Protein 3ZEU (pdb70)

Nearest PDB structures (foldseek):
  3zeu-assembly2_A  TM=1.004E+00  e=2.217E-52  Salmonella enterica subsp. enterica serovar Typhimurium str. ST4/74
  6z81-assembly2_D  TM=9.971E-01  e=2.949E-45  Escherichia coli
  4wq5-assembly2_C  TM=1.000E+00  e=6.163E-45  Escherichia coli K-12
  2gel-assembly1_A  TM=9.881E-01  e=2.312E-43  Salmonella enterica subsp. enterica serovar Typhimurium str. LT2
  1okj-assembly2_C  TM=9.848E-01  e=5.478E-41  Escherichia coli K-12

Sequence (1134 aa):
MMRILAIDTATEACSVALWNNGTINAHFELCCCPREHTQRILPMMVQEILAASGASLNNEIDALAFGRGPGSFTGVRIGIGIAQGLALGANLPMIGVSTLATMAQGAWRKTGATRVLAAIDARMGEVYWAEYQRDAQGVWQGEETEAVLKKPERVGERLKQLSGEWATVGTGWSAWPDLAKECGLTLHDGEVSLPAAEDMMLPIASSQKLAAGETVAVEHAEPVYLRNEVAAWWKKLPGKMMRVLGIETSCDETGIAIYDDKKGLLANQLYSQVKLHADYGGVVPELASRDHVRKTVPLIQAALKEAGLTASDIDAVAYTAGPGLVGALLVGATVGRSLAFAWNVPAIPVHHMEGHLLAPMLEDNPPEFPFVALLVSGGHTQLISVTGIGQYELLGESIDDAAGEAFDKKTAKKLLGLDYPGGPMLSKMASQGTAGRFVFPRPMTDDRPGLDFSFSGLKTFAANTIRSNGGDEQTRADIARAFEDAVVDTLMMIKCKRALESTGFKRLVMMAGGVSANRTLRAKLAEMMQKRRGEVFYARPEFCTDNGAMIAYAGMMVRFKAGVTADLGVTVRPRWPLAELPAAMMRILAIDTATEACSVALWNNGTINAHFELCCPREHTQRILPMMVQQEILAASGASLNNEIDALAFGRGPGSFTGVRIGIGIAQGLALGANLPMIGVSTLATMAQGAWRKTGATRVLAAIDARMGEVYWAEYQRDAQGVWQGEETEAVLKPERRVGERLKQLSGEWATVGTGWSAWPDLAKKECGLTLHDGEVSSLPAAEDMMLPIASSQKLAAGETVAVEHAEPVYLRNEVVAAWWKKLPGKMMRVLGIETSCDETGIAIYDDKKGLLANQLYSQVKLLHADYGGVVPELASRDHVRRKTVPLIQAALKKEAGLTASDIDAVAYTAGPGLVGALLVGATVGRSLAFAWNVPAIPVHHMEGHLLAPMLEDNPPEFPFVALLVSGGHTQLISVTGIGQYELLGESIDDAAGEAFDKTAKLLGLDYPGGPMLSKMASQGTAGRFVFPRPMTDRPGLDFSFSGLKTFAANTIRSSNGGDEQTRADIARAFEDAVVDTLMMIKCKRALESTGFKKRLVMMAGGVSANRTLRAKLAEMMQKRRGEVFYARPEFCTDNGAMIAYAGMMVRFKAGVTADLGVTVRPRWPLAELPAA

CATH classification: 3.30.420.40 (+1 more: 3.30.420.40)

Solvent-accessible surface area: 42012 Å² total; per-residue (Å²): 120,88,2,0,0,0,0,0,0,10,67,0,0,1,0,0,0,79,19,90,71,72,92,49,52,83,74,40,39,2,24,163,92,22,23,76,71,0,0,35,6,0,87,60,11,10,76,74,25,67,12,57,16,93,79,8,62,0,0,0,3,2,30,0,0,8,57,46,60,4,0,14,10,1,0,3,0,0,4,0,0,1,27,15,24,140,9,46,0,1,13,1,5,1,0,8,1,0,0,12,0,0,91,109,104,60,44,16,62,71,0,0,0,0,8,41,7,94,106,8,39,0,2,2,0,10,3,75,68,40,106,142,6,53,19,92,11,94,149,33,25,31,42,44,68,34,63,91,0,23,61,80,0,107,129,30,83,36,102,4,5,21,2,5,24,0,30,26,4,18,34,44,11,14,85,97,16,79,23,68,60,98,101,0,96,18,45,26,1,11,0,58,5,1,0,44,18,0,36,57,42,50,96,66,58,101,39,59,48,11,73,119,12,125,26,36,15,42,20,97,114,48,55,78,113,98,76,130,90,104,68,69,0,0,0,0,0,1,3,38,16,25,0,0,0,0,0,31,6,48,171,121,23,54,45,3,49,43,82,66,39,0,54,134,66,2,26,44,38,9,21,39,7,60,50,38,0,3,17,6,0,9,135,50,0,0,45,25,0,36,30,0,21,160,96,26,66,29,87,39,102,39,4,55,0,0,0,2,1,0,0,14,30,55,78,15,0,0,17,4,1,0,1,1,0,16,0,0,0,40,23,34,137,28,49,0,0,16,0,3,15,5,1,0,3,2,3,1,3,28,26,41,142,103,61,7,117,74,48,0,0,0,0,0,0,11,41,57,59,4,28,0,3,7,1,71,5,25,9,68,21,111,82,43,3,68,21,78,19,1,2,0,6,52,1,8,23,58,0,0,101,60,14,66,38,118,56,48,1,7,86,89,0,16,130,38,1,63,143,8,75,66,52,120,34,104,2,19,68,0,18,24,110,62,101,39,22,57,0,2,0,1,2,0,59,29,76,0,25,54,14,18,178,87,52,42,55,76,157,88,7,60,7,4,0,0,76,6,0,3,37,0,0,5,52,0,0,33,44,1,0,91,63,0,1,102,87,36,47,36,137,55,0,0,0,1,0,19,17,0,36,14,140,21,0,38,58,57,0,34,107,18,2,91,101,80,138,19,80,30,13,64,1,88,71,109,3,0,67,20,1,0,0,0,0,0,36,0,0,4,29,7,47,117,49,62,39,78,21,112,35,5,0,57,26,85,53,118,38,62,17,72,120,18,81,72,58,105,37,0,0,0,0,0,0,0,12,87,0,0,1,0,0,1,73,8,116,74,72,93,56,48,81,88,44,117,5,69,230,58,21,23,79,79,0,0,37,6,0,80,77,10,10,70,81,27,67,12,53,11,104,96,8,54,0,0,0,4,1,31,0,0,8,58,44,58,5,0,12,9,1,0,2,0,0,4,0,0,0,26,12,15,134,10,14,1,1,11,2,4,0,0,8,0,1,0,11,0,0,87,109,101,58,45,16,64,70,0,0,0,0,8,61,7,184,141,41,42,0,3,2,0,10,2,76,69,41,101,138,6,52,17,74,11,65,130,35,26,31,42,45,83,33,98,61,0,19,77,85,0,104,127,29,80,40,100,5,4,21,2,4,24,0,25,78,42,94,102,96,14,13,104,96,17,79,24,63,62,96,102,0,93,20,61,25,2,11,0,58,5,2,4,48,17,0,35,54,27,47,85,34,5,18,3,22,24,11,59,40,12,99,26,36,15,40,20,105,86,27,78,167,193,102,68,131,88,114,73,69,0,0,0,0,0,1,3,38,16,26,0,0,0,0,0,31,6,43,160,117,22,54,44,2,50,26,86,66,40,0,53,134,65,2,24,45,42,9,22,39,6,65,40,43,0,2,18,7,0,8,136,47,0,0,44,24,0,50,23,0,19,79,30,12,45,28,86,41,102,39,4,56,0,0,0,2,1,3,0,11,31,54,80,14,0,0,16,2,1,0,0,0,0,17,0,0,0,44,14,34,137,28,46,1,0,29,0,3,13,4,1,0,3,1,1,0,3,26,26,25,90,102,64,7,120,74,49,0,0,0,0,1,0,12,40,59,58,4,32,0,3,7,0,72,5,25,7,68,15,110,76,39,3,69,22,114,65,10,2,0,7,50,1,9,23,72,0,0,100,62,14,66,39,108,54,50,2,6,86,55,0,11,61,34,2,50,89,8,77,65,56,122,30,104,2,60,69,26,38,22,155,144,123,40,26,56,0,18,0,48,40,0,84,80,76,0,33,63,16,19,184,87,53,42,57,77,159,86,7,61,8,3,0,0,69,7,0,4,33,0,0,4,50,0,0,28,42,1,0,84,54,0,1,104,80,35,57,35,83,58,0,0,0,0,0,19,16,0,37,15,88,15,0,2,42,88,0,9,88,14,1,68,156,96,155,8,63,7,13,9,0,34,32,55,3,1,67,22,2,0,0,0,0,0,36,0,0,4,28,8,51,119,47,62,41,75,20,112,34,6,0,82,27,95,52,104,42,66,13,58,103,18,82,74,56

Secondary structure (DSSP, 8-state):
--EEEEE-SSSEEEEEEEETTEEEEEEEE-TTTHHHHHHHHHHHHHHHHT--GGG-SEEEEEEESS-HHHHHHHHHHHHHHHHHHT--EEEEEHHHHHHHHHHHHH--SEEEEEEEEETTEEEEEEEEE-TTS-EE-GGG-EEE-HHHHHHHHTT--SEEEEESTHHHH-TTTTTT---EEEE---SS--HHHHHHHHHHHHHTT--B-GGG-----S----SSPPPTT-/-EEEEEE-SSSEEEEEEEETTTEEEEEEEEE-HHHHGGGTS--HHHHHHHHHHHHHHHHHHHHHHHT--GGG--EEEEEEESS-HHHHHHHHHHHHHHHHHHT--EEEEEHHHHHHHGGGGSSSPPPSPEEEEEE-SS-EEEEEEEETTEEEEEEEBSS--HHHHHHHHHHHTTPPSS-HHHHHHHHTTSPTTSS----TTTTSSSS-B--HHHHHHHHHHHHTS--SHHHHHHHHHHHHHHHHHHHHHHHHHHHHHH--SEEEEESGGGG-HHHHHHHHHHHHHTT-EEEE--GGGTSS-SHHHHHHHHHHHHTT----SS----SS--GGGSPP-/--EEEEE-SSSEEEEEEEETTEEEEEEEE-TTTHHHHHHHHHHHHHHHTT--GGG-SEEEEEEESS-HHHHHHHHHHHHHHHHHHT--EEEEEHHHHHHHHHHHHH--SEEEEEEEEETTEEEEEEEEE-TTS-EE-GGG-EEE-HHHHHHHHTT--SEEEEESHHHHH-TTTTTTS--EEEE-S-SS--HHHHHHHHHHHHHTT--B-GGG-----S----SSPPPTT-/-EEEEEE-SSSEEEEEEEETTTEEEEEEEEE-HHHHGGGTS--HHHHHHHHHHHHHHHHHHHHHHHT--GGG--EEEEEEESS-HHHHHHHHHHHHHHHHHHT--EEEEEHHHHHHHGGGGSSSPPPSSEEEEEE-SS-EEEEEEEETTEEEEEEEBSS--HHHHHHHHHHHTTPPSS-HHHHHHHHTTSPTTSS----TTSSSSSS-B--HHHHHHHHHHHHHS--SHHHHHHHHHHHHHHHHHHHHHHHHHHHHHH--SEEEEESGGGG-HHHHHHHHHHHHHTT-EEEE--GGGTSS-SHHHHHHHHHHHHTT----SS----SS--GGGSPP-

InterPro domains:
  IPR000905 Gcp-like domain [PF00814] (28-150)
  IPR000905 Gcp-like domain [PTHR11735] (1-127)
  IPR022496 tRNA threonylcarbamoyl adenosine modification protein TsaB [TIGR03725] (3-219)
  IPR043129 ATPase, nucleotide binding domain [SSF53067] (3-105)
  IPR043129 ATPase, nucleotide binding domain [SSF53067] (108-217)

Radius of gyration: 31.67 Å; Cα contacts (8 Å, |Δi|>4): 2945; chains: 4; bounding box: 72×60×89 Å

Organism: Salmonella typhimurium (strain 4/74) (NCBI:txid909946)

Structure (mmCIF, N/CA/C/O backbone):
data_3ZEU
#
_entry.id   3ZEU
#
_cell.length_a   61.214
_cell.length_b   68.084
_cell.length_c   87.624
_cell.angle_alpha   107.66
_cell.angle_beta   92.63
_cell.angle_gamma   116.45
#
_symmetry.space_group_name_H-M   'P 1'
#
loop_
_entity.id
_entity.type
_entity.pdbx_description
1 polymer 'PUTATIVE M22 PEPTIDASE YEAZ'
2 polymer 'PROBABLE TRNA THREONYLCARBAMOYLADENOSINE BIOSYNTHESIS PROTEIN GCP'
3 non-polymer 'CHLORIDE ION'
4 non-polymer 'ZINC ION'
5 non-polymer 'MAGNESIUM ION'
6 non-polymer 'PHOSPHOTHIOPHOSPHORIC ACID-ADENYLATE ESTER'
7 non-polymer "ADENOSINE-5'-DIPHOSPHATE"
8 water water
#
loop_
_atom_site.group_PDB
_atom_site.id
_atom_site.type_symbol
_atom_site.label_atom_id
_atom_site.label_alt_id
_atom_site.label_comp_id
_atom_site.label_asym_id
_atom_site.label_entity_id
_atom_site.label_seq_id
_atom_site.pdbx_PDB_ins_code
_atom_site.Cartn_x
_atom_site.Cartn_y
_atom_site.Cartn_z
_atom_site.occupancy
_atom_site.B_iso_or_equiv
_atom_site.auth_seq_id
_atom_site.auth_comp_id
_atom_site.auth_asym_id
_atom_site.auth_atom_id
_atom_site.pdbx_PDB_model_num
ATOM 1 N N B MET A 1 1 ? 9.680 4.996 24.524 0.55 38.87 1 MET A N 1
ATOM 2 N N C MET A 1 1 ? 9.700 5.567 24.971 0.45 34.77 1 MET A N 1
ATOM 3 C CA B MET A 1 1 ? 8.692 5.981 24.103 0.55 35.62 1 MET A CA 1
ATOM 4 C CA C MET A 1 1 ? 8.688 5.735 23.936 0.45 35.58 1 MET A CA 1
ATOM 5 C C B MET A 1 1 ? 7.299 5.574 24.574 0.55 26.00 1 MET A C 1
ATOM 6 C C C MET A 1 1 ? 7.300 5.420 24.469 0.45 25.87 1 MET A C 1
ATOM 7 O O B MET A 1 1 ? 6.288 6.001 24.015 0.55 32.55 1 MET A O 1
ATOM 8 O O C MET A 1 1 ? 6.294 5.796 23.870 0.45 31.59 1 MET A O 1
ATOM 15 N N . ARG A 1 2 ? 7.257 4.739 25.606 1.00 25.49 2 ARG A N 1
ATOM 16 C CA . ARG A 1 2 ? 6.001 4.398 26.253 1.00 17.39 2 ARG A CA 1
ATOM 17 C C . ARG A 1 2 ? 5.678 5.487 27.260 1.00 17.47 2 ARG A C 1
ATOM 18 O O . ARG A 1 2 ? 6.444 5.733 28.202 1.00 16.98 2 ARG A O 1
ATOM 26 N N . ILE A 1 3 ? 4.543 6.140 27.055 1.00 14.89 3 ILE A N 1
ATOM 27 C CA . ILE A 1 3 ? 4.125 7.222 27.924 1.00 16.05 3 ILE A CA 1
ATOM 28 C C . ILE A 1 3 ? 2.746 6.935 28.511 1.00 14.02 3 ILE A C 1
ATOM 29 O O . ILE A 1 3 ? 1.802 6.606 27.790 1.00 14.06 3 ILE A O 1
ATOM 34 N N . LEU A 1 4 ? 2.656 7.053 29.829 1.00 13.94 4 LEU A N 1
ATOM 35 C CA . LEU A 1 4 ? 1.402 6.920 30.554 1.00 13.72 4 LEU A CA 1
ATOM 36 C C . LEU A 1 4 ? 0.969 8.322 30.985 1.00 14.23 4 LEU A C 1
ATOM 37 O O . LEU A 1 4 ? 1.757 9.073 31.540 1.00 15.16 4 LEU A O 1
ATOM 42 N N . ALA A 1 5 ? -0.281 8.668 30.711 1.00 10.93 5 ALA A N 1
ATOM 43 C CA . ALA A 1 5 ? -0.801 9.982 31.030 1.00 11.24 5 ALA A CA 1
ATOM 44 C C . ALA A 1 5 ? -2.014 9.839 31.942 1.00 12.00 5 ALA A C 1
ATOM 45 O O . ALA A 1 5 ? -2.852 8.973 31.723 1.00 12.53 5 ALA A O 1
ATOM 47 N N . ILE A 1 6 ? -2.093 10.665 32.983 1.00 10.13 6 ILE A N 1
ATOM 48 C CA . ILE A 1 6 ? -3.259 10.645 33.868 1.00 11.25 6 ILE A CA 1
ATOM 49 C C . ILE A 1 6 ? -3.762 12.058 34.141 1.00 18.21 6 ILE A C 1
ATOM 50 O O . ILE A 1 6 ? -2.977 13.005 34.194 1.00 12.15 6 ILE A O 1
ATOM 55 N N . ASP A 1 7 ? -5.075 12.203 34.305 1.00 13.92 7 ASP A N 1
ATOM 56 C CA . ASP A 1 7 ? -5.644 13.505 34.635 1.00 15.66 7 ASP A CA 1
ATOM 57 C C . ASP A 1 7 ? -6.864 13.423 35.542 1.00 18.51 7 ASP A C 1
ATOM 58 O O . ASP A 1 7 ? -7.751 12.602 35.317 1.00 15.11 7 ASP A O 1
ATOM 63 N N . THR A 1 8 ? -6.901 14.291 36.553 1.00 12.80 8 THR A N 1
ATOM 64 C CA . THR A 1 8 ? -8.041 14.402 37.462 1.00 11.37 8 THR A CA 1
ATOM 65 C C . THR A 1 8 ? -8.286 15.855 37.845 1.00 9.86 8 THR A C 1
ATOM 66 O O . THR A 1 8 ? -8.904 16.136 38.870 1.00 14.23 8 THR A O 1
ATOM 70 N N . ALA A 1 9 ? -7.806 16.788 37.024 1.00 13.48 9 ALA A N 1
ATOM 71 C CA . ALA A 1 9 ? -7.847 18.203 37.391 1.00 15.63 9 ALA A CA 1
ATOM 72 C C . ALA A 1 9 ? -9.236 18.833 37.339 1.00 15.22 9 ALA A C 1
ATOM 73 O O . ALA A 1 9 ? -9.468 19.877 37.943 1.00 14.39 9 ALA A O 1
ATOM 75 N N . THR A 1 10 ? -10.151 18.206 36.609 1.00 14.25 10 THR A N 1
ATOM 76 C CA . THR A 1 10 ? -11.508 18.723 36.460 1.00 13.39 10 THR A CA 1
ATOM 77 C C . THR A 1 10 ? -12.506 17.618 36.810 1.00 13.56 10 THR A C 1
ATOM 78 O O . THR A 1 10 ? -12.151 16.624 37.452 1.00 15.31 10 THR A O 1
ATOM 82 N N . GLU A 1 11 ? -13.749 17.777 36.375 1.00 12.49 11 GLU A N 1
ATOM 83 C CA . GLU A 1 11 ? -14.776 16.787 36.672 1.00 14.13 11 GLU A CA 1
ATOM 84 C C . GLU A 1 11 ? -14.516 15.450 35.966 1.00 15.14 11 GLU A C 1
ATOM 85 O O . GLU A 1 11 ? -15.094 14.427 36.334 1.00 22.93 11 GLU A O 1
ATOM 91 N N . ALA A 1 12 ? -13.634 15.459 34.974 1.00 12.84 12 ALA A N 1
ATOM 92 C CA . ALA A 1 12 ? -13.260 14.234 34.267 1.00 12.62 12 ALA A CA 1
ATOM 93 C C . ALA A 1 12 ? -12.144 13.476 34.983 1.00 15.47 12 ALA A C 1
ATOM 94 O O . ALA A 1 12 ? -11.320 14.071 35.677 1.00 15.96 12 ALA A O 1
ATOM 96 N N . CYS A 1 13 ? -12.133 12.157 34.806 1.00 15.42 13 CYS A N 1
ATOM 97 C CA . CYS A 1 13 ? -10.998 11.323 35.191 1.00 12.45 13 CYS A CA 1
ATOM 98 C C . CYS A 1 13 ? -10.588 10.616 33.924 1.00 15.61 13 CYS A C 1
ATOM 99 O O . CYS A 1 13 ? -11.424 9.978 33.279 1.00 17.02 13 CYS A O 1
ATOM 102 N N . SER A 1 14 ? -9.319 10.701 33.552 1.00 12.01 14 SER A N 1
ATOM 103 C CA . SER A 1 14 ? -8.890 9.971 32.370 1.00 11.84 14 SER A CA 1
ATOM 104 C C . SER A 1 14 ? -7.469 9.443 32.488 1.00 15.07 14 SER A C 1
ATOM 105 O O . SER A 1 14 ? -6.647 9.975 33.239 1.00 12.78 14 SER A O 1
ATOM 108 N N . VAL A 1 15 ? -7.204 8.369 31.752 1.00 14.36 15 VAL A N 1
ATOM 109 C CA . VAL A 1 15 ? -5.866 7.806 31.634 1.00 12.67 15 VAL A CA 1
ATOM 110 C C . VAL A 1 15 ? -5.658 7.454 30.159 1.00 16.02 15 VAL A C 1
ATOM 111 O O . VAL A 1 15 ? -6.626 7.199 29.417 1.00 16.08 15 VAL A O 1
ATOM 115 N N . ALA A 1 16 ? -4.410 7.488 29.711 1.00 12.88 16 ALA A N 1
ATOM 116 C CA . ALA A 1 16 ? -4.100 7.098 28.341 1.00 12.76 16 ALA A CA 1
ATOM 117 C C . ALA A 1 16 ? -2.684 6.552 28.287 1.00 17.48 16 ALA A C 1
ATOM 118 O O . ALA A 1 16 ? -1.828 6.969 29.060 1.00 15.08 16 ALA A O 1
ATOM 120 N N . LEU A 1 17 ? -2.441 5.614 27.377 1.00 13.13 17 LEU A N 1
ATOM 121 C CA . LEU A 1 17 ? -1.135 4.967 27.300 1.00 14.92 17 LEU A CA 1
ATOM 122 C C . LEU A 1 17 ? -0.724 4.842 25.844 1.00 17.81 17 LEU A C 1
ATOM 123 O O . LEU A 1 17 ? -1.471 4.305 25.020 1.00 19.38 17 LEU A O 1
ATOM 128 N N . TRP A 1 18 ? 0.454 5.365 25.528 1.00 15.39 18 TRP A N 1
ATOM 129 C CA . TRP A 1 18 ? 1.033 5.217 24.208 1.00 21.31 18 TRP A CA 1
ATOM 130 C C . TRP A 1 18 ? 2.073 4.107 24.312 1.00 23.84 18 TRP A C 1
ATOM 131 O O . TRP A 1 18 ? 3.044 4.230 25.060 1.00 22.91 18 TRP A O 1
ATOM 142 N N . ASN A 1 19 ? 1.850 3.011 23.590 1.00 20.12 19 ASN A N 1
ATOM 143 C CA . ASN A 1 19 ? 2.717 1.830 23.680 1.00 25.36 19 ASN A CA 1
ATOM 144 C C . ASN A 1 19 ? 2.668 0.977 22.421 1.00 34.86 19 ASN A C 1
ATOM 145 O O . ASN A 1 19 ? 1.592 0.559 21.996 1.00 34.18 19 ASN A O 1
ATOM 150 N N . ASN A 1 20 ? 3.838 0.713 21.844 1.00 45.73 20 ASN A N 1
ATOM 151 C CA . ASN A 1 20 ? 3.948 -0.089 20.626 1.00 51.00 20 ASN A CA 1
ATOM 152 C C . ASN A 1 20 ? 3.160 0.497 19.454 1.00 35.27 20 ASN A C 1
ATOM 153 O O . ASN A 1 20 ? 2.613 -0.237 18.631 1.00 52.04 20 ASN A O 1
ATOM 155 N N . GLY A 1 21 ? 3.098 1.824 19.388 1.00 41.40 21 GLY A N 1
ATOM 156 C CA . GLY A 1 21 ? 2.362 2.499 18.337 1.00 40.49 21 GLY A CA 1
ATOM 157 C C . GLY A 1 21 ? 0.857 2.470 18.539 1.00 41.89 21 GLY A C 1
ATOM 158 O O . GLY A 1 21 ? 0.103 2.914 17.673 1.00 53.32 21 GLY A O 1
ATOM 159 N N . THR A 1 22 ? 0.416 1.941 19.678 1.00 31.58 22 THR A N 1
ATOM 160 C CA . THR A 1 22 ? -1.005 1.934 20.013 1.00 31.50 22 THR A CA 1
ATOM 161 C C . THR A 1 22 ? -1.305 2.955 21.107 1.00 37.85 22 THR A C 1
ATOM 162 O O . THR A 1 22 ? -0.491 3.171 22.004 1.00 31.84 22 THR A O 1
ATOM 166 N N . ILE A 1 23 ? -2.465 3.593 21.016 1.00 30.20 23 ILE A N 1
ATOM 167 C CA . ILE A 1 23 ? -2.970 4.379 22.127 1.00 28.23 23 ILE A CA 1
ATOM 168 C C . ILE A 1 23 ? -4.180 3.671 22.716 1.00 30.14 23 ILE A C 1
ATOM 169 O O . ILE A 1 23 ? -5.144 3.386 22.010 1.00 38.79 23 ILE A O 1
ATOM 174 N N . ASN A 1 24 ? -4.099 3.344 24.000 1.00 18.49 24 ASN A N 1
ATOM 175 C CA . ASN A 1 24 ? -5.252 2.897 24.761 1.00 26.02 24 ASN A CA 1
ATOM 176 C C . ASN A 1 24 ? -5.652 4.079 25.619 1.00 31.26 24 ASN A C 1
ATOM 177 O O . ASN A 1 24 ? -4.792 4.752 26.179 1.00 23.56 24 ASN A O 1
ATOM 182 N N . ALA A 1 25 ? -6.945 4.349 25.721 1.00 21.21 25 ALA A N 1
ATOM 183 C CA . ALA A 1 25 ? -7.399 5.480 26.521 1.00 17.26 25 ALA A CA 1
ATOM 184 C C . ALA A 1 25 ? -8.727 5.188 27.186 1.00 30.29 25 ALA A C 1
ATOM 185 O O . ALA A 1 25 ? -9.544 4.406 26.686 1.00 22.18 25 ALA A O 1
ATOM 187 N N . HIS A 1 26 ? -8.931 5.820 28.329 1.00 15.65 26 HIS A N 1
ATOM 188 C CA . HIS A 1 26 ? -10.226 5.786 28.985 1.00 14.67 26 HIS A CA 1
ATOM 189 C C . HIS A 1 26 ? -10.547 7.169 29.536 1.00 23.56 26 HIS A C 1
ATOM 190 O O . HIS A 1 26 ? -9.678 7.844 30.095 1.00 19.08 26 HIS A O 1
ATOM 197 N N . PHE A 1 27 ? -11.800 7.581 29.375 1.00 16.87 27 PHE A N 1
ATOM 198 C CA . PHE A 1 27 ? -12.254 8.884 29.828 1.00 13.93 27 PHE A CA 1
ATOM 199 C C . PHE A 1 27 ? -13.642 8.718 30.408 1.00 20.93 27 PHE A C 1
ATOM 200 O O . PHE A 1 27 ? -14.503 8.098 29.789 1.00 19.86 27 PHE A O 1
ATOM 208 N N . GLU A 1 28 ? -13.871 9.275 31.585 1.00 18.39 28 GLU A N 1
ATOM 209 C CA . GLU A 1 28 ? -15.223 9.290 32.132 1.00 19.92 28 GLU A CA 1
ATOM 210 C C . GLU A 1 28 ? -15.446 10.511 32.997 1.00 20.00 28 GLU A C 1
ATOM 211 O O . GLU A 1 28 ? -14.490 11.112 33.489 1.00 18.22 28 GLU A O 1
ATOM 217 N N . LEU A 1 29 ? -16.708 10.909 33.137 1.00 14.39 29 LEU A N 1
ATOM 218 C CA . LEU A 1 29 ? -17.048 11.961 34.081 1.00 17.33 29 LEU A CA 1
ATOM 219 C C . LEU A 1 29 ? -17.086 11.290 35.439 1.00 26.36 29 LEU A C 1
ATOM 220 O O . LEU A 1 29 ? -17.787 10.295 35.630 1.00 28.12 29 LEU A O 1
ATOM 225 N N A CYS A 1 30 ? -16.295 11.818 36.373 0.31 22.90 30 CYS A N 1
ATOM 226 N N B CYS A 1 30 ? -16.339 11.789 36.413 0.38 22.91 30 CYS A N 1
ATOM 227 N N C CYS A 1 30 ? -16.360 11.885 36.373 0.31 22.90 30 CYS A N 1
ATOM 228 C CA A CYS A 1 30 ? -16.178 11.247 37.717 0.31 23.96 30 CYS A CA 1
ATOM 229 C CA B CYS A 1 30 ? -16.373 11.124 37.716 0.38 23.75 30 CYS A CA 1
ATOM 230 C CA C CYS A 1 30 ? -16.132 11.285 37.668 0.31 23.97 30 CYS A CA 1
ATOM 231 C C A CYS A 1 30 ? -16.379 12.249 38.846 0.31 23.97 30 CYS A C 1
ATOM 232 C C B CYS A 1 30 ? -16.543 12.057 38.912 0.38 23.98 30 CYS A C 1
ATOM 233 C C C CYS A 1 30 ? -16.354 12.266 38.827 0.31 23.97 30 CYS A C 1
ATOM 234 O O A CYS A 1 30 ? -15.546 12.318 39.748 0.31 24.95 30 CYS A O 1
ATOM 235 O O B CYS A 1 30 ? -15.865 11.883 39.925 0.38 21.84 30 CYS A O 1
ATOM 236 O O C CYS A 1 30 ? -15.521 12.341 39.728 0.31 24.99 30 CYS A O 1
ATOM 243 N N . PRO A 1 31 ? -17.477 13.020 38.821 1.00 22.75 31 PRO A N 1
ATOM 244 C CA . PRO A 1 31 ? -17.612 13.997 39.908 1.00 20.21 31 PRO A CA 1
ATOM 245 C C . PRO A 1 31 ? -17.765 13.294 41.256 1.00 25.88 31 PRO A C 1
ATOM 246 O O . PRO A 1 31 ? -18.472 12.286 41.331 1.00 28.83 31 PRO A O 1
ATOM 250 N N . ARG A 1 32 ? -17.017 13.760 42.253 1.00 27.58 32 ARG A N 1
ATOM 251 C CA . ARG A 1 32 ? -17.022 13.190 43.605 1.00 23.77 32 ARG A CA 1
ATOM 252 C C . ARG A 1 32 ? -16.297 11.846 43.743 1.00 33.28 32 ARG A C 1
ATOM 253 O O . ARG A 1 32 ? -16.135 11.345 44.858 1.00 30.98 32 ARG A O 1
ATOM 258 N N . GLU A 1 33 ? -15.852 11.261 42.634 1.00 22.85 33 GLU A N 1
ATOM 259 C CA . GLU A 1 33 ? -15.333 9.893 42.689 1.00 27.01 33 GLU A CA 1
ATOM 260 C C . GLU A 1 33 ? -13.913 9.667 42.169 1.00 16.65 33 GLU A C 1
ATOM 261 O O . GLU A 1 33 ? -13.516 8.512 41.992 1.00 15.91 33 GLU A O 1
ATOM 267 N N . HIS A 1 34 ? -13.156 10.735 41.902 1.00 15.11 34 HIS A N 1
ATOM 268 C CA . HIS A 1 34 ? -11.810 10.575 41.346 1.00 14.90 34 HIS A CA 1
ATOM 269 C C . HIS A 1 34 ? -10.950 9.608 42.152 1.00 12.90 34 HIS A C 1
ATOM 270 O O . HIS A 1 34 ? -10.246 8.772 41.585 1.00 13.83 34 HIS A O 1
ATOM 277 N N . THR A 1 35 ? -10.992 9.733 43.472 1.00 13.03 35 THR A N 1
ATOM 278 C CA . THR A 1 35 ? -10.105 8.933 44.311 1.00 11.83 35 THR A CA 1
ATOM 279 C C . THR A 1 35 ? -10.473 7.449 44.269 1.00 13.80 35 THR A C 1
ATOM 280 O O . THR A 1 35 ? -9.633 6.601 44.516 1.00 14.74 35 THR A O 1
ATOM 284 N N . GLN A 1 36 ? -11.731 7.150 43.948 1.00 14.30 36 GLN A N 1
ATOM 285 C CA . GLN A 1 36 ? -12.184 5.763 43.811 1.00 13.56 36 GLN A CA 1
ATOM 286 C C . GLN A 1 36 ? -11.896 5.148 42.440 1.00 17.28 36 GLN A C 1
ATOM 287 O O . GLN A 1 36 ? -11.847 3.916 42.302 1.00 17.60 36 GLN A O 1
ATOM 293 N N . ARG A 1 37 ? -11.705 5.989 41.424 1.00 14.52 37 ARG A N 1
ATOM 294 C CA . ARG A 1 37 ? -11.566 5.487 40.065 1.00 15.51 37 ARG A CA 1
ATOM 295 C C . ARG A 1 37 ? -10.157 5.549 39.480 1.00 14.59 37 ARG A C 1
ATOM 296 O O . ARG A 1 37 ? -9.833 4.775 38.594 1.00 15.57 37 ARG A O 1
ATOM 304 N N . ILE A 1 38 ? -9.317 6.464 39.948 1.00 11.74 38 ILE A N 1
ATOM 305 C CA . ILE A 1 38 ? -8.069 6.717 39.214 1.00 10.22 38 ILE A CA 1
ATOM 306 C C . ILE A 1 38 ? -7.083 5.523 39.181 1.00 10.54 38 ILE A C 1
ATOM 307 O O . ILE A 1 38 ? -6.606 5.142 38.114 1.00 13.53 38 ILE A O 1
ATOM 312 N N . LEU A 1 39 ? -6.789 4.931 40.334 1.00 10.04 39 LEU A N 1
ATOM 313 C CA . LEU A 1 39 ? -5.885 3.786 40.354 1.00 11.43 39 LEU A CA 1
ATOM 314 C C . LEU A 1 39 ? -6.466 2.543 39.666 1.00 13.79 39 LEU A C 1
ATOM 315 O O . LEU A 1 39 ? -5.756 1.876 38.930 1.00 12.37 39 LEU A O 1
ATOM 320 N N . PRO A 1 40 ? -7.763 2.238 39.882 1.00 14.30 40 PRO A N 1
ATOM 321 C CA . PRO A 1 40 ? -8.340 1.172 39.049 1.00 16.51 40 PRO A CA 1
ATOM 322 C C . PRO A 1 40 ? -8.180 1.421 37.542 1.00 13.21 40 PRO A C 1
ATOM 323 O O . PRO A 1 40 ? -7.890 0.499 36.788 1.00 13.81 40 PRO A O 1
ATOM 343 N N C MET A 1 41 ? -8.393 2.664 37.110 0.30 12.35 41 MET A N 1
ATOM 344 N N D MET A 1 41 ? -8.365 2.671 37.133 0.20 12.38 41 MET A N 1
ATOM 345 C CA C MET A 1 41 ? -8.249 2.993 35.694 0.30 13.50 41 MET A CA 1
ATOM 346 C CA D MET A 1 41 ? -8.227 3.061 35.742 0.20 13.55 41 MET A CA 1
ATOM 347 C C C MET A 1 41 ? -6.786 2.858 35.223 0.30 14.60 41 MET A C 1
ATOM 348 C C D MET A 1 41 ? -6.796 2.845 35.247 0.20 14.58 41 MET A C 1
ATOM 349 O O C MET A 1 41 ? -6.537 2.422 34.098 0.30 14.75 41 MET A O 1
ATOM 350 O O D MET A 1 41 ? -6.577 2.348 34.142 0.20 14.74 41 MET A O 1
ATOM 359 N N . VAL A 1 42 ? -5.822 3.211 36.082 1.00 11.81 42 VAL A N 1
ATOM 360 C CA . VAL A 1 42 ? -4.414 3.037 35.752 1.00 13.11 42 VAL A CA 1
ATOM 361 C C . VAL A 1 42 ? -4.078 1.551 35.644 1.00 17.11 42 VAL A C 1
ATOM 362 O O . VAL A 1 42 ? -3.408 1.114 34.705 1.00 13.81 42 VAL A O 1
ATOM 366 N N . GLN A 1 43 ? -4.554 0.770 36.612 1.00 13.25 43 GLN A N 1
ATOM 367 C CA . GLN A 1 43 ? -4.270 -0.653 36.589 1.00 14.09 43 GLN A CA 1
ATOM 368 C C . GLN A 1 43 ? -4.840 -1.281 35.325 1.00 16.10 43 GLN A C 1
ATOM 369 O O . GLN A 1 43 ? -4.174 -2.086 34.665 1.00 19.38 43 GLN A O 1
ATOM 375 N N . GLU A 1 44 ? -6.062 -0.890 34.975 1.00 15.89 44 GLU A N 1
ATOM 376 C CA . GLU A 1 44 ? -6.750 -1.467 33.824 1.00 16.02 44 GLU A CA 1
ATOM 377 C C . GLU A 1 44 ? -6.062 -1.140 32.503 1.00 21.08 44 GLU A C 1
ATOM 378 O O . GLU A 1 44 ? -5.900 -2.015 31.651 1.00 21.99 44 GLU A O 1
ATOM 380 N N . ILE A 1 45 ? -5.645 0.113 32.331 1.00 15.75 45 ILE A N 1
ATOM 381 C CA . ILE A 1 45 ? -5.015 0.510 31.075 1.00 15.46 45 ILE A CA 1
ATOM 382 C C . ILE A 1 45 ? -3.627 -0.119 30.887 1.00 20.22 45 ILE A C 1
ATOM 383 O O . ILE A 1 45 ? -3.224 -0.447 29.769 1.00 19.69 45 ILE A O 1
ATOM 388 N N . LEU A 1 46 ? -2.903 -0.291 31.982 1.00 14.97 46 LEU A N 1
ATOM 389 C CA . LEU A 1 46 ? -1.628 -0.991 31.948 1.00 13.94 46 LEU A CA 1
ATOM 390 C C . LEU A 1 46 ? -1.850 -2.444 31.519 1.00 20.49 46 LEU A C 1
ATOM 391 O O . LEU A 1 46 ? -1.185 -2.947 30.615 1.00 24.87 46 LEU A O 1
ATOM 396 N N . ALA A 1 47 ? -2.803 -3.105 32.172 1.00 21.87 47 ALA A N 1
ATOM 397 C CA . ALA A 1 47 ? -3.123 -4.505 31.877 1.00 19.98 47 ALA A CA 1
ATOM 398 C C . ALA A 1 47 ? -3.545 -4.702 30.431 1.00 30.96 47 A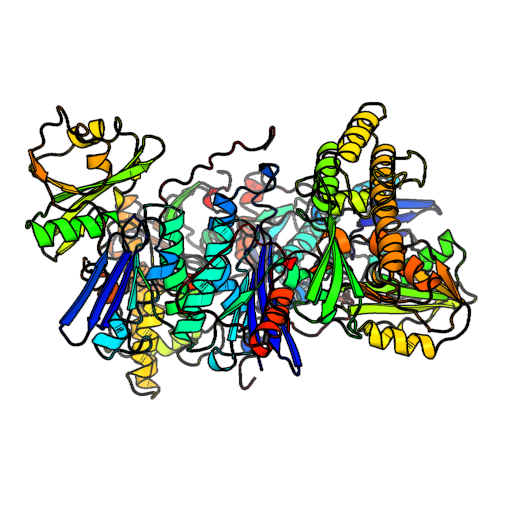LA A C 1
ATOM 399 O O . ALA A 1 47 ? -3.108 -5.646 29.775 1.00 34.80 47 ALA A O 1
ATOM 401 N N . ALA A 1 48 ? -4.394 -3.799 29.944 1.00 26.63 48 ALA A N 1
ATOM 402 C CA . ALA A 1 48 ? -4.920 -3.854 28.587 1.00 31.46 48 ALA A CA 1
ATOM 403 C C . ALA A 1 48 ? -3.816 -3.739 27.546 1.00 43.73 48 ALA A C 1
ATOM 404 O O . ALA A 1 48 ? -3.880 -4.345 26.477 1.00 39.99 48 ALA A O 1
ATOM 406 N N . SER A 1 49 ? -2.802 -2.946 27.859 1.00 32.79 49 SER A N 1
ATOM 407 C CA . SER A 1 49 ? -1.723 -2.717 26.917 1.00 33.15 49 SER A CA 1
ATOM 408 C C . SER A 1 49 ? -0.639 -3.774 27.083 1.00 36.95 49 SER A C 1
ATOM 409 O O . SER A 1 49 ? 0.299 -3.842 26.292 1.00 40.10 49 SER A O 1
ATOM 412 N N . GLY A 1 50 ? -0.777 -4.597 28.116 1.00 32.74 50 GLY A N 1
ATOM 413 C CA . GLY A 1 50 ? 0.228 -5.591 28.437 1.00 34.79 50 GLY A CA 1
ATOM 414 C C . GLY A 1 50 ? 1.544 -4.965 28.860 1.00 48.01 50 GLY A C 1
ATOM 415 O O . GLY A 1 50 ? 2.620 -5.471 28.537 1.00 43.02 50 GLY A O 1
ATOM 416 N N . ALA A 1 51 ? 1.460 -3.854 29.588 1.00 31.94 51 ALA A N 1
ATOM 417 C CA . ALA A 1 51 ? 2.650 -3.159 30.066 1.00 24.45 51 ALA A CA 1
ATOM 418 C C . ALA A 1 51 ? 2.704 -3.094 31.589 1.00 29.68 51 ALA A C 1
ATOM 419 O O . ALA A 1 51 ? 1.669 -3.015 32.258 1.00 30.84 51 ALA A O 1
ATOM 421 N N . SER A 1 52 ? 3.916 -3.133 32.133 1.00 29.18 52 SER A N 1
ATOM 422 C CA . SER A 1 52 ? 4.121 -2.914 33.559 1.00 24.09 52 SER A CA 1
ATOM 423 C C . SER A 1 52 ? 4.543 -1.477 33.768 1.00 21.08 52 SER A C 1
ATOM 424 O O . SER A 1 52 ? 5.139 -0.859 32.885 1.00 22.87 52 SER A O 1
ATOM 427 N N . LEU A 1 53 ? 4.248 -0.946 34.946 1.00 21.91 53 LEU A N 1
ATOM 428 C CA . LEU A 1 53 ? 4.600 0.429 35.254 1.00 20.50 53 LEU A CA 1
ATOM 429 C C . LEU A 1 53 ? 6.110 0.649 35.102 1.00 18.35 53 LEU A C 1
ATOM 430 O O . LEU A 1 53 ? 6.551 1.719 34.681 1.00 21.00 53 LEU A O 1
ATOM 435 N N A ASN A 1 54 ? 6.891 -0.377 35.429 0.33 24.76 54 ASN A N 1
ATOM 436 N N B ASN A 1 54 ? 6.892 -0.376 35.430 0.67 24.70 54 ASN A N 1
ATOM 437 C CA A ASN A 1 54 ? 8.346 -0.305 35.323 0.33 26.80 54 ASN A CA 1
ATOM 438 C CA B ASN A 1 54 ? 8.348 -0.300 35.324 0.67 26.78 54 ASN A CA 1
ATOM 439 C C A ASN A 1 54 ? 8.839 -0.166 33.883 0.33 29.41 54 ASN A C 1
ATOM 440 C C B ASN A 1 54 ? 8.840 -0.166 33.882 0.67 29.44 54 ASN A C 1
ATOM 441 O O A ASN A 1 54 ? 9.973 0.247 33.648 0.33 34.90 54 ASN A O 1
ATOM 442 O O B ASN A 1 54 ? 9.973 0.246 33.645 0.67 35.08 54 ASN A O 1
ATOM 447 N N . GLU A 1 55 ? 7.986 -0.513 32.925 1.00 26.27 55 GLU A N 1
ATOM 448 C CA . GLU A 1 55 ? 8.350 -0.432 31.511 1.00 27.76 55 GLU A CA 1
ATOM 449 C C . GLU A 1 55 ? 7.996 0.919 30.875 1.00 29.72 55 GLU A C 1
ATOM 450 O O . GLU A 1 55 ? 8.314 1.171 29.713 1.00 36.14 55 GLU A O 1
ATOM 456 N N . ILE A 1 56 ? 7.355 1.787 31.653 1.00 23.86 56 ILE A N 1
ATOM 457 C CA . ILE A 1 56 ? 6.961 3.122 31.196 1.00 24.25 56 ILE A CA 1
ATOM 458 C C . ILE A 1 56 ? 8.176 4.050 31.141 1.00 19.80 56 ILE A C 1
ATOM 459 O O . ILE A 1 56 ? 8.988 4.061 32.058 1.00 28.37 56 ILE A O 1
ATOM 464 N N . ASP A 1 57 ? 8.307 4.814 30.058 1.00 14.28 57 ASP A N 1
ATOM 465 C CA . ASP A 1 57 ? 9.422 5.739 29.899 1.00 18.54 57 ASP A CA 1
ATOM 466 C C . ASP A 1 57 ? 9.185 7.119 30.521 1.00 21.08 57 ASP A C 1
ATOM 467 O O . ASP A 1 57 ? 10.133 7.797 30.907 1.00 22.54 57 ASP A O 1
ATOM 472 N N . ALA A 1 58 ? 7.926 7.533 30.607 1.00 16.85 58 ALA A N 1
ATOM 473 C CA . ALA A 1 58 ? 7.591 8.818 31.198 1.00 13.54 58 ALA A CA 1
ATOM 474 C C . ALA A 1 58 ? 6.142 8.844 31.659 1.00 15.41 58 ALA A C 1
ATOM 475 O O . ALA A 1 58 ? 5.268 8.229 31.039 1.00 16.23 58 ALA A O 1
ATOM 477 N N . LEU A 1 59 ? 5.898 9.578 32.737 1.00 12.17 59 LEU A N 1
ATOM 478 C CA . LEU A 1 59 ? 4.563 9.721 33.286 1.00 10.15 59 LEU A CA 1
ATOM 479 C C . LEU A 1 59 ? 4.079 11.158 33.140 1.00 14.95 59 LEU A C 1
ATOM 480 O O . LEU A 1 59 ? 4.608 12.076 33.768 1.00 15.71 59 LEU A O 1
ATOM 485 N N . ALA A 1 60 ? 3.064 11.348 32.312 1.00 11.06 60 ALA A N 1
ATOM 486 C CA . ALA A 1 60 ? 2.490 12.673 32.106 1.00 11.31 60 ALA A CA 1
ATOM 487 C C . ALA A 1 60 ? 1.303 12.860 33.046 1.00 14.29 60 ALA A C 1
ATOM 488 O O . ALA A 1 60 ? 0.504 11.944 33.247 1.00 12.28 60 ALA A O 1
ATOM 490 N N . PHE A 1 61 ? 1.208 14.037 33.653 1.00 12.15 61 PHE A N 1
ATOM 491 C CA . PHE A 1 61 ? 0.088 14.324 34.548 1.00 13.26 61 PHE A CA 1
ATOM 492 C C . PHE A 1 61 ? -0.507 15.680 34.205 1.00 12.04 61 PHE A C 1
ATOM 493 O O . PHE A 1 61 ? 0.215 16.584 33.781 1.00 11.93 61 PHE A O 1
ATOM 501 N N . GLY A 1 62 ? -1.824 15.805 34.378 1.00 11.39 62 GLY A N 1
ATOM 502 C CA . GLY A 1 62 ? -2.501 17.084 34.243 1.00 11.79 62 GLY A CA 1
ATOM 503 C C . GLY A 1 62 ? -2.056 17.974 35.391 1.00 12.58 62 GLY A C 1
ATOM 504 O O . GLY A 1 62 ? -2.410 17.730 36.539 1.00 14.48 62 GLY A O 1
ATOM 505 N N . ARG A 1 63 ? -1.275 19.008 35.089 1.00 10.40 63 ARG A N 1
ATOM 506 C CA . ARG A 1 63 ? -0.640 19.811 36.131 1.00 11.21 63 ARG A CA 1
ATOM 507 C C . ARG A 1 63 ? -1.550 20.905 36.683 1.00 11.39 63 ARG A C 1
ATOM 508 O O . ARG A 1 63 ? -1.235 21.532 37.699 1.00 11.85 63 ARG A O 1
ATOM 516 N N . GLY A 1 64 ? -2.682 21.117 36.016 1.00 10.37 64 GLY A N 1
ATOM 517 C CA . GLY A 1 64 ? -3.554 22.239 36.327 1.00 10.56 64 GLY A CA 1
ATOM 518 C C . GLY A 1 64 ? -3.525 23.250 35.188 1.00 10.83 64 GLY A C 1
ATOM 519 O O . GLY A 1 64 ? -2.803 23.067 34.207 1.00 11.97 64 GLY A O 1
ATOM 520 N N . PRO A 1 65 ? -4.288 24.339 35.320 1.00 10.48 65 PRO A N 1
ATOM 521 C CA . PRO A 1 65 ? -5.136 24.660 36.476 1.00 11.35 65 PRO A CA 1
ATOM 522 C C . PRO A 1 65 ? -6.440 23.877 36.461 1.00 10.72 65 PRO A C 1
ATOM 523 O O . PRO A 1 65 ? -6.765 23.211 35.481 1.00 11.66 65 PRO A O 1
ATOM 527 N N . GLY A 1 66 ? -7.201 23.975 37.544 1.00 8.59 66 GLY A N 1
ATOM 528 C CA . GLY A 1 66 ? -8.479 23.303 37.622 1.00 10.99 66 GLY A CA 1
ATOM 529 C C . GLY A 1 66 ? -8.945 23.348 39.067 1.00 12.04 66 GLY A C 1
ATOM 530 O O . GLY A 1 66 ? -8.686 24.317 39.779 1.00 11.91 66 GLY A O 1
ATOM 531 N N . SER A 1 67 ? -9.648 22.303 39.485 1.00 10.65 67 SER A N 1
ATOM 532 C CA . SER A 1 67 ? -10.024 22.142 40.881 1.00 9.64 67 SER A CA 1
ATOM 533 C C . SER A 1 67 ? -8.741 22.005 41.698 1.00 12.99 67 SER A C 1
ATOM 534 O O . SER A 1 67 ? -7.887 21.185 41.347 1.00 12.09 67 SER A O 1
ATOM 537 N N . PHE A 1 68 ? -8.593 22.780 42.774 1.00 9.71 68 PHE A N 1
ATOM 538 C CA . PHE A 1 68 ? -7.370 22.643 43.592 1.00 10.16 68 PHE A CA 1
ATOM 539 C C . PHE A 1 68 ? -7.229 21.209 44.091 1.00 11.43 68 PHE A C 1
ATOM 540 O O . PHE A 1 68 ? -6.146 20.632 44.056 1.00 10.97 68 PHE A O 1
ATOM 548 N N . THR A 1 69 ? -8.332 20.643 44.567 1.00 11.38 69 THR A N 1
ATOM 549 C CA . THR A 1 69 ? -8.325 19.272 45.053 1.00 11.44 69 THR A CA 1
ATOM 550 C C . THR A 1 69 ? -8.011 18.283 43.945 1.00 12.75 69 THR A C 1
ATOM 551 O O . THR A 1 69 ? -7.204 17.372 44.125 1.00 10.12 69 THR A O 1
ATOM 555 N N . GLY A 1 70 ? -8.636 18.462 42.785 1.00 12.49 70 GLY A N 1
ATOM 556 C CA . GLY A 1 70 ? -8.413 17.539 41.687 1.00 13.41 70 GLY A CA 1
ATOM 557 C C . GLY A 1 70 ? -6.995 17.604 41.154 1.00 11.04 70 GLY A C 1
ATOM 558 O O . GLY A 1 70 ? -6.387 16.579 40.841 1.00 12.65 70 GLY A O 1
ATOM 559 N N . VAL A 1 71 ? -6.471 18.818 41.019 1.00 9.80 71 VAL A N 1
ATOM 560 C CA . VAL A 1 71 ? -5.079 19.004 40.613 1.00 9.37 71 VAL A CA 1
ATOM 561 C C . VAL A 1 71 ? -4.153 18.251 41.581 1.00 9.86 71 VAL A C 1
ATOM 562 O O . VAL A 1 71 ? -3.241 17.541 41.156 1.00 12.17 71 VAL A O 1
ATOM 566 N N . ARG A 1 72 ? -4.424 18.351 42.878 1.00 10.11 72 ARG A N 1
ATOM 567 C CA . ARG A 1 72 ? -3.599 17.642 43.851 1.00 10.90 72 ARG A CA 1
ATOM 568 C C . ARG A 1 72 ? -3.776 16.124 43.814 1.00 12.67 72 ARG A C 1
ATOM 569 O O . ARG A 1 72 ? -2.833 15.391 44.071 1.00 11.87 72 ARG A O 1
ATOM 577 N N . ILE A 1 73 ? -4.981 15.649 43.514 1.00 10.81 73 ILE A N 1
ATOM 578 C CA . ILE A 1 73 ? -5.165 14.209 43.342 1.00 9.34 73 ILE A CA 1
ATOM 579 C C . ILE A 1 73 ? -4.308 13.718 42.182 1.00 11.44 73 ILE A C 1
ATOM 580 O O . ILE A 1 73 ? -3.605 12.716 42.299 1.00 14.11 73 ILE A O 1
ATOM 585 N N . GLY A 1 74 ? -4.343 14.449 41.074 1.00 9.48 74 GLY A N 1
ATOM 586 C CA . GLY A 1 74 ? -3.585 14.061 39.894 1.00 11.80 74 GLY A CA 1
ATOM 587 C C . GLY A 1 74 ? -2.095 14.005 40.178 1.00 13.39 74 GLY A C 1
ATOM 588 O O . GLY A 1 74 ? -1.422 13.017 39.851 1.00 13.76 74 GLY A O 1
ATOM 589 N N . ILE A 1 75 ? -1.567 15.052 40.805 1.00 10.29 75 ILE A N 1
ATOM 590 C CA . ILE A 1 75 ? -0.130 15.067 41.055 1.00 12.71 75 ILE A CA 1
ATOM 591 C C . ILE A 1 75 ? 0.270 14.095 42.168 1.00 12.32 75 ILE A C 1
ATOM 592 O O . ILE A 1 75 ? 1.350 13.537 42.123 1.00 12.48 75 ILE A O 1
ATOM 597 N N . GLY A 1 76 ? -0.615 13.870 43.134 1.00 9.78 76 GLY A N 1
ATOM 598 C CA . GLY A 1 76 ? -0.332 12.943 44.219 1.00 11.35 76 GLY A CA 1
ATOM 599 C C . GLY A 1 76 ? -0.253 11.519 43.702 1.00 11.34 76 GLY A C 1
ATOM 600 O O . GLY A 1 76 ? 0.670 10.767 44.032 1.00 10.24 76 GLY A O 1
ATOM 601 N N . ILE A 1 77 ? -1.223 11.142 42.877 1.00 11.11 77 ILE A N 1
ATOM 602 C CA . ILE A 1 77 ? -1.192 9.827 42.239 1.00 9.68 77 ILE A CA 1
ATOM 603 C C . ILE A 1 77 ? 0.018 9.708 41.307 1.00 9.47 77 ILE A C 1
ATOM 604 O O . ILE A 1 77 ? 0.739 8.704 41.334 1.00 12.55 77 ILE A O 1
ATOM 609 N N . ALA A 1 78 ? 0.269 10.736 40.507 1.00 8.57 78 ALA A N 1
ATOM 610 C CA . ALA A 1 78 ? 1.420 10.666 39.606 1.00 9.87 78 ALA A CA 1
ATOM 611 C C . ALA A 1 78 ? 2.737 10.553 40.385 1.00 12.15 78 ALA A C 1
ATOM 612 O O . ALA A 1 78 ? 3.635 9.807 40.002 1.00 11.13 78 ALA A O 1
ATOM 614 N N . GLN A 1 79 ? 2.851 11.300 41.478 1.00 10.97 79 GLN A N 1
ATOM 615 C CA . GLN A 1 79 ? 4.079 11.238 42.270 1.00 11.50 79 GLN A CA 1
ATOM 616 C C . GLN A 1 79 ? 4.334 9.875 42.886 1.00 10.27 79 GLN A C 1
ATOM 617 O O . GLN A 1 79 ? 5.481 9.418 42.920 1.00 11.03 79 GLN A O 1
ATOM 623 N N . GLY A 1 80 ? 3.285 9.242 43.415 1.00 11.04 80 GLY A N 1
ATOM 624 C CA . GLY A 1 80 ? 3.465 7.938 44.019 1.00 11.09 80 GLY A CA 1
ATOM 625 C C . GLY A 1 80 ? 3.915 6.942 42.970 1.00 11.88 80 GLY A C 1
ATOM 626 O O . GLY A 1 80 ? 4.806 6.120 43.224 1.00 12.19 80 GLY A O 1
ATOM 627 N N . LEU A 1 81 ? 3.308 7.016 41.789 1.00 11.67 81 LEU A N 1
ATOM 628 C CA . LEU A 1 81 ? 3.689 6.129 40.694 1.00 9.98 81 LEU A CA 1
ATOM 629 C C . LEU A 1 81 ? 5.122 6.375 40.246 1.00 15.27 81 LEU A C 1
ATOM 630 O O . LEU A 1 81 ? 5.884 5.433 40.031 1.00 13.16 81 LEU A O 1
ATOM 635 N N . ALA A 1 82 ? 5.482 7.646 40.095 1.00 12.49 82 ALA A N 1
ATOM 636 C CA . ALA A 1 82 ? 6.802 8.018 39.599 1.00 12.16 82 ALA A CA 1
ATOM 637 C C . ALA A 1 82 ? 7.892 7.747 40.617 1.00 13.89 82 ALA A C 1
ATOM 638 O O . ALA A 1 82 ? 8.980 7.300 40.257 1.00 14.17 82 ALA A O 1
ATOM 640 N N . LEU A 1 83 ? 7.608 8.027 41.887 1.00 9.85 83 LEU A N 1
ATOM 641 C CA . LEU A 1 83 ? 8.555 7.683 42.951 1.00 10.65 83 LEU A CA 1
ATOM 642 C C . LEU A 1 83 ? 8.725 6.165 43.031 1.00 11.01 83 LEU A C 1
ATOM 643 O O . LEU A 1 83 ? 9.844 5.663 43.136 1.00 13.69 83 LEU A O 1
ATOM 648 N N . GLY A 1 84 ? 7.613 5.436 42.964 1.00 11.51 84 GLY A N 1
ATOM 649 C CA . GLY A 1 84 ? 7.656 3.988 43.097 1.00 11.57 84 GLY A CA 1
ATOM 650 C C . GLY A 1 84 ? 8.380 3.280 41.973 1.00 13.87 84 GLY A C 1
ATOM 651 O O . GLY A 1 84 ? 9.025 2.245 42.202 1.00 17.08 84 GLY A O 1
ATOM 652 N N . ALA A 1 85 ? 8.276 3.825 40.763 1.00 13.63 85 ALA A N 1
ATOM 653 C CA . ALA A 1 85 ? 8.848 3.176 39.585 1.00 14.51 85 ALA A CA 1
ATOM 654 C C . ALA A 1 85 ? 10.035 3.928 38.988 1.00 13.92 85 ALA A C 1
ATOM 655 O O . ALA A 1 85 ? 10.525 3.554 37.917 1.00 17.07 85 ALA A O 1
ATOM 657 N N . ASN A 1 86 ? 10.508 4.956 39.697 1.00 11.50 86 ASN A N 1
ATOM 658 C CA . ASN A 1 86 ? 11.585 5.847 39.231 1.00 12.99 86 ASN A CA 1
ATOM 659 C C . ASN A 1 86 ? 11.340 6.338 37.799 1.00 19.15 86 ASN A C 1
ATOM 660 O O . ASN A 1 86 ? 12.162 6.123 36.910 1.00 16.86 86 ASN A O 1
ATOM 665 N N . LEU A 1 87 ? 10.190 6.974 37.590 1.00 11.77 87 LEU A N 1
ATOM 666 C CA . LEU A 1 87 ? 9.806 7.496 36.282 1.00 9.43 87 LEU A CA 1
ATOM 667 C C . LEU A 1 87 ? 9.960 9.003 36.237 1.00 10.63 87 LEU A C 1
ATOM 668 O O . LEU A 1 87 ? 9.599 9.697 37.183 1.00 13.31 87 LEU A O 1
ATOM 673 N N . PRO A 1 88 ? 10.454 9.525 35.110 1.00 12.03 88 PRO A N 1
ATOM 674 C CA . PRO A 1 88 ? 10.415 10.979 34.962 1.00 11.73 88 PRO A CA 1
ATOM 675 C C . PRO A 1 88 ? 8.978 11.411 34.727 1.00 10.41 88 PRO A C 1
ATOM 676 O O . PRO A 1 88 ? 8.182 10.651 34.178 1.00 14.78 88 PRO A O 1
ATOM 688 N N B MET A 1 89 ? 8.650 12.620 35.165 0.50 12.37 89 MET A N 1
ATOM 689 C CA B MET A 1 89 ? 7.300 13.140 35.036 0.50 12.08 89 MET A CA 1
ATOM 690 C C B MET A 1 89 ? 7.239 14.270 34.028 0.50 14.59 89 MET A C 1
ATOM 691 O O B MET A 1 89 ? 8.217 14.988 33.816 0.50 15.42 89 MET A O 1
ATOM 696 N N . ILE A 1 90 ? 6.075 14.432 33.411 1.00 9.75 90 ILE A N 1
ATOM 697 C CA . ILE A 1 90 ? 5.866 15.514 32.474 1.00 12.45 90 ILE A CA 1
ATOM 698 C C . ILE A 1 90 ? 4.562 16.201 32.827 1.00 13.87 90 ILE A C 1
ATOM 699 O O . ILE A 1 90 ? 3.500 15.605 32.713 1.00 11.41 90 ILE A O 1
ATOM 704 N N . GLY A 1 91 ? 4.647 17.449 33.279 1.00 9.81 91 GLY A N 1
ATOM 705 C CA . GLY A 1 91 ? 3.454 18.205 33.615 1.00 11.09 91 GLY A CA 1
ATOM 706 C C . GLY A 1 91 ? 2.838 18.822 32.376 1.00 14.60 91 GLY A C 1
ATOM 707 O O . GLY A 1 91 ? 3.509 19.521 31.607 1.00 14.09 91 GLY A O 1
ATOM 708 N N . VAL A 1 92 ? 1.547 18.565 32.177 1.00 9.45 92 VAL A N 1
ATOM 709 C CA . VAL A 1 92 ? 0.853 19.055 30.995 1.00 9.84 92 VAL A CA 1
ATOM 710 C C . VAL A 1 92 ? -0.310 19.952 31.412 1.00 10.99 92 VAL A C 1
ATOM 711 O O . VAL A 1 92 ? -1.130 19.581 32.256 1.00 13.26 92 VAL A O 1
ATOM 715 N N . SER A 1 93 ? -0.367 21.140 30.819 1.00 11.52 93 SER A N 1
ATOM 716 C CA . SER A 1 93 ? -1.406 22.115 31.101 1.00 9.74 93 SER A CA 1
ATOM 717 C C . SER A 1 93 ? -2.763 21.571 30.712 1.00 10.18 93 SER A C 1
ATOM 718 O O . SER A 1 93 ? -2.922 21.034 29.617 1.00 12.13 93 SER A O 1
ATOM 721 N N . THR A 1 94 ? -3.742 21.724 31.599 1.00 10.62 94 THR A N 1
ATOM 722 C CA . THR A 1 94 ? -5.122 21.371 31.255 1.00 10.70 94 THR A CA 1
ATOM 723 C C . THR A 1 94 ? -5.646 22.226 30.107 1.00 10.58 94 THR A C 1
ATOM 724 O O . THR A 1 94 ? -6.483 21.776 29.311 1.00 11.82 94 THR A O 1
ATOM 728 N N . LEU A 1 95 ? -5.157 23.459 30.012 1.00 8.72 95 LEU A N 1
ATOM 729 C CA . LEU A 1 95 ? -5.620 24.362 28.957 1.00 8.57 95 LEU A CA 1
ATOM 730 C C . LEU A 1 95 ? -5.078 23.922 27.603 1.00 11.24 95 LEU A C 1
ATOM 731 O O . LEU A 1 95 ? -5.828 23.832 26.633 1.00 10.62 95 LEU A O 1
ATOM 736 N N . ALA A 1 96 ? -3.789 23.598 27.552 1.00 9.69 96 ALA A N 1
ATOM 737 C CA . ALA A 1 96 ? -3.180 23.130 26.314 1.00 11.47 96 ALA A CA 1
ATOM 738 C C . ALA A 1 96 ? -3.780 21.788 25.901 1.00 11.06 96 ALA A C 1
ATOM 739 O O . ALA A 1 96 ? -3.938 21.509 24.718 1.00 11.82 96 ALA A O 1
ATOM 741 N N . THR A 1 97 ? -4.087 20.942 26.879 1.00 7.90 97 THR A N 1
ATOM 742 C CA . THR A 1 97 ? -4.668 19.641 26.583 1.00 10.52 97 THR A CA 1
ATOM 743 C C . THR A 1 97 ? -5.984 19.786 25.822 1.00 10.92 97 THR A C 1
ATOM 744 O O . THR A 1 97 ? -6.248 19.048 24.870 1.00 13.02 97 THR A O 1
ATOM 756 N N B MET A 1 98 ? -6.803 20.746 26.237 0.50 11.16 98 MET A N 1
ATOM 757 C CA B MET A 1 98 ? -8.085 20.959 25.572 0.50 10.85 98 MET A CA 1
ATOM 758 C C B MET A 1 98 ? -7.922 21.534 24.167 0.50 12.86 98 MET A C 1
ATOM 759 O O B MET A 1 98 ? -8.713 21.235 23.272 0.50 13.79 98 MET A O 1
ATOM 764 N N . ALA A 1 99 ? -6.886 22.345 23.977 1.00 11.49 99 ALA A N 1
ATOM 765 C CA . ALA A 1 99 ? -6.555 22.867 22.658 1.00 10.04 99 ALA A CA 1
ATOM 766 C C . ALA A 1 99 ? -6.205 21.708 21.734 1.00 11.18 99 ALA A C 1
ATOM 767 O O . ALA A 1 99 ? -6.678 21.640 20.594 1.00 14.55 99 ALA A O 1
ATOM 769 N N . GLN A 1 100 ? -5.399 20.778 22.239 1.00 12.36 100 GLN A N 1
ATOM 770 C CA . GLN A 1 100 ? -5.067 19.584 21.482 1.00 12.53 100 GLN A CA 1
ATOM 771 C C . GLN A 1 100 ? -6.329 18.785 21.148 1.00 14.75 100 GLN A C 1
ATOM 772 O O . GLN A 1 100 ? -6.471 18.277 20.037 1.00 13.41 100 GLN A O 1
ATOM 778 N N . GLY A 1 101 ? -7.251 18.692 22.104 1.00 12.78 101 GLY A N 1
ATOM 779 C CA . GLY A 1 101 ? -8.526 18.039 21.868 1.00 12.68 101 GLY A CA 1
ATOM 780 C C . GLY A 1 101 ? -9.336 18.696 20.764 1.00 14.99 101 GLY A C 1
ATOM 781 O O . GLY A 1 101 ? -9.966 18.004 19.955 1.00 15.85 101 GLY A O 1
ATOM 782 N N . ALA A 1 102 ? -9.333 20.026 20.727 1.00 14.91 102 ALA A N 1
ATOM 783 C CA . ALA A 1 102 ? -10.051 20.766 19.684 1.00 14.55 102 ALA A CA 1
ATOM 784 C C . ALA A 1 102 ? -9.444 20.500 18.307 1.00 19.98 102 ALA A C 1
ATOM 785 O O . ALA A 1 102 ? -10.162 20.363 17.312 1.00 17.64 102 ALA A O 1
ATOM 787 N N . TRP A 1 103 ? -8.120 20.433 18.252 1.00 14.03 103 TRP A N 1
ATOM 788 C CA . TRP A 1 103 ? -7.449 20.082 17.008 1.00 13.73 103 TRP A CA 1
ATOM 789 C C . TRP A 1 103 ? -7.846 18.676 16.553 1.00 18.91 103 TRP A C 1
ATOM 790 O O . TRP A 1 103 ? -8.188 18.456 15.378 1.00 18.78 103 TRP A O 1
ATOM 801 N N . ARG A 1 104 ? -7.810 17.728 17.479 1.00 15.90 104 ARG A N 1
ATOM 802 C CA . ARG A 1 104 ? -8.168 16.350 17.170 1.00 18.75 104 ARG A CA 1
ATOM 803 C C . ARG A 1 104 ? -9.605 16.227 16.639 1.00 22.57 104 ARG A C 1
ATOM 804 O O . ARG A 1 104 ? -9.853 15.514 15.665 1.00 22.72 104 ARG A O 1
ATOM 812 N N . LYS A 1 105 ? -10.544 16.928 17.274 1.00 22.32 105 LYS A N 1
ATOM 813 C CA . LYS A 1 105 ? -11.960 16.791 16.925 1.00 18.85 105 LYS A CA 1
ATOM 814 C C . LYS A 1 105 ? -12.405 17.663 15.757 1.00 22.92 105 LYS A C 1
ATOM 815 O O . LYS A 1 105 ? -13.309 17.281 15.014 1.00 28.77 105 LYS A O 1
ATOM 821 N N . THR A 1 106 ? -11.794 18.833 15.591 1.00 19.20 106 THR A N 1
ATOM 822 C CA . THR A 1 106 ? -12.307 19.809 14.616 1.00 18.00 106 THR A CA 1
ATOM 823 C C . THR A 1 106 ? -11.230 20.394 13.705 1.00 21.54 106 THR A C 1
ATOM 824 O O . THR A 1 106 ? -11.538 21.149 12.779 1.00 23.60 106 THR A O 1
ATOM 828 N N . GLY A 1 107 ? -9.967 20.077 13.978 1.00 19.00 107 GLY A N 1
ATOM 829 C CA . GLY A 1 107 ? -8.868 20.628 13.206 1.00 18.95 107 GLY A CA 1
ATOM 830 C C . GLY A 1 107 ? -8.520 22.064 13.566 1.00 19.09 107 GLY A C 1
ATOM 831 O O . GLY A 1 107 ? -7.789 22.735 12.833 1.00 18.15 107 GLY A O 1
ATOM 832 N N . ALA A 1 108 ? -9.033 22.541 14.697 1.00 18.19 108 ALA A N 1
ATOM 833 C CA . ALA A 1 108 ? -8.735 23.893 15.159 1.00 17.88 108 ALA A CA 1
ATOM 834 C C . ALA A 1 108 ? -7.240 24.096 15.423 1.00 15.29 108 ALA A C 1
ATOM 835 O O . ALA A 1 108 ? -6.596 23.249 16.049 1.00 18.25 108 ALA A O 1
ATOM 837 N N . THR A 1 109 ? -6.690 25.218 14.968 1.00 16.84 109 THR A N 1
ATOM 838 C CA . THR A 1 109 ? -5.285 25.528 15.228 1.00 14.12 109 THR A CA 1
ATOM 839 C C . THR A 1 109 ? -5.082 26.766 16.093 1.00 12.85 109 THR A C 1
ATOM 840 O O . THR A 1 109 ? -3.957 27.061 16.494 1.00 15.75 109 THR A O 1
ATOM 844 N N . ARG A 1 110 ? -6.165 27.486 16.384 1.00 14.14 110 ARG A N 1
ATOM 845 C CA . ARG A 1 110 ? -6.099 28.631 17.276 1.00 9.76 110 ARG A CA 1
ATOM 846 C C . ARG A 1 110 ? -7.238 28.481 18.257 1.00 9.62 110 ARG A C 1
ATOM 847 O O . ARG A 1 110 ? -8.403 28.428 17.853 1.00 11.70 110 ARG A O 1
ATOM 855 N N . VAL A 1 111 ? -6.892 28.392 19.534 1.00 10.80 111 VAL A N 1
ATOM 856 C CA . VAL A 1 111 ? -7.854 27.987 20.553 1.00 9.23 111 VAL A CA 1
ATOM 857 C C . VAL A 1 111 ? -7.870 28.954 21.724 1.00 10.86 111 VAL A C 1
ATOM 858 O O . VAL A 1 111 ? -6.819 29.314 22.257 1.00 12.02 111 VAL A O 1
ATOM 862 N N . LEU A 1 112 ? -9.069 29.368 22.124 1.00 11.62 112 LEU A N 1
ATOM 863 C CA . LEU A 1 112 ? -9.259 30.183 23.316 1.00 10.89 112 LEU A CA 1
ATOM 864 C C . LEU A 1 112 ? -9.802 29.255 24.387 1.00 11.77 112 LEU A C 1
ATOM 865 O O . LEU A 1 112 ? -10.939 28.797 24.288 1.00 10.37 112 LEU A O 1
ATOM 870 N N . ALA A 1 113 ? -8.967 28.950 25.377 1.00 9.52 113 ALA A N 1
ATOM 871 C CA . ALA A 1 113 ? -9.304 27.969 26.401 1.00 10.56 113 ALA A CA 1
ATOM 872 C C . ALA A 1 113 ? -9.714 28.693 27.662 1.00 9.12 113 ALA A C 1
ATOM 873 O O . ALA A 1 113 ? -8.994 29.570 28.146 1.00 10.49 113 ALA A O 1
ATOM 875 N N . ALA A 1 114 ? -10.881 28.345 28.202 1.00 9.43 114 ALA A N 1
ATOM 876 C CA . ALA A 1 114 ? -11.350 28.986 29.428 1.00 9.52 114 ALA A CA 1
ATOM 877 C C . ALA A 1 114 ? -11.938 27.921 30.341 1.00 9.84 114 ALA A C 1
ATOM 878 O O . ALA A 1 114 ? -12.815 27.174 29.930 1.00 12.94 114 ALA A O 1
ATOM 880 N N . ILE A 1 115 ? -11.432 27.854 31.568 1.00 8.68 115 ILE A N 1
ATOM 881 C CA . ILE A 1 115 ? -11.957 26.939 32.589 1.00 8.79 115 ILE A CA 1
ATOM 882 C C . ILE A 1 115 ? -12.680 27.737 33.664 1.00 12.14 115 ILE A C 1
ATOM 883 O O . ILE A 1 115 ? -12.207 28.781 34.096 1.00 13.22 115 ILE A O 1
ATOM 888 N N . ASP A 1 116 ? -13.847 27.262 34.088 1.00 9.99 116 ASP A N 1
ATOM 889 C CA . ASP A 1 116 ? -14.541 27.914 35.192 1.00 14.07 116 ASP A CA 1
ATOM 890 C C . ASP A 1 116 ? -13.696 27.730 36.459 1.00 13.36 116 ASP A C 1
ATOM 891 O O . ASP A 1 116 ? -13.518 26.608 36.937 1.00 14.67 116 ASP A O 1
ATOM 896 N N . ALA A 1 117 ? -13.196 28.835 37.004 1.00 9.68 117 ALA A N 1
ATOM 897 C CA . ALA A 1 117 ? -12.270 28.786 38.140 1.00 12.39 117 ALA A CA 1
ATOM 898 C C . ALA A 1 117 ? -12.991 28.928 39.468 1.00 14.60 117 ALA A C 1
ATOM 899 O O . ALA A 1 117 ? -12.358 28.864 40.532 1.00 16.02 117 ALA A O 1
ATOM 901 N N . ARG A 1 118 ? -14.309 29.106 39.392 1.00 15.13 118 ARG A N 1
ATOM 902 C CA . ARG A 1 118 ? -15.132 29.535 40.523 1.00 18.30 118 ARG A CA 1
ATOM 903 C C . ARG A 1 118 ? -14.755 30.948 40.962 1.00 16.44 118 ARG A C 1
ATOM 904 O O . ARG A 1 118 ? -13.821 31.551 40.416 1.00 15.06 118 ARG A O 1
ATOM 916 N N B MET A 1 119 ? -15.497 31.474 41.935 0.50 18.48 119 MET A N 1
ATOM 917 C CA B MET A 1 119 ? -15.280 32.824 42.459 0.50 20.38 119 MET A CA 1
ATOM 918 C C B MET A 1 119 ? -15.383 33.885 41.376 0.50 18.84 119 MET A C 1
ATOM 919 O O B MET A 1 119 ? -14.764 34.946 41.468 0.50 22.20 119 MET A O 1
ATOM 924 N N . GLY A 1 120 ? -16.160 33.584 40.346 1.00 18.39 120 GLY A N 1
ATOM 925 C CA . GLY A 1 120 ? -16.443 34.540 39.296 1.00 19.61 120 GLY A CA 1
ATOM 926 C C . GLY A 1 120 ? -15.301 34.803 38.338 1.00 26.71 120 GLY A C 1
ATOM 927 O O . GLY A 1 120 ? -15.273 35.832 37.664 1.00 22.03 120 GLY A O 1
ATOM 928 N N . GLU A 1 121 ? -14.353 33.876 38.276 1.00 14.39 121 GLU A N 1
ATOM 929 C CA . GLU A 1 121 ? -13.205 34.033 37.397 1.00 14.99 121 GLU A CA 1
ATOM 930 C C . GLU A 1 121 ? -13.042 32.828 36.481 1.00 12.57 121 GLU A C 1
ATOM 931 O O . GLU A 1 121 ? -13.694 31.802 36.667 1.00 14.60 121 GLU A O 1
ATOM 937 N N . VAL A 1 122 ? -12.182 32.972 35.477 1.00 11.91 122 VAL A N 1
ATOM 938 C CA . VAL A 1 122 ? -11.829 31.846 34.627 1.00 9.69 122 VAL A CA 1
ATOM 939 C C . VAL A 1 122 ? -10.315 31.665 34.543 1.00 10.97 122 VAL A C 1
ATOM 940 O O . VAL A 1 122 ? -9.551 32.630 34.631 1.00 11.82 122 VAL A O 1
ATOM 944 N N . TYR A 1 123 ? -9.881 30.423 34.367 1.00 10.68 123 TYR A N 1
ATOM 945 C CA . TYR A 1 123 ? -8.498 30.187 33.941 1.00 10.04 123 TYR A CA 1
ATOM 946 C C . TYR A 1 123 ? -8.484 30.327 32.426 1.00 13.20 123 TYR A C 1
ATOM 947 O O . TYR A 1 123 ? -9.318 29.748 31.744 1.00 12.67 123 TYR A O 1
ATOM 956 N N . TRP A 1 124 ? -7.534 31.095 31.902 1.00 9.72 124 TRP A N 1
ATOM 957 C CA . TRP A 1 124 ? -7.594 31.539 30.515 1.00 8.26 124 TRP A CA 1
ATOM 958 C C . TRP A 1 124 ? -6.286 31.250 29.809 1.00 11.86 124 TRP A C 1
ATOM 959 O O . TRP A 1 124 ? -5.221 31.398 30.411 1.00 11.35 124 TRP A O 1
ATOM 970 N N . ALA A 1 125 ? -6.362 30.860 28.538 1.00 7.76 125 ALA A N 1
ATO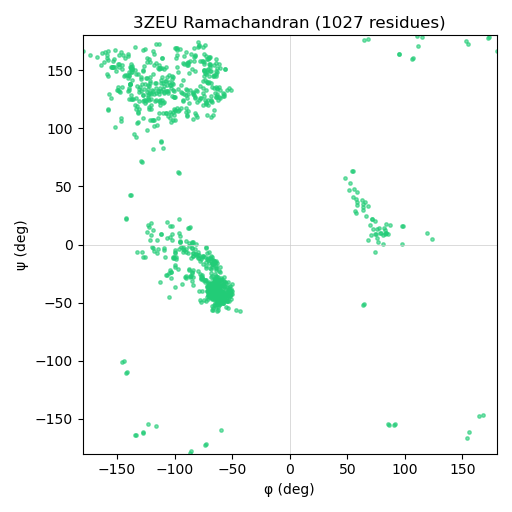M 971 C CA . ALA A 1 125 ? -5.166 30.791 27.693 1.00 11.06 125 ALA A CA 1
ATOM 972 C C . ALA A 1 125 ? -5.523 30.966 26.225 1.00 11.10 125 ALA A C 1
ATOM 973 O O . ALA A 1 125 ? -6.632 30.658 25.808 1.00 11.25 125 ALA A O 1
ATOM 975 N N . GLU A 1 126 ? -4.560 31.469 25.452 1.00 10.57 126 GLU A N 1
ATOM 976 C CA . GLU A 1 126 ? -4.687 31.624 24.010 1.00 12.58 126 GLU A CA 1
ATOM 977 C C . GLU A 1 126 ? -3.615 30.751 23.390 1.00 11.33 126 GLU A C 1
ATOM 978 O O . GLU A 1 126 ? -2.427 31.075 23.470 1.00 14.81 126 GLU A O 1
ATOM 984 N N . TYR A 1 127 ? -4.022 29.633 22.797 1.00 11.28 127 TYR A N 1
ATOM 985 C CA . TYR A 1 127 ? -3.072 28.649 22.280 1.00 11.48 127 TYR A CA 1
ATOM 986 C C . TYR A 1 127 ? -3.152 28.562 20.768 1.00 14.31 127 TYR A C 1
ATOM 987 O O . TYR A 1 127 ? -4.237 28.477 20.207 1.00 13.06 127 TYR A O 1
ATOM 996 N N . GLN A 1 128 ? -1.993 28.597 20.109 1.00 13.77 128 GLN A N 1
ATOM 997 C CA . GLN A 1 128 ? -1.947 28.531 18.651 1.00 14.15 128 GLN A CA 1
ATOM 998 C C . GLN A 1 128 ? -0.935 27.485 18.220 1.00 12.77 128 GLN A C 1
ATOM 999 O O . GLN A 1 128 ? 0.236 27.539 18.600 1.00 15.10 128 GLN A O 1
ATOM 1005 N N . ARG A 1 129 ? -1.407 26.523 17.440 1.00 12.50 129 ARG A N 1
ATOM 1006 C CA . ARG A 1 129 ? -0.592 25.393 17.031 1.00 13.30 129 ARG A CA 1
ATOM 1007 C C . ARG A 1 129 ? 0.357 25.824 15.915 1.00 18.48 129 ARG A C 1
ATOM 1008 O O . ARG A 1 129 ? -0.084 26.383 14.913 1.00 19.94 129 ARG A O 1
ATOM 1016 N N . ASP A 1 130 ? 1.656 25.587 16.096 1.00 16.11 130 ASP A N 1
ATOM 1017 C CA . ASP A 1 130 ? 2.615 25.967 15.058 1.00 20.67 130 ASP A CA 1
ATOM 1018 C C . ASP A 1 130 ? 2.776 24.873 13.999 1.00 21.23 130 ASP A C 1
ATOM 1019 O O . ASP A 1 130 ? 2.120 23.834 14.067 1.00 21.59 130 ASP A O 1
ATOM 1024 N N . ALA A 1 131 ? 3.641 25.119 13.017 1.00 23.86 131 ALA A N 1
ATOM 1025 C CA . ALA A 1 131 ? 3.833 24.175 11.918 1.00 29.22 131 ALA A CA 1
ATOM 1026 C C . ALA A 1 131 ? 4.253 22.773 12.378 1.00 31.60 131 ALA A C 1
ATOM 1027 O O . ALA A 1 131 ? 3.960 21.784 11.707 1.00 33.00 131 ALA A O 1
ATOM 1029 N N . GLN A 1 132 ? 4.924 22.691 13.525 1.00 34.05 132 GLN A N 1
ATOM 1030 C CA . GLN A 1 132 ? 5.416 21.411 14.040 1.00 26.21 132 GLN A CA 1
ATOM 1031 C C . GLN A 1 132 ? 4.470 20.747 15.040 1.00 36.90 132 GLN A C 1
ATOM 1032 O O . GLN A 1 132 ? 4.819 19.734 15.653 1.00 33.43 132 GLN A O 1
ATOM 1038 N N . GLY A 1 133 ? 3.276 21.310 15.205 1.00 19.84 133 GLY A N 1
ATOM 1039 C CA . GLY A 1 133 ? 2.292 20.737 16.108 1.00 22.34 133 GLY A CA 1
ATOM 1040 C C . GLY A 1 133 ? 2.457 21.136 17.567 1.00 21.24 133 GLY A C 1
ATOM 1041 O O . GLY A 1 133 ? 1.786 20.597 18.439 1.00 20.28 133 GLY A O 1
ATOM 1042 N N . VAL A 1 134 ? 3.333 22.100 17.832 1.00 24.13 134 VAL A N 1
ATOM 1043 C CA . VAL A 1 134 ? 3.541 22.585 19.192 1.00 19.61 134 VAL A CA 1
ATOM 1044 C C . VAL A 1 134 ? 2.583 23.727 19.510 1.00 21.57 134 VAL A C 1
ATOM 1045 O O . VAL A 1 134 ? 2.421 24.642 18.715 1.00 17.14 134 VAL A O 1
ATOM 1049 N N . TRP A 1 135 ? 1.939 23.670 20.671 1.00 13.09 135 TRP A N 1
ATOM 1050 C CA . TRP A 1 135 ? 1.000 24.718 21.022 1.00 13.77 135 TRP A CA 1
ATOM 1051 C C . TRP A 1 135 ? 1.717 25.904 21.644 1.00 17.50 135 TRP A C 1
ATOM 1052 O O . TRP A 1 135 ? 2.195 25.829 22.778 1.00 16.89 135 TRP A O 1
ATOM 1063 N N . GLN A 1 136 ? 1.800 26.995 20.890 1.00 12.93 136 GLN A N 1
ATOM 1064 C CA . GLN A 1 136 ? 2.407 28.228 21.380 1.00 16.78 136 GLN A CA 1
ATOM 1065 C C . GLN A 1 136 ? 1.403 29.011 22.205 1.00 13.91 136 GLN A C 1
ATOM 1066 O O . GLN A 1 136 ? 0.201 28.964 21.936 1.00 14.69 136 GLN A O 1
ATOM 1072 N N . GLY A 1 137 ? 1.888 29.753 23.194 1.00 12.17 137 GLY A N 1
ATOM 1073 C CA . GLY A 1 137 ? 1.005 30.580 24.003 1.00 13.24 137 GLY A CA 1
ATOM 1074 C C . GLY A 1 137 ? 0.947 30.278 25.495 1.00 11.15 137 GLY A C 1
ATOM 1075 O O . GLY A 1 137 ? 0.109 30.830 26.206 1.00 13.14 137 GLY A O 1
ATOM 1076 N N . GLU A 1 138 ? 1.841 29.421 25.984 1.00 13.63 138 GLU A N 1
ATOM 1077 C CA . GLU A 1 138 ? 1.801 29.030 27.395 1.00 15.41 138 GLU A CA 1
ATOM 1078 C C . GLU A 1 138 ? 1.904 30.234 28.328 1.00 11.03 138 GLU A C 1
ATOM 1079 O O . GLU A 1 138 ? 1.337 30.243 29.420 1.00 14.92 138 GLU A O 1
ATOM 1085 N N . GLU A 1 139 ? 2.628 31.260 27.882 1.00 11.59 139 GLU A N 1
ATOM 1086 C CA . GLU A 1 139 ? 2.824 32.462 28.686 1.00 12.21 139 GLU A CA 1
ATOM 1087 C C . GLU A 1 139 ? 1.536 33.251 28.919 1.00 14.01 139 GLU A C 1
ATOM 1088 O O . GLU A 1 139 ? 1.497 34.128 29.777 1.00 18.99 139 GLU A O 1
ATOM 1094 N N . THR A 1 140 ? 0.485 32.936 28.158 1.00 15.50 140 THR A N 1
ATOM 1095 C CA . THR A 1 140 ? -0.790 33.631 28.319 1.00 12.93 140 THR A CA 1
ATOM 1096 C C . THR A 1 140 ? -1.636 33.070 29.452 1.00 15.64 140 THR A C 1
ATOM 1097 O O . THR A 1 140 ? -2.657 33.652 29.790 1.00 13.37 140 THR A O 1
ATOM 1101 N N . GLU A 1 141 ? -1.223 31.952 30.040 1.00 11.87 141 GLU A N 1
ATOM 1102 C CA . GLU A 1 141 ? -2.051 31.325 31.078 1.00 12.68 141 GLU A CA 1
ATOM 1103 C C . GLU A 1 141 ? -2.257 32.255 32.271 1.00 16.41 141 GLU A C 1
ATOM 1104 O O . GLU A 1 141 ? -1.294 32.788 32.840 1.00 14.28 141 GLU A O 1
ATOM 1110 N N . ALA A 1 142 ? -3.517 32.476 32.629 1.00 11.61 142 ALA A N 1
ATOM 1111 C CA . ALA A 1 142 ? -3.822 33.400 33.706 1.00 14.07 142 ALA A CA 1
ATOM 1112 C C . ALA A 1 142 ? -5.184 33.113 34.310 1.00 14.69 142 ALA A C 1
ATOM 1113 O O . ALA A 1 142 ? -6.038 32.492 33.675 1.00 13.41 142 ALA A O 1
ATOM 1115 N N . VAL A 1 143 ? -5.384 33.580 35.536 1.00 12.85 143 VAL A N 1
ATOM 1116 C CA . VAL A 1 143 ? -6.723 33.604 36.107 1.00 12.96 143 VAL A CA 1
ATOM 1117 C C . VAL A 1 143 ? -7.269 35.030 35.988 1.00 15.10 143 VAL A C 1
ATOM 1118 O O . VAL A 1 143 ? -6.604 35.997 36.373 1.00 18.11 143 VAL A O 1
ATOM 1122 N N . LEU A 1 144 ? -8.460 35.158 35.407 1.00 13.06 144 LEU A N 1
ATOM 1123 C CA . LEU A 1 144 ? -8.983 36.463 35.024 1.00 16.57 144 LEU A CA 1
ATOM 1124 C C . LEU A 1 144 ? -10.480 36.592 35.273 1.00 17.46 144 LEU A C 1
ATOM 1125 O O . LEU A 1 144 ? -11.216 35.618 35.178 1.00 16.50 144 LEU A O 1
ATOM 1130 N N A LYS A 1 145 ? -10.929 37.803 35.583 0.44 17.96 145 LYS A N 1
ATOM 1131 N N B LYS A 1 145 ? -10.917 37.813 35.572 0.56 17.95 145 LYS A N 1
ATOM 1132 C CA A LYS A 1 145 ? -12.357 38.081 35.626 0.44 17.82 145 LYS A CA 1
ATOM 1133 C CA B LYS A 1 145 ? -12.335 38.145 35.585 0.56 17.87 145 LYS A CA 1
ATOM 1134 C C A LYS A 1 145 ? -12.870 38.197 34.188 0.44 19.86 145 LYS A C 1
ATOM 1135 C C B LYS A 1 145 ? -12.855 38.169 34.148 0.56 19.86 145 LYS A C 1
ATOM 1136 O O A LYS A 1 145 ? -12.125 38.618 33.300 0.44 18.07 145 LYS A O 1
ATOM 1137 O O B LYS A 1 145 ? -12.110 38.508 33.225 0.56 17.95 145 LYS A O 1
ATOM 1144 N N . PRO A 1 146 ? -14.135 37.804 33.950 1.00 17.30 146 PRO A N 1
ATOM 1145 C CA . PRO A 1 146 ? -14.735 37.817 32.608 1.00 19.22 146 PRO A CA 1
ATOM 1146 C C . PRO A 1 146 ? -14.590 39.166 31.915 1.00 23.60 146 PRO A C 1
ATOM 1147 O O . PRO A 1 146 ? -14.380 39.196 30.703 1.00 21.47 146 PRO A O 1
ATOM 1151 N N . GLU A 1 147 ? -14.670 40.257 32.674 1.00 20.66 147 GLU A N 1
ATOM 1152 C CA . GLU A 1 147 ? -14.485 41.589 32.097 1.00 17.58 147 GLU A CA 1
ATOM 1153 C C . GLU A 1 147 ? -13.087 41.758 31.505 1.00 21.38 147 GLU A C 1
ATOM 1154 O O . GLU A 1 147 ? -12.941 42.344 30.426 1.00 22.52 147 GLU A O 1
ATOM 1157 N N . ARG A 1 148 ? -12.070 41.252 32.207 1.00 20.20 148 ARG A N 1
ATOM 1158 C CA . ARG A 1 148 ? -10.691 41.344 31.728 1.00 20.45 148 ARG A CA 1
ATOM 1159 C C . ARG A 1 148 ? -10.508 40.469 30.500 1.00 20.70 148 ARG A C 1
ATOM 1160 O O . ARG A 1 148 ? -9.742 40.810 29.598 1.00 22.85 148 ARG A O 1
ATOM 1165 N N . VAL A 1 149 ? -11.204 39.338 30.460 1.00 15.98 149 VAL A N 1
ATOM 1166 C CA . VAL A 1 149 ? -11.147 38.490 29.275 1.00 14.50 149 VAL A CA 1
ATOM 1167 C C . VAL A 1 149 ? -11.755 39.230 28.083 1.00 18.82 149 VAL A C 1
ATOM 1168 O O . VAL A 1 149 ? -11.190 39.236 26.984 1.00 20.35 149 VAL A O 1
ATOM 1172 N N . GLY A 1 150 ? -12.900 39.863 28.312 1.00 20.96 150 GLY A N 1
ATOM 1173 C CA . GLY A 1 150 ? -13.568 40.616 27.264 1.00 21.34 150 GLY A CA 1
ATOM 1174 C C . GLY A 1 150 ? -12.678 41.696 26.682 1.00 26.23 150 GLY A C 1
ATOM 1175 O O . GLY A 1 150 ? -12.644 41.897 25.464 1.00 27.24 150 GLY A O 1
ATOM 1176 N N . GLU A 1 151 ? -11.955 42.393 27.553 1.00 22.03 151 GLU A N 1
ATOM 1177 C CA . GLU A 1 151 ? -11.012 43.419 27.115 1.00 24.25 151 GLU A CA 1
ATOM 1178 C C . GLU A 1 151 ? -9.912 42.794 26.268 1.00 28.21 151 GLU A C 1
ATOM 1179 O O . GLU A 1 151 ? -9.525 43.336 25.234 1.00 28.00 151 GLU A O 1
ATOM 1182 N N . ARG A 1 152 ? -9.416 41.644 26.718 1.00 22.15 152 ARG A N 1
ATOM 1183 C CA . ARG A 1 152 ? -8.348 40.937 26.018 1.00 24.11 152 ARG A CA 1
ATOM 1184 C C . ARG A 1 152 ? -8.767 40.512 24.610 1.00 24.15 152 ARG A C 1
ATOM 1185 O O . ARG A 1 152 ? -7.994 40.647 23.661 1.00 28.16 152 ARG A O 1
ATOM 1193 N N . LEU A 1 153 ? -9.990 40.012 24.469 1.00 21.73 153 LEU A N 1
ATOM 1194 C CA . LEU A 1 153 ? -10.474 39.539 23.172 1.00 20.58 153 LEU A CA 1
ATOM 1195 C C . LEU A 1 153 ? -10.493 40.644 22.121 1.00 29.83 153 LEU A C 1
ATOM 1196 O O . LEU A 1 153 ? -10.454 40.371 20.924 1.00 21.15 153 LEU A O 1
ATOM 1201 N N . LYS A 1 154 ? -10.557 41.890 22.574 1.00 26.88 154 LYS A N 1
ATOM 1202 C CA . LYS A 1 154 ? -10.595 43.023 21.658 1.00 28.67 154 LYS A CA 1
ATOM 1203 C C . LYS A 1 154 ? -9.204 43.346 21.121 1.00 30.58 154 LYS A C 1
ATOM 1204 O O . LYS A 1 154 ? -9.055 44.118 20.175 1.00 32.92 154 LYS A O 1
ATOM 1208 N N . GLN A 1 155 ? -8.184 42.748 21.721 1.00 25.02 155 GLN A N 1
ATOM 1209 C CA . GLN A 1 155 ? -6.823 42.920 21.236 1.00 25.19 155 GLN A CA 1
ATOM 1210 C C . GLN A 1 155 ? -6.393 41.786 20.307 1.00 25.01 155 GLN A C 1
ATOM 1211 O O . GLN A 1 155 ? -5.299 41.826 19.746 1.00 31.02 155 GLN A O 1
ATOM 1217 N N . LEU A 1 156 ? -7.260 40.790 20.144 1.00 21.80 156 LEU A N 1
ATOM 1218 C CA . LEU A 1 156 ? -6.978 39.638 19.293 1.00 18.81 156 LEU A CA 1
ATOM 1219 C C . LEU A 1 156 ? -7.669 39.815 17.951 1.00 21.55 156 LEU A C 1
ATOM 1220 O O . LEU A 1 156 ? -8.507 40.709 17.778 1.00 19.24 156 LEU A O 1
ATOM 1225 N N . SER A 1 157 ? -7.321 38.961 16.999 1.00 16.40 157 SER A N 1
ATOM 1226 C CA . SER A 1 157 ? -7.930 39.042 15.688 1.00 16.44 157 SER A CA 1
ATOM 1227 C C . SER A 1 157 ? -8.158 37.659 15.107 1.00 17.66 157 SER A C 1
ATOM 1228 O O . SER A 1 157 ? -7.546 36.679 15.546 1.00 17.37 157 SER A O 1
ATOM 1231 N N . GLY A 1 158 ? -9.050 37.582 14.126 1.00 14.41 158 GLY A N 1
ATOM 1232 C CA . GLY A 1 158 ? -9.206 36.382 13.326 1.00 17.59 158 GLY A CA 1
ATOM 1233 C C . GLY A 1 158 ? -10.132 35.319 13.879 1.00 16.52 158 GLY A C 1
ATOM 1234 O O . GLY A 1 158 ? -11.040 35.608 14.658 1.00 18.18 158 GLY A O 1
ATOM 1235 N N . GLU A 1 159 ? -9.893 34.079 13.465 1.00 18.43 159 GLU A N 1
ATOM 1236 C CA . GLU A 1 159 ? -10.764 32.968 13.834 1.00 17.66 159 GLU A CA 1
ATOM 1237 C C . GLU A 1 159 ? -10.165 32.086 14.944 1.00 13.77 159 GLU A C 1
ATOM 1238 O O . GLU A 1 159 ? -8.996 31.704 14.903 1.00 12.88 159 GLU A O 1
ATOM 1244 N N . TRP A 1 160 ? -10.995 31.749 15.924 1.00 14.82 160 TRP A N 1
ATOM 1245 C CA . TRP A 1 160 ? -10.554 30.946 17.066 1.00 15.91 160 TRP A CA 1
ATOM 1246 C C . TRP A 1 160 ? -11.613 29.896 17.386 1.00 17.04 160 TRP A C 1
ATOM 1247 O O . TRP A 1 160 ? -12.795 30.091 17.087 1.00 14.86 160 TRP A O 1
ATOM 1258 N N . ALA A 1 161 ? -11.196 28.784 17.990 1.00 13.35 161 ALA A N 1
ATOM 1259 C CA . ALA A 1 161 ? -12.144 27.821 18.525 1.00 12.01 161 ALA A CA 1
ATOM 1260 C C . ALA A 1 161 ? -12.154 27.961 20.035 1.00 14.96 161 ALA A C 1
ATOM 1261 O O . ALA A 1 161 ? -11.118 28.246 20.641 1.00 14.82 161 ALA A O 1
ATOM 1263 N N . THR A 1 162 ? -13.323 27.755 20.633 1.00 12.32 162 THR A N 1
ATOM 1264 C CA . THR A 1 162 ? -13.471 27.877 22.078 1.00 12.58 162 THR A CA 1
ATOM 1265 C C . THR A 1 162 ? -13.485 26.491 22.719 1.00 14.57 162 THR A C 1
ATOM 1266 O O . THR A 1 162 ? -14.096 25.562 22.185 1.00 13.86 162 THR A O 1
ATOM 1270 N N . VAL A 1 163 ? -12.791 26.344 23.848 1.00 12.20 163 VAL A N 1
ATOM 1271 C CA . VAL A 1 163 ? -12.864 25.116 24.637 1.00 11.19 163 VAL A CA 1
ATOM 1272 C C . VAL A 1 163 ? -12.939 25.420 26.134 1.00 12.88 163 VAL A C 1
ATOM 1273 O O . VAL A 1 163 ? -12.441 26.445 26.604 1.00 10.17 163 VAL A O 1
ATOM 1277 N N . GLY A 1 164 ? -13.569 24.518 26.883 1.00 12.01 164 GLY A N 1
ATOM 1278 C CA . GLY A 1 164 ? -13.525 24.606 28.338 1.00 13.12 164 GLY A CA 1
ATOM 1279 C C . GLY A 1 164 ? -14.812 25.061 29.005 1.00 12.75 164 GLY A C 1
ATOM 1280 O O . GLY A 1 164 ? -15.687 25.681 28.381 1.00 12.01 164 GLY A O 1
ATOM 1281 N N . THR A 1 165 ? -14.925 24.762 30.296 1.00 12.12 165 THR A N 1
ATOM 1282 C CA . THR A 1 165 ? -16.136 25.086 31.054 1.00 14.14 165 THR A CA 1
ATOM 1283 C C . THR A 1 165 ? -16.315 26.579 31.329 1.00 13.19 165 THR A C 1
ATOM 1284 O O . THR A 1 165 ? -17.378 27.000 31.771 1.00 14.51 165 THR A O 1
ATOM 1288 N N . GLY A 1 166 ? -15.280 27.382 31.098 1.00 11.98 166 GLY A N 1
ATOM 1289 C CA . GLY A 1 166 ? -15.417 28.814 31.291 1.00 11.64 166 GLY A CA 1
ATOM 1290 C C . GLY A 1 166 ? -16.417 29.418 30.317 1.00 11.16 166 GLY A C 1
ATOM 1291 O O . GLY A 1 166 ? -17.067 30.416 30.618 1.00 13.41 166 GLY A O 1
ATOM 1292 N N . TRP A 1 167 ? -16.533 28.814 29.139 1.00 11.20 167 TRP A N 1
ATOM 1293 C CA . TRP A 1 167 ? -17.501 29.271 28.152 1.00 13.93 167 TRP A CA 1
ATOM 1294 C C . TRP A 1 167 ? -18.918 28.846 28.515 1.00 18.46 167 TRP A C 1
ATOM 1295 O O . TRP A 1 167 ? -19.871 29.490 28.100 1.00 21.58 167 TRP A O 1
ATOM 1306 N N . SER A 1 168 ? -19.041 27.751 29.265 1.00 18.80 168 SER A N 1
ATOM 1307 C CA . SER A 1 168 ? -20.336 27.306 29.787 1.00 25.62 168 SER A CA 1
ATOM 1308 C C . SER A 1 168 ? -20.796 28.260 30.876 1.00 23.66 168 SER A C 1
ATOM 1309 O O . SER A 1 168 ? -21.959 28.653 30.930 1.00 22.54 168 SER A O 1
ATOM 1312 N N . ALA A 1 169 ? -19.869 28.637 31.750 1.00 12.40 169 ALA A N 1
ATOM 1313 C CA . ALA A 1 169 ? -20.181 29.551 32.825 1.00 13.48 169 ALA A CA 1
ATOM 1314 C C . ALA A 1 169 ? -20.534 30.906 32.246 1.00 24.93 169 ALA A C 1
ATOM 1315 O O . ALA A 1 169 ? -21.507 31.518 32.660 1.00 23.30 169 ALA A O 1
ATOM 1317 N N . TRP A 1 170 ? -19.759 31.348 31.256 1.00 13.25 170 TRP A N 1
ATOM 1318 C CA . TRP A 1 170 ? -19.908 32.688 30.692 1.00 18.49 170 TRP A CA 1
ATOM 1319 C C . TRP A 1 170 ? -20.002 32.662 29.162 1.00 23.67 170 TRP A C 1
ATOM 1320 O O . TRP A 1 170 ? -19.064 33.070 28.478 1.00 18.14 170 TRP A O 1
ATOM 1331 N N . PRO A 1 171 ? -21.140 32.189 28.616 1.00 20.05 171 PRO A N 1
ATOM 1332 C CA . PRO A 1 171 ? -21.240 32.036 27.159 1.00 20.01 171 PRO A CA 1
ATOM 1333 C C . PRO A 1 171 ? -21.166 33.341 26.376 1.00 24.99 171 PRO A C 1
ATOM 1334 O O . PRO A 1 171 ? -20.833 33.302 25.188 1.00 30.93 171 PRO A O 1
ATOM 1338 N N . ASP A 1 172 ? -21.435 34.472 27.018 1.00 27.43 172 ASP A N 1
ATOM 1339 C CA . ASP A 1 172 ? -21.284 35.747 26.321 1.00 31.90 172 ASP A CA 1
ATOM 1340 C C . ASP A 1 172 ? -19.930 36.409 26.593 1.00 32.76 172 ASP A C 1
ATOM 1341 O O . ASP A 1 172 ? -19.779 37.616 26.421 1.00 30.16 172 ASP A O 1
ATOM 1346 N N . LEU A 1 173 ? -18.943 35.606 26.997 1.00 27.46 173 LEU A N 1
ATOM 1347 C CA . LEU A 1 173 ? -17.578 36.091 27.239 1.00 22.71 173 LEU A CA 1
ATOM 1348 C C . LEU A 1 173 ? -17.037 36.918 26.081 1.00 29.61 173 LEU A C 1
ATOM 1349 O O . LEU A 1 173 ? -16.267 37.860 26.281 1.00 28.19 173 LEU A O 1
ATOM 1354 N N . ALA A 1 174 ? -17.431 36.555 24.866 1.00 23.54 174 ALA A N 1
ATOM 1355 C CA . ALA A 1 174 ? -16.877 37.207 23.687 1.00 26.77 174 ALA A CA 1
ATOM 1356 C C . ALA A 1 174 ? -17.847 38.169 23.003 1.00 35.80 174 ALA A C 1
ATOM 1357 O O . ALA A 1 174 ? -17.667 38.510 21.830 1.00 34.44 174 ALA A O 1
ATOM 1359 N N . LYS A 1 175 ? -18.872 38.602 23.729 1.00 29.02 175 LYS A N 1
ATOM 1360 C CA . LYS A 1 175 ? -19.839 39.543 23.168 1.00 28.77 175 LYS A CA 1
ATOM 1361 C C . LYS A 1 175 ? -19.099 40.799 22.702 1.00 27.77 175 LYS A C 1
ATOM 1362 O O . LYS A 1 175 ? -18.288 41.361 23.436 1.00 33.63 175 LYS A O 1
ATOM 1368 N N . GLU A 1 176 ? -19.362 41.211 21.464 1.00 47.70 176 GLU A N 1
ATOM 1369 C CA . GLU A 1 176 ? -18.752 42.412 20.887 1.00 51.06 176 GLU A CA 1
ATOM 1370 C C . GLU A 1 176 ? -17.217 42.377 20.867 1.00 37.90 176 GLU A C 1
ATOM 1371 O O . GLU A 1 176 ? -16.566 43.405 21.069 1.00 43.19 176 GLU A O 1
ATOM 1373 N N . CYS A 1 177 ? -16.648 41.198 20.621 1.00 34.67 177 CYS A N 1
ATOM 1374 C CA . CYS A 1 177 ? -15.193 41.031 20.591 1.00 29.22 177 CYS A CA 1
ATOM 1375 C C . CYS A 1 177 ? -14.629 41.249 19.195 1.00 38.07 177 CYS A C 1
ATOM 1376 O O . CYS A 1 177 ? -13.464 41.611 19.041 1.00 45.87 177 CYS A O 1
ATOM 1379 N N . GLY A 1 178 ? -15.451 41.000 18.181 1.00 30.80 178 GLY A N 1
ATOM 1380 C CA . GLY A 1 178 ? -15.023 41.153 16.802 1.00 31.27 178 GLY A CA 1
ATOM 1381 C C . GLY A 1 178 ? -14.261 39.963 16.240 1.00 32.78 178 GLY A C 1
ATOM 1382 O O . GLY A 1 178 ? -13.652 40.057 15.177 1.00 33.12 178 GLY A O 1
ATOM 1383 N N . LEU A 1 179 ? -14.290 38.842 16.952 1.00 22.92 179 LEU A N 1
ATOM 1384 C CA . LEU A 1 179 ? -13.625 37.631 16.492 1.00 17.90 179 LEU A CA 1
ATOM 1385 C C . LEU A 1 179 ? -14.630 36.711 15.839 1.00 17.64 179 LEU A C 1
ATOM 1386 O O . LEU A 1 179 ? -15.837 36.826 16.069 1.00 23.65 179 LEU A O 1
ATOM 1391 N N . THR A 1 180 ? -14.132 35.783 15.034 1.00 17.82 180 THR A N 1
ATOM 1392 C CA . THR A 1 180 ? -14.961 34.725 14.482 1.00 21.44 180 THR A CA 1
ATOM 1393 C C . THR A 1 180 ? -14.712 33.468 15.300 1.00 20.14 180 THR A C 1
ATOM 1394 O O . THR A 1 180 ? -13.624 32.900 15.250 1.00 19.94 180 THR A O 1
ATOM 1398 N N . LEU A 1 181 ? -15.715 33.047 16.065 1.00 17.88 181 LEU A N 1
ATOM 1399 C CA . LEU A 1 181 ? -15.544 31.938 16.993 1.00 20.40 181 LEU A CA 1
ATOM 1400 C C . LEU A 1 181 ? -16.234 30.659 16.535 1.00 20.97 181 LEU A C 1
ATOM 1401 O O . LEU A 1 181 ? -17.375 30.693 16.063 1.00 26.54 181 LEU A O 1
ATOM 1406 N N . HIS A 1 182 ? -15.532 29.538 16.685 1.00 17.00 182 HIS A N 1
ATOM 1407 C CA . HIS A 1 182 ? -16.071 28.217 16.399 1.00 18.36 182 HIS A CA 1
ATOM 1408 C C . HIS A 1 182 ? -16.085 27.385 17.669 1.00 23.94 182 HIS A C 1
ATOM 1409 O O . HIS A 1 182 ? -15.283 27.613 18.576 1.00 18.92 182 HIS A O 1
ATOM 1416 N N . ASP A 1 183 ? -16.984 26.409 17.726 1.00 19.21 183 ASP A N 1
ATOM 1417 C CA . ASP A 1 183 ? -17.025 25.467 18.845 1.00 20.71 183 ASP A CA 1
ATOM 1418 C C . ASP A 1 183 ? -15.883 24.462 18.719 1.00 20.58 183 ASP A C 1
ATOM 1419 O O . ASP A 1 183 ? -15.789 23.745 17.728 1.00 17.94 183 ASP A O 1
ATOM 1424 N N . GLY A 1 184 ? -14.997 24.418 19.711 1.00 16.25 184 GLY A N 1
ATOM 1425 C CA . GLY A 1 184 ? -13.900 23.468 19.678 1.00 16.00 184 GLY A CA 1
ATOM 1426 C C . GLY A 1 184 ? -14.314 22.066 20.092 1.00 18.94 184 GLY A C 1
ATOM 1427 O O . GLY A 1 184 ? -13.527 21.129 19.974 1.00 15.92 184 GLY A O 1
ATOM 1428 N N . GLU A 1 185 ? -15.542 21.934 20.596 1.00 17.25 185 GLU A N 1
ATOM 1429 C CA . GLU A 1 185 ? -16.128 20.640 20.946 1.00 18.53 185 GLU A CA 1
ATOM 1430 C C . GLU A 1 185 ? -15.392 19.917 22.078 1.00 17.48 185 GLU A C 1
ATOM 1431 O O . GLU A 1 185 ? -15.375 18.688 22.144 1.00 17.74 185 GLU A O 1
ATOM 1437 N N . VAL A 1 186 ? -14.783 20.689 22.968 1.00 13.61 186 VAL A N 1
ATOM 1438 C CA . VAL A 1 186 ? -14.118 20.128 24.145 1.00 13.39 186 VAL A CA 1
ATOM 1439 C C . VAL A 1 186 ? -14.473 20.975 25.361 1.00 14.61 186 VAL A C 1
ATOM 1440 O O . VAL A 1 186 ? -14.273 22.192 25.338 1.00 15.27 186 VAL A O 1
ATOM 1444 N N . SER A 1 187 ? -14.999 20.338 26.410 1.00 15.28 187 SER A N 1
ATOM 1445 C CA . SER A 1 187 ? -15.319 21.025 27.663 1.00 12.17 187 SER A CA 1
ATOM 1446 C C . SER A 1 187 ? -14.324 20.679 28.757 1.00 10.96 187 SER A C 1
ATOM 1447 O O . SER A 1 187 ? -14.145 21.440 29.712 1.00 14.66 187 SER A O 1
ATOM 1450 N N . LEU A 1 188 ? -13.726 19.496 28.634 1.00 12.22 188 LEU A N 1
ATOM 1451 C CA . LEU A 1 188 ? -12.859 18.954 29.673 1.00 9.81 188 LEU A CA 1
ATOM 1452 C C . LEU A 1 188 ? -11.621 18.308 29.053 1.00 13.42 188 LEU A C 1
ATOM 1453 O O . LEU A 1 188 ? -11.669 17.762 27.948 1.00 14.46 188 LEU A O 1
ATOM 1458 N N . PRO A 1 189 ? -10.501 18.351 29.774 1.00 16.03 189 PRO A N 1
ATOM 1459 C CA . PRO A 1 189 ? -9.297 17.718 29.234 1.00 13.68 189 PRO A CA 1
ATOM 1460 C C . PRO A 1 189 ? -9.383 16.198 29.257 1.00 13.38 189 PRO A C 1
ATOM 1461 O O . PRO A 1 189 ? -10.022 15.618 30.140 1.00 15.19 189 PRO A O 1
ATOM 1465 N N . ALA A 1 190 ? -8.742 15.560 28.289 1.00 13.28 190 ALA A N 1
ATOM 1466 C CA . ALA A 1 190 ? -8.619 14.106 28.295 1.00 11.48 190 ALA A CA 1
ATOM 1467 C C . ALA A 1 190 ? -7.156 13.733 28.187 1.00 14.75 190 ALA A C 1
ATOM 1468 O O . ALA A 1 190 ? -6.398 14.334 27.409 1.00 13.95 190 ALA A O 1
ATOM 1470 N N . ALA A 1 191 ? -6.771 12.735 28.973 1.00 13.21 191 ALA A N 1
ATOM 1471 C CA . ALA A 1 191 ? -5.416 12.218 28.984 1.00 13.68 191 ALA A CA 1
ATOM 1472 C C . ALA A 1 191 ? -4.898 11.846 27.602 1.00 13.09 191 ALA A C 1
ATOM 1473 O O . ALA A 1 191 ? -3.724 12.038 27.319 1.00 12.08 191 ALA A O 1
ATOM 1475 N N . GLU A 1 192 ? -5.760 11.321 26.732 1.00 12.92 192 GLU A N 1
ATOM 1476 C CA . GLU A 1 192 ? -5.291 10.960 25.397 1.00 13.67 192 GLU A CA 1
ATOM 1477 C C . GLU A 1 192 ? -4.723 12.163 24.642 1.00 13.73 192 GLU A C 1
ATOM 1478 O O . GLU A 1 192 ? -3.789 12.022 23.852 1.00 15.39 192 GLU A O 1
ATOM 1484 N N . ASP A 1 193 ? -5.248 13.349 24.931 1.00 14.16 193 ASP A N 1
ATOM 1485 C CA . ASP A 1 193 ? -4.770 14.568 24.294 1.00 12.91 193 ASP A CA 1
ATOM 1486 C C . ASP A 1 193 ? -3.496 15.120 24.934 1.00 15.78 193 ASP A C 1
ATOM 1487 O O . ASP A 1 193 ? -2.856 16.014 24.379 1.00 15.11 193 ASP A O 1
ATOM 1508 N N C MET A 1 194 ? -3.134 14.593 26.101 0.28 11.91 194 MET A N 1
ATOM 1509 N N D MET A 1 194 ? -3.144 14.590 26.101 0.22 11.93 194 MET A N 1
ATOM 1510 C CA C MET A 1 194 ? -1.881 14.974 26.748 0.28 13.51 194 MET A CA 1
ATOM 1511 C CA D MET A 1 194 ? -1.893 14.944 26.762 0.22 13.51 194 MET A CA 1
ATOM 1512 C C C MET A 1 194 ? -0.690 14.234 26.148 0.28 14.24 194 MET A C 1
ATOM 1513 C C D MET A 1 194 ? -0.712 14.277 26.074 0.22 14.23 194 MET A C 1
ATOM 1514 O O C MET A 1 194 ? 0.454 14.676 26.278 0.28 14.21 194 MET A O 1
ATOM 1515 O O D MET A 1 194 ? 0.400 14.809 26.073 0.22 14.33 194 MET A O 1
ATOM 1524 N N . LEU A 1 195 ? -0.959 13.102 25.504 1.00 12.71 195 LEU A N 1
ATOM 1525 C CA . LEU A 1 195 ? 0.109 12.289 24.917 1.00 13.09 195 LEU A CA 1
ATOM 1526 C C . LEU A 1 195 ? 0.989 12.971 23.863 1.00 14.01 195 LEU A C 1
ATOM 1527 O O . LEU A 1 195 ? 2.216 12.895 23.971 1.00 14.06 195 LEU A O 1
ATOM 1532 N N . PRO A 1 196 ? 0.385 13.658 22.878 1.00 14.39 196 PRO A N 1
ATOM 1533 C CA . PRO A 1 196 ? 1.237 14.322 21.884 1.00 15.90 196 PRO A CA 1
ATOM 1534 C C . PRO A 1 196 ? 2.074 15.441 22.496 1.00 17.13 196 PRO A C 1
ATOM 1535 O O . PRO A 1 196 ? 3.222 15.627 22.101 1.00 15.43 196 PRO A O 1
ATOM 1539 N N . ILE A 1 197 ? 1.506 16.174 23.447 1.00 13.08 197 ILE A N 1
ATOM 1540 C CA . ILE A 1 197 ? 2.257 17.231 24.121 1.00 12.45 197 ILE A CA 1
ATOM 1541 C C . ILE A 1 197 ? 3.380 16.602 24.941 1.00 14.56 197 ILE A C 1
ATOM 1542 O O . ILE A 1 197 ? 4.522 17.059 24.892 1.00 14.40 197 ILE A O 1
ATOM 1547 N N . ALA A 1 198 ? 3.057 15.538 25.676 1.00 12.55 198 ALA A N 1
ATOM 1548 C CA . ALA A 1 198 ? 4.051 14.841 26.491 1.00 11.46 198 ALA A CA 1
ATOM 1549 C C . ALA A 1 198 ? 5.207 14.308 25.648 1.00 13.13 198 ALA A C 1
ATOM 1550 O O . ALA A 1 198 ? 6.362 14.365 26.063 1.00 12.33 198 ALA A O 1
ATOM 1552 N N A SER A 1 199 ? 4.881 13.786 24.471 0.51 15.97 199 SER A N 1
ATOM 1553 N N B SER A 1 199 ? 4.900 13.792 24.464 0.49 15.98 199 SER A N 1
ATOM 1554 C CA A SER A 1 199 ? 5.891 13.247 23.571 0.51 14.42 199 SER A CA 1
ATOM 1555 C CA B SER A 1 199 ? 5.945 13.232 23.615 0.49 14.42 199 SER A CA 1
ATOM 1556 C C A SER A 1 199 ? 6.884 14.328 23.161 0.51 14.23 199 SER A C 1
ATOM 1557 C C B SER A 1 199 ? 6.897 14.316 23.103 0.49 14.24 199 SER A C 1
ATOM 1558 O O A SER A 1 199 ? 8.094 14.098 23.169 0.51 16.46 199 SER A O 1
ATOM 1559 O O B SER A 1 199 ? 8.099 14.079 22.987 0.49 16.84 199 SER A O 1
ATOM 1564 N N . GLN A 1 200 ? 6.365 15.508 22.824 1.00 13.39 200 GLN A N 1
ATOM 1565 C CA . GLN A 1 200 ? 7.199 16.656 22.463 1.00 10.86 200 GLN A CA 1
ATOM 1566 C C . GLN A 1 200 ? 8.145 17.016 23.605 1.00 15.48 200 GLN A C 1
ATOM 1567 O O . GLN A 1 200 ? 9.327 17.262 23.386 1.00 15.04 200 GLN A O 1
ATOM 1573 N N . LYS A 1 201 ? 7.611 17.073 24.820 1.00 15.20 201 LYS A N 1
ATOM 1574 C CA . LYS A 1 201 ? 8.414 17.457 25.978 1.00 13.49 201 LYS A CA 1
ATOM 1575 C C . LYS A 1 201 ? 9.473 16.400 26.290 1.00 13.17 201 LYS A C 1
ATOM 1576 O O . LYS A 1 201 ? 10.623 16.733 26.605 1.00 14.55 201 LYS A O 1
ATOM 1582 N N . LEU A 1 202 ? 9.088 15.129 26.189 1.00 13.34 202 LEU A N 1
ATOM 1583 C CA . LEU A 1 202 ? 10.020 14.028 26.409 1.00 12.17 202 LEU A CA 1
ATOM 1584 C C . LEU A 1 202 ? 11.207 14.131 25.447 1.00 14.44 202 LEU A C 1
ATOM 1585 O O . LEU A 1 202 ? 12.367 14.002 25.851 1.00 17.96 202 LEU A O 1
ATOM 1590 N N . ALA A 1 203 ? 10.906 14.363 24.175 1.00 14.49 203 ALA A N 1
ATOM 1591 C CA . ALA A 1 203 ? 11.954 14.471 23.166 1.00 17.24 203 ALA A CA 1
ATOM 1592 C C . ALA A 1 203 ? 12.882 15.656 23.447 1.00 17.74 203 ALA A C 1
ATOM 1593 O O . ALA A 1 203 ? 14.077 15.613 23.127 1.00 19.60 203 ALA A O 1
ATOM 1595 N N . ALA A 1 204 ? 12.322 16.705 24.048 1.00 15.04 204 ALA A N 1
ATOM 1596 C CA . ALA A 1 204 ? 13.063 17.921 24.391 1.00 17.48 204 ALA A CA 1
ATOM 1597 C C . ALA A 1 204 ? 13.789 17.832 25.735 1.00 19.58 204 ALA A C 1
ATOM 1598 O O . ALA A 1 204 ? 14.422 18.796 26.172 1.00 20.17 204 ALA A O 1
ATOM 1600 N N . GLY A 1 205 ? 13.681 16.688 26.401 1.00 15.95 205 GLY A N 1
ATOM 1601 C CA . GLY A 1 205 ? 14.229 16.534 27.741 1.00 16.28 205 GLY A CA 1
ATOM 1602 C C . GLY A 1 205 ? 13.537 17.389 28.789 1.00 18.69 205 GLY A C 1
ATOM 1603 O O . GLY A 1 205 ? 14.119 17.726 29.818 1.00 19.09 205 GLY A O 1
ATOM 1604 N N . GLU A 1 206 ? 12.283 17.748 28.540 1.00 11.65 206 GLU A N 1
ATOM 1605 C CA . GLU A 1 206 ? 11.560 18.587 29.477 1.00 13.56 206 GLU A CA 1
ATOM 1606 C C . GLU A 1 206 ? 10.724 17.709 30.393 1.00 16.39 206 GLU A C 1
ATOM 1607 O O . GLU A 1 206 ? 9.486 17.774 30.397 1.00 16.81 206 GLU A O 1
ATOM 1613 N N . THR A 1 207 ? 11.429 16.858 31.135 1.00 14.70 207 THR A N 1
ATOM 1614 C CA . THR A 1 207 ? 10.826 15.980 32.128 1.00 14.21 207 THR A CA 1
ATOM 1615 C C . THR A 1 207 ? 11.409 16.366 33.470 1.00 16.06 207 THR A C 1
ATOM 1616 O O . THR A 1 207 ? 12.429 17.043 33.532 1.00 15.60 207 THR A O 1
ATOM 1620 N N . VAL A 1 208 ? 10.790 15.932 34.557 1.00 13.21 208 VAL A N 1
ATOM 1621 C CA . VAL A 1 208 ? 11.379 16.216 35.859 1.00 11.61 208 VAL A CA 1
ATOM 1622 C C . VAL A 1 208 ? 11.324 14.997 36.767 1.00 11.20 208 VAL A C 1
ATOM 1623 O O . VAL A 1 208 ? 10.433 14.156 36.651 1.00 13.13 208 VAL A O 1
ATOM 1627 N N . ALA A 1 209 ? 12.292 14.908 37.671 1.00 10.04 209 ALA A N 1
ATOM 1628 C CA . ALA A 1 209 ? 12.252 13.895 38.719 1.00 8.77 209 ALA A CA 1
ATOM 1629 C C . ALA A 1 209 ? 11.074 14.191 39.625 1.00 12.16 209 ALA A C 1
ATOM 1630 O O . ALA A 1 209 ? 10.625 15.333 39.719 1.00 10.46 209 ALA A O 1
ATOM 1632 N N . VAL A 1 210 ? 10.573 13.150 40.282 1.00 12.31 210 VAL A N 1
ATOM 1633 C CA . VAL A 1 210 ? 9.351 13.249 41.075 1.00 10.90 210 VAL A CA 1
ATOM 1634 C C . VAL A 1 210 ? 9.360 14.382 42.122 1.00 13.13 210 VAL A C 1
ATOM 1635 O O . VAL A 1 210 ? 8.356 15.079 42.294 1.00 13.30 210 VAL A O 1
ATOM 1639 N N . GLU A 1 211 ? 10.494 14.595 42.793 1.00 10.67 211 GLU A N 1
ATOM 1640 C CA . GLU A 1 211 ? 10.566 15.660 43.797 1.00 12.96 211 GLU A CA 1
ATOM 1641 C C . GLU A 1 211 ? 10.465 17.095 43.239 1.00 16.43 211 GLU A C 1
ATOM 1642 O O . GLU A 1 211 ? 10.299 18.052 44.003 1.00 15.20 211 GLU A O 1
ATOM 1648 N N . HIS A 1 212 ? 10.551 17.244 41.919 1.00 12.03 212 HIS A N 1
ATOM 1649 C CA . HIS A 1 212 ? 10.467 18.557 41.282 1.00 13.85 212 HIS A CA 1
ATOM 1650 C C . HIS A 1 212 ? 9.091 18.855 40.697 1.00 16.11 212 HIS A C 1
ATOM 1651 O O . HIS A 1 212 ? 8.841 19.954 40.203 1.00 15.51 212 HIS A O 1
ATOM 1658 N N . ALA A 1 213 ? 8.213 17.864 40.715 1.00 15.04 213 ALA A N 1
ATOM 1659 C CA . ALA A 1 213 ? 6.904 18.038 40.094 1.00 13.70 213 ALA A CA 1
ATOM 1660 C C . ALA A 1 213 ? 6.134 19.126 40.826 1.00 15.15 213 ALA A C 1
ATOM 1661 O O . ALA A 1 213 ? 6.136 19.184 42.056 1.00 18.97 213 ALA A O 1
ATOM 1663 N N . GLU A 1 214 ? 5.503 20.016 40.072 1.00 14.41 214 GLU A N 1
ATOM 1664 C CA . GLU A 1 214 ? 4.738 21.074 40.708 1.00 14.78 214 GLU A CA 1
ATOM 1665 C C . GLU A 1 214 ? 3.422 21.327 40.011 1.00 18.00 214 GLU A C 1
ATOM 1666 O O . GLU A 1 214 ? 3.347 21.348 38.782 1.00 15.62 214 GLU A O 1
ATOM 1672 N N . PRO A 1 215 ? 2.375 21.531 40.809 1.00 13.51 215 PRO A N 1
ATOM 1673 C CA . PRO A 1 215 ? 1.069 21.900 40.249 1.00 11.33 215 PRO A CA 1
ATOM 1674 C C . PRO A 1 215 ? 1.069 23.350 39.780 1.00 16.46 215 PRO A C 1
ATOM 1675 O O . PRO A 1 215 ? 1.856 24.177 40.248 1.00 15.18 215 PRO A O 1
ATOM 1679 N N . VAL A 1 216 ? 0.185 23.644 38.837 1.00 11.90 216 VAL A N 1
ATOM 1680 C CA . VAL A 1 216 ? -0.023 24.996 38.365 1.00 11.26 216 VAL A CA 1
ATOM 1681 C C . VAL A 1 216 ? -1.443 25.374 38.756 1.00 13.33 216 VAL A C 1
ATOM 1682 O O . VAL A 1 216 ? -2.407 24.908 38.146 1.00 15.86 216 VAL A O 1
ATOM 1686 N N . TYR A 1 217 ? -1.577 26.165 39.814 1.00 11.41 217 TYR A N 1
ATOM 1687 C CA . TYR A 1 217 ? -2.899 26.528 40.322 1.00 12.24 217 TYR A CA 1
ATOM 1688 C C . TYR A 1 217 ? -3.442 27.810 39.700 1.00 12.39 217 TYR A C 1
ATOM 1689 O O . TYR A 1 217 ? -4.659 27.992 39.616 1.00 12.54 217 TYR A O 1
ATOM 1698 N N . LEU A 1 218 ? -2.521 28.688 39.299 1.00 11.18 218 LEU A N 1
ATOM 1699 C CA . LEU A 1 218 ? -2.820 30.051 38.815 1.00 11.29 218 LEU A CA 1
ATOM 1700 C C . LEU A 1 218 ? -3.440 30.987 39.860 1.00 14.55 218 LEU A C 1
ATOM 1701 O O . LEU A 1 218 ? -2.960 32.112 40.043 1.00 17.20 218 LEU A O 1
ATOM 1706 N N . ARG A 1 219 ? -4.502 30.541 40.524 1.00 13.16 219 ARG A N 1
ATOM 1707 C CA . ARG A 1 219 ? -5.045 31.291 41.650 1.00 12.48 219 ARG A CA 1
ATOM 1708 C C . ARG A 1 219 ? -4.215 31.001 42.893 1.00 13.23 219 ARG A C 1
ATOM 1709 O O . ARG A 1 219 ? -4.255 29.892 43.450 1.00 15.58 219 ARG A O 1
ATOM 1717 N N . ASN A 1 220 ? -3.461 32.004 43.331 1.00 13.63 220 ASN A N 1
ATOM 1718 C CA . ASN A 1 220 ? -2.557 31.813 44.452 1.00 17.55 220 ASN A CA 1
ATOM 1719 C C . ASN A 1 220 ? -2.874 32.729 45.628 1.00 25.32 220 ASN A C 1
ATOM 1720 O O . ASN A 1 220 ? -2.222 32.668 46.669 1.00 25.60 220 ASN A O 1
ATOM 1725 N N . GLU A 1 221 ? -3.882 33.575 45.454 1.00 27.42 221 GLU A N 1
ATOM 1726 C CA . GLU A 1 221 ? -4.311 34.475 46.514 1.00 30.31 221 GLU A CA 1
ATOM 1727 C C . GLU A 1 221 ? -5.030 33.683 47.597 1.00 35.93 221 GLU A C 1
ATOM 1728 O O . GLU A 1 221 ? -5.889 32.855 47.305 1.00 29.73 221 GLU A O 1
ATOM 1731 N N . VAL A 1 222 ? -4.661 33.935 48.849 1.00 40.25 222 VAL A N 1
ATOM 1732 C CA . VAL A 1 222 ? -5.276 33.265 49.988 1.00 38.46 222 VAL A CA 1
ATOM 1733 C C . VAL A 1 222 ? -6.636 33.884 50.300 1.00 34.95 222 VAL A C 1
ATOM 1734 O O . VAL A 1 222 ? -6.770 35.108 50.329 1.00 34.27 222 VAL A O 1
ATOM 1738 N N A ALA A 1 223 ? -7.643 33.042 50.519 0.56 32.21 223 ALA A N 1
ATOM 1739 N N B ALA A 1 223 ? -7.627 33.031 50.555 0.44 32.28 223 ALA A N 1
ATOM 1740 C CA A ALA A 1 223 ? -8.994 33.517 50.805 0.56 36.61 223 ALA A CA 1
ATOM 1741 C CA B ALA A 1 223 ? -8.973 33.478 50.903 0.44 36.58 223 ALA A CA 1
ATOM 1742 C C A ALA A 1 223 ? -9.203 33.776 52.295 0.56 36.96 223 ALA A C 1
ATOM 1743 C C B ALA A 1 223 ? -9.136 33.740 52.402 0.44 36.95 223 ALA A C 1
ATOM 1744 O O A ALA A 1 223 ? -10.293 33.555 52.823 0.56 38.95 223 ALA A O 1
ATOM 1745 O O B ALA A 1 223 ? -10.246 33.679 52.931 0.44 39.28 223 ALA A O 1
ATOM 1748 N N A TRP A 1 224 ? -8.149 34.237 52.966 0.56 32.04 224 TRP A N 1
ATOM 1749 N N B TRP A 1 224 ? -8.024 34.010 53.081 0.44 33.13 224 TRP A N 1
ATOM 1750 C CA A TRP A 1 224 ? -8.192 34.543 54.395 0.56 26.94 224 TRP A CA 1
ATOM 1751 C CA B TRP A 1 224 ? -8.047 34.481 54.463 0.44 27.48 224 TRP A CA 1
ATOM 1752 C C A TRP A 1 224 ? -7.235 35.684 54.703 0.56 27.83 224 TRP A C 1
ATOM 1753 C C B TRP A 1 224 ? -7.313 35.812 54.519 0.44 28.22 224 TRP A C 1
ATOM 1754 O O A TRP A 1 224 ? -6.077 35.658 54.282 0.56 23.07 224 TRP A O 1
ATOM 1755 O O B TRP A 1 224 ? -6.392 36.048 53.735 0.44 24.59 224 TRP A O 1
ATOM 1776 N N . LYS A 1 225 ? -7.712 36.682 55.440 1.00 22.06 225 LYS A N 1
ATOM 1777 C CA . LYS A 1 225 ? -6.877 37.825 55.791 1.00 16.92 225 LYS A CA 1
ATOM 1778 C C . LYS A 1 225 ? -5.966 37.438 56.944 1.00 20.67 225 LYS A C 1
ATOM 1779 O O . LYS A 1 225 ? -6.352 36.667 57.832 1.00 17.91 225 LYS A O 1
ATOM 1784 N N . LYS A 1 226 ? -4.749 37.965 56.928 1.00 20.54 226 LYS A N 1
ATOM 1785 C CA . LYS A 1 226 ? -3.842 37.774 58.039 1.00 21.17 226 LYS A CA 1
ATOM 1786 C C . LYS A 1 226 ? -4.317 38.599 59.220 1.00 25.53 226 LYS A C 1
ATOM 1787 O O . LYS A 1 226 ? -5.088 39.551 59.054 1.00 23.44 226 LYS A O 1
ATOM 1793 N N . LEU A 1 227 ? -3.856 38.224 60.412 1.00 18.65 227 LEU A N 1
ATOM 1794 C CA . LEU A 1 227 ? -4.154 38.957 61.633 1.00 26.33 227 LEU A CA 1
ATOM 1795 C C . LEU A 1 227 ? -3.617 40.370 61.521 1.00 27.08 227 LEU A C 1
ATOM 1796 O O . LEU A 1 227 ? -2.640 40.597 60.812 1.00 25.17 227 LEU A O 1
ATOM 1801 N N . PRO A 1 228 ? -4.255 41.322 62.225 1.00 29.89 228 PRO A N 1
ATOM 1802 C CA . PRO A 1 228 ? -3.807 42.721 62.223 1.00 44.01 228 PRO A CA 1
ATOM 1803 C C . PRO A 1 228 ? -2.330 42.838 62.584 1.00 34.26 228 PRO A C 1
ATOM 1804 O O . PRO A 1 228 ? -1.874 42.176 63.517 1.00 34.46 228 PRO A O 1
ATOM 1808 N N . GLY A 1 229 ? -1.593 43.651 61.833 1.00 40.57 229 GLY A N 1
ATOM 1809 C CA . GLY A 1 229 ? -0.185 43.882 62.104 1.00 41.70 229 GLY A CA 1
ATOM 1810 C C . GLY A 1 229 ? 0.752 42.817 61.562 1.00 51.43 229 GLY A C 1
ATOM 1811 O O . GLY A 1 229 ? 1.922 42.760 61.940 1.00 51.03 229 GLY A O 1
ATOM 1812 N N . LYS A 1 230 ? 0.239 41.972 60.674 1.00 45.02 230 LYS A N 1
ATOM 1813 C CA . LYS A 1 230 ? 1.041 40.911 60.076 1.00 46.20 230 LYS A CA 1
ATOM 1814 C C . LYS A 1 230 ? 1.197 41.134 58.576 1.00 48.21 230 LYS A C 1
ATOM 1815 O O . LYS A 1 230 ? 2.285 40.965 58.025 1.00 50.15 230 LYS A O 1
ATOM 1819 N N A MET B 2 1 ? 10.047 -7.163 59.205 0.41 19.14 1 MET B N 1
ATOM 1820 N N B MET B 2 1 ? 9.786 -7.220 59.413 0.59 17.90 1 MET B N 1
ATOM 1821 C CA A MET B 2 1 ? 9.089 -6.397 58.412 0.41 20.40 1 MET B CA 1
ATOM 1822 C CA B MET B 2 1 ? 9.132 -6.397 58.394 0.59 20.38 1 MET B CA 1
ATOM 1823 C C A MET B 2 1 ? 9.301 -4.905 58.616 0.41 15.29 1 MET B C 1
ATOM 1824 C C B MET B 2 1 ? 9.395 -4.916 58.597 0.59 15.26 1 MET B C 1
ATOM 1825 O O A MET B 2 1 ? 9.549 -4.461 59.736 0.41 16.00 1 MET B O 1
ATOM 1826 O O B MET B 2 1 ? 9.756 -4.489 59.694 0.59 15.63 1 MET B O 1
ATOM 1835 N N . ARG B 2 2 ? 9.205 -4.136 57.531 1.00 13.47 2 ARG B N 1
ATOM 1836 C CA . ARG B 2 2 ? 9.386 -2.692 57.594 1.00 11.70 2 ARG B CA 1
ATOM 1837 C C . ARG B 2 2 ? 8.180 -2.007 56.972 1.00 12.10 2 ARG B C 1
ATOM 1838 O O . ARG B 2 2 ? 7.756 -2.374 55.886 1.00 13.72 2 ARG B O 1
ATOM 1846 N N . VAL B 2 3 ? 7.632 -1.015 57.667 1.00 8.78 3 VAL B N 1
ATOM 1847 C CA . VAL B 2 3 ? 6.489 -0.261 57.147 1.00 8.89 3 VAL B CA 1
ATOM 1848 C C . VAL B 2 3 ? 6.878 1.205 57.017 1.00 8.73 3 VAL B C 1
ATOM 1849 O O . VAL B 2 3 ? 7.488 1.766 57.921 1.00 10.98 3 VAL B O 1
ATOM 1853 N N . LEU B 2 4 ? 6.555 1.808 55.873 1.00 9.25 4 LEU B N 1
ATOM 1854 C CA . LEU B 2 4 ? 6.716 3.240 55.677 1.00 10.02 4 LEU B CA 1
ATOM 1855 C C . LEU B 2 4 ? 5.391 3.912 56.050 1.00 11.30 4 LEU B C 1
ATOM 1856 O O . LEU B 2 4 ? 4.345 3.550 55.513 1.00 12.72 4 LEU B O 1
ATOM 1861 N N . GLY B 2 5 ? 5.435 4.863 56.983 1.00 10.58 5 GLY B N 1
ATOM 1862 C CA . GLY B 2 5 ? 4.228 5.534 57.444 1.00 9.49 5 GLY B CA 1
ATOM 1863 C C . GLY B 2 5 ? 4.213 6.987 57.017 1.00 9.51 5 GLY B C 1
ATOM 1864 O O . GLY B 2 5 ? 5.251 7.655 57.050 1.00 11.09 5 GLY B O 1
ATOM 1865 N N . ILE B 2 6 ? 3.039 7.450 56.593 1.00 8.50 6 ILE B N 1
ATOM 1866 C CA . ILE B 2 6 ? 2.857 8.802 56.067 1.00 9.22 6 ILE B CA 1
ATOM 1867 C C . ILE B 2 6 ? 1.732 9.470 56.829 1.00 10.64 6 ILE B C 1
ATOM 1868 O O . ILE B 2 6 ? 0.615 8.945 56.878 1.00 10.99 6 ILE B O 1
ATOM 1873 N N . GLU B 2 7 ? 2.028 10.634 57.408 1.00 10.86 7 GLU B N 1
ATOM 1874 C CA . GLU B 2 7 ? 1.058 11.397 58.193 1.00 9.18 7 GLU B CA 1
ATOM 1875 C C . GLU B 2 7 ? 0.899 12.793 57.584 1.00 9.03 7 GLU B C 1
ATOM 1876 O O . GLU B 2 7 ? 1.868 13.548 57.528 1.00 11.23 7 GLU B O 1
ATOM 1882 N N . THR B 2 8 ? -0.301 13.113 57.090 1.00 11.58 8 THR B N 1
ATOM 1883 C CA . THR B 2 8 ? -0.599 14.449 56.538 1.00 12.19 8 THR B CA 1
ATOM 1884 C C . THR B 2 8 ? -1.989 14.945 56.948 1.00 11.40 8 THR B C 1
ATOM 1885 O O . THR B 2 8 ? -2.720 15.507 56.133 1.00 14.40 8 THR B O 1
ATOM 1889 N N . SER B 2 9 ? -2.366 14.745 58.201 1.00 11.36 9 SER B N 1
ATOM 1890 C CA . SER B 2 9 ? -3.763 14.991 58.594 1.00 10.81 9 SER B CA 1
ATOM 1891 C C . SER B 2 9 ? -4.110 16.465 58.830 1.00 14.17 9 SER B C 1
ATOM 1892 O O . SER B 2 9 ? -5.282 16.856 58.755 1.00 12.53 9 SER B O 1
ATOM 1895 N N . CYS B 2 10 ? -3.105 17.285 59.122 1.00 11.26 10 CYS B N 1
ATOM 1896 C CA . CYS B 2 10 ? -3.369 18.687 59.413 1.00 10.58 10 CYS B CA 1
ATOM 1897 C C . CYS B 2 10 ? -2.214 19.541 58.891 1.00 12.70 10 CYS B C 1
ATOM 1898 O O . CYS B 2 10 ? -2.145 19.792 57.687 1.00 12.27 10 CYS B O 1
ATOM 1901 N N . ASP B 2 11 ? -1.306 19.960 59.772 1.00 11.67 11 ASP B N 1
ATOM 1902 C CA . ASP B 2 11 ? -0.254 20.909 59.384 1.00 10.15 11 ASP B CA 1
ATOM 1903 C C . ASP B 2 11 ? 1.170 20.384 59.627 1.00 12.15 11 ASP B C 1
ATOM 1904 O O . ASP B 2 11 ? 2.134 21.141 59.606 1.00 14.31 11 ASP B O 1
ATOM 1909 N N . GLU B 2 12 ? 1.288 19.080 59.849 1.00 11.86 12 GLU B N 1
ATOM 1910 C CA . GLU B 2 12 ? 2.594 18.423 59.932 1.00 10.20 12 GLU B CA 1
ATOM 1911 C C . GLU B 2 12 ? 2.671 17.344 58.866 1.00 10.12 12 GLU B C 1
ATOM 1912 O O . GLU B 2 12 ? 1.749 16.536 58.743 1.00 11.63 12 GLU B O 1
ATOM 1918 N N . THR B 2 13 ? 3.750 17.344 58.086 1.00 10.16 13 THR B N 1
ATOM 1919 C CA . THR B 2 13 ? 4.056 16.214 57.205 1.00 8.24 13 THR B CA 1
ATOM 1920 C C . THR B 2 13 ? 5.049 15.336 57.948 1.00 9.52 13 THR B C 1
ATOM 1921 O O . THR B 2 13 ? 6.168 15.756 58.217 1.00 11.00 13 THR B O 1
ATOM 1925 N N . GLY B 2 14 ? 4.642 14.115 58.274 1.00 9.44 14 GLY B N 1
ATOM 1926 C CA . GLY B 2 14 ? 5.513 13.224 59.031 1.00 7.64 14 GLY B CA 1
ATOM 1927 C C . GLY B 2 14 ? 5.698 11.932 58.266 1.00 11.72 14 GLY B C 1
ATOM 1928 O O . GLY B 2 14 ? 4.726 11.348 57.800 1.00 11.06 14 GLY B O 1
ATOM 1929 N N . ILE B 2 15 ? 6.943 11.492 58.122 1.00 10.09 15 ILE B N 1
ATOM 1930 C CA . ILE B 2 15 ? 7.228 10.253 57.401 1.00 9.71 15 ILE B CA 1
ATOM 1931 C C . ILE B 2 15 ? 8.141 9.426 58.294 1.00 9.74 15 ILE B C 1
ATOM 1932 O O . ILE B 2 15 ? 9.077 9.962 58.879 1.00 12.40 15 ILE B O 1
ATOM 1937 N N . ALA B 2 16 ? 7.880 8.133 58.422 1.00 9.79 16 ALA B N 1
ATOM 1938 C CA . ALA B 2 16 ? 8.763 7.318 59.243 1.00 7.89 16 ALA B CA 1
ATOM 1939 C C . ALA B 2 16 ? 8.833 5.910 58.700 1.00 9.21 16 ALA B C 1
ATOM 1940 O O . ALA B 2 16 ? 7.989 5.504 57.902 1.00 10.28 16 ALA B O 1
ATOM 1942 N N . ILE B 2 17 ? 9.853 5.173 59.127 1.00 9.55 17 ILE B N 1
ATOM 1943 C CA . ILE B 2 17 ? 9.974 3.770 58.769 1.00 9.98 17 ILE B CA 1
ATOM 1944 C C . ILE B 2 17 ? 10.147 2.989 60.051 1.00 11.25 17 ILE B C 1
ATOM 1945 O O . ILE B 2 17 ? 11.051 3.277 60.844 1.00 11.85 17 ILE B O 1
ATOM 1950 N N . TYR B 2 18 ? 9.259 2.028 60.272 1.00 11.19 18 TYR B N 1
ATOM 1951 C CA . TYR B 2 18 ? 9.318 1.212 61.476 1.00 12.37 18 TYR B CA 1
ATOM 1952 C C . TYR B 2 18 ? 9.596 -0.240 61.104 1.00 14.16 18 TYR B C 1
ATOM 1953 O O . TYR B 2 18 ? 8.941 -0.797 60.235 1.00 13.74 18 TYR B O 1
ATOM 1962 N N . ASP B 2 19 ? 10.574 -0.833 61.779 1.00 12.04 19 ASP B N 1
ATOM 1963 C CA . ASP B 2 19 ? 10.992 -2.218 61.553 1.00 13.75 19 ASP B CA 1
ATOM 1964 C C . ASP B 2 19 ? 10.615 -2.986 62.821 1.00 17.04 19 ASP B C 1
ATOM 1965 O O . ASP B 2 19 ? 10.999 -2.594 63.919 1.00 14.57 19 ASP B O 1
ATOM 1970 N N . ASP B 2 20 ? 9.842 -4.058 62.690 1.00 14.42 20 ASP B N 1
ATOM 1971 C CA . ASP B 2 20 ? 9.358 -4.731 63.900 1.00 15.05 20 ASP B CA 1
ATOM 1972 C C . ASP B 2 20 ? 10.408 -5.519 64.673 1.00 21.63 20 ASP B C 1
ATOM 1973 O O . ASP B 2 20 ? 10.114 -6.058 65.741 1.00 27.04 20 ASP B O 1
ATOM 1978 N N . LYS B 2 21 ? 11.628 -5.560 64.152 1.00 19.49 21 LYS B N 1
ATOM 1979 C CA . LYS B 2 21 ? 12.717 -6.233 64.845 1.00 24.87 21 LYS B CA 1
ATOM 1980 C C . LYS B 2 21 ? 13.796 -5.270 65.333 1.00 32.37 21 LYS B C 1
ATOM 1981 O O . LYS B 2 21 ? 14.407 -5.490 66.379 1.00 26.54 21 LYS B O 1
ATOM 1987 N N . LYS B 2 22 ? 14.015 -4.194 64.587 1.00 17.58 22 LYS B N 1
ATOM 1988 C CA . LYS B 2 22 ? 15.079 -3.255 64.905 1.00 19.93 22 LYS B CA 1
ATOM 1989 C C . LYS B 2 22 ? 14.517 -1.944 65.445 1.00 23.31 22 LYS B C 1
ATOM 1990 O O . L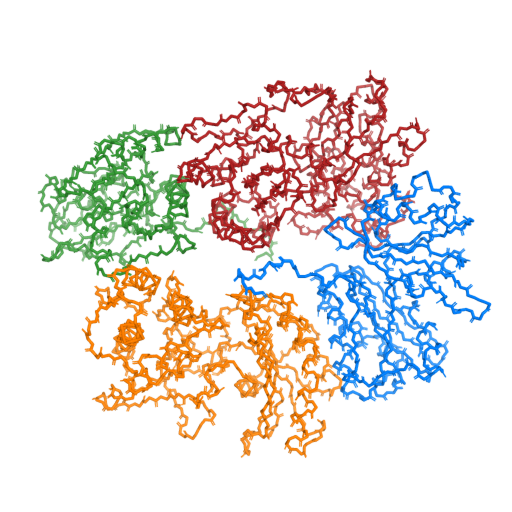YS B 2 22 ? 15.262 -1.098 65.941 1.00 31.68 22 LYS B O 1
ATOM 1994 N N . GLY B 2 23 ? 13.206 -1.769 65.331 1.00 19.23 23 GLY B N 1
ATOM 1995 C CA . GLY B 2 23 ? 12.558 -0.569 65.837 1.00 18.61 23 GLY B CA 1
ATOM 1996 C C . GLY B 2 23 ? 12.466 0.540 64.798 1.00 14.99 23 GLY B C 1
ATOM 1997 O O . GLY B 2 23 ? 12.489 0.296 63.592 1.00 15.96 23 GLY B O 1
ATOM 1998 N N . LEU B 2 24 ? 12.371 1.773 65.270 1.00 13.58 24 LEU B N 1
ATOM 1999 C CA . LEU B 2 24 ? 12.233 2.902 64.362 1.00 13.36 24 LEU B CA 1
ATOM 2000 C C . LEU B 2 24 ? 13.544 3.139 63.617 1.00 16.94 24 LEU B C 1
ATOM 2001 O O . LEU B 2 24 ? 14.605 3.304 64.248 1.00 18.35 24 LEU B O 1
ATOM 2006 N N . LEU B 2 25 ? 13.484 3.136 62.284 1.00 14.77 25 LEU B N 1
ATOM 2007 C CA . LEU B 2 25 ? 14.677 3.310 61.461 1.00 12.92 25 LEU B CA 1
ATOM 2008 C C . LEU B 2 25 ? 14.801 4.707 60.872 1.00 15.70 25 LEU B C 1
ATOM 2009 O O . LEU B 2 25 ? 15.898 5.144 60.517 1.00 16.68 25 LEU B O 1
ATOM 2014 N N . ALA B 2 26 ? 13.676 5.404 60.743 1.00 14.31 26 ALA B N 1
ATOM 2015 C CA . ALA B 2 26 ? 13.716 6.758 60.211 1.00 15.13 26 ALA B CA 1
ATOM 2016 C C . ALA B 2 26 ? 12.514 7.528 60.707 1.00 12.63 26 ALA B C 1
ATOM 2017 O O . ALA B 2 26 ? 11.491 6.940 61.021 1.00 11.81 26 ALA B O 1
ATOM 2019 N N . ASN B 2 27 ? 12.671 8.840 60.802 1.00 14.50 27 ASN B N 1
ATOM 2020 C CA . ASN B 2 27 ? 11.592 9.718 61.232 1.00 12.52 27 ASN B CA 1
ATOM 2021 C C . ASN B 2 27 ? 11.889 11.116 60.730 1.00 14.96 27 ASN B C 1
ATOM 2022 O O . ASN B 2 27 ? 12.891 11.728 61.101 1.00 17.85 27 ASN B O 1
ATOM 2027 N N . GLN B 2 28 ? 11.023 11.606 59.851 1.00 10.24 28 GLN B N 1
ATOM 2028 C CA . GLN B 2 28 ? 11.223 12.894 59.209 1.00 11.79 28 GLN B CA 1
ATOM 2029 C C . GLN B 2 28 ? 9.983 13.700 59.508 1.00 13.27 28 GLN B C 1
ATOM 2030 O O . GLN B 2 28 ? 8.886 13.149 59.554 1.00 12.71 28 GLN B O 1
ATOM 2036 N N . LEU B 2 29 ? 10.138 14.999 59.736 1.00 10.95 29 LEU B N 1
ATOM 2037 C CA . LEU B 2 29 ? 8.975 15.797 60.060 1.00 12.13 29 LEU B CA 1
ATOM 2038 C C . LEU B 2 29 ? 9.151 17.212 59.558 1.00 15.14 29 LEU B C 1
ATOM 2039 O O . LEU B 2 29 ? 10.205 17.824 59.760 1.00 17.66 29 LEU B O 1
ATOM 2044 N N . TYR B 2 30 ? 8.128 17.730 58.894 1.00 11.26 30 TYR B N 1
ATOM 2045 C CA . TYR B 2 30 ? 8.089 19.157 58.638 1.00 12.03 30 TYR B CA 1
ATOM 2046 C C . TYR B 2 30 ? 6.827 19.738 59.276 1.00 14.21 30 TYR B C 1
ATOM 2047 O O . TYR B 2 30 ? 5.722 19.274 59.024 1.00 13.37 30 TYR B O 1
ATOM 2056 N N . SER B 2 31 ? 6.994 20.749 60.116 1.00 10.42 31 SER B N 1
ATOM 2057 C CA . SER B 2 31 ? 5.842 21.407 60.719 1.00 10.55 31 SER B CA 1
ATOM 2058 C C . SER B 2 31 ? 5.560 22.726 59.999 1.00 15.67 31 SER B C 1
ATOM 2059 O O . SER B 2 31 ? 6.472 23.507 59.738 1.00 13.31 31 SER B O 1
ATOM 2062 N N . GLN B 2 32 ? 4.296 22.953 59.655 1.00 11.61 32 GLN B N 1
ATOM 2063 C CA . GLN B 2 32 ? 3.921 24.144 58.903 1.00 8.59 32 GLN B CA 1
ATOM 2064 C C . GLN B 2 32 ? 3.592 25.343 59.791 1.00 10.97 32 GLN B C 1
ATOM 2065 O O . GLN B 2 32 ? 3.016 26.307 59.295 1.00 13.97 32 GLN B O 1
ATOM 2071 N N . VAL B 2 33 ? 3.940 25.303 61.081 1.00 11.76 33 VAL B N 1
ATOM 2072 C CA . VAL B 2 33 ? 3.477 26.360 61.999 1.00 13.17 33 VAL B CA 1
ATOM 2073 C C . VAL B 2 33 ? 3.782 27.786 61.524 1.00 13.81 33 VAL B C 1
ATOM 2074 O O . VAL B 2 33 ? 2.942 28.673 61.665 1.00 16.10 33 VAL B O 1
ATOM 2078 N N . LYS B 2 34 ? 4.952 28.000 60.929 1.00 17.79 34 LYS B N 1
ATOM 2079 C CA . LYS B 2 34 ? 5.293 29.333 60.433 1.00 16.35 34 LYS B CA 1
ATOM 2080 C C . LYS B 2 34 ? 4.393 29.800 59.290 1.00 18.35 34 LYS B C 1
ATOM 2081 O O . LYS B 2 34 ? 4.153 31.000 59.131 1.00 21.91 34 LYS B O 1
ATOM 2085 N N . LEU B 2 35 ? 3.884 28.856 58.505 1.00 13.13 35 LEU B N 1
ATOM 2086 C CA . LEU B 2 35 ? 3.000 29.182 57.389 1.00 14.39 35 LEU B CA 1
ATOM 2087 C C . LEU B 2 35 ? 1.631 29.680 57.841 1.00 15.71 35 LEU B C 1
ATOM 2088 O O . LEU B 2 35 ? 1.026 30.523 57.174 1.00 20.18 35 LEU B O 1
ATOM 2093 N N . HIS B 2 36 ? 1.135 29.153 58.959 1.00 13.01 36 HIS B N 1
ATOM 2094 C CA . HIS B 2 36 ? -0.217 29.466 59.421 1.00 12.44 36 HIS B CA 1
ATOM 2095 C C . HIS B 2 36 ? -0.273 30.523 60.511 1.00 14.25 36 HIS B C 1
ATOM 2096 O O . HIS B 2 36 ? -1.328 31.087 60.766 1.00 15.08 36 HIS B O 1
ATOM 2103 N N . ALA B 2 37 ? 0.857 30.771 61.162 1.00 15.82 37 ALA B N 1
ATOM 2104 C CA . ALA B 2 37 ? 0.871 31.634 62.343 1.00 12.76 37 ALA B CA 1
ATOM 2105 C C . ALA B 2 37 ? 0.271 33.012 62.095 1.00 13.27 37 ALA B C 1
ATOM 2106 O O . ALA B 2 37 ? -0.436 33.537 62.957 1.00 19.04 37 ALA B O 1
ATOM 2108 N N . ASP B 2 38 ? 0.529 33.590 60.919 1.00 15.92 38 ASP B N 1
ATOM 2109 C CA . ASP B 2 38 ? 0.035 34.941 60.647 1.00 19.31 38 ASP B CA 1
ATOM 2110 C C . ASP B 2 38 ? -1.478 34.998 60.514 1.00 21.50 38 ASP B C 1
ATOM 2111 O O . ASP B 2 38 ? -2.069 36.083 60.533 1.00 19.03 38 ASP B O 1
ATOM 2116 N N . TYR B 2 39 ? -2.103 33.833 60.366 1.00 17.02 39 TYR B N 1
ATOM 2117 C CA . TYR B 2 39 ? -3.545 33.766 60.183 1.00 17.47 39 TYR B CA 1
ATOM 2118 C C . TYR B 2 39 ? -4.283 33.389 61.467 1.00 15.41 39 TYR B C 1
ATOM 2119 O O . TYR B 2 39 ? -5.506 33.464 61.516 1.00 17.53 39 TYR B O 1
ATOM 2128 N N . GLY B 2 40 ? -3.539 32.962 62.490 1.00 12.88 40 GLY B N 1
ATOM 2129 C CA . GLY B 2 40 ? -4.110 32.628 63.787 1.00 15.46 40 GLY B CA 1
ATOM 2130 C C . GLY B 2 40 ? -4.762 31.261 63.837 1.00 18.28 40 GLY B C 1
ATOM 2131 O O . GLY B 2 40 ? -5.436 30.901 64.813 1.00 16.90 40 GLY B O 1
ATOM 2132 N N . GLY B 2 41 ? -4.542 30.485 62.782 1.00 15.42 41 GLY B N 1
ATOM 2133 C CA . GLY B 2 41 ? -5.117 29.156 62.686 1.00 14.36 41 GLY B CA 1
ATOM 2134 C C . GLY B 2 41 ? -4.700 28.512 61.384 1.00 14.48 41 GLY B C 1
ATOM 2135 O O . GLY B 2 41 ? -4.190 29.189 60.485 1.00 13.39 41 GLY B O 1
ATOM 2136 N N . VAL B 2 42 ? -4.913 27.208 61.273 1.00 11.75 42 VAL B N 1
ATOM 2137 C CA . VAL B 2 42 ? -4.498 26.495 60.068 1.00 11.51 42 VAL B CA 1
ATOM 2138 C C . VAL B 2 42 ? -5.403 26.816 58.885 1.00 10.88 42 VAL B C 1
ATOM 2139 O O . VAL B 2 42 ? -6.614 26.599 58.939 1.00 13.00 42 VAL B O 1
ATOM 2143 N N . VAL B 2 43 ? -4.807 27.328 57.817 1.00 12.50 43 VAL B N 1
ATOM 2144 C CA . VAL B 2 43 ? -5.535 27.594 56.590 1.00 11.00 43 VAL B CA 1
ATOM 2145 C C . VAL B 2 43 ? -5.498 26.342 55.718 1.00 11.41 43 VAL B C 1
ATOM 2146 O O . VAL B 2 43 ? -4.431 25.992 55.222 1.00 11.63 43 VAL B O 1
ATOM 2150 N N . PRO B 2 44 ? -6.650 25.668 55.529 1.00 14.35 44 PRO B N 1
ATOM 2151 C CA . PRO B 2 44 ? -6.650 24.362 54.851 1.00 15.03 44 PRO B CA 1
ATOM 2152 C C . PRO B 2 44 ? -6.012 24.365 53.465 1.00 13.46 44 PRO B C 1
ATOM 2153 O O . PRO B 2 44 ? -5.264 23.435 53.172 1.00 12.81 44 PRO B O 1
ATOM 2157 N N . GLU B 2 45 ? -6.290 25.365 52.629 1.00 11.46 45 GLU B N 1
ATOM 2158 C CA . GLU B 2 45 ? -5.659 25.381 51.309 1.00 13.93 45 GLU B CA 1
ATOM 2159 C C . GLU B 2 45 ? -4.135 25.463 51.407 1.00 16.22 45 GLU B C 1
ATOM 2160 O O . GLU B 2 45 ? -3.414 24.812 50.644 1.00 11.81 45 GLU B O 1
ATOM 2166 N N . LEU B 2 46 ? -3.630 26.241 52.357 1.00 12.66 46 LEU B N 1
ATOM 2167 C CA . LEU B 2 46 ? -2.179 26.371 52.464 1.00 13.51 46 LEU B CA 1
ATOM 2168 C C . LEU B 2 46 ? -1.564 25.081 53.000 1.00 8.96 46 LEU B C 1
ATOM 2169 O O . LEU B 2 46 ? -0.477 24.679 52.579 1.00 10.04 46 LEU B O 1
ATOM 2174 N N . ALA B 2 47 ? -2.264 24.421 53.920 1.00 9.25 47 ALA B N 1
ATOM 2175 C CA . ALA B 2 47 ? -1.781 23.154 54.453 1.00 9.06 47 ALA B CA 1
ATOM 2176 C C . ALA B 2 47 ? -1.715 22.118 53.344 1.00 12.03 47 ALA B C 1
ATOM 2177 O O . ALA B 2 47 ? -0.715 21.427 53.195 1.00 9.69 47 ALA B O 1
ATOM 2179 N N . SER B 2 48 ? -2.782 22.032 52.552 1.00 11.41 48 SER B N 1
ATOM 2180 C CA . SER B 2 48 ? -2.830 21.069 51.463 1.00 9.55 48 SER B CA 1
ATOM 2181 C C . SER B 2 48 ? -1.710 21.341 50.472 1.00 8.69 48 SER B C 1
ATOM 2182 O O . SER B 2 48 ? -1.039 20.416 50.032 1.00 10.45 48 SER B O 1
ATOM 2185 N N . ARG B 2 49 ? -1.510 22.609 50.117 1.00 8.30 49 ARG B N 1
ATOM 2186 C CA . ARG B 2 49 ? -0.441 22.932 49.181 1.00 9.33 49 ARG B CA 1
ATOM 2187 C C . ARG B 2 49 ? 0.925 22.519 49.704 1.00 11.16 49 ARG B C 1
ATOM 2188 O O . ARG B 2 49 ? 1.761 22.007 48.949 1.00 11.24 49 ARG B O 1
ATOM 2196 N N . ASP B 2 50 ? 1.154 22.716 50.996 1.00 9.96 50 ASP B N 1
ATOM 2197 C CA . ASP B 2 50 ? 2.496 22.452 51.499 1.00 10.34 50 ASP B CA 1
ATOM 2198 C C . ASP B 2 50 ? 2.778 20.970 51.671 1.00 9.01 50 ASP B C 1
ATOM 2199 O O . ASP B 2 50 ? 3.918 20.539 51.542 1.00 12.47 50 ASP B O 1
ATOM 2204 N N . HIS B 2 51 ? 1.747 20.175 51.941 1.00 9.01 51 HIS B N 1
ATOM 2205 C CA . HIS B 2 51 ? 1.979 18.733 51.986 1.00 8.47 51 HIS B CA 1
ATOM 2206 C C . HIS B 2 51 ? 2.458 18.208 50.640 1.00 11.54 51 HIS B C 1
ATOM 2207 O O . HIS B 2 51 ? 3.241 17.258 50.597 1.00 11.28 51 HIS B O 1
ATOM 2214 N N . VAL B 2 52 ? 1.987 18.803 49.541 1.00 9.82 52 VAL B N 1
ATOM 2215 C CA . VAL B 2 52 ? 2.457 18.378 48.218 1.00 9.59 52 VAL B CA 1
ATOM 2216 C C . VAL B 2 52 ? 3.960 18.619 48.133 1.00 15.65 52 VAL B C 1
ATOM 2217 O O . VAL B 2 52 ? 4.722 17.786 47.630 1.00 13.63 52 VAL B O 1
ATOM 2221 N N . ARG B 2 53 ? 4.385 19.763 48.646 1.00 11.76 53 ARG B N 1
ATOM 2222 C CA . ARG B 2 53 ? 5.795 20.138 48.586 1.00 13.19 53 ARG B CA 1
ATOM 2223 C C . ARG B 2 53 ? 6.697 19.246 49.415 1.00 12.31 53 ARG B C 1
ATOM 2224 O O . ARG B 2 53 ? 7.871 19.056 49.068 1.00 14.30 53 ARG B O 1
ATOM 2232 N N . LYS B 2 54 ? 6.166 18.703 50.508 1.00 10.32 54 LYS B N 1
ATOM 2233 C CA . LYS B 2 54 ? 7.026 18.018 51.481 1.00 11.52 54 LYS B CA 1
ATOM 2234 C C . LYS B 2 54 ? 6.955 16.490 51.479 1.00 8.85 54 LYS B C 1
ATOM 2235 O O . LYS B 2 54 ? 7.901 15.821 51.916 1.00 11.51 54 LYS B O 1
ATOM 2241 N N . THR B 2 55 ? 5.836 15.934 51.022 1.00 9.91 55 THR B N 1
ATOM 2242 C CA . THR B 2 55 ? 5.604 14.493 51.206 1.00 9.33 55 THR B CA 1
ATOM 2243 C C . THR B 2 55 ? 6.636 13.609 50.496 1.00 11.52 55 THR B C 1
ATOM 2244 O O . THR B 2 55 ? 7.313 12.784 51.135 1.00 9.90 55 THR B O 1
ATOM 2248 N N . VAL B 2 56 ? 6.786 13.783 49.192 1.00 8.68 56 VAL B N 1
ATOM 2249 C CA . VAL B 2 56 ? 7.789 13.011 48.461 1.00 8.47 56 VAL B CA 1
ATOM 2250 C C . VAL B 2 56 ? 9.227 13.252 48.969 1.00 9.54 56 VAL B C 1
ATOM 2251 O O . VAL B 2 56 ? 9.941 12.287 49.246 1.00 11.16 56 VAL B O 1
ATOM 2255 N N . PRO B 2 57 ? 9.659 14.529 49.085 1.00 11.22 57 PRO B N 1
ATOM 2256 C CA . PRO B 2 57 ? 11.037 14.717 49.572 1.00 12.56 57 PRO B CA 1
ATOM 2257 C C . PRO B 2 57 ? 11.284 14.091 50.944 1.00 13.15 57 PRO B C 1
ATOM 2258 O O . PRO B 2 57 ? 12.388 13.593 51.189 1.00 13.06 57 PRO B O 1
ATOM 2262 N N . LEU B 2 58 ? 10.288 14.075 51.828 1.00 8.48 58 LEU B N 1
ATOM 2263 C CA . LEU B 2 58 ? 10.513 13.456 53.130 1.00 9.13 58 LEU B CA 1
ATOM 2264 C C . LEU B 2 58 ? 10.493 11.921 53.084 1.00 9.84 58 LEU B C 1
ATOM 2265 O O . LEU B 2 58 ? 11.138 11.273 53.905 1.00 11.35 58 LEU B O 1
ATOM 2270 N N . ILE B 2 59 ? 9.763 11.337 52.133 1.00 9.02 59 ILE B N 1
ATOM 2271 C CA . ILE B 2 59 ? 9.870 9.896 51.919 1.00 8.95 59 ILE B CA 1
ATOM 2272 C C . ILE B 2 59 ? 11.275 9.543 51.429 1.00 8.62 59 ILE B C 1
ATOM 2273 O O . ILE B 2 59 ? 11.901 8.595 51.919 1.00 11.20 59 ILE B O 1
ATOM 2278 N N . GLN B 2 60 ? 11.772 10.324 50.472 1.00 12.19 60 GLN B N 1
ATOM 2279 C CA . GLN B 2 60 ? 13.113 10.100 49.948 1.00 10.07 60 GLN B CA 1
ATOM 2280 C C . GLN B 2 60 ? 14.129 10.252 51.076 1.00 11.85 60 GLN B C 1
ATOM 2281 O O . GLN B 2 60 ? 15.041 9.428 51.219 1.00 14.35 60 GLN B O 1
ATOM 2287 N N . ALA B 2 61 ? 13.945 11.282 51.902 1.00 12.88 61 ALA B N 1
ATOM 2288 C CA . ALA B 2 61 ? 14.845 11.504 53.032 1.00 13.01 61 ALA B CA 1
ATOM 2289 C C . ALA B 2 61 ? 14.797 10.368 54.046 1.00 13.29 61 ALA B C 1
ATOM 2290 O O . ALA B 2 61 ? 15.822 9.964 54.596 1.00 15.67 61 ALA B O 1
ATOM 2292 N N . ALA B 2 62 ? 13.595 9.872 54.319 1.00 12.30 62 ALA B N 1
ATOM 2293 C CA . ALA B 2 62 ? 13.429 8.762 55.251 1.00 11.97 62 ALA B CA 1
ATOM 2294 C C . ALA B 2 62 ? 14.197 7.521 54.788 1.00 13.06 62 ALA B C 1
ATOM 2295 O O . ALA B 2 62 ? 14.891 6.881 55.584 1.00 13.09 62 ALA B O 1
ATOM 2297 N N . LEU B 2 63 ? 14.077 7.173 53.511 1.00 11.42 63 LEU B N 1
ATOM 2298 C CA . LEU B 2 63 ? 14.810 6.016 52.990 1.00 13.34 63 LEU B CA 1
ATOM 2299 C C . LEU B 2 63 ? 16.313 6.219 53.137 1.00 16.93 63 LEU B C 1
ATOM 2300 O O . LEU B 2 63 ? 17.039 5.316 53.547 1.00 18.56 63 LEU B O 1
ATOM 2305 N N . LYS B 2 64 ? 16.776 7.416 52.805 1.00 15.75 64 LYS B N 1
ATOM 2306 C CA . LYS B 2 64 ? 18.198 7.740 52.932 1.00 19.07 64 LYS B CA 1
ATOM 2307 C C . LYS B 2 64 ? 18.671 7.699 54.379 1.00 22.60 64 LYS B C 1
ATOM 2308 O O . LYS B 2 64 ? 19.728 7.126 54.663 1.00 19.01 64 LYS B O 1
ATOM 2314 N N . GLU B 2 65 ? 17.887 8.283 55.291 1.00 15.91 65 GLU B N 1
ATOM 2315 C CA . GLU B 2 65 ? 18.192 8.232 56.728 1.00 17.38 65 GLU B CA 1
ATOM 2316 C C . GLU B 2 65 ? 18.443 6.808 57.177 1.00 24.05 65 GLU B C 1
ATOM 2317 O O . GLU B 2 65 ? 19.420 6.528 57.875 1.00 24.03 65 GLU B O 1
ATOM 2323 N N . ALA B 2 66 ? 17.560 5.910 56.755 1.00 19.35 66 ALA B N 1
ATOM 2324 C CA . ALA B 2 66 ? 17.585 4.529 57.200 1.00 16.37 66 ALA B CA 1
ATOM 2325 C C . ALA B 2 66 ? 18.567 3.668 56.394 1.00 17.52 66 ALA B C 1
ATOM 2326 O O . ALA B 2 66 ? 18.836 2.523 56.754 1.00 19.69 66 ALA B O 1
ATOM 2328 N N . GLY B 2 67 ? 19.094 4.222 55.311 1.00 17.59 67 GLY B N 1
ATOM 2329 C CA . GLY B 2 67 ? 20.001 3.477 54.451 1.00 21.48 67 GLY B CA 1
ATOM 2330 C C . GLY B 2 67 ? 19.289 2.343 53.733 1.00 27.85 67 GLY B C 1
ATOM 2331 O O . GLY B 2 67 ? 19.869 1.291 53.470 1.00 21.63 67 GLY B O 1
ATOM 2332 N N . LEU B 2 68 ? 18.020 2.566 53.408 1.00 17.90 68 LEU B N 1
ATOM 2333 C CA . LEU B 2 68 ? 17.193 1.540 52.778 1.00 14.67 68 LEU B CA 1
ATOM 2334 C C . LEU B 2 68 ? 16.858 1.896 51.336 1.00 18.46 68 LEU B C 1
ATOM 2335 O O . LEU B 2 68 ? 16.943 3.055 50.927 1.00 21.86 68 LEU B O 1
ATOM 2340 N N . THR B 2 69 ? 16.465 0.890 50.566 1.00 21.23 69 THR B N 1
ATOM 2341 C CA . THR B 2 69 ? 15.936 1.131 49.232 1.00 18.73 69 THR B CA 1
ATOM 2342 C C . THR B 2 69 ? 14.481 0.685 49.200 1.00 17.91 69 THR B C 1
ATOM 2343 O O . THR B 2 69 ? 13.978 0.101 50.173 1.00 15.58 69 THR B O 1
ATOM 2347 N N . ALA B 2 70 ? 13.803 0.986 48.092 1.00 18.44 70 ALA B N 1
ATOM 2348 C CA . ALA B 2 70 ? 12.388 0.669 47.944 1.00 22.55 70 ALA B CA 1
ATOM 2349 C C . ALA B 2 70 ? 12.080 -0.790 48.267 1.00 14.60 70 ALA B C 1
ATOM 2350 O O . ALA B 2 70 ? 11.102 -1.088 48.944 1.00 17.67 70 ALA B O 1
ATOM 2352 N N . SER B 2 71 ? 12.931 -1.699 47.791 1.00 12.74 71 SER B N 1
ATOM 2353 C CA . SER B 2 71 ? 12.697 -3.127 47.977 1.00 17.65 71 SER B CA 1
ATOM 2354 C C . SER B 2 71 ? 12.648 -3.542 49.451 1.00 19.72 71 SER B C 1
ATOM 2355 O O . SER B 2 71 ? 12.115 -4.597 49.790 1.00 21.45 71 SER B O 1
ATOM 2358 N N . ASP B 2 72 ? 13.190 -2.701 50.327 1.00 15.29 72 ASP B N 1
ATOM 2359 C CA . ASP B 2 72 ? 13.257 -3.017 51.756 1.00 15.11 72 ASP B CA 1
ATOM 2360 C C . ASP B 2 72 ? 11.927 -2.761 52.458 1.00 16.35 72 ASP B C 1
ATOM 2361 O O . ASP B 2 72 ? 11.744 -3.152 53.606 1.00 18.37 72 ASP B O 1
ATOM 2366 N N . ILE B 2 73 ? 11.005 -2.088 51.776 1.00 11.89 73 ILE B N 1
ATOM 2367 C CA . ILE B 2 73 ? 9.736 -1.727 52.395 1.00 14.53 73 ILE B CA 1
ATOM 2368 C C . ILE B 2 73 ? 8.663 -2.774 52.116 1.00 13.13 73 ILE B C 1
ATOM 2369 O O . ILE B 2 73 ? 8.448 -3.164 50.972 1.00 14.67 73 ILE B O 1
ATOM 2374 N N . ASP B 2 74 ? 7.982 -3.221 53.167 1.00 11.56 74 ASP B N 1
ATOM 2375 C CA . ASP B 2 74 ? 6.974 -4.274 53.027 1.00 12.12 74 ASP B CA 1
ATOM 2376 C C . ASP B 2 74 ? 5.532 -3.795 52.909 1.00 12.28 74 ASP B C 1
ATOM 2377 O O . ASP B 2 74 ? 4.669 -4.520 52.420 1.00 11.57 74 ASP B O 1
ATOM 2382 N N . ALA B 2 75 ? 5.268 -2.574 53.363 1.00 12.22 75 ALA B N 1
ATOM 2383 C CA . ALA B 2 75 ? 3.933 -2.008 53.253 1.00 10.38 75 ALA B CA 1
ATOM 2384 C C . ALA B 2 75 ? 4.041 -0.502 53.416 1.00 10.42 75 ALA B C 1
ATOM 2385 O O . ALA B 2 75 ? 4.993 -0.011 54.022 1.00 10.63 75 ALA B O 1
ATOM 2387 N N . VAL B 2 76 ? 3.047 0.209 52.893 1.00 12.24 76 VAL B N 1
ATOM 2388 C CA . VAL B 2 76 ? 2.940 1.655 53.067 1.00 7.65 76 VAL B CA 1
ATOM 2389 C C . VAL B 2 76 ? 1.661 1.943 53.846 1.00 10.43 76 VAL B C 1
ATOM 2390 O O . VAL B 2 76 ? 0.586 1.527 53.433 1.00 11.09 76 VAL B O 1
ATOM 2394 N N . ALA B 2 77 ? 1.801 2.631 54.977 1.00 8.13 77 ALA B N 1
ATOM 2395 C CA . ALA B 2 77 ? 0.675 3.036 55.806 1.00 8.43 77 ALA B CA 1
ATOM 2396 C C . ALA B 2 77 ? 0.497 4.541 55.675 1.00 11.10 77 ALA B C 1
ATOM 2397 O O . ALA B 2 77 ? 1.475 5.279 55.575 1.00 10.01 77 ALA B O 1
ATOM 2399 N N . TYR B 2 78 ? -0.750 4.994 55.622 1.00 8.50 78 TYR B N 1
ATOM 2400 C CA . TYR B 2 78 ? -1.001 6.431 55.542 1.00 9.12 78 TYR B CA 1
ATOM 2401 C C . TYR B 2 78 ? -2.213 6.779 56.379 1.00 8.36 78 TYR B C 1
ATOM 2402 O O . TYR B 2 78 ? -3.160 5.985 56.499 1.00 10.36 78 TYR B O 1
ATOM 2411 N N . THR B 2 79 ? -2.181 7.957 56.987 1.00 10.28 79 THR B N 1
ATOM 2412 C CA . THR B 2 79 ? -3.325 8.399 57.771 1.00 9.28 79 THR B CA 1
ATOM 2413 C C . THR B 2 79 ? -4.476 8.678 56.823 1.00 8.51 79 THR B C 1
ATOM 2414 O O . THR B 2 79 ? -4.334 9.472 55.889 1.00 8.99 79 THR B O 1
ATOM 2418 N N . ALA B 2 80 ? -5.612 8.026 57.056 1.00 11.14 80 ALA B N 1
ATOM 2419 C CA . ALA B 2 80 ? -6.774 8.215 56.189 1.00 9.64 80 ALA B CA 1
ATOM 2420 C C . ALA B 2 80 ? -7.789 9.159 56.819 1.00 10.04 80 ALA B C 1
ATOM 2421 O O . ALA B 2 80 ? -8.720 9.636 56.158 1.00 12.28 80 ALA B O 1
ATOM 2423 N N . GLY B 2 81 ? -7.591 9.451 58.092 1.00 11.64 81 GLY B N 1
ATOM 2424 C CA . GLY B 2 81 ? -8.476 10.343 58.817 1.00 11.17 81 GLY B CA 1
ATOM 2425 C C . GLY B 2 81 ? -8.421 9.972 60.290 1.00 12.13 81 GLY B C 1
ATOM 2426 O O . GLY B 2 81 ? -7.757 9.006 60.649 1.00 12.43 81 GLY B O 1
ATOM 2427 N N . PRO B 2 82 ? -9.088 10.747 61.156 1.00 12.12 82 PRO B N 1
ATOM 2428 C CA . PRO B 2 82 ? -9.776 12.004 60.829 1.00 11.66 82 PRO B CA 1
ATOM 2429 C C . PRO B 2 82 ? -8.765 13.115 60.596 1.00 15.76 82 PRO B C 1
ATOM 2430 O O . PRO B 2 82 ? -7.562 12.925 60.831 1.00 14.18 82 PRO B O 1
ATOM 2434 N N . GLY B 2 83 ? -9.241 14.264 60.131 1.00 13.98 83 GLY B N 1
ATOM 2435 C CA . GLY B 2 83 ? -8.349 15.368 59.839 1.00 11.00 83 GLY B CA 1
ATOM 2436 C C . GLY B 2 83 ? -8.954 16.270 58.780 1.00 12.24 83 GLY B C 1
ATOM 2437 O O . GLY B 2 83 ? -10.148 16.163 58.479 1.00 14.54 83 GLY B O 1
ATOM 2438 N N . LEU B 2 84 ? -8.129 17.151 58.223 1.00 11.43 84 LEU B N 1
ATOM 2439 C CA . LEU B 2 84 ? -8.548 18.028 57.130 1.00 9.21 84 LEU B CA 1
ATOM 2440 C C . LEU B 2 84 ? -8.553 17.248 55.825 1.00 12.50 84 LEU B C 1
ATOM 2441 O O . LEU B 2 84 ? -7.550 16.640 55.465 1.00 11.60 84 LEU B O 1
ATOM 2446 N N . VAL B 2 85 ? -9.675 17.271 55.117 1.00 10.89 85 VAL B N 1
ATOM 2447 C CA . VAL B 2 85 ? -9.817 16.447 53.924 1.00 9.95 85 VAL B CA 1
ATOM 2448 C C . VAL B 2 85 ? -8.720 16.726 52.884 1.00 10.65 85 VAL B C 1
ATOM 2449 O O . VAL B 2 85 ? -8.148 15.790 52.323 1.00 11.59 85 VAL B O 1
ATOM 2453 N N . GLY B 2 86 ? -8.414 18.001 52.662 1.00 11.62 86 GLY B N 1
ATOM 2454 C CA . GLY B 2 86 ? -7.419 18.382 51.673 1.00 10.10 86 GLY B CA 1
ATOM 2455 C C . GLY B 2 86 ? -6.020 17.906 52.021 1.00 10.52 86 GLY B C 1
ATOM 2456 O O . GLY B 2 86 ? -5.235 17.534 51.146 1.00 10.27 86 GLY B O 1
ATOM 2457 N N . ALA B 2 87 ? -5.705 17.947 53.308 1.00 9.73 87 ALA B N 1
ATOM 2458 C CA . ALA B 2 87 ? -4.408 17.474 53.794 1.00 10.54 87 ALA B CA 1
ATOM 2459 C C . ALA B 2 87 ? -4.312 15.949 53.747 1.00 9.51 87 ALA B C 1
ATOM 2460 O O . ALA B 2 87 ? -3.321 15.399 53.275 1.00 8.64 87 ALA B O 1
ATOM 2462 N N . LEU B 2 88 ? -5.335 15.273 54.264 1.00 9.12 88 LEU B N 1
ATOM 2463 C CA . LEU B 2 88 ? -5.405 13.816 54.214 1.00 12.38 88 LEU B CA 1
ATOM 2464 C C . LEU B 2 88 ? -5.192 13.283 52.799 1.00 8.02 88 LEU B C 1
ATOM 2465 O O . LEU B 2 88 ? -4.467 12.295 52.588 1.00 9.22 88 LEU B O 1
ATOM 2470 N N . LEU B 2 89 ? -5.816 13.947 51.834 1.00 9.24 89 LEU B N 1
ATOM 2471 C CA . LEU B 2 89 ? -5.771 13.498 50.453 1.00 8.41 89 LEU B CA 1
ATOM 2472 C C . LEU B 2 89 ? -4.372 13.469 49.881 1.00 10.62 89 LEU B C 1
ATOM 2473 O O . LEU B 2 89 ? -4.055 12.625 49.053 1.00 11.09 89 LEU B O 1
ATOM 2478 N N . VAL B 2 90 ? -3.513 14.372 50.332 1.00 9.05 90 VAL B N 1
ATOM 2479 C CA . VAL B 2 90 ? -2.151 14.362 49.821 1.00 7.98 90 VAL B CA 1
ATOM 2480 C C . VAL B 2 90 ? -1.379 13.117 50.242 1.00 9.79 90 VAL B C 1
ATOM 2481 O O . VAL B 2 90 ? -0.877 12.389 49.389 1.00 10.88 90 VAL B O 1
ATOM 2485 N N . GLY B 2 91 ? -1.318 12.850 51.547 1.00 9.36 91 GLY B N 1
ATOM 2486 C CA . GLY B 2 91 ? -0.605 11.688 52.032 1.00 11.24 91 GLY B CA 1
ATOM 2487 C C . GLY B 2 91 ? -1.248 10.406 51.541 1.00 9.86 91 GLY B C 1
ATOM 2488 O O . GLY B 2 91 ? -0.559 9.440 51.208 1.00 9.99 91 GLY B O 1
ATOM 2489 N N . ALA B 2 92 ? -2.577 10.395 51.465 1.00 8.42 92 ALA B N 1
ATOM 2490 C CA . ALA B 2 92 ? -3.265 9.172 51.063 1.00 9.59 92 ALA B CA 1
ATOM 2491 C C . ALA B 2 92 ? -3.071 8.870 49.578 1.00 11.55 92 ALA B C 1
ATOM 2492 O O . ALA B 2 92 ? -2.907 7.723 49.211 1.00 11.11 92 ALA B O 1
ATOM 2494 N N . THR B 2 93 ? -3.104 9.887 48.715 1.00 9.00 93 THR B N 1
ATOM 2495 C CA . THR B 2 93 ? -2.948 9.606 47.288 1.00 9.24 93 THR B CA 1
ATOM 2496 C C . THR B 2 93 ? -1.517 9.198 46.973 1.00 10.36 93 THR B C 1
ATOM 2497 O O . THR B 2 93 ? -1.301 8.262 46.220 1.00 8.96 93 THR B O 1
ATOM 2501 N N . VAL B 2 94 ? -0.544 9.910 47.543 1.00 9.73 94 VAL B N 1
ATOM 2502 C CA . VAL B 2 94 ? 0.855 9.536 47.376 1.00 9.31 94 VAL B CA 1
ATOM 2503 C C . VAL B 2 94 ? 1.102 8.133 47.920 1.00 9.86 94 VAL B C 1
ATOM 2504 O O . VAL B 2 94 ? 1.683 7.283 47.233 1.00 10.58 94 VAL B O 1
ATOM 2508 N N . GLY B 2 95 ? 0.631 7.891 49.139 1.00 9.05 95 GLY B N 1
ATOM 2509 C CA . GLY B 2 95 ? 0.809 6.603 49.807 1.00 10.90 95 GLY B CA 1
ATOM 2510 C C . GLY B 2 95 ? 0.200 5.443 49.040 1.00 9.85 95 GLY B C 1
ATOM 2511 O O . GLY B 2 95 ? 0.860 4.430 48.814 1.00 10.13 95 GLY B O 1
ATOM 2512 N N . ARG B 2 96 ? -1.054 5.589 48.624 1.00 8.93 96 ARG B N 1
ATOM 2513 C CA . ARG B 2 96 ? -1.752 4.471 47.980 1.00 10.54 96 ARG B CA 1
ATOM 2514 C C . ARG B 2 96 ? -1.130 4.179 46.615 1.00 10.61 96 ARG B C 1
ATOM 2515 O O . ARG B 2 96 ? -0.942 3.014 46.232 1.00 10.31 96 ARG B O 1
ATOM 2523 N N . SER B 2 97 ? -0.779 5.225 45.880 1.00 8.30 97 SER B N 1
ATOM 2524 C CA . SER B 2 97 ? -0.193 5.019 44.550 1.00 8.43 97 SER B CA 1
ATOM 2525 C C . SER B 2 97 ? 1.233 4.483 44.670 1.00 10.01 97 SER B C 1
ATOM 2526 O O . SER B 2 97 ? 1.661 3.658 43.857 1.00 11.39 97 SER B O 1
ATOM 2529 N N . LEU B 2 98 ? 1.961 4.942 45.691 1.00 8.58 98 LEU B N 1
ATOM 2530 C CA . LEU B 2 98 ? 3.299 4.416 45.945 1.00 12.03 98 LEU B CA 1
ATOM 2531 C C . LEU B 2 98 ? 3.229 2.915 46.240 1.00 11.06 98 LEU B C 1
ATOM 2532 O O . LEU B 2 98 ? 4.011 2.126 45.692 1.00 10.53 98 LEU B O 1
ATOM 2537 N N . ALA B 2 99 ? 2.300 2.526 47.112 1.00 8.11 99 ALA B N 1
ATOM 2538 C CA . ALA B 2 99 ? 2.122 1.110 47.435 1.00 9.32 99 ALA B CA 1
ATOM 2539 C C . ALA B 2 99 ? 1.812 0.309 46.172 1.00 11.21 99 ALA B C 1
ATOM 2540 O O . ALA B 2 99 ? 2.335 -0.798 45.984 1.00 12.12 99 ALA B O 1
ATOM 2542 N N . PHE B 2 100 ? 0.970 0.872 45.305 1.00 9.53 100 PHE B N 1
ATOM 2543 C CA . PHE B 2 100 ? 0.619 0.212 44.048 1.00 10.46 100 PHE B CA 1
ATOM 2544 C C . PHE B 2 100 ? 1.861 0.009 43.178 1.00 11.48 100 PHE B C 1
ATOM 2545 O O . PHE B 2 100 ? 2.089 -1.078 42.638 1.00 12.87 100 PHE B O 1
ATOM 2553 N N . ALA B 2 101 ? 2.667 1.057 43.049 1.00 12.12 101 ALA B N 1
ATOM 2554 C CA . ALA B 2 101 ? 3.878 1.004 42.229 1.00 11.21 101 ALA B CA 1
ATOM 2555 C C . ALA B 2 101 ? 4.924 0.036 42.782 1.00 10.77 101 ALA B C 1
ATOM 2556 O O . ALA B 2 101 ? 5.635 -0.619 42.024 1.00 15.95 101 ALA B O 1
ATOM 2558 N N . TRP B 2 102 ? 5.022 -0.049 44.102 1.00 11.72 102 TRP B N 1
ATOM 2559 C CA . TRP B 2 102 ? 5.976 -0.946 44.750 1.00 13.38 102 TRP B CA 1
ATOM 2560 C C . TRP B 2 102 ? 5.409 -2.360 44.857 1.00 14.16 102 TRP B C 1
ATOM 2561 O O . TRP B 2 102 ? 6.095 -3.302 45.297 1.00 13.95 102 TRP B O 1
ATOM 2572 N N . ASN B 2 103 ? 4.137 -2.489 44.496 1.00 13.16 103 ASN B N 1
ATOM 2573 C CA . ASN B 2 103 ? 3.404 -3.738 44.636 1.00 15.08 103 ASN B CA 1
ATOM 2574 C C . ASN B 2 103 ? 3.436 -4.251 46.076 1.00 16.32 103 ASN B C 1
ATOM 2575 O O . ASN B 2 103 ? 3.715 -5.422 46.317 1.00 16.81 103 ASN B O 1
ATOM 2580 N N . VAL B 2 104 ? 3.156 -3.367 47.030 1.00 9.78 104 VAL B N 1
ATOM 2581 C CA . VAL B 2 104 ? 3.064 -3.768 48.440 1.00 11.31 104 VAL B CA 1
ATOM 2582 C C . VAL B 2 104 ? 1.695 -3.352 48.974 1.00 11.12 104 VAL B C 1
ATOM 2583 O O . VAL B 2 104 ? 1.029 -2.497 48.381 1.00 12.90 104 VAL B O 1
ATOM 2587 N N . PRO B 2 105 ? 1.257 -3.956 50.085 1.00 10.00 105 PRO B N 1
ATOM 2588 C CA . PRO B 2 105 ? -0.025 -3.550 50.666 1.00 10.14 105 PRO B CA 1
ATOM 2589 C C . PRO B 2 105 ? -0.027 -2.105 51.131 1.00 7.55 105 PRO B C 1
ATOM 2590 O O . PRO B 2 105 ? 1.006 -1.583 51.554 1.00 10.83 105 PRO B O 1
ATOM 2594 N N . ALA B 2 106 ? -1.198 -1.494 51.044 1.00 9.63 106 ALA B N 1
ATOM 2595 C CA . ALA B 2 106 ? -1.412 -0.142 51.538 1.00 9.78 106 ALA B CA 1
ATOM 2596 C C . ALA B 2 106 ? -2.296 -0.251 52.764 1.00 10.34 106 ALA B C 1
ATOM 2597 O O . ALA B 2 106 ? -3.309 -0.966 52.750 1.00 13.52 106 ALA B O 1
ATOM 2599 N N . ILE B 2 107 ? -1.917 0.464 53.815 1.00 8.71 107 ILE B N 1
ATOM 2600 C CA . ILE B 2 107 ? -2.619 0.364 55.091 1.00 9.89 107 ILE B CA 1
ATOM 2601 C C . ILE B 2 107 ? -3.198 1.718 55.507 1.00 9.27 107 ILE B C 1
ATOM 2602 O O . ILE B 2 107 ? -2.467 2.614 55.908 1.00 10.98 107 ILE B O 1
ATOM 2607 N N . PRO B 2 108 ? -4.522 1.869 55.418 1.00 12.00 108 PRO B N 1
ATOM 2608 C CA . PRO B 2 108 ? -5.153 3.106 55.899 1.00 11.60 108 PRO B CA 1
ATOM 2609 C C . PRO B 2 108 ? -5.173 3.109 57.431 1.00 13.57 108 PRO B C 1
ATOM 2610 O O . PRO B 2 108 ? -5.623 2.139 58.033 1.00 16.38 108 PRO B O 1
ATOM 2614 N N . VAL B 2 109 ? -4.674 4.181 58.043 1.00 11.12 109 VAL B N 1
ATOM 2615 C CA . VAL B 2 109 ? -4.517 4.254 59.491 1.00 11.24 109 VAL B CA 1
ATOM 2616 C C . VAL B 2 109 ? -5.393 5.361 60.068 1.00 9.76 109 VAL B C 1
ATOM 2617 O O . VAL B 2 109 ? -5.515 6.444 59.481 1.00 9.57 109 VAL B O 1
ATOM 2621 N N . HIS B 2 110 ? -6.018 5.078 61.209 1.00 9.42 110 HIS B N 1
ATOM 2622 C CA . HIS B 2 110 ? -6.775 6.078 61.948 1.00 9.00 110 HIS B CA 1
ATOM 2623 C C . HIS B 2 110 ? -5.822 6.940 62.758 1.00 10.33 110 HIS B C 1
ATOM 2624 O O . HIS B 2 110 ? -5.061 6.424 63.571 1.00 11.59 110 HIS B O 1
ATOM 2631 N N . HIS B 2 111 ? -5.860 8.254 62.530 1.00 9.76 111 HIS B N 1
ATOM 2632 C CA . HIS B 2 111 ? -4.933 9.177 63.175 1.00 10.25 111 HIS B CA 1
ATOM 2633 C C . HIS B 2 111 ? -4.910 9.043 64.699 1.00 11.65 111 HIS B C 1
ATOM 2634 O O . HIS B 2 111 ? -3.843 9.089 65.294 1.00 12.13 111 HIS B O 1
ATOM 2641 N N . MET B 2 112 ? -6.079 8.872 65.322 1.00 9.88 112 MET B N 1
ATOM 2642 C CA . MET B 2 112 ? -6.144 8.799 66.778 1.00 13.47 112 MET B CA 1
ATOM 2643 C C . MET B 2 112 ? -5.618 7.485 67.308 1.00 11.13 112 MET B C 1
ATOM 2644 O O . MET B 2 112 ? -5.063 7.445 68.398 1.00 10.95 112 MET B O 1
ATOM 2649 N N . GLU B 2 113 ? -5.800 6.410 66.546 1.00 11.36 113 GLU B N 1
ATOM 2650 C CA . GLU B 2 113 ? -5.213 5.142 66.943 1.00 12.13 113 GLU B CA 1
ATOM 2651 C C . GLU B 2 113 ? -3.695 5.285 66.879 1.00 14.65 113 GLU B C 1
ATOM 2652 O O . GLU B 2 113 ? -2.968 4.725 67.707 1.00 13.64 113 GLU B O 1
ATOM 2658 N N . GLY B 2 114 ? -3.218 6.057 65.900 1.00 11.31 114 GLY B N 1
ATOM 2659 C CA . GLY B 2 114 ? -1.807 6.371 65.825 1.00 9.45 114 GLY B CA 1
ATOM 2660 C C . GLY B 2 114 ? -1.326 7.002 67.110 1.00 9.58 114 GLY B C 1
ATOM 2661 O O . GLY B 2 114 ? -0.355 6.541 67.711 1.00 11.73 114 GLY B O 1
ATOM 2662 N N . HIS B 2 115 ? -1.996 8.066 67.541 1.00 10.41 115 HIS B N 1
ATOM 2663 C CA . HIS B 2 115 ? -1.633 8.689 68.816 1.00 9.70 115 HIS B CA 1
ATOM 2664 C C . HIS B 2 115 ? -1.637 7.693 69.962 1.00 9.63 115 HIS B C 1
ATOM 2665 O O . HIS B 2 115 ? -0.697 7.651 70.756 1.00 13.02 115 HIS B O 1
ATOM 2672 N N . LEU B 2 116 ? -2.715 6.922 70.042 1.00 11.09 116 LEU B N 1
ATOM 2673 C CA . LEU B 2 116 ? -2.955 5.988 71.149 1.00 13.68 116 LEU B CA 1
ATOM 2674 C C . LEU B 2 116 ? -1.829 4.962 71.281 1.00 13.63 116 LEU B C 1
ATOM 2675 O O . LEU B 2 116 ? -1.455 4.544 72.393 1.00 17.06 116 LEU B O 1
ATOM 2680 N N . LEU B 2 117 ? -1.286 4.555 70.142 1.00 11.30 117 LEU B N 1
ATOM 2681 C CA . LEU B 2 117 ? -0.242 3.532 70.116 1.00 14.67 117 LEU B CA 1
ATOM 2682 C C . LEU B 2 117 ? 1.174 4.106 70.156 1.00 18.77 117 LEU B C 1
ATOM 2683 O O . LEU B 2 117 ? 2.143 3.360 70.257 1.00 17.00 117 LEU B O 1
ATOM 2688 N N . ALA B 2 118 ? 1.300 5.428 70.075 1.00 14.82 118 ALA B N 1
ATOM 2689 C CA . ALA B 2 118 ? 2.625 6.050 70.155 1.00 13.79 118 ALA B CA 1
ATOM 2690 C C . ALA B 2 118 ? 3.480 5.626 71.370 1.00 11.69 118 ALA B C 1
ATOM 2691 O O . ALA B 2 118 ? 4.683 5.427 71.237 1.00 16.25 118 ALA B O 1
ATOM 2693 N N . PRO B 2 119 ? 2.870 5.496 72.563 1.00 15.07 119 PRO B N 1
ATOM 2694 C CA . PRO B 2 119 ? 3.703 5.019 73.677 1.00 13.28 119 PRO B CA 1
ATOM 2695 C C . PRO B 2 119 ? 4.276 3.597 73.499 1.00 15.27 119 PRO B C 1
ATOM 2696 O O . PRO B 2 119 ? 5.209 3.224 74.222 1.00 16.58 119 PRO B O 1
ATOM 2700 N N . MET B 2 120 ? 3.741 2.816 72.564 1.00 14.29 120 MET B N 1
ATOM 2701 C CA . MET B 2 120 ? 4.296 1.490 72.270 1.00 15.99 120 MET B CA 1
ATOM 2702 C C . MET B 2 120 ? 5.696 1.567 71.660 1.00 22.79 120 MET B C 1
ATOM 2703 O O . MET B 2 120 ? 6.434 0.568 71.633 1.00 21.78 120 MET B O 1
ATOM 2708 N N . LEU B 2 121 ? 6.062 2.751 71.174 1.00 15.67 121 LEU B N 1
ATOM 2709 C CA . LEU B 2 121 ? 7.370 2.976 70.561 1.00 19.12 121 LEU B CA 1
ATOM 2710 C C . LEU B 2 121 ? 8.502 3.098 71.574 1.00 22.20 121 LEU B C 1
ATOM 2711 O O . LEU B 2 121 ? 9.669 3.109 71.200 1.00 24.31 121 LEU B O 1
ATOM 2716 N N . GLU B 2 122 ? 8.163 3.210 72.851 1.00 17.33 122 GLU B N 1
ATOM 2717 C CA . GLU B 2 122 ? 9.184 3.398 73.871 1.00 19.01 122 GLU B CA 1
ATOM 2718 C C . GLU B 2 122 ? 9.519 2.062 74.525 1.00 23.29 122 GLU B C 1
ATOM 2719 O O . GLU B 2 122 ? 8.832 1.078 74.303 1.00 22.03 122 GLU B O 1
ATOM 2725 N N . ASP B 2 123 ? 10.589 2.021 75.312 1.00 26.19 123 ASP B N 1
ATOM 2726 C CA . ASP B 2 123 ? 10.886 0.817 76.078 1.00 28.95 123 ASP B CA 1
ATOM 2727 C C . ASP B 2 123 ? 9.804 0.684 77.157 1.00 23.02 123 ASP B C 1
ATOM 2728 O O . ASP B 2 123 ? 9.189 1.679 77.545 1.00 30.91 123 ASP B O 1
ATOM 2733 N N . ASN B 2 124 ? 9.555 -0.538 77.616 1.00 36.43 124 ASN B N 1
ATOM 2734 C CA . ASN B 2 124 ? 8.458 -0.805 78.551 1.00 36.40 124 ASN B CA 1
ATOM 2735 C C . ASN B 2 124 ? 7.095 -0.292 78.053 1.00 35.34 124 ASN B C 1
ATOM 2736 O O . ASN B 2 124 ? 6.497 0.596 78.663 1.00 40.17 124 ASN B O 1
ATOM 2741 N N . PRO B 2 125 ? 6.606 -0.839 76.929 1.00 24.32 125 PRO B N 1
ATOM 2742 C CA . PRO B 2 125 ? 5.285 -0.425 76.439 1.00 23.53 125 PRO B CA 1
ATOM 2743 C C . PRO B 2 125 ? 4.168 -1.019 77.282 1.00 20.79 125 PRO B C 1
ATOM 2744 O O . PRO B 2 125 ? 4.361 -2.043 77.932 1.00 23.86 125 PRO B O 1
ATOM 2748 N N . PRO B 2 126 ? 2.990 -0.385 77.268 1.00 17.68 126 PRO B N 1
ATOM 2749 C CA . PRO B 2 126 ? 1.893 -0.872 78.102 1.00 17.26 126 PRO B CA 1
ATOM 2750 C C . PRO B 2 126 ? 1.264 -2.151 77.590 1.00 18.99 126 PRO B C 1
ATOM 2751 O O . PRO B 2 126 ? 1.095 -2.324 76.385 1.00 23.31 126 PRO B O 1
ATOM 2755 N N . GLU B 2 127 ? 0.908 -3.037 78.514 1.00 20.88 127 GLU B N 1
ATOM 2756 C CA . GLU B 2 127 ? 0.111 -4.204 78.175 1.00 21.10 127 GLU B CA 1
ATOM 2757 C C . GLU B 2 127 ? -1.358 -3.873 78.383 1.00 19.99 127 GLU B C 1
ATOM 2758 O O . GLU B 2 127 ? -1.695 -2.978 79.158 1.00 17.76 127 GLU B O 1
ATOM 2764 N N . PHE B 2 128 ? -2.231 -4.593 77.692 1.00 17.39 128 PHE B N 1
ATOM 2765 C CA . PHE B 2 128 ? -3.661 -4.447 77.921 1.00 17.73 128 PHE B CA 1
ATOM 2766 C C . PHE B 2 128 ? -4.054 -5.119 79.235 1.00 18.77 128 PHE B C 1
ATOM 2767 O O . PHE B 2 128 ? -3.435 -6.101 79.636 1.00 22.78 128 PHE B O 1
ATOM 2775 N N . PRO B 2 129 ? -5.098 -4.601 79.907 1.00 18.26 129 PRO B N 1
ATOM 2776 C CA . PRO B 2 129 ? -5.844 -3.408 79.493 1.00 15.28 129 PRO B CA 1
ATOM 2777 C C . PRO B 2 129 ? -5.314 -2.167 80.180 1.00 14.20 129 PRO B C 1
ATOM 2778 O O . PRO B 2 129 ? -4.509 -2.246 81.115 1.00 17.31 129 PRO B O 1
ATOM 2782 N N . PHE B 2 130 ? -5.751 -1.011 79.688 1.00 14.98 130 PHE B N 1
ATOM 2783 C CA . PHE B 2 130 ? -5.373 0.253 80.290 1.00 15.59 130 PHE B CA 1
ATOM 2784 C C . PHE B 2 130 ? -6.424 1.299 80.022 1.00 14.64 130 PHE B C 1
ATOM 2785 O O . PHE B 2 130 ? -7.224 1.153 79.103 1.00 12.43 130 PHE B O 1
ATOM 2793 N N . VAL B 2 131 ? -6.442 2.333 80.857 1.00 13.99 131 VAL B N 1
ATOM 2794 C CA . VAL B 2 131 ? -7.215 3.528 80.557 1.00 10.79 131 VAL B CA 1
ATOM 2795 C C . VAL B 2 131 ? -6.328 4.424 79.708 1.00 10.87 131 VAL B C 1
ATOM 2796 O O . VAL B 2 131 ? -5.157 4.611 80.022 1.00 12.55 131 VAL B O 1
ATOM 2800 N N . ALA B 2 132 ? -6.883 4.946 78.620 1.00 11.14 132 ALA B N 1
ATOM 2801 C CA . ALA B 2 132 ? -6.135 5.886 77.786 1.00 13.01 132 ALA B CA 1
ATOM 2802 C C . ALA B 2 132 ? -6.745 7.280 77.868 1.00 12.71 132 ALA B C 1
ATOM 2803 O O . ALA B 2 132 ? -7.960 7.439 77.750 1.00 12.37 132 ALA B O 1
ATOM 2805 N N . LEU B 2 133 ? -5.887 8.277 78.075 1.00 9.44 133 LEU B N 1
ATOM 2806 C CA . LEU B 2 133 ? -6.294 9.673 77.995 1.00 8.92 133 LEU B CA 1
ATOM 2807 C C . LEU B 2 133 ? -5.733 10.238 76.696 1.00 11.60 133 LEU B C 1
ATOM 2808 O O . LEU B 2 133 ? -4.521 10.385 76.552 1.00 13.35 133 LEU B O 1
ATOM 2813 N N . LEU B 2 134 ? -6.608 10.524 75.740 1.00 9.87 134 LEU B N 1
ATOM 2814 C CA . LEU B 2 134 ? -6.177 11.140 74.491 1.00 10.55 134 LEU B CA 1
ATOM 2815 C C . LEU B 2 134 ? -6.465 12.618 74.600 1.00 14.22 134 LEU B C 1
ATOM 2816 O O . LEU B 2 134 ? -7.622 13.008 74.694 1.00 12.67 134 LEU B O 1
ATOM 2821 N N . VAL B 2 135 ? -5.414 13.435 74.602 1.00 10.10 135 VAL B N 1
ATOM 2822 C CA . VAL B 2 135 ? -5.561 14.874 74.758 1.00 10.68 135 VAL B CA 1
ATOM 2823 C C . VAL B 2 135 ? -4.741 15.574 73.684 1.00 12.82 135 VAL B C 1
ATOM 2824 O O . VAL B 2 135 ? -3.519 15.627 73.743 1.00 13.18 135 VAL B O 1
ATOM 2828 N N . SER B 2 136 ? -5.438 16.093 72.689 1.00 11.77 136 SER B N 1
ATOM 2829 C CA . SER B 2 136 ? -4.765 16.683 71.547 1.00 12.15 136 SER B CA 1
ATOM 2830 C C . SER B 2 136 ? -5.390 18.024 71.227 1.00 13.84 136 SER B C 1
ATOM 2831 O O . SER B 2 136 ? -6.111 18.588 72.049 1.00 12.70 136 SER B O 1
ATOM 2834 N N . GLY B 2 137 ? -5.116 18.533 70.030 1.00 12.34 137 GLY B N 1
ATOM 2835 C CA . GLY B 2 137 ? -5.665 19.814 69.619 1.00 15.87 137 GLY B CA 1
ATOM 2836 C C . GLY B 2 137 ? -7.183 19.805 69.579 1.00 18.38 137 GLY B C 1
ATOM 2837 O O . GLY B 2 137 ? -7.824 20.724 70.072 1.00 21.62 137 GLY B O 1
ATOM 2838 N N . GLY B 2 138 ? -7.768 18.758 69.008 1.00 15.49 138 GLY B N 1
ATOM 2839 C CA . GLY B 2 138 ? -9.210 18.729 68.834 1.00 20.36 138 GLY B CA 1
ATOM 2840 C C . GLY B 2 138 ? -9.922 17.599 69.548 1.00 20.32 138 GLY B C 1
ATOM 2841 O O . GLY B 2 138 ? -11.157 17.516 69.517 1.00 19.01 138 GLY B O 1
ATOM 2842 N N . HIS B 2 139 ? -9.158 16.727 70.197 1.00 13.91 139 HIS B N 1
ATOM 2843 C CA . HIS B 2 139 ? -9.749 15.597 70.900 1.00 15.36 139 HIS B CA 1
ATOM 2844 C C . HIS B 2 139 ? -9.398 15.617 72.378 1.00 13.70 139 HIS B C 1
ATOM 2845 O O . HIS B 2 139 ? -8.282 15.965 72.751 1.00 14.06 139 HIS B O 1
ATOM 2852 N N . THR B 2 140 ? -10.359 15.255 73.220 1.00 16.36 140 THR B N 1
ATOM 2853 C CA . THR B 2 140 ? -10.075 14.969 74.618 1.00 12.88 140 THR B CA 1
ATOM 2854 C C . THR B 2 140 ? -11.032 13.870 75.064 1.00 20.07 140 THR B C 1
ATOM 2855 O O . THR B 2 140 ? -12.230 14.094 75.182 1.00 18.42 140 THR B O 1
ATOM 2859 N N . GLN B 2 141 ? -10.493 12.672 75.269 1.00 13.53 141 GLN B N 1
ATOM 2860 C CA . GLN B 2 141 ? -11.310 11.485 75.531 1.00 12.51 141 GLN B CA 1
ATOM 2861 C C . GLN B 2 141 ? -10.639 10.572 76.542 1.00 11.47 141 GLN B C 1
ATOM 2862 O O . GLN B 2 141 ? -9.407 10.473 76.596 1.00 11.84 141 GLN B O 1
ATOM 2868 N N . LEU B 2 142 ? -11.460 9.913 77.357 1.00 10.61 142 LEU B N 1
ATOM 2869 C CA . LEU B 2 142 ? -10.995 8.819 78.203 1.00 10.41 142 LEU B CA 1
ATOM 2870 C C . LEU B 2 142 ? -11.553 7.539 77.588 1.00 13.15 142 LEU B C 1
ATOM 2871 O O . LEU B 2 142 ? -12.732 7.473 77.244 1.00 14.81 142 LEU B O 1
ATOM 2876 N N . ILE B 2 143 ? -10.696 6.537 77.420 1.00 13.12 143 ILE B N 1
ATOM 2877 C CA . ILE B 2 143 ? -11.072 5.326 76.705 1.00 16.18 143 ILE B CA 1
ATOM 2878 C C . ILE B 2 143 ? -10.645 4.116 77.519 1.00 17.27 143 ILE B C 1
ATOM 2879 O O . ILE B 2 143 ? -9.556 4.097 78.070 1.00 14.13 143 ILE B O 1
ATOM 2884 N N . SER B 2 144 ? -11.519 3.121 77.620 1.00 16.45 144 SER B N 1
ATOM 2885 C CA . SER B 2 144 ? -11.113 1.832 78.178 1.00 12.96 144 SER B CA 1
ATOM 2886 C C . SER B 2 144 ? -10.581 0.961 77.047 1.00 14.17 144 SER B C 1
ATOM 2887 O O . SER B 2 144 ? -11.320 0.585 76.126 1.00 18.35 144 SER B O 1
ATOM 2890 N N . VAL B 2 145 ? -9.292 0.646 77.117 1.00 17.13 145 VAL B N 1
ATOM 2891 C CA . VAL B 2 145 ? -8.635 -0.096 76.056 1.00 17.65 145 VAL B CA 1
ATOM 2892 C C . VAL B 2 145 ? -8.348 -1.516 76.516 1.00 17.88 145 VAL B C 1
ATOM 2893 O O . VAL B 2 145 ? -7.533 -1.733 77.416 1.00 14.19 145 VAL B O 1
ATOM 2897 N N . THR B 2 146 ? -9.012 -2.481 75.893 1.00 17.01 146 THR B N 1
ATOM 2898 C CA . THR B 2 146 ? -8.845 -3.876 76.290 1.00 16.09 146 THR B CA 1
ATOM 2899 C C . THR B 2 146 ? -8.087 -4.691 75.244 1.00 24.69 146 THR B C 1
ATOM 2900 O O . THR B 2 146 ? -7.757 -5.861 75.472 1.00 21.30 146 THR B O 1
ATOM 2904 N N . GLY B 2 147 ? -7.795 -4.051 74.113 1.00 19.66 147 GLY B N 1
ATOM 2905 C CA . GLY B 2 147 ? -6.993 -4.645 73.054 1.00 22.21 147 GLY B CA 1
ATOM 2906 C C . GLY B 2 147 ? -6.977 -3.742 71.828 1.00 18.28 147 GLY B C 1
ATOM 2907 O O . GLY B 2 147 ? -7.616 -2.698 71.824 1.00 19.52 147 GLY B O 1
ATOM 2908 N N . ILE B 2 148 ? -6.258 -4.142 70.783 1.00 22.61 148 ILE B N 1
ATOM 2909 C CA . ILE B 2 148 ? -6.291 -3.388 69.531 1.00 26.92 148 ILE B CA 1
ATOM 2910 C C . ILE B 2 148 ? -7.701 -3.361 68.956 1.00 28.72 148 ILE B C 1
ATOM 2911 O O . ILE B 2 148 ? -8.334 -4.406 68.796 1.00 25.65 148 ILE B O 1
ATOM 2916 N N . GLY B 2 149 ? -8.198 -2.163 68.668 1.00 19.52 149 GLY B N 1
ATOM 2917 C CA . GLY B 2 149 ? -9.534 -2.001 68.126 1.00 23.45 149 GLY B CA 1
ATOM 2918 C C . GLY B 2 149 ? -10.616 -2.318 69.137 1.00 24.64 149 GLY B C 1
ATOM 2919 O O . GLY B 2 149 ? -11.775 -2.548 68.786 1.00 28.30 149 GLY B O 1
ATOM 2920 N N . GLN B 2 150 ? -10.232 -2.346 70.405 1.00 24.29 150 GLN B N 1
ATOM 2921 C CA . GLN B 2 150 ? -11.200 -2.527 71.471 1.00 20.17 150 GLN B CA 1
ATOM 2922 C C . GLN B 2 150 ? -11.157 -1.294 72.348 1.00 22.02 150 GLN B C 1
ATOM 2923 O O . GLN B 2 150 ? -10.466 -1.253 73.366 1.00 19.33 150 GLN B O 1
ATOM 2929 N N . TYR B 2 151 ? -11.874 -0.266 71.901 1.00 18.20 151 TYR B N 1
ATOM 2930 C CA . TYR B 2 151 ? -11.831 1.042 72.528 1.00 17.72 151 TYR B CA 1
ATOM 2931 C C . TYR B 2 151 ? -13.220 1.428 72.980 1.00 21.78 151 TYR B C 1
ATOM 2932 O O . TYR B 2 151 ? -14.083 1.741 72.161 1.00 27.52 151 TYR B O 1
ATOM 2941 N N . GLU B 2 152 ? -13.449 1.397 74.285 1.00 22.01 152 GLU B N 1
ATOM 2942 C CA . GLU B 2 152 ? -14.731 1.816 74.807 1.00 18.61 152 GLU B CA 1
ATOM 2943 C C . GLU B 2 152 ? -14.629 3.255 75.290 1.00 18.89 152 GLU B C 1
ATOM 2944 O O . GLU B 2 152 ? -13.863 3.560 76.200 1.00 18.68 152 GLU B O 1
ATOM 2950 N N . LEU B 2 153 ? -15.400 4.140 74.667 1.00 17.85 153 LEU B N 1
ATOM 2951 C CA . LEU B 2 153 ? -15.403 5.540 75.061 1.00 17.69 153 LEU B CA 1
ATOM 2952 C C . LEU B 2 153 ? -16.012 5.698 76.445 1.00 22.17 153 LEU B C 1
ATOM 2953 O O . LEU B 2 153 ? -17.151 5.294 76.678 1.00 24.66 153 LEU B O 1
ATOM 2958 N N . LEU B 2 154 ? -15.244 6.281 77.359 1.00 16.23 154 LEU B N 1
ATOM 2959 C CA . LEU B 2 154 ? -15.694 6.497 78.734 1.00 16.80 154 LEU B CA 1
ATOM 2960 C C . LEU B 2 154 ? -16.169 7.919 78.976 1.00 19.36 154 LEU B C 1
ATOM 2961 O O . LEU B 2 154 ? -17.091 8.147 79.751 1.00 17.62 154 LEU B O 1
ATOM 2966 N N . GLY B 2 155 ? -15.510 8.883 78.342 1.00 17.20 155 GLY B N 1
ATOM 2967 C CA . GLY B 2 155 ? -15.885 10.275 78.510 1.00 18.14 155 GLY B CA 1
ATOM 2968 C C . GLY B 2 155 ? -15.183 11.108 77.454 1.00 22.35 155 GLY B C 1
ATOM 2969 O O . GLY B 2 155 ? -14.205 10.667 76.861 1.00 14.24 155 GLY B O 1
ATOM 2970 N N . GLU B 2 156 ? -15.682 12.311 77.213 1.00 13.66 156 GLU B N 1
ATOM 2971 C CA . GLU B 2 156 ? -15.060 13.184 76.226 1.00 11.83 156 GLU B CA 1
ATOM 2972 C C . GLU B 2 156 ? -15.434 14.624 76.519 1.00 14.86 156 GLU B C 1
ATOM 2973 O O . GLU B 2 156 ? -16.315 14.890 77.335 1.00 15.98 156 GLU B O 1
ATOM 2979 N N . SER B 2 157 ? -14.741 15.558 75.884 1.00 13.81 157 SER B N 1
ATOM 2980 C CA . SER B 2 157 ? -15.099 16.953 76.078 1.00 13.71 157 SER B CA 1
ATOM 2981 C C . SER B 2 157 ? -16.369 17.266 75.308 1.00 14.41 157 SER B C 1
ATOM 2982 O O . SER B 2 157 ? -16.563 16.806 74.177 1.00 17.99 157 SER B O 1
ATOM 2985 N N . ILE B 2 158 ? -17.216 18.064 75.939 1.00 14.96 158 ILE B N 1
ATOM 2986 C CA . ILE B 2 158 ? -18.455 18.511 75.334 1.00 18.86 158 ILE B CA 1
ATOM 2987 C C . ILE B 2 158 ? -18.255 19.842 74.610 1.00 19.79 158 ILE B C 1
ATOM 2988 O O . ILE B 2 158 ? -19.173 20.343 73.966 1.00 17.80 158 ILE B O 1
ATOM 2993 N N . ASP B 2 159 ? -17.059 20.417 74.713 1.00 14.54 159 ASP B N 1
ATOM 2994 C CA . ASP B 2 159 ? -16.766 21.657 73.993 1.00 18.58 159 ASP B CA 1
ATOM 2995 C C . ASP B 2 159 ? -15.328 21.711 73.451 1.00 13.58 159 ASP B C 1
ATOM 2996 O O . ASP B 2 159 ? -14.995 20.973 72.524 1.00 18.01 159 ASP B O 1
ATOM 3001 N N . ASP B 2 160 ? -14.489 22.578 74.016 1.00 14.07 160 ASP B N 1
ATOM 3002 C CA . ASP B 2 160 ? -13.070 22.627 73.652 1.00 13.07 160 ASP B CA 1
ATOM 3003 C C . ASP B 2 160 ? -12.317 21.377 74.106 1.00 12.56 160 ASP B C 1
ATOM 3004 O O . ASP B 2 160 ? -12.506 20.900 75.230 1.00 14.55 160 ASP B O 1
ATOM 3009 N N . ALA B 2 161 ? -11.429 20.888 73.248 1.00 15.32 161 ALA B N 1
ATOM 3010 C CA . ALA B 2 161 ? -10.441 19.899 73.668 1.00 14.63 161 ALA B CA 1
ATOM 3011 C C . ALA B 2 161 ? -9.373 20.615 74.500 1.00 12.89 161 ALA B C 1
ATOM 3012 O O . ALA B 2 161 ? -9.258 21.843 74.465 1.00 13.86 161 ALA B O 1
ATOM 3014 N N . ALA B 2 162 ? -8.582 19.855 75.242 1.00 13.85 162 ALA B N 1
ATOM 3015 C CA . ALA B 2 162 ? -7.558 20.472 76.079 1.00 13.05 162 ALA B CA 1
ATOM 3016 C C . ALA B 2 162 ? -6.544 21.275 75.259 1.00 12.71 162 ALA B C 1
ATOM 3017 O O . ALA B 2 162 ? -6.116 22.353 75.677 1.00 12.33 162 ALA B O 1
ATOM 3019 N N . GLY B 2 163 ? -6.146 20.749 74.103 1.00 12.07 163 GLY B N 1
ATOM 3020 C CA . GLY B 2 163 ? -5.146 21.415 73.283 1.00 11.67 163 GLY B CA 1
ATOM 3021 C C . GLY B 2 163 ? -5.618 22.768 72.799 1.00 14.42 163 GLY B C 1
ATOM 3022 O O . GLY B 2 163 ? -4.937 23.793 72.950 1.00 13.29 163 GLY B O 1
ATOM 3023 N N . GLU B 2 164 ? -6.805 22.784 72.215 1.00 14.51 164 GLU B N 1
ATOM 3024 C CA . GLU B 2 164 ? -7.329 24.036 71.710 1.00 14.36 164 GLU B CA 1
ATOM 3025 C C . GLU B 2 164 ? -7.590 25.010 72.855 1.00 12.82 164 GLU B C 1
ATOM 3026 O O . GLU B 2 164 ? -7.429 26.222 72.686 1.00 15.13 164 GLU B O 1
ATOM 3032 N N . ALA B 2 165 ? -7.941 24.495 74.033 1.00 12.46 165 ALA B N 1
ATOM 3033 C CA . ALA B 2 165 ? -8.027 25.363 75.213 1.00 11.85 165 ALA B CA 1
ATOM 3034 C C . ALA B 2 165 ? -6.685 26.032 75.542 1.00 12.22 165 ALA B C 1
ATOM 3035 O O . ALA B 2 165 ? -6.640 27.241 75.795 1.00 12.33 165 ALA B O 1
ATOM 3037 N N . PHE B 2 166 ? -5.604 25.258 75.548 1.00 12.08 166 PHE B N 1
ATOM 3038 C CA . PHE B 2 166 ? -4.267 25.833 75.674 1.00 11.19 166 PHE B CA 1
ATOM 3039 C C . PHE B 2 166 ? -3.998 26.894 74.609 1.00 10.50 166 PHE B C 1
ATOM 3040 O O . PHE B 2 166 ? -3.471 27.957 74.914 1.00 12.44 166 PHE B O 1
ATOM 3048 N N . ASP B 2 167 ? -4.360 26.605 73.362 1.00 11.22 167 ASP B N 1
ATOM 3049 C CA . ASP B 2 167 ? -4.059 27.535 72.269 1.00 15.16 167 ASP B CA 1
ATOM 3050 C C . ASP B 2 167 ? -4.880 28.821 72.371 1.00 11.41 167 ASP B C 1
ATOM 3051 O O . ASP B 2 167 ? -4.388 29.920 72.061 1.00 12.79 167 ASP B O 1
ATOM 3056 N N A LYS B 2 168 ? -6.130 28.688 72.811 0.27 11.78 168 LYS B N 1
ATOM 3057 N N B LYS B 2 168 ? -6.126 28.698 72.824 0.73 11.65 168 LYS B N 1
ATOM 3058 C CA A LYS B 2 168 ? -7.016 29.843 72.935 0.27 13.64 168 LYS B CA 1
ATOM 3059 C CA B LYS B 2 168 ? -6.987 29.879 72.913 0.73 13.55 168 LYS B CA 1
ATOM 3060 C C A LYS B 2 168 ? -6.547 30.793 74.034 0.27 14.88 168 LYS B C 1
ATOM 3061 C C B LYS B 2 168 ? -6.545 30.807 74.042 0.73 14.93 168 LYS B C 1
ATOM 3062 O O A LYS B 2 168 ? -6.535 32.009 73.847 0.27 15.60 168 LYS B O 1
ATOM 3063 O O B LYS B 2 168 ? -6.546 32.026 73.885 0.73 15.59 168 LYS B O 1
ATOM 3074 N N . THR B 2 169 ? -6.162 30.239 75.180 1.00 11.52 169 THR B N 1
ATOM 3075 C CA . THR B 2 169 ? -5.648 31.066 76.267 1.00 14.31 169 THR B CA 1
ATOM 3076 C C . THR B 2 169 ? -4.281 31.657 75.917 1.00 13.71 169 THR B C 1
ATOM 3077 O O . THR B 2 169 ? -3.995 32.810 76.244 1.00 13.89 169 THR B O 1
ATOM 3081 N N . ALA B 2 170 ? -3.446 30.869 75.244 1.00 11.25 170 ALA B N 1
ATOM 3082 C CA . ALA B 2 170 ? -2.166 31.376 74.766 1.00 14.48 170 ALA B CA 1
ATOM 3083 C C . ALA B 2 170 ? -2.370 32.598 73.871 1.00 15.52 170 ALA B C 1
ATOM 3084 O O . ALA B 2 170 ? -1.605 33.568 73.949 1.00 14.78 170 ALA B O 1
ATOM 3086 N N A LYS B 2 171 ? -3.406 32.547 73.037 0.54 13.66 171 LYS B N 1
ATOM 3087 N N B LYS B 2 171 ? -3.399 32.559 73.027 0.46 13.70 171 LYS B N 1
ATOM 3088 C CA A LYS B 2 171 ? -3.729 33.650 72.135 0.54 15.73 171 LYS B CA 1
ATOM 3089 C CA B LYS B 2 171 ? -3.680 33.689 72.141 0.46 15.69 171 LYS B CA 1
ATOM 3090 C C A LYS B 2 171 ? -4.069 34.905 72.942 0.54 15.64 171 LYS B C 1
ATOM 3091 C C B LYS B 2 171 ? -4.041 34.922 72.964 0.46 15.63 171 LYS B C 1
ATOM 3092 O O A LYS B 2 171 ? -3.647 36.011 72.597 0.54 17.15 171 LYS B O 1
ATOM 3093 O O B LYS B 2 171 ? -3.616 36.034 72.647 0.46 17.13 171 LYS B O 1
ATOM 3104 N N . LEU B 2 172 ? -4.820 34.717 74.024 1.00 15.94 172 LEU B N 1
ATOM 3105 C CA . LEU B 2 172 ? -5.201 35.813 74.912 1.00 17.28 172 LEU B CA 1
ATOM 3106 C C . LEU B 2 172 ? -3.991 36.415 75.613 1.00 20.83 172 LEU B C 1
ATOM 3107 O O . LEU B 2 172 ? -3.992 37.595 75.958 1.00 18.96 172 LEU B O 1
ATOM 3112 N N . LEU B 2 173 ? -2.971 35.592 75.832 1.00 14.12 173 LEU B N 1
ATOM 3113 C CA . LEU B 2 173 ? -1.729 36.042 76.457 1.00 16.39 173 LEU B CA 1
ATOM 3114 C C . LEU B 2 173 ? -0.762 36.675 75.456 1.00 23.64 173 LEU B C 1
ATOM 3115 O O . LEU B 2 173 ? 0.346 37.063 75.826 1.00 21.59 173 LEU B O 1
ATOM 3120 N N . GLY B 2 174 ? -1.182 36.773 74.198 1.00 17.34 174 GLY B N 1
ATOM 3121 C CA . GLY B 2 174 ? -0.390 37.431 73.172 1.00 17.21 174 GLY B CA 1
ATOM 3122 C C . GLY B 2 174 ? 0.679 36.586 72.503 1.00 22.92 174 GLY B C 1
ATOM 3123 O O . GLY B 2 174 ? 1.582 37.124 71.861 1.00 18.52 174 GLY B O 1
ATOM 3124 N N . LEU B 2 175 ? 0.572 35.266 72.639 1.00 15.20 175 LEU B N 1
ATOM 3125 C CA . LEU B 2 175 ? 1.524 34.336 72.035 1.00 14.68 175 LEU B CA 1
ATOM 3126 C C . LEU B 2 175 ? 1.125 33.985 70.593 1.00 14.26 175 LEU B C 1
ATOM 3127 O O . LEU B 2 175 ? -0.038 34.117 70.222 1.00 20.09 175 LEU B O 1
ATOM 3132 N N . ASP B 2 176 ? 2.096 33.541 69.795 1.00 18.88 176 ASP B N 1
ATOM 3133 C CA . ASP B 2 176 ? 1.854 33.157 68.402 1.00 21.87 176 ASP B CA 1
ATOM 3134 C C . ASP B 2 176 ? 1.122 31.811 68.338 1.00 18.40 176 ASP B C 1
ATOM 3135 O O . ASP B 2 176 ? 1.309 30.957 69.201 1.00 17.36 176 ASP B O 1
ATOM 3140 N N . TYR B 2 177 ? 0.302 31.630 67.307 1.00 14.09 177 TYR B N 1
ATOM 3141 C CA . TYR B 2 177 ? -0.455 30.393 67.128 1.00 13.13 177 TYR B CA 1
ATOM 3142 C C . TYR B 2 177 ? 0.397 29.300 66.483 1.00 17.36 177 TYR B C 1
ATOM 3143 O O . TYR B 2 177 ? 1.036 29.554 65.458 1.00 17.18 177 TYR B O 1
ATOM 3152 N N . PRO B 2 178 ? 0.370 28.067 67.039 1.00 16.50 178 PRO B N 1
ATOM 3153 C CA . PRO B 2 178 ? -0.364 27.648 68.243 1.00 12.70 178 PRO B CA 1
ATOM 3154 C C . PRO B 2 178 ? 0.485 27.836 69.492 1.00 16.92 178 PRO B C 1
ATOM 3155 O O . PRO B 2 178 ? 1.625 27.380 69.537 1.00 18.93 178 PRO B O 1
ATOM 3159 N N . GLY B 2 179 ? -0.066 28.500 70.501 1.00 14.32 179 GLY B N 1
ATOM 3160 C CA . GLY B 2 179 ? 0.741 28.924 71.630 1.00 20.62 179 GLY B CA 1
ATOM 3161 C C . GLY B 2 179 ? 0.759 28.007 72.839 1.00 13.22 179 GLY B C 1
ATOM 3162 O O . GLY B 2 179 ? 1.363 28.349 73.847 1.00 15.48 179 GLY B O 1
ATOM 3163 N N . GLY B 2 180 ? 0.098 26.857 72.760 1.00 11.42 180 GLY B N 1
ATOM 3164 C CA . GLY B 2 180 ? 0.070 25.940 73.892 1.00 12.43 180 GLY B CA 1
ATOM 3165 C C . GLY B 2 180 ? 1.419 25.680 74.560 1.00 13.67 180 GLY B C 1
ATOM 3166 O O . GLY B 2 180 ? 1.579 25.876 75.765 1.00 13.50 180 GLY B O 1
ATOM 3167 N N . PRO B 2 181 ? 2.405 25.225 73.780 1.00 14.63 181 PRO B N 1
ATOM 3168 C CA . PRO B 2 181 ? 3.710 24.937 74.386 1.00 20.36 181 PRO B CA 1
ATOM 3169 C C . PRO B 2 181 ? 4.365 26.175 75.002 1.00 11.90 181 PRO B C 1
ATOM 3170 O O . PRO B 2 181 ? 5.010 26.065 76.050 1.00 15.98 181 PRO B O 1
ATOM 3174 N N . MET B 2 182 ? 4.232 27.327 74.351 1.00 13.20 182 MET B N 1
ATOM 3175 C CA . MET B 2 182 ? 4.773 28.566 74.912 1.00 16.74 182 MET B CA 1
ATOM 3176 C C . MET B 2 182 ? 4.063 28.959 76.214 1.00 20.42 182 MET B C 1
ATOM 3177 O O . MET B 2 182 ? 4.695 29.466 77.144 1.00 19.51 182 MET B O 1
ATOM 3182 N N . LEU B 2 183 ? 2.751 28.728 76.287 1.00 14.46 183 LEU B N 1
ATOM 3183 C CA . LEU B 2 183 ? 2.014 29.033 77.514 1.00 12.95 183 LEU B CA 1
ATOM 3184 C C . LEU B 2 183 ? 2.593 28.208 78.656 1.00 15.45 183 LEU B C 1
ATOM 3185 O O . LEU B 2 183 ? 2.760 28.700 79.780 1.00 18.78 183 LEU B O 1
ATOM 3190 N N . SER B 2 184 ? 2.878 26.941 78.368 1.00 14.32 184 SER B N 1
ATOM 3191 C CA . SER B 2 184 ? 3.469 26.075 79.385 1.00 11.74 184 SER B CA 1
ATOM 3192 C C . SER B 2 184 ? 4.836 26.602 79.831 1.00 13.84 184 SER B C 1
ATOM 3193 O O . SER B 2 184 ? 5.175 26.520 81.008 1.00 18.13 184 SER B O 1
ATOM 3196 N N . LYS B 2 185 ? 5.612 27.136 78.893 1.00 16.71 185 LYS B N 1
ATOM 3197 C CA . LYS B 2 185 ? 6.906 27.732 79.248 1.00 18.76 185 LYS B CA 1
ATOM 3198 C C . LYS B 2 185 ? 6.719 28.921 80.188 1.00 21.07 185 LYS B C 1
ATOM 3199 O O . LYS B 2 185 ? 7.401 29.025 81.215 1.00 25.16 185 LYS B O 1
ATOM 3205 N N . MET B 2 186 ? 5.782 29.805 79.847 1.00 20.12 186 MET B N 1
ATOM 3206 C CA . MET B 2 186 ? 5.407 30.904 80.743 1.00 22.78 186 MET B CA 1
ATOM 3207 C C . MET B 2 186 ? 4.996 30.417 82.123 1.00 24.51 186 MET B C 1
ATOM 3208 O O . MET B 2 186 ? 5.423 30.968 83.139 1.00 28.51 186 MET B O 1
ATOM 3213 N N . ALA B 2 187 ? 4.159 29.381 82.152 1.00 18.62 187 ALA B N 1
ATOM 3214 C CA . ALA B 2 187 ? 3.649 28.817 83.388 1.00 18.77 187 ALA B CA 1
ATOM 3215 C C . ALA B 2 187 ? 4.768 28.330 84.307 1.00 18.40 187 ALA B C 1
ATOM 3216 O O . ALA B 2 187 ? 4.611 28.321 85.528 1.00 23.33 187 ALA B O 1
ATOM 3218 N N . SER B 2 188 ? 5.885 27.908 83.717 1.00 19.58 188 SER B N 1
ATOM 3219 C CA . SER B 2 188 ? 7.003 27.371 84.499 1.00 20.18 188 SER B CA 1
ATOM 3220 C C . SER B 2 188 ? 7.598 28.431 85.422 1.00 24.70 188 SER B C 1
ATOM 3221 O O . SER B 2 188 ? 8.269 28.110 86.406 1.00 26.44 188 SER B O 1
ATOM 3224 N N . GLN B 2 189 ? 7.349 29.693 85.099 1.00 24.26 189 GLN B N 1
ATOM 3225 C CA . GLN B 2 189 ? 7.907 30.803 85.862 1.00 26.10 189 GLN B CA 1
ATOM 3226 C C . GLN B 2 189 ? 6.837 31.482 86.707 1.00 32.30 189 GLN B C 1
ATOM 3227 O O . GLN B 2 189 ? 7.098 32.502 87.345 1.00 29.14 189 GLN B O 1
ATOM 3233 N N . GLY B 2 190 ? 5.637 30.905 86.708 1.00 25.37 190 GLY B N 1
ATOM 3234 C CA . GLY B 2 190 ? 4.523 31.445 87.462 1.00 20.86 190 GLY B CA 1
ATOM 3235 C C . GLY B 2 190 ? 4.518 31.024 88.923 1.00 29.85 190 GLY B C 1
ATOM 3236 O O . GLY B 2 190 ? 5.121 30.020 89.301 1.00 24.73 190 GLY B O 1
ATOM 3237 N N . THR B 2 191 ? 3.830 31.805 89.749 1.00 30.07 191 THR B N 1
ATOM 3238 C CA . THR B 2 191 ? 3.735 31.524 91.175 1.00 32.55 191 THR B CA 1
ATOM 3239 C C . THR B 2 191 ? 2.540 30.632 91.464 1.00 29.43 191 THR B C 1
ATOM 3240 O O . THR B 2 191 ? 1.415 30.958 91.087 1.00 28.24 191 THR B O 1
ATOM 3244 N N . ALA B 2 192 ? 2.781 29.515 92.144 1.00 28.49 192 ALA B N 1
ATOM 3245 C CA . ALA B 2 192 ? 1.714 28.573 92.466 1.00 24.48 192 ALA B CA 1
ATOM 3246 C C . ALA B 2 192 ? 0.583 29.219 93.260 1.00 37.87 192 ALA B C 1
ATOM 3247 O O . ALA B 2 192 ? 0.815 29.888 94.265 1.00 37.68 192 ALA B O 1
ATOM 3249 N N . GLY B 2 193 ? -0.639 29.039 92.774 1.00 31.95 193 GLY B N 1
ATOM 3250 C CA . GLY B 2 193 ? -1.824 29.432 93.510 1.00 27.12 193 GLY B CA 1
ATOM 3251 C C . GLY B 2 193 ? -2.205 30.901 93.575 1.00 34.38 193 GLY B C 1
ATOM 3252 O O . GLY B 2 193 ? -3.195 31.228 94.230 1.00 32.19 193 GLY B O 1
ATOM 3253 N N . ARG B 2 194 ? -1.455 31.786 92.917 1.00 29.27 194 ARG B N 1
ATOM 3254 C CA . ARG B 2 194 ? -1.791 33.212 92.967 1.00 34.52 194 ARG B CA 1
ATOM 3255 C C . ARG B 2 194 ? -3.188 33.489 92.422 1.00 43.80 194 ARG B C 1
ATOM 3256 O O . ARG B 2 194 ? -3.954 34.259 93.005 1.00 31.05 194 ARG B O 1
ATOM 3264 N N . PHE B 2 195 ? -3.502 32.873 91.289 1.00 24.26 195 PHE B N 1
ATOM 3265 C CA . PHE B 2 195 ? -4.864 32.856 90.787 1.00 22.56 195 PHE B CA 1
ATOM 3266 C C . PHE B 2 195 ? -5.335 31.410 90.846 1.00 22.74 195 PHE B C 1
ATOM 3267 O O . PHE B 2 195 ? -4.520 30.489 90.837 1.00 25.41 195 PHE B O 1
ATOM 3275 N N . VAL B 2 196 ? -6.641 31.209 90.950 1.00 23.70 196 VAL B N 1
ATOM 3276 C CA . VAL B 2 196 ? -7.193 29.861 90.957 1.00 22.33 196 VAL B CA 1
ATOM 3277 C C . VAL B 2 196 ? -8.340 29.743 89.965 1.00 28.11 196 VAL B C 1
ATOM 3278 O O . VAL B 2 196 ? -9.364 30.413 90.099 1.00 29.47 196 VAL B O 1
ATOM 3282 N N . PHE B 2 197 ? -8.152 28.892 88.961 1.00 20.94 197 PHE B N 1
ATOM 3283 C CA . PHE B 2 197 ? -9.179 28.636 87.955 1.00 24.21 197 PHE B CA 1
ATOM 3284 C C . PHE B 2 197 ? -10.094 27.498 88.409 1.00 18.73 197 PHE B C 1
ATOM 3285 O O . PHE B 2 197 ? -9.684 26.623 89.179 1.00 18.67 197 PHE B O 1
ATOM 3293 N N . PRO B 2 198 ? -11.333 27.477 87.908 1.00 27.20 198 PRO B N 1
ATOM 3294 C CA . PRO B 2 198 ? -12.199 26.345 88.246 1.00 23.71 198 PRO B CA 1
ATOM 3295 C C . PRO B 2 198 ? -11.725 25.057 87.570 1.00 18.51 198 PRO B C 1
ATOM 3296 O O . PRO B 2 198 ? -10.953 25.097 86.604 1.00 23.46 198 PRO B O 1
ATOM 3300 N N . ARG B 2 199 ? -12.177 23.931 88.102 1.00 20.11 199 ARG B N 1
ATOM 3301 C CA . ARG B 2 199 ? -11.986 22.625 87.484 1.00 19.40 199 ARG B CA 1
ATOM 3302 C C . ARG B 2 199 ? -13.350 22.117 87.026 1.00 19.16 199 ARG B C 1
ATOM 3303 O O . ARG B 2 199 ? -14.074 21.450 87.783 1.00 18.92 199 ARG B O 1
ATOM 3311 N N . PRO B 2 200 ? -13.733 22.458 85.787 1.00 17.40 200 PRO B N 1
ATOM 3312 C CA . PRO B 2 200 ? -15.106 22.188 85.348 1.00 16.78 200 PRO B CA 1
ATOM 3313 C C . PRO B 2 200 ? -15.444 20.704 85.288 1.00 21.42 200 PRO B C 1
ATOM 3314 O O . PRO B 2 200 ? -14.569 19.889 85.003 1.00 18.67 200 PRO B O 1
ATOM 3318 N N . MET B 2 201 ? -16.702 20.370 85.581 1.00 16.89 201 MET B N 1
ATOM 3319 C CA . MET B 2 201 ? -17.221 18.999 85.502 1.00 14.25 201 MET B CA 1
ATOM 3320 C C . MET B 2 201 ? -16.675 18.082 86.596 1.00 19.54 201 MET B C 1
ATOM 3321 O O . MET B 2 201 ? -16.900 16.879 86.544 1.00 22.25 201 MET B O 1
ATOM 3326 N N . THR B 2 202 ? -15.959 18.630 87.568 1.00 17.54 202 THR B N 1
ATOM 3327 C CA . THR B 2 202 ? -15.367 17.769 88.598 1.00 22.30 202 THR B CA 1
ATOM 3328 C C . THR B 2 202 ? -16.312 17.461 89.755 1.00 29.20 202 THR B C 1
ATOM 3329 O O . THR B 2 202 ? -16.066 16.545 90.525 1.00 27.74 202 THR B O 1
ATOM 3333 N N A ASP B 2 203 ? -17.395 18.227 89.851 0.55 25.74 203 ASP B N 1
ATOM 3334 N N B ASP B 2 203 ? -17.399 18.212 89.889 0.45 25.83 203 ASP B N 1
ATOM 3335 C CA A ASP B 2 203 ? -18.443 17.953 90.829 0.55 31.50 203 ASP B CA 1
ATOM 3336 C CA B ASP B 2 203 ? -18.409 17.826 90.874 0.45 31.46 203 ASP B CA 1
ATOM 3337 C C A ASP B 2 203 ? -19.603 17.182 90.192 0.55 34.83 203 ASP B C 1
ATOM 3338 C C B ASP B 2 203 ? -19.603 17.152 90.200 0.45 34.83 203 ASP B C 1
ATOM 3339 O O A ASP B 2 203 ? -20.660 17.010 90.800 0.55 42.08 203 ASP B O 1
ATOM 3340 O O B ASP B 2 203 ? -20.680 17.024 90.783 0.45 41.98 203 ASP B O 1
ATOM 3345 N N . ARG B 2 204 ? -19.398 16.725 88.959 1.00 34.51 204 ARG B N 1
ATOM 3346 C CA . ARG B 2 204 ? -20.372 15.899 88.258 1.00 37.85 204 ARG B CA 1
ATOM 3347 C C . ARG B 2 204 ? -19.894 14.469 88.417 1.00 41.98 204 ARG B C 1
ATOM 3348 O O . ARG B 2 204 ? -18.702 14.241 88.628 1.00 39.33 204 ARG B O 1
ATOM 3356 N N . PRO B 2 205 ? -20.812 13.499 88.329 1.00 39.00 205 PRO B N 1
ATOM 3357 C CA . PRO B 2 205 ? -20.338 12.131 88.550 1.00 47.08 205 PRO B CA 1
ATOM 3358 C C . PRO B 2 205 ? -19.399 11.661 87.442 1.00 51.82 205 PRO B C 1
ATOM 3359 O O . PRO B 2 205 ? -18.255 11.314 87.729 1.00 48.34 205 PRO B O 1
ATOM 3363 N N . GLY B 2 206 ? -19.868 11.702 86.199 1.00 44.03 206 GLY B N 1
ATOM 3364 C CA . GLY B 2 206 ? -19.201 11.047 85.088 1.00 32.93 206 GLY B CA 1
ATOM 3365 C C . GLY B 2 206 ? -17.777 11.430 84.718 1.00 20.52 206 GLY B C 1
ATOM 3366 O O . GLY B 2 206 ? -17.008 11.987 85.501 1.00 19.72 206 GLY B O 1
ATOM 3367 N N . LEU B 2 207 ? -17.433 11.107 83.479 1.00 21.08 207 LEU B N 1
ATOM 3368 C CA . LEU B 2 207 ? -16.062 11.219 83.011 1.00 19.33 207 LEU B CA 1
ATOM 3369 C C . LEU B 2 207 ? -15.962 12.168 81.824 1.00 18.37 207 LEU B C 1
ATOM 3370 O O . LEU B 2 207 ? -14.986 12.126 81.071 1.00 18.74 207 LEU B O 1
ATOM 3375 N N . ASP B 2 208 ? -16.971 13.017 81.639 1.00 19.12 208 ASP B N 1
ATOM 3376 C CA . ASP B 2 208 ? -16.893 14.002 80.561 1.00 15.64 208 ASP B CA 1
ATOM 3377 C C . ASP B 2 208 ? -16.091 15.233 80.965 1.00 13.51 208 ASP B C 1
ATOM 3378 O O . ASP B 2 208 ? -15.839 15.463 82.147 1.00 15.48 208 ASP B O 1
ATOM 3383 N N . PHE B 2 209 ? -15.674 16.019 79.967 1.00 13.26 209 PHE B N 1
ATOM 3384 C CA . PHE B 2 209 ? -14.850 17.195 80.205 1.00 15.18 209 PHE B CA 1
ATOM 3385 C C . PHE B 2 209 ? -15.483 18.444 79.628 1.00 14.62 209 PHE B C 1
ATOM 3386 O O . PHE B 2 209 ? -16.288 18.376 78.707 1.00 15.65 209 PHE B O 1
ATOM 3394 N N . SER B 2 210 ? -15.091 19.586 80.171 1.00 16.32 210 SER B N 1
ATOM 3395 C CA . SER B 2 210 ? -15.433 20.867 79.568 1.00 17.22 210 SER B CA 1
ATOM 3396 C C . SER B 2 210 ? -14.304 21.842 79.857 1.00 13.77 210 SER B C 1
ATOM 3397 O O . SER B 2 210 ? -13.820 21.928 80.988 1.00 15.87 210 SER B O 1
ATOM 3400 N N . PHE B 2 211 ? -13.846 22.549 78.827 1.00 14.41 211 PHE B N 1
ATOM 3401 C CA . PHE B 2 211 ? -12.737 23.480 79.016 1.00 13.64 211 PHE B CA 1
ATOM 3402 C C . PHE B 2 211 ? -12.994 24.897 78.521 1.00 13.81 211 PHE B C 1
ATOM 3403 O O . PHE B 2 211 ? -12.211 25.798 78.812 1.00 14.34 211 PHE B O 1
ATOM 3411 N N . SER B 2 212 ? -14.085 25.093 77.786 1.00 13.41 212 SER B N 1
ATOM 3412 C CA . SER B 2 212 ? -14.377 26.415 77.229 1.00 13.49 212 SER B CA 1
ATOM 3413 C C . SER B 2 212 ? -14.480 27.495 78.306 1.00 19.09 212 SER B C 1
ATOM 3414 O O . SER B 2 212 ? -14.080 28.653 78.096 1.00 16.57 212 SER B O 1
ATOM 3417 N N . GLY B 2 213 ? -14.994 27.111 79.473 1.00 16.86 213 GLY B N 1
ATOM 3418 C CA . GLY B 2 213 ? -15.146 28.043 80.578 1.00 15.30 213 GLY B CA 1
ATOM 3419 C C . GLY B 2 213 ? -13.823 28.584 81.094 1.00 22.13 213 GLY B C 1
ATOM 3420 O O . GLY B 2 213 ? -13.774 29.639 81.722 1.00 20.10 213 GLY B O 1
ATOM 3421 N N . LEU B 2 214 ? -12.736 27.864 80.827 1.00 22.26 214 LEU B N 1
ATOM 3422 C CA . LEU B 2 214 ? -11.418 28.330 81.240 1.00 18.05 214 LEU B CA 1
ATOM 3423 C C . LEU B 2 214 ? -10.876 29.449 80.362 1.00 20.40 214 LEU B C 1
ATOM 3424 O O . LEU B 2 214 ? -10.110 30.283 80.836 1.00 27.20 214 LEU B O 1
ATOM 3429 N N . LYS B 2 215 ? -11.279 29.488 79.095 1.00 20.88 215 LYS B N 1
ATOM 3430 C CA . LYS B 2 215 ? -10.916 30.604 78.220 1.00 23.26 215 LYS B CA 1
ATOM 3431 C C . LYS B 2 215 ? -11.526 31.889 78.761 1.00 26.38 215 LYS B C 1
ATOM 3432 O O . LYS B 2 215 ? -10.869 32.926 78.848 1.00 20.74 215 LYS B O 1
ATOM 3438 N N . THR B 2 216 ? -12.802 31.801 79.113 1.00 22.88 216 THR B N 1
ATOM 3439 C CA . THR B 2 216 ? -13.521 32.912 79.703 1.00 22.17 216 THR B CA 1
ATOM 3440 C C . THR B 2 216 ? -12.840 33.374 80.984 1.00 17.13 216 THR B C 1
ATOM 3441 O O . THR B 2 216 ? -12.575 34.566 81.172 1.00 20.59 216 THR B O 1
ATOM 3445 N N . PHE B 2 217 ? -12.557 32.424 81.865 1.00 18.15 217 PHE B N 1
ATOM 3446 C CA . PHE B 2 217 ? -11.954 32.768 83.139 1.00 16.76 217 PHE B CA 1
ATOM 3447 C C . PHE B 2 217 ? -10.600 33.440 82.932 1.00 19.87 217 PHE B C 1
ATOM 3448 O O . PHE B 2 217 ? -10.270 34.405 83.615 1.00 18.29 217 PHE B O 1
ATOM 3456 N N . ALA B 2 218 ? -9.822 32.927 81.980 1.00 20.92 218 ALA B N 1
ATOM 3457 C CA . ALA B 2 218 ? -8.535 33.519 81.634 1.00 19.37 218 ALA B CA 1
ATOM 3458 C C . ALA B 2 218 ? -8.691 34.938 81.092 1.00 19.99 218 ALA B C 1
ATOM 3459 O O . ALA B 2 218 ? -7.989 35.852 81.523 1.00 19.76 218 ALA B O 1
ATOM 3461 N N . ALA B 2 219 ? -9.600 35.109 80.133 1.00 19.29 219 ALA B N 1
ATOM 3462 C CA . ALA B 2 219 ? -9.859 36.413 79.539 1.00 20.83 219 ALA B CA 1
ATOM 3463 C C . ALA B 2 219 ? -10.196 37.434 80.615 1.00 23.88 219 ALA B C 1
ATOM 3464 O O . ALA B 2 219 ? -9.644 38.530 80.641 1.00 24.02 219 ALA B O 1
ATOM 3466 N N . ASN B 2 220 ? -11.107 37.062 81.506 1.00 18.37 220 ASN B N 1
ATOM 3467 C CA . ASN B 2 220 ? -11.548 37.971 82.554 1.00 22.19 220 ASN B CA 1
ATOM 3468 C C . ASN B 2 220 ? -10.436 38.269 83.558 1.00 32.52 220 ASN B C 1
ATOM 3469 O O . ASN B 2 220 ? -10.327 39.385 84.070 1.00 26.27 220 ASN B O 1
ATOM 3474 N N . THR B 2 221 ? -9.601 37.273 83.827 1.00 20.22 221 THR B N 1
ATOM 3475 C CA . THR B 2 221 ? -8.484 37.452 84.744 1.00 18.06 221 THR B CA 1
ATOM 3476 C C . THR B 2 221 ? -7.410 38.347 84.125 1.00 24.55 221 THR B C 1
ATOM 3477 O O . THR B 2 221 ? -6.833 39.199 84.801 1.00 25.27 221 THR B O 1
ATOM 3481 N N . ILE B 2 222 ? -7.149 38.155 82.835 1.00 20.68 222 ILE B N 1
ATOM 3482 C CA . ILE B 2 222 ? -6.132 38.941 82.136 1.00 24.42 222 ILE B CA 1
ATOM 3483 C C . ILE B 2 222 ? -6.508 40.415 82.115 1.00 28.65 222 ILE B C 1
ATOM 3484 O O . ILE B 2 222 ? -5.674 41.283 82.376 1.00 31.52 222 ILE B O 1
ATOM 3489 N N . ARG B 2 223 ? -7.767 40.703 81.809 1.00 27.81 223 ARG B N 1
ATOM 3490 C CA . ARG B 2 223 ? -8.170 42.097 81.680 1.00 31.53 223 ARG B CA 1
ATOM 3491 C C . ARG B 2 223 ? -8.382 42.762 83.043 1.00 34.03 223 ARG B C 1
ATOM 3492 O O . ARG B 2 223 ? -8.431 43.987 83.135 1.00 41.55 223 ARG B O 1
ATOM 3500 N N . SER B 2 224 ? -8.470 41.953 84.099 1.00 27.44 224 SER B N 1
ATOM 3501 C CA . SER B 2 224 ? -8.656 42.463 85.459 1.00 32.67 224 SER B CA 1
ATOM 3502 C C . SER B 2 224 ? -7.349 42.677 86.206 1.00 32.20 224 SER B C 1
ATOM 3503 O O . SER B 2 224 ? -7.355 43.124 87.351 1.00 34.77 224 SER B O 1
ATOM 3506 N N . ASN B 2 225 ? -6.231 42.342 85.572 1.00 33.08 225 ASN B N 1
ATOM 3507 C CA . ASN B 2 225 ? -4.940 42.398 86.246 1.00 25.32 225 ASN B CA 1
ATOM 3508 C C . ASN B 2 225 ? -3.861 43.053 85.393 1.00 29.70 225 ASN B C 1
ATOM 3509 O O . ASN B 2 225 ? -4.058 43.299 84.198 1.00 39.07 225 ASN B O 1
ATOM 3514 N N . GLY B 2 226 ? -2.716 43.324 86.012 1.00 32.10 226 GLY B N 1
ATOM 3515 C CA . GLY B 2 226 ? -1.598 43.956 85.333 1.00 33.44 226 GLY B CA 1
ATOM 3516 C C . GLY B 2 226 ? -0.997 43.123 84.215 1.00 32.87 226 GLY B C 1
ATOM 3517 O O . GLY B 2 226 ? -1.161 41.904 84.176 1.00 41.38 226 GLY B O 1
ATOM 3518 N N . GLY B 2 227 ? -0.281 43.785 83.312 1.00 30.25 227 GLY B N 1
ATOM 3519 C CA . GLY B 2 227 ? 0.240 43.138 82.124 1.00 30.55 227 GLY B CA 1
ATOM 3520 C C . GLY B 2 227 ? 1.721 42.856 82.206 1.00 27.09 227 GLY B C 1
ATOM 3521 O O . GLY B 2 227 ? 2.368 42.587 81.193 1.00 36.44 227 GLY B O 1
ATOM 3522 N N . ASP B 2 228 ? 2.264 42.924 83.415 1.00 30.09 228 ASP B N 1
ATOM 3523 C CA . ASP B 2 228 ? 3.670 42.612 83.628 1.00 34.81 228 ASP B CA 1
ATOM 3524 C C . ASP B 2 228 ? 3.906 41.121 83.417 1.00 33.83 228 ASP B C 1
ATOM 3525 O O . ASP B 2 228 ? 2.993 40.308 83.609 1.00 32.52 228 ASP B O 1
ATOM 3530 N N . GLU B 2 229 ? 5.128 40.774 83.022 1.00 36.16 229 GLU B N 1
ATOM 3531 C CA . GLU B 2 229 ? 5.491 39.394 82.716 1.00 37.70 229 GLU B CA 1
ATOM 3532 C C . GLU B 2 229 ? 5.147 38.434 83.851 1.00 34.83 229 GLU B C 1
ATOM 3533 O O . GLU B 2 229 ? 4.623 37.346 83.613 1.00 32.11 229 GLU B O 1
ATOM 3539 N N . GLN B 2 230 ? 5.441 38.833 85.084 1.00 27.38 230 GLN B N 1
ATOM 3540 C CA . GLN B 2 230 ? 5.198 37.947 86.209 1.00 24.15 230 GLN B CA 1
ATOM 3541 C C . GLN B 2 230 ? 3.720 37.634 86.391 1.00 30.71 230 GLN B C 1
ATOM 3542 O O . GLN B 2 230 ? 3.346 36.489 86.643 1.00 27.96 230 GLN B O 1
ATOM 3548 N N . THR B 2 231 ? 2.878 38.650 86.267 1.00 27.74 231 THR B N 1
ATOM 3549 C CA . THR B 2 231 ? 1.449 38.435 86.418 1.00 31.19 231 THR B CA 1
ATOM 3550 C C . THR B 2 231 ? 0.931 37.510 85.318 1.00 22.84 231 THR B C 1
ATOM 3551 O O . THR B 2 231 ? 0.116 36.628 85.573 1.00 24.65 231 THR B O 1
ATOM 3555 N N . ARG B 2 232 ? 1.418 37.717 84.102 1.00 23.97 232 ARG B N 1
ATOM 3556 C CA . ARG B 2 232 ? 0.987 36.896 82.977 1.00 26.01 232 ARG B CA 1
ATOM 3557 C C . ARG B 2 232 ? 1.444 35.443 83.151 1.00 23.92 232 ARG B C 1
ATOM 3558 O O . ARG B 2 232 ? 0.694 34.512 82.858 1.00 21.74 232 ARG B O 1
ATOM 3566 N N . ALA B 2 233 ? 2.664 35.253 83.649 1.00 23.22 233 ALA B N 1
ATOM 3567 C CA . ALA B 2 233 ? 3.140 33.915 83.992 1.00 21.24 233 ALA B CA 1
ATOM 3568 C C . ALA B 2 233 ? 2.265 33.273 85.071 1.00 22.23 233 ALA B C 1
ATOM 3569 O O . ALA B 2 233 ? 1.972 32.076 85.016 1.00 20.64 233 ALA B O 1
ATOM 3571 N N . ASP B 2 234 ? 1.846 34.061 86.059 1.00 22.97 234 ASP B N 1
ATOM 3572 C CA . ASP B 2 234 ? 0.975 33.542 87.121 1.00 18.23 234 ASP B CA 1
ATOM 3573 C C . ASP B 2 234 ? -0.394 33.083 86.581 1.00 16.65 234 ASP B C 1
ATOM 3574 O O . ASP B 2 234 ? -0.964 32.089 87.050 1.00 19.98 234 ASP B O 1
ATOM 3579 N N . ILE B 2 235 ? -0.908 33.812 85.596 1.00 17.98 235 ILE B N 1
ATOM 3580 C CA . ILE B 2 235 ? -2.149 33.442 84.924 1.00 20.17 235 ILE B CA 1
ATOM 3581 C C . ILE B 2 235 ? -1.967 32.157 84.107 1.00 11.91 235 ILE B C 1
ATOM 3582 O O . ILE B 2 235 ? -2.788 31.241 84.188 1.00 17.50 235 ILE B O 1
ATOM 3587 N N . ALA B 2 236 ? -0.879 32.097 83.340 1.00 17.91 236 ALA B N 1
ATOM 3588 C CA . ALA B 2 236 ? -0.568 30.902 82.556 1.00 15.44 236 ALA B CA 1
ATOM 3589 C C . ALA B 2 236 ? -0.491 29.683 83.464 1.00 17.96 236 ALA B C 1
ATOM 3590 O O . ALA B 2 236 ? -1.022 28.622 83.134 1.00 18.69 236 ALA B O 1
ATOM 3592 N N . ARG B 2 237 ? 0.167 29.831 84.612 1.00 14.46 237 ARG B N 1
ATOM 3593 C CA . ARG B 2 237 ? 0.299 28.713 85.543 1.00 14.57 237 ARG B CA 1
ATOM 3594 C C . ARG B 2 237 ? -1.026 28.290 86.169 1.00 16.11 237 ARG B C 1
ATOM 3595 O O . ARG B 2 237 ? -1.288 27.104 86.323 1.00 16.26 237 ARG B O 1
ATOM 3603 N N . ALA B 2 238 ? -1.855 29.262 86.544 1.00 18.17 238 ALA B N 1
ATOM 3604 C CA . ALA B 2 238 ? -3.163 28.948 87.101 1.00 16.01 238 ALA B CA 1
ATOM 3605 C C . ALA B 2 238 ? -4.002 28.177 86.078 1.00 13.04 238 ALA B C 1
ATOM 3606 O O . ALA B 2 238 ? -4.702 27.230 86.429 1.00 15.17 238 ALA B O 1
ATOM 3608 N N . PHE B 2 239 ? -3.904 28.581 84.809 1.00 16.54 239 PHE B N 1
ATOM 3609 C CA . PHE B 2 239 ? -4.628 27.898 83.742 1.00 11.06 239 PHE B CA 1
ATOM 3610 C C . PHE B 2 239 ? -4.120 26.468 83.600 1.00 10.40 239 PHE B C 1
ATOM 3611 O O . PHE B 2 239 ? -4.904 25.517 83.639 1.00 14.41 239 PHE B O 1
ATOM 3619 N N . GLU B 2 240 ? -2.811 26.320 83.428 1.00 11.24 240 GLU B N 1
ATOM 3620 C CA . GLU B 2 240 ? -2.220 24.991 83.248 1.00 11.52 240 GLU B CA 1
ATOM 3621 C C . GLU B 2 240 ? -2.528 24.075 84.430 1.00 17.22 240 GLU B C 1
ATOM 3622 O O . GLU B 2 240 ? -2.912 22.918 84.241 1.00 14.01 240 GLU B O 1
ATOM 3628 N N . ASP B 2 241 ? -2.370 24.599 85.644 1.00 15.69 241 ASP B N 1
ATOM 3629 C CA . ASP B 2 241 ? -2.640 23.821 86.848 1.00 16.22 241 ASP B CA 1
ATOM 3630 C C . ASP B 2 241 ? -4.084 23.348 86.915 1.00 15.14 241 ASP B C 1
ATOM 3631 O O . ASP B 2 241 ? -4.347 22.226 87.328 1.00 18.24 241 ASP B O 1
ATOM 3636 N N . ALA B 2 242 ? -5.022 24.198 86.500 1.00 14.97 242 ALA B N 1
ATOM 3637 C CA . ALA B 2 242 ? -6.424 23.809 86.508 1.00 12.75 242 ALA B CA 1
ATOM 3638 C C . ALA B 2 242 ? -6.733 22.729 85.468 1.00 13.55 242 ALA B C 1
ATOM 3639 O O . ALA B 2 242 ? -7.453 21.773 85.750 1.00 15.07 242 ALA B O 1
ATOM 3641 N N . VAL B 2 243 ? -6.176 22.869 84.270 1.00 11.95 243 VAL B N 1
ATOM 3642 C CA . VAL B 2 243 ? -6.393 21.851 83.243 1.00 12.62 243 VAL B CA 1
ATOM 3643 C C . VAL B 2 243 ? -5.813 20.514 83.703 1.00 12.56 243 VAL B C 1
ATOM 3644 O O . VAL B 2 243 ? -6.471 19.476 83.631 1.00 12.15 243 VAL B O 1
ATOM 3648 N N . VAL B 2 244 ? -4.595 20.549 84.218 1.00 12.47 244 VAL B N 1
ATOM 3649 C CA . VAL B 2 244 ? -3.921 19.327 84.643 1.00 12.84 244 VAL B CA 1
ATOM 3650 C C . VAL B 2 244 ? -4.673 18.634 85.788 1.00 14.61 244 VAL B C 1
ATOM 3651 O O . VAL B 2 244 ? -4.892 17.426 85.756 1.00 12.94 244 VAL B O 1
ATOM 3655 N N . ASP B 2 245 ? -5.082 19.410 86.786 1.00 14.13 245 ASP B N 1
ATOM 3656 C CA . ASP B 2 245 ? -5.873 18.873 87.897 1.00 13.20 245 ASP B CA 1
ATOM 3657 C C . ASP B 2 245 ? -7.185 18.239 87.410 1.00 13.91 245 ASP B C 1
ATOM 3658 O O . ASP B 2 245 ? -7.582 17.172 87.885 1.00 15.11 245 ASP B O 1
ATOM 3663 N N . THR B 2 246 ? -7.866 18.894 86.469 1.00 12.79 246 THR B N 1
ATOM 3664 C CA . THR B 2 246 ? -9.101 18.340 85.920 1.00 11.39 246 THR B CA 1
ATOM 3665 C C . THR B 2 246 ? -8.849 17.004 85.219 1.00 13.25 246 THR B C 1
ATOM 3666 O O . THR B 2 246 ? -9.560 16.021 85.453 1.00 12.85 246 THR B O 1
ATOM 3670 N N . LEU B 2 247 ? -7.847 16.977 84.343 1.00 10.60 247 LEU B N 1
ATOM 3671 C CA . LEU B 2 247 ? -7.472 15.726 83.685 1.00 10.61 247 LEU B CA 1
ATOM 3672 C C . LEU B 2 247 ? -7.140 14.611 84.689 1.00 12.57 247 LEU B C 1
ATOM 3673 O O . LEU B 2 247 ? -7.580 13.470 84.521 1.00 13.92 247 LEU B O 1
ATOM 3678 N N A MET B 2 248 ? -6.358 14.951 85.715 0.42 14.30 248 MET B N 1
ATOM 3679 N N B MET B 2 248 ? -6.368 14.943 85.720 0.58 14.28 248 MET B N 1
ATOM 3680 C CA A MET B 2 248 ? -5.938 13.993 86.737 0.42 17.06 248 MET B CA 1
ATOM 3681 C CA B MET B 2 248 ? -5.950 13.948 86.698 0.58 17.07 248 MET B CA 1
ATOM 3682 C C A MET B 2 248 ? -7.136 13.400 87.469 0.42 18.53 248 MET B C 1
ATOM 3683 C C B MET B 2 248 ? -7.129 13.392 87.496 0.58 18.57 248 MET B C 1
ATOM 3684 O O A MET B 2 248 ? -7.238 12.184 87.628 0.42 15.13 248 MET B O 1
ATOM 3685 O O B MET B 2 248 ? -7.216 12.186 87.721 0.58 15.11 248 MET B O 1
ATOM 3692 N N . ILE B 2 249 ? -8.033 14.275 87.913 1.00 17.43 249 ILE B N 1
ATOM 3693 C CA . ILE B 2 249 ? -9.232 13.866 88.652 1.00 11.25 249 ILE B CA 1
ATOM 3694 C C . ILE B 2 249 ? -10.067 12.893 87.840 1.00 15.22 249 ILE B C 1
ATOM 3695 O O . ILE B 2 249 ? -10.525 11.858 88.337 1.00 12.96 249 ILE B O 1
ATOM 3700 N N . LYS B 2 250 ? -10.242 13.218 86.566 1.00 14.72 250 LYS B N 1
ATOM 3701 C CA . LYS B 2 250 ? -11.028 12.379 85.688 1.00 12.78 250 LYS B CA 1
ATOM 3702 C C . LYS B 2 250 ? -10.309 11.063 85.380 1.00 11.16 250 LYS B C 1
ATOM 3703 O O . LYS B 2 250 ? -10.948 10.012 85.311 1.00 14.26 250 LYS B O 1
ATOM 3709 N N . CYS B 2 251 ? -8.991 11.113 85.197 1.00 12.06 251 CYS B N 1
ATOM 3710 C CA . CYS B 2 251 ? -8.227 9.875 85.002 1.00 12.15 251 CYS B CA 1
ATOM 3711 C C . CYS B 2 251 ? -8.365 8.963 86.211 1.00 11.70 251 CYS B C 1
ATOM 3712 O O . CYS B 2 251 ? -8.530 7.750 86.067 1.00 13.48 251 CYS B O 1
ATOM 3715 N N . LYS B 2 252 ? -8.278 9.557 87.395 1.00 12.36 252 LYS B N 1
ATOM 3716 C CA . LYS B 2 252 ? -8.406 8.793 88.632 1.00 14.24 252 LYS B CA 1
ATOM 3717 C C . LYS B 2 252 ? -9.772 8.105 88.677 1.00 16.79 252 LYS B C 1
ATOM 3718 O O . LYS B 2 252 ? -9.873 6.919 88.984 1.00 16.17 252 LYS B O 1
ATOM 3724 N N . ARG B 2 253 ? -10.830 8.848 88.363 1.00 15.39 253 ARG B N 1
ATOM 3725 C CA . ARG B 2 253 ? -12.161 8.260 88.368 1.00 15.58 253 ARG B CA 1
ATOM 3726 C C . ARG B 2 253 ? -12.312 7.144 87.338 1.00 15.83 253 ARG B C 1
ATOM 3727 O O . ARG B 2 253 ? -13.023 6.170 87.574 1.00 17.91 253 ARG B O 1
ATOM 3735 N N . ALA B 2 254 ? -11.662 7.291 86.183 1.00 15.77 254 ALA B N 1
ATOM 3736 C CA . ALA B 2 254 ? -11.717 6.247 85.162 1.00 14.64 254 ALA B CA 1
ATOM 3737 C C . ALA B 2 254 ? -11.006 4.977 85.625 1.00 12.42 254 ALA B C 1
ATOM 3738 O O . ALA B 2 254 ? -11.467 3.866 85.363 1.00 17.00 254 ALA B O 1
ATOM 3740 N N . LEU B 2 255 ? -9.869 5.152 86.295 1.00 10.46 255 LEU B N 1
ATOM 3741 C CA . LEU B 2 255 ? -9.130 4.027 86.864 1.00 12.45 255 LEU B CA 1
ATOM 3742 C C . LEU B 2 255 ? -9.974 3.336 87.924 1.00 17.59 255 LEU B C 1
ATOM 3743 O O . LEU B 2 255 ? -10.020 2.108 87.980 1.00 17.21 255 LEU B O 1
ATOM 3748 N N . GLU B 2 256 ? -10.657 4.123 88.751 1.00 15.02 256 GLU B N 1
ATOM 3749 C CA . GLU B 2 256 ? -11.549 3.538 89.755 1.00 14.91 256 GLU B CA 1
ATOM 3750 C C . GLU B 2 256 ? -12.689 2.754 89.121 1.00 20.27 256 GLU B C 1
ATOM 3751 O O . GLU B 2 256 ? -13.027 1.657 89.572 1.00 25.57 256 GLU B O 1
ATOM 3757 N N . SER B 2 257 ? -13.268 3.317 88.067 1.00 18.84 257 SER B N 1
ATOM 3758 C CA . SER B 2 257 ? -14.397 2.715 87.366 1.00 21.38 257 SER B CA 1
ATOM 3759 C C . SER B 2 257 ? -14.029 1.407 86.655 1.00 26.10 257 SER B C 1
ATOM 3760 O O . SER B 2 257 ? -14.771 0.422 86.703 1.00 24.54 257 SER B O 1
ATOM 3763 N N . THR B 2 258 ? -12.880 1.397 85.991 1.00 23.57 258 THR B N 1
ATOM 3764 C CA . THR B 2 258 ? -12.453 0.229 85.232 1.00 17.73 258 THR B CA 1
ATOM 3765 C C . THR B 2 258 ? -11.752 -0.816 86.092 1.00 18.11 258 THR B C 1
ATOM 3766 O O . THR B 2 258 ? -11.763 -2.002 85.764 1.00 23.17 258 THR B O 1
ATOM 3770 N N . GLY B 2 259 ? -11.112 -0.369 87.166 1.00 18.19 259 GLY B N 1
ATOM 3771 C CA . GLY B 2 259 ? -10.303 -1.246 87.990 1.00 22.42 259 GLY B CA 1
ATOM 3772 C C . GLY B 2 259 ? -8.906 -1.447 87.428 1.00 18.44 259 GLY B C 1
ATOM 3773 O O . GLY B 2 259 ? -8.135 -2.267 87.928 1.00 17.55 259 GLY B O 1
ATOM 3774 N N . PHE B 2 260 ? -8.558 -0.677 86.400 1.00 17.35 260 PHE B N 1
ATOM 3775 C CA . PHE B 2 260 ? -7.265 -0.854 85.739 1.00 19.62 260 PHE B CA 1
ATOM 3776 C C . PHE B 2 260 ? -6.108 -0.242 86.527 1.00 14.94 260 PHE B C 1
ATOM 3777 O O . PHE B 2 260 ? -6.306 0.658 87.341 1.00 18.07 260 PHE B O 1
ATOM 3785 N N . LYS B 2 261 ? -4.895 -0.732 86.265 1.00 15.67 261 LYS B N 1
ATOM 3786 C CA . LYS B 2 261 ? -3.698 -0.305 86.984 1.00 15.37 261 LYS B CA 1
ATOM 3787 C C . LYS B 2 261 ? -2.722 0.413 86.069 1.00 15.51 261 LYS B C 1
ATOM 3788 O O . LYS B 2 261 ? -1.633 0.765 86.487 1.00 16.11 261 LYS B O 1
ATOM 3794 N N . ARG B 2 262 ? -3.120 0.620 84.821 1.00 15.34 262 ARG B N 1
ATOM 3795 C CA . ARG B 2 262 ? -2.245 1.265 83.845 1.00 12.21 262 ARG B CA 1
ATOM 3796 C C . ARG B 2 262 ? -2.959 2.437 83.205 1.00 12.80 262 ARG B C 1
ATOM 3797 O O . ARG B 2 262 ? -4.105 2.307 82.799 1.00 13.96 262 ARG B O 1
ATOM 3805 N N . LEU B 2 263 ? -2.259 3.562 83.106 1.00 12.30 263 LEU B N 1
ATOM 3806 C CA . LEU B 2 263 ? -2.797 4.760 82.472 1.00 11.68 263 LEU B CA 1
ATOM 3807 C C . LEU B 2 263 ? -1.867 5.173 81.344 1.00 10.42 263 LEU B C 1
ATOM 3808 O O . LEU B 2 263 ? -0.667 5.349 81.557 1.00 13.17 263 LEU B O 1
ATOM 3813 N N . VAL B 2 264 ? -2.426 5.307 80.149 1.00 10.12 264 VAL B N 1
ATOM 3814 C CA . VAL B 2 264 ? -1.659 5.700 78.975 1.00 10.67 264 VAL B CA 1
ATOM 3815 C C . VAL B 2 264 ? -2.143 7.061 78.509 1.00 12.60 264 VAL B C 1
ATOM 3816 O O . VAL B 2 264 ? -3.341 7.292 78.408 1.00 14.75 264 VAL B O 1
ATOM 3820 N N A MET B 2 265 ? -1.218 7.989 78.263 0.51 11.43 265 MET B N 1
ATOM 3821 N N B MET B 2 265 ? -1.198 7.940 78.210 0.49 11.41 265 MET B N 1
ATOM 3822 C CA A MET B 2 265 ? -1.593 9.328 77.795 0.51 13.05 265 MET B CA 1
ATOM 3823 C CA B MET B 2 265 ? -1.522 9.272 77.751 0.49 13.10 265 MET B CA 1
ATOM 3824 C C A MET B 2 265 ? -0.970 9.603 76.431 0.51 11.27 265 MET B C 1
ATOM 3825 C C B MET B 2 265 ? -1.031 9.423 76.333 0.49 11.00 265 MET B C 1
ATOM 3826 O O A MET B 2 265 ? 0.197 9.291 76.205 0.51 11.26 265 MET B O 1
ATOM 3827 O O B MET B 2 265 ? 0.003 8.863 75.975 0.49 11.83 265 MET B O 1
ATOM 3836 N N . ALA B 2 266 ? -1.750 10.195 75.527 1.00 9.14 266 ALA B N 1
ATOM 3837 C CA . ALA B 2 266 ? -1.312 10.418 74.151 1.00 10.03 266 ALA B CA 1
ATOM 3838 C C . ALA B 2 266 ? -1.960 11.668 73.605 1.00 10.48 266 ALA B C 1
ATOM 3839 O O . ALA B 2 266 ? -2.907 12.190 74.195 1.00 14.05 266 ALA B O 1
ATOM 3841 N N . GLY B 2 267 ? -1.468 12.126 72.454 1.00 9.11 267 GLY B N 1
ATOM 3842 C CA . GLY B 2 267 ? -1.917 13.384 71.883 1.00 10.24 267 GLY B CA 1
ATOM 3843 C C . GLY B 2 267 ? -0.985 14.505 72.305 1.00 11.63 267 GLY B C 1
ATOM 3844 O O . GLY B 2 267 ? -0.210 14.352 73.257 1.00 11.33 267 GLY B O 1
ATOM 3845 N N . GLY B 2 268 ? -1.059 15.639 71.619 1.00 11.15 268 GLY B N 1
ATOM 3846 C CA . GLY B 2 268 ? -0.091 16.699 71.844 1.00 11.96 268 GLY B CA 1
ATOM 3847 C C . GLY B 2 268 ? 0.009 17.222 73.265 1.00 11.72 268 GLY B C 1
ATOM 3848 O O . GLY B 2 268 ? 1.082 17.602 73.732 1.00 11.73 268 GLY B O 1
ATOM 3849 N N . VAL B 2 269 ? -1.107 17.222 73.978 1.00 9.36 269 VAL B N 1
ATOM 3850 C CA . VAL B 2 269 ? -1.115 17.786 75.313 1.00 9.72 269 VAL B CA 1
ATOM 3851 C C . VAL B 2 269 ? -0.373 16.853 76.269 1.00 13.00 269 VAL B C 1
ATOM 3852 O O . VAL B 2 269 ? 0.099 17.276 77.326 1.00 13.16 269 VAL B O 1
ATOM 3856 N N . SER B 2 270 ? -0.214 15.594 75.859 1.00 11.20 270 SER B N 1
ATOM 3857 C CA . SER B 2 270 ? 0.544 14.649 76.675 1.00 12.33 270 SER B CA 1
ATOM 3858 C C . SER B 2 270 ? 2.030 14.986 76.739 1.00 11.21 270 SER B C 1
ATOM 3859 O O . SER B 2 270 ? 2.765 14.399 77.537 1.00 12.08 270 SER B O 1
ATOM 3862 N N . ALA B 2 271 ? 2.472 15.928 75.908 1.00 9.54 271 ALA B N 1
ATOM 3863 C CA . ALA B 2 271 ? 3.829 16.469 76.0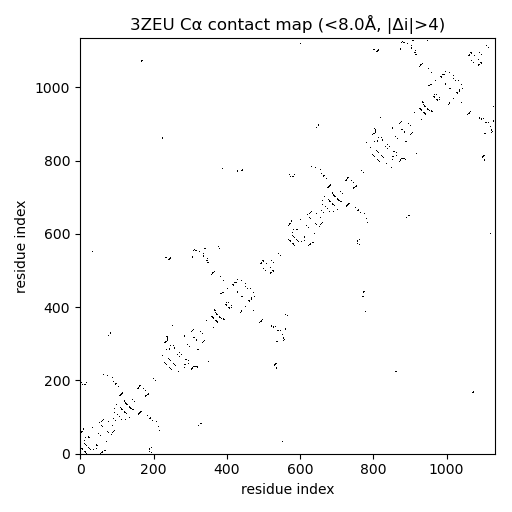34 1.00 10.40 271 ALA B CA 1
ATOM 3864 C C . ALA B 2 271 ? 3.971 17.439 77.220 1.00 12.78 271 ALA B C 1
ATOM 3865 O O . ALA B 2 271 ? 5.089 17.835 77.569 1.00 12.88 271 ALA B O 1
ATOM 3867 N N . ASN B 2 272 ? 2.853 17.824 77.839 1.00 12.09 272 ASN B N 1
ATOM 3868 C CA . ASN B 2 272 ? 2.907 18.833 78.901 1.00 13.11 272 ASN B CA 1
ATOM 3869 C C . ASN B 2 272 ? 3.694 18.368 80.128 1.00 12.16 272 ASN B C 1
ATOM 3870 O O . ASN B 2 272 ? 3.413 17.313 80.679 1.00 12.90 272 ASN B O 1
ATOM 3875 N N . ARG B 2 273 ? 4.667 19.177 80.544 1.00 13.73 273 ARG B N 1
ATOM 3876 C CA . ARG B 2 273 ? 5.554 18.832 81.657 1.00 14.48 273 ARG B CA 1
ATOM 3877 C C . ARG B 2 273 ? 4.780 18.566 82.944 1.00 15.57 273 ARG B C 1
ATOM 3878 O O . ARG B 2 273 ? 5.043 17.595 83.662 1.00 15.36 273 ARG B O 1
ATOM 3886 N N . THR B 2 274 ? 3.810 19.425 83.229 1.00 12.38 274 THR B N 1
ATOM 3887 C CA . THR B 2 274 ? 3.061 19.303 84.471 1.00 11.89 274 THR B CA 1
ATOM 3888 C C . THR B 2 274 ? 2.151 18.080 84.457 1.00 15.45 274 THR B C 1
ATOM 3889 O O . THR B 2 274 ? 2.036 17.360 85.447 1.00 13.61 274 THR B O 1
ATOM 3893 N N . LEU B 2 275 ? 1.503 17.839 83.324 1.00 11.97 275 LEU B N 1
ATOM 3894 C CA . LEU B 2 275 ? 0.636 16.677 83.197 1.00 11.92 275 LEU B CA 1
ATOM 3895 C C . LEU B 2 275 ? 1.422 15.376 83.324 1.00 12.72 275 LEU B C 1
ATOM 3896 O O . LEU B 2 275 ? 0.988 14.444 83.995 1.00 13.34 275 LEU B O 1
ATOM 3901 N N . ARG B 2 276 ? 2.590 15.313 82.695 1.00 12.69 276 ARG B N 1
ATOM 3902 C CA . ARG B 2 276 ? 3.404 14.100 82.779 1.00 12.71 276 ARG B CA 1
ATOM 3903 C C . ARG B 2 276 ? 3.812 13.819 84.226 1.00 12.49 276 ARG B C 1
ATOM 3904 O O . ARG B 2 276 ? 3.744 12.681 84.688 1.00 15.73 276 ARG B O 1
ATOM 3912 N N . ALA B 2 277 ? 4.207 14.863 84.941 1.00 13.15 277 ALA B N 1
ATOM 3913 C CA . ALA B 2 277 ? 4.664 14.685 86.326 1.00 11.45 277 ALA B CA 1
ATOM 3914 C C . ALA B 2 277 ? 3.514 14.318 87.255 1.00 15.65 277 ALA B C 1
ATOM 3915 O O . ALA B 2 277 ? 3.645 13.439 88.104 1.00 15.07 277 ALA B O 1
ATOM 3917 N N . LYS B 2 278 ? 2.375 14.985 87.098 1.00 15.22 278 LYS B N 1
ATOM 3918 C CA . LYS B 2 278 ? 1.258 14.737 88.011 1.00 16.07 278 LYS B CA 1
ATOM 3919 C C . LYS B 2 278 ? 0.656 13.351 87.815 1.00 16.47 278 LYS B C 1
ATOM 3920 O O . LYS B 2 278 ? 0.280 12.673 88.787 1.00 15.88 278 LYS B O 1
ATOM 3924 N N . LEU B 2 279 ? 0.573 12.905 86.568 1.00 14.93 279 LEU B N 1
ATOM 3925 C CA . LEU B 2 279 ? 0.035 11.576 86.310 1.00 15.69 279 LEU B CA 1
ATOM 3926 C C . LEU B 2 279 ? 1.008 10.485 86.761 1.00 15.73 279 LEU B C 1
ATOM 3927 O O . LEU B 2 279 ? 0.588 9.457 87.273 1.00 13.83 279 LEU B O 1
ATOM 3932 N N . ALA B 2 280 ? 2.306 10.718 86.578 1.00 14.76 280 ALA B N 1
ATOM 3933 C CA . ALA B 2 280 ? 3.311 9.770 87.064 1.00 15.45 280 ALA B CA 1
ATOM 3934 C C . ALA B 2 280 ? 3.216 9.640 88.576 1.00 17.19 280 ALA B C 1
ATOM 3935 O O . ALA B 2 280 ? 3.276 8.536 89.121 1.00 15.25 280 ALA B O 1
ATOM 3937 N N . GLU B 2 281 ? 3.067 10.778 89.242 1.00 15.55 281 GLU B N 1
ATOM 3938 C CA . GLU B 2 281 ? 2.982 10.811 90.703 1.00 17.00 281 GLU B CA 1
ATOM 3939 C C . GLU B 2 281 ? 1.749 10.065 91.189 1.00 19.29 281 GLU B C 1
ATOM 3940 O O . GLU B 2 281 ? 1.827 9.278 92.139 1.00 20.32 281 GLU B O 1
ATOM 3946 N N . MET B 2 282 ? 0.615 10.297 90.527 1.00 18.49 282 MET B N 1
ATOM 3947 C CA . MET B 2 282 ? -0.612 9.597 90.883 1.00 16.52 282 MET B CA 1
ATOM 3948 C C . MET B 2 282 ? -0.474 8.097 90.695 1.00 17.51 282 MET B C 1
ATOM 3949 O O . MET B 2 282 ? -0.890 7.315 91.550 1.00 18.34 282 MET B O 1
ATOM 3954 N N . MET B 2 283 ? 0.095 7.681 89.569 1.00 14.82 283 MET B N 1
ATOM 3955 C CA . MET B 2 283 ? 0.213 6.245 89.324 1.00 14.18 283 MET B CA 1
ATOM 3956 C C . MET B 2 283 ? 1.156 5.573 90.320 1.00 20.68 283 MET B C 1
ATOM 3957 O O . MET B 2 283 ? 0.954 4.418 90.689 1.00 19.18 283 MET B O 1
ATOM 3962 N N . GLN B 2 284 ? 2.173 6.302 90.761 1.00 16.95 284 GLN B N 1
ATOM 3963 C CA . GLN B 2 284 ? 3.055 5.770 91.794 1.00 18.32 284 GLN B CA 1
ATOM 3964 C C . GLN B 2 284 ? 2.255 5.536 93.081 1.00 17.73 284 GLN B C 1
ATOM 3965 O O . GLN B 2 284 ? 2.359 4.472 93.708 1.00 19.38 284 GLN B O 1
ATOM 3968 N N . LYS B 2 285 ? 1.441 6.515 93.456 1.00 19.73 285 LYS B N 1
ATOM 3969 C CA . LYS B 2 285 ? 0.604 6.390 94.647 1.00 21.97 285 LYS B CA 1
ATOM 3970 C C . LYS B 2 285 ? -0.390 5.248 94.514 1.00 23.01 285 LYS B C 1
ATOM 3971 O O . LYS B 2 285 ? -0.702 4.570 95.494 1.00 21.79 285 LYS B O 1
ATOM 3974 N N . ARG B 2 286 ? -0.889 5.021 93.305 1.00 18.07 286 ARG B N 1
ATOM 3975 C CA . ARG B 2 286 ? -1.875 3.965 93.094 1.00 16.40 286 ARG B CA 1
ATOM 3976 C C . ARG B 2 286 ? -1.268 2.572 92.961 1.00 16.97 286 ARG B C 1
ATOM 3977 O O . ARG B 2 286 ? -1.988 1.601 92.770 1.00 19.53 286 ARG B O 1
ATOM 3985 N N . ARG B 2 287 ? 0.058 2.488 93.054 1.00 17.79 287 ARG B N 1
ATOM 3986 C CA . ARG B 2 287 ? 0.785 1.248 92.790 1.00 18.98 287 ARG B CA 1
ATOM 3987 C C . ARG B 2 287 ? 0.495 0.729 91.390 1.00 22.07 287 ARG B C 1
ATOM 3988 O O . ARG B 2 287 ? 0.367 -0.473 91.163 1.00 20.99 287 ARG B O 1
ATOM 3992 N N . GLY B 2 288 ? 0.398 1.651 90.440 1.00 20.26 288 GLY B N 1
ATOM 3993 C CA . GLY B 2 288 ? 0.184 1.278 89.062 1.00 17.04 288 GLY B CA 1
ATOM 3994 C C . GLY B 2 288 ? 1.288 1.855 88.203 1.00 19.45 288 GLY B C 1
ATOM 3995 O O . GLY B 2 288 ? 2.384 2.123 88.695 1.00 19.96 288 GLY B O 1
ATOM 3996 N N . GLU B 2 289 ? 0.999 2.062 86.922 1.00 16.64 289 GLU B N 1
ATOM 3997 C CA . GLU B 2 289 ? 2.008 2.548 85.988 1.00 15.13 289 GLU B CA 1
ATOM 3998 C C . GLU B 2 289 ? 1.428 3.569 85.036 1.00 14.05 289 G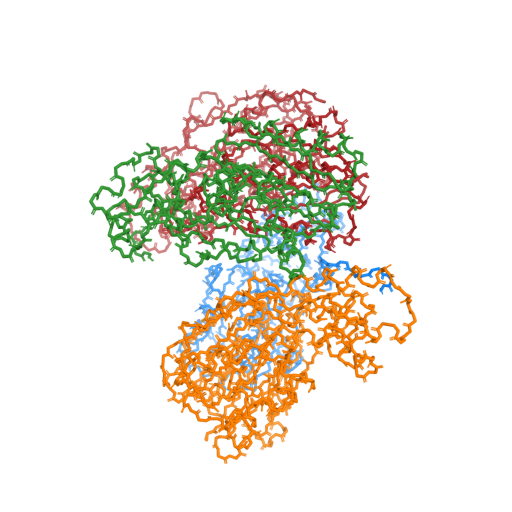LU B C 1
ATOM 3999 O O . GLU B 2 289 ? 0.290 3.422 84.600 1.00 13.92 289 GLU B O 1
ATOM 4005 N N . VAL B 2 290 ? 2.236 4.558 84.670 1.00 14.64 290 VAL B N 1
ATOM 4006 C CA . VAL B 2 290 ? 1.856 5.518 83.630 1.00 12.40 290 VAL B CA 1
ATOM 4007 C C . VAL B 2 290 ? 2.707 5.270 82.378 1.00 12.83 290 VAL B C 1
ATOM 4008 O O . VAL B 2 290 ? 3.826 4.760 82.466 1.00 13.91 290 VAL B O 1
ATOM 4012 N N . PHE B 2 291 ? 2.162 5.586 81.207 1.00 10.58 291 PHE B N 1
ATOM 4013 C CA . PHE B 2 291 ? 2.895 5.393 79.965 1.00 11.53 291 PHE B CA 1
ATOM 4014 C C . PHE B 2 291 ? 2.627 6.603 79.114 1.00 13.22 291 PHE B C 1
ATOM 4015 O O . PHE B 2 291 ? 1.505 7.097 79.064 1.00 16.39 291 PHE B O 1
ATOM 4023 N N . TYR B 2 292 ? 3.671 7.094 78.469 1.00 14.68 292 TYR B N 1
ATOM 4024 C CA . TYR B 2 292 ? 3.491 8.138 77.472 1.00 13.49 292 TYR B CA 1
ATOM 4025 C C . TYR B 2 292 ? 4.594 8.029 76.456 1.00 14.62 292 TYR B C 1
ATOM 4026 O O . TYR B 2 292 ? 5.578 7.326 76.672 1.00 16.40 292 TYR B O 1
ATOM 4035 N N . ALA B 2 293 ? 4.424 8.732 75.348 1.00 12.30 293 ALA B N 1
ATOM 4036 C CA . ALA B 2 293 ? 5.441 8.734 74.306 1.00 11.21 293 ALA B CA 1
ATOM 4037 C C . ALA B 2 293 ? 6.487 9.796 74.608 1.00 12.62 293 ALA B C 1
ATOM 4038 O O . ALA B 2 293 ? 6.249 10.697 75.405 1.00 11.73 293 ALA B O 1
ATOM 4040 N N . ARG B 2 294 ? 7.639 9.709 73.951 1.00 11.80 294 ARG B N 1
ATOM 4041 C CA . ARG B 2 294 ? 8.589 10.808 73.990 1.00 12.93 294 ARG B CA 1
ATOM 4042 C C . ARG B 2 294 ? 7.869 12.061 73.494 1.00 11.71 294 ARG B C 1
ATOM 4043 O O . ARG B 2 294 ? 6.924 11.963 72.708 1.00 14.12 294 ARG B O 1
ATOM 4051 N N . PRO B 2 295 ? 8.297 13.238 73.967 1.00 13.88 295 PRO B N 1
ATOM 4052 C CA . PRO B 2 295 ? 7.571 14.474 73.660 1.00 13.40 295 PRO B CA 1
ATOM 4053 C C . PRO B 2 295 ? 7.317 14.674 72.167 1.00 14.70 295 PRO B C 1
ATOM 4054 O O . PRO B 2 295 ? 6.210 15.075 71.808 1.00 15.33 295 PRO B O 1
ATOM 4058 N N . GLU B 2 296 ? 8.284 14.343 71.318 1.00 12.68 296 GLU B N 1
ATOM 4059 C CA . GLU B 2 296 ? 8.105 14.548 69.876 1.00 15.92 296 GLU B CA 1
ATOM 4060 C C . GLU B 2 296 ? 7.086 13.603 69.234 1.00 17.25 296 GLU B C 1
ATOM 4061 O O . GLU B 2 296 ? 6.646 13.843 68.099 1.00 16.87 296 GLU B O 1
ATOM 4067 N N . PHE B 2 297 ? 6.719 12.526 69.926 1.00 11.84 297 PHE B N 1
ATOM 4068 C CA . PHE B 2 297 ? 5.707 11.617 69.395 1.00 11.98 297 PHE B CA 1
ATOM 4069 C C . PHE B 2 297 ? 4.334 11.824 70.045 1.00 12.26 297 PHE B C 1
ATOM 4070 O O . PHE B 2 297 ? 3.389 11.086 69.772 1.00 13.25 297 PHE B O 1
ATOM 4078 N N . CYS B 2 298 ? 4.237 12.819 70.913 1.00 12.01 298 CYS B N 1
ATOM 4079 C CA . CYS B 2 298 ? 2.952 13.187 71.488 1.00 9.82 298 CYS B CA 1
ATOM 4080 C C . CYS B 2 298 ? 2.161 13.999 70.473 1.00 11.64 298 CYS B C 1
ATOM 4081 O O . CYS B 2 298 ? 0.979 13.743 70.233 1.00 11.59 298 CYS B O 1
ATOM 4084 N N . THR B 2 299 ? 2.820 14.990 69.883 1.00 10.83 299 THR B N 1
ATOM 4085 C CA . THR B 2 299 ? 2.225 15.738 68.791 1.00 10.97 299 THR B CA 1
ATOM 4086 C C . THR B 2 299 ? 2.343 14.957 67.485 1.00 14.81 299 THR B C 1
ATOM 4087 O O . THR B 2 299 ? 3.049 13.952 67.407 1.00 15.50 299 THR B O 1
ATOM 4091 N N . ASP B 2 300 ? 1.658 15.438 66.459 1.00 9.99 300 ASP B N 1
ATOM 4092 C CA . ASP B 2 300 ? 1.630 14.761 65.163 1.00 9.36 300 ASP B CA 1
ATOM 4093 C C . ASP B 2 300 ? 3.001 14.408 64.600 1.00 13.69 300 ASP B C 1
ATOM 4094 O O . ASP B 2 300 ? 3.914 15.238 64.571 1.00 16.10 300 ASP B O 1
ATOM 4099 N N . ASN B 2 301 ? 3.121 13.169 64.133 1.00 12.71 301 ASN B N 1
ATOM 4100 C CA . ASN B 2 301 ? 4.375 12.640 63.623 1.00 10.40 301 ASN B CA 1
ATOM 4101 C C . ASN B 2 301 ? 4.093 11.391 62.797 1.00 10.22 301 ASN B C 1
ATOM 4102 O O . ASN B 2 301 ? 2.999 10.821 62.879 1.00 10.73 301 ASN B O 1
ATOM 4107 N N . GLY B 2 302 ? 5.076 10.965 62.010 1.00 9.33 302 GLY B N 1
ATOM 4108 C CA . GLY B 2 302 ? 4.904 9.809 61.146 1.00 9.46 302 GLY B CA 1
ATOM 4109 C C . GLY B 2 302 ? 5.233 8.493 61.837 1.00 8.45 302 GLY B C 1
ATOM 4110 O O . GLY B 2 302 ? 4.809 7.433 61.371 1.00 9.81 302 GLY B O 1
ATOM 4111 N N . ALA B 2 303 ? 6.021 8.556 62.909 1.00 10.37 303 ALA B N 1
ATOM 4112 C CA . ALA B 2 303 ? 6.420 7.344 63.621 1.00 13.75 303 ALA B CA 1
ATOM 4113 C C . ALA B 2 303 ? 5.216 6.574 64.142 1.00 11.22 303 ALA B C 1
ATOM 4114 O O . ALA B 2 303 ? 5.139 5.348 64.005 1.00 11.49 303 ALA B O 1
ATOM 4116 N N . MET B 2 304 ? 4.245 7.288 64.703 1.00 8.33 304 MET B N 1
ATOM 4117 C CA . MET B 2 304 ? 3.078 6.612 65.255 1.00 11.39 304 MET B CA 1
ATOM 4118 C C . MET B 2 304 ? 2.222 5.979 64.154 1.00 10.26 304 MET B C 1
ATOM 4119 O O . MET B 2 304 ? 1.518 5.011 64.408 1.00 12.11 304 MET B O 1
ATOM 4124 N N . ILE B 2 305 ? 2.264 6.546 62.944 1.00 9.66 305 ILE B N 1
ATOM 4125 C CA . ILE B 2 305 ? 1.535 5.988 61.807 1.00 7.99 305 ILE B CA 1
ATOM 4126 C C . ILE B 2 305 ? 2.237 4.748 61.236 1.00 9.85 305 ILE B C 1
ATOM 4127 O O . ILE B 2 305 ? 1.586 3.770 60.879 1.00 12.15 305 ILE B O 1
ATOM 4132 N N . ALA B 2 306 ? 3.561 4.782 61.167 1.00 10.13 306 ALA B N 1
ATOM 4133 C CA . ALA B 2 306 ? 4.306 3.594 60.746 1.00 13.14 306 ALA B CA 1
ATOM 4134 C C . ALA B 2 306 ? 4.030 2.433 61.714 1.00 11.61 306 ALA B C 1
ATOM 4135 O O . ALA B 2 306 ? 3.807 1.297 61.297 1.00 11.11 306 ALA B O 1
ATOM 4137 N N . TYR B 2 307 ? 4.016 2.730 63.008 1.00 10.75 307 TYR B N 1
ATOM 4138 C CA . TYR B 2 307 ? 3.737 1.717 64.024 1.00 10.38 307 TYR B CA 1
ATOM 4139 C C . TYR B 2 307 ? 2.304 1.179 63.943 1.00 10.17 307 TYR B C 1
ATOM 4140 O O . TYR B 2 307 ? 2.085 -0.038 63.891 1.00 11.62 307 TYR B O 1
ATOM 4149 N N . ALA B 2 308 ? 1.320 2.075 63.937 1.00 11.15 308 ALA B N 1
ATOM 4150 C CA . ALA B 2 308 ? -0.071 1.643 63.888 1.00 11.92 308 ALA B CA 1
ATOM 4151 C C . ALA B 2 308 ? -0.360 0.919 62.582 1.00 10.86 308 ALA B C 1
ATOM 4152 O O . ALA B 2 308 ? -1.155 -0.036 62.553 1.00 12.47 308 ALA B O 1
ATOM 4154 N N . GLY B 2 309 ? 0.306 1.355 61.515 1.00 11.05 309 GLY B N 1
ATOM 4155 C CA . GLY B 2 309 ? 0.178 0.699 60.216 1.00 11.30 309 GLY B CA 1
ATOM 4156 C C . GLY B 2 309 ? 0.667 -0.734 60.286 1.00 11.52 309 GLY B C 1
ATOM 4157 O O . GLY B 2 309 ? 0.054 -1.645 59.742 1.00 13.23 309 GLY B O 1
ATOM 4158 N N A MET B 2 310 ? 1.796 -0.925 60.957 0.61 10.72 310 MET B N 1
ATOM 4159 N N B MET B 2 310 ? 1.788 -0.934 60.956 0.39 10.78 310 MET B N 1
ATOM 4160 C CA A MET B 2 310 ? 2.357 -2.265 61.149 0.61 12.61 310 MET B CA 1
ATOM 4161 C CA B MET B 2 310 ? 2.307 -2.282 61.116 0.39 12.58 310 MET B CA 1
ATOM 4162 C C A MET B 2 310 ? 1.386 -3.163 61.929 0.61 14.57 310 MET B C 1
ATOM 4163 C C B MET B 2 310 ? 1.336 -3.159 61.903 0.39 14.53 310 MET B C 1
ATOM 4164 O O A MET B 2 310 ? 1.142 -4.312 61.552 0.61 11.53 310 MET B O 1
ATOM 4165 O O B MET B 2 310 ? 1.051 -4.294 61.512 0.39 11.51 310 MET B O 1
ATOM 4174 N N . VAL B 2 311 ? 0.824 -2.626 63.008 1.00 11.35 311 VAL B N 1
ATOM 4175 C CA . VAL B 2 311 ? -0.179 -3.333 63.802 1.00 11.77 311 VAL B CA 1
ATOM 4176 C C . VAL B 2 311 ? -1.412 -3.725 62.982 1.00 16.84 311 VAL B C 1
ATOM 4177 O O . VAL B 2 311 ? -1.886 -4.871 63.031 1.00 14.95 311 VAL B O 1
ATOM 4181 N N . ARG B 2 312 ? -1.924 -2.774 62.212 1.00 14.40 312 ARG B N 1
ATOM 4182 C CA . ARG B 2 312 ? -3.113 -3.009 61.405 1.00 12.66 312 ARG B CA 1
ATOM 4183 C C . ARG B 2 312 ? -2.856 -3.974 60.247 1.00 11.29 312 ARG B C 1
ATOM 4184 O O . ARG B 2 312 ? -3.713 -4.790 59.919 1.00 16.83 312 ARG B O 1
ATOM 4192 N N . PHE B 2 313 ? -1.682 -3.885 59.638 1.00 10.83 313 PHE B N 1
ATOM 4193 C CA . PHE B 2 313 ? -1.317 -4.823 58.576 1.00 13.26 313 PHE B CA 1
ATOM 4194 C C . PHE B 2 313 ? -1.305 -6.246 59.134 1.00 16.67 313 PHE B C 1
ATOM 4195 O O . PHE B 2 313 ? -1.851 -7.171 58.532 1.00 15.33 313 PHE B O 1
ATOM 4203 N N . LYS B 2 314 ? -0.684 -6.414 60.289 1.00 14.93 314 LYS B N 1
ATOM 4204 C CA . LYS B 2 314 ? -0.646 -7.724 60.943 1.00 12.56 314 LYS B CA 1
ATOM 4205 C C . LYS B 2 314 ? -2.037 -8.232 61.319 1.00 20.09 314 LYS B C 1
ATOM 4206 O O . LYS B 2 314 ? -2.271 -9.441 61.386 1.00 19.07 314 LYS B O 1
ATOM 4212 N N . ALA B 2 315 ? -2.962 -7.310 61.557 1.00 15.25 315 ALA B N 1
ATOM 4213 C CA . ALA B 2 315 ? -4.334 -7.663 61.894 1.00 16.72 315 ALA B CA 1
ATOM 4214 C C . ALA B 2 315 ? -5.216 -7.911 60.666 1.00 20.20 315 ALA B C 1
ATOM 4215 O O . ALA B 2 315 ? -6.393 -8.246 60.803 1.00 24.59 315 ALA B O 1
ATOM 4217 N N . GLY B 2 316 ? -4.664 -7.722 59.471 1.00 17.87 316 GLY B N 1
ATOM 4218 C CA . GLY B 2 316 ? -5.387 -8.048 58.251 1.00 19.82 316 GLY B CA 1
ATOM 4219 C C . GLY B 2 316 ? -6.064 -6.863 57.588 1.00 23.59 316 GLY B C 1
ATOM 4220 O O . GLY B 2 316 ? -6.933 -7.031 56.734 1.00 26.04 316 GLY B O 1
ATOM 4221 N N . VAL B 2 317 ? -5.665 -5.657 57.978 1.00 20.50 317 VAL B N 1
ATOM 4222 C CA . VAL B 2 317 ? -6.225 -4.445 57.387 1.00 17.42 317 VAL B CA 1
ATOM 4223 C C . VAL B 2 317 ? -5.395 -4.018 56.179 1.00 26.50 317 VAL B C 1
ATOM 4224 O O . VAL B 2 317 ? -4.207 -3.743 56.314 1.00 25.95 317 VAL B O 1
ATOM 4228 N N . THR B 2 318 ? -6.009 -4.011 54.996 1.00 18.82 318 THR B N 1
ATOM 4229 C CA . THR B 2 318 ? -5.367 -3.483 53.788 1.00 20.11 318 THR B CA 1
ATOM 4230 C C . THR B 2 318 ? -6.390 -2.702 52.959 1.00 22.39 318 THR B C 1
ATOM 4231 O O . THR B 2 318 ? -7.596 -2.853 53.132 1.00 23.33 318 THR B O 1
ATOM 4235 N N . ALA B 2 319 ? -5.909 -1.872 52.044 1.00 18.67 319 ALA B N 1
ATOM 4236 C CA . ALA B 2 319 ? -6.821 -1.080 51.228 1.00 17.53 319 ALA B CA 1
ATOM 4237 C C . ALA B 2 319 ? -6.967 -1.671 49.836 1.00 18.05 319 ALA B C 1
ATOM 4238 O O . ALA B 2 319 ? -5.997 -2.193 49.291 1.00 19.33 319 ALA B O 1
ATOM 4240 N N . ASP B 2 320 ? -8.165 -1.567 49.248 1.00 15.91 320 ASP B N 1
ATOM 4241 C CA . ASP B 2 320 ? -8.307 -1.821 47.814 1.00 20.06 320 ASP B CA 1
ATOM 4242 C C . ASP B 2 320 ? -7.713 -0.645 47.038 1.00 14.61 320 ASP B C 1
ATOM 4243 O O . ASP B 2 320 ? -7.107 0.242 47.637 1.00 15.20 320 ASP B O 1
ATOM 4248 N N . LEU B 2 321 ? -7.887 -0.625 45.719 1.00 16.97 321 LEU B N 1
ATOM 4249 C CA . LEU B 2 321 ? -7.247 0.411 44.905 1.00 12.35 321 LEU B CA 1
ATOM 4250 C C . LEU B 2 321 ? -7.822 1.812 45.071 1.00 15.69 321 LEU B C 1
ATOM 4251 O O . LEU B 2 321 ? -7.221 2.782 44.619 1.00 16.77 321 LEU B O 1
ATOM 4256 N N . GLY B 2 322 ? -8.983 1.929 45.704 1.00 15.87 322 GLY B N 1
ATOM 4257 C CA . GLY B 2 322 ? -9.538 3.240 45.989 1.00 17.44 322 GLY B CA 1
ATOM 4258 C C . GLY B 2 322 ? -8.709 3.990 47.014 1.00 22.71 322 GLY B C 1
ATOM 4259 O O . GLY B 2 322 ? -8.070 3.384 47.887 1.00 20.80 322 GLY B O 1
ATOM 4260 N N . VAL B 2 323 ? -8.700 5.314 46.903 1.00 15.51 323 VAL B N 1
ATOM 4261 C CA . VAL B 2 323 ? -8.099 6.162 47.921 1.00 16.75 323 VAL B CA 1
ATOM 4262 C C . VAL B 2 323 ? -9.267 6.736 48.705 1.00 22.96 323 VAL B C 1
ATOM 4263 O O . VAL B 2 323 ? -9.999 7.577 48.209 1.00 24.34 323 VAL B O 1
ATOM 4267 N N . THR B 2 324 ? -9.486 6.238 49.911 1.00 17.08 324 THR B N 1
ATOM 4268 C CA . THR B 2 324 ? -10.613 6.714 50.687 1.00 15.87 324 THR B CA 1
ATOM 4269 C C . THR B 2 324 ? -10.095 7.465 51.894 1.00 15.73 324 THR B C 1
ATOM 4270 O O . THR B 2 324 ? -9.287 6.930 52.644 1.00 20.54 324 THR B O 1
ATOM 4274 N N . VAL B 2 325 ? -10.514 8.717 52.046 1.00 14.98 325 VAL B N 1
ATOM 4275 C CA . VAL B 2 325 ? -10.205 9.452 53.266 1.00 13.25 325 VAL B CA 1
ATOM 4276 C C . VAL B 2 325 ? -11.492 9.706 54.027 1.00 15.28 325 VAL B C 1
ATOM 4277 O O . VAL B 2 325 ? -12.565 9.784 53.432 1.00 18.05 325 VAL B O 1
ATOM 4281 N N . ARG B 2 326 ? -11.373 9.812 55.345 1.00 12.97 326 ARG B N 1
ATOM 4282 C CA . ARG B 2 326 ? -12.531 9.957 56.230 1.00 14.93 326 ARG B CA 1
ATOM 4283 C C . ARG B 2 326 ? -12.224 11.075 57.211 1.00 14.86 326 ARG B C 1
ATOM 4284 O O . ARG B 2 326 ? -11.628 10.834 58.251 1.00 13.62 326 ARG B O 1
ATOM 4292 N N . PRO B 2 327 ? -12.613 12.309 56.877 1.00 13.94 327 PRO B N 1
ATOM 4293 C CA . PRO B 2 327 ? -12.225 13.453 57.716 1.00 17.74 327 PRO B CA 1
ATOM 4294 C C . PRO B 2 327 ? -12.836 13.392 59.116 1.00 15.39 327 PRO B C 1
ATOM 4295 O O . PRO B 2 327 ? -12.272 13.961 60.056 1.00 13.65 327 PRO B O 1
ATOM 4299 N N . ARG B 2 328 ? -13.967 12.705 59.249 1.00 13.77 328 ARG B N 1
ATOM 4300 C CA . ARG B 2 328 ? -14.594 12.495 60.560 1.00 16.76 328 ARG B CA 1
ATOM 4301 C C . ARG B 2 328 ? -14.755 10.997 60.763 1.00 28.82 328 ARG B C 1
ATOM 4302 O O . ARG B 2 328 ? -15.686 10.376 60.246 1.00 44.24 328 ARG B O 1
ATOM 4305 N N . TRP B 2 329 ? -13.829 10.417 61.504 1.00 35.69 329 TRP B N 1
ATOM 4306 C CA . TRP B 2 329 ? -13.751 8.972 61.605 1.00 27.90 329 TRP B CA 1
ATOM 4307 C C . TRP B 2 329 ? -13.736 8.621 63.079 1.00 21.73 329 TRP B C 1
ATOM 4308 O O . TRP B 2 329 ? -12.770 8.900 63.781 1.00 27.02 329 TRP B O 1
ATOM 4319 N N . PRO B 2 330 ? -14.840 8.042 63.568 1.00 34.13 330 PRO B N 1
ATOM 4320 C CA . PRO B 2 330 ? -14.996 7.719 64.986 1.00 29.53 330 PRO B CA 1
ATOM 4321 C C . PRO B 2 330 ? -14.053 6.598 65.404 1.00 27.77 330 PRO B C 1
ATOM 4322 O O . PRO B 2 330 ? -14.027 5.556 64.758 1.00 34.13 330 PRO B O 1
ATOM 4326 N N . LEU B 2 331 ? -13.279 6.823 66.459 1.00 28.47 331 LEU B N 1
ATOM 4327 C CA . LEU B 2 331 ? -12.340 5.813 66.937 1.00 28.80 331 LEU B CA 1
ATOM 4328 C C . LEU B 2 331 ? -13.075 4.549 67.353 1.00 43.78 331 LEU B C 1
ATOM 4329 O O . LEU B 2 331 ? -12.566 3.442 67.183 1.00 37.77 331 LEU B O 1
ATOM 4334 N N . ALA B 2 332 ? -14.285 4.723 67.875 1.00 48.49 332 ALA B N 1
ATOM 4335 C CA . ALA B 2 332 ? -15.083 3.606 68.369 1.00 49.96 332 ALA B CA 1
ATOM 4336 C C . ALA B 2 332 ? -15.481 2.619 67.269 1.00 46.88 332 ALA B C 1
ATOM 4337 O O . ALA B 2 332 ? -15.900 1.498 67.562 1.00 56.76 332 ALA B O 1
ATOM 4339 N N . GLU B 2 333 ? -15.332 3.027 66.012 1.00 48.79 333 GLU B N 1
ATOM 4340 C CA . GLU B 2 333 ? -15.780 2.209 64.886 1.00 43.12 333 GLU B CA 1
ATOM 4341 C C . GLU B 2 333 ? -14.699 1.329 64.252 1.00 43.91 333 GLU B C 1
ATOM 4342 O O . GLU B 2 333 ? -14.960 0.632 63.269 1.00 44.55 333 GLU B O 1
ATOM 4348 N N . LEU B 2 334 ? -13.489 1.358 64.796 1.00 40.84 334 LEU B N 1
ATOM 4349 C CA . LEU B 2 334 ? -12.426 0.503 64.278 1.00 27.65 334 LEU B CA 1
ATOM 4350 C C . LEU B 2 334 ? -12.683 -0.956 64.662 1.00 30.35 334 LEU B C 1
ATOM 4351 O O . LEU B 2 334 ? -13.117 -1.236 65.777 1.00 32.52 334 LEU B O 1
ATOM 4356 N N . PRO B 2 335 ? -12.412 -1.886 63.735 1.00 34.07 335 PRO B N 1
ATOM 4357 C CA . PRO B 2 335 ? -12.587 -3.316 64.016 1.00 38.15 335 PRO B CA 1
ATOM 4358 C C . PRO B 2 335 ? -11.618 -3.831 65.078 1.00 33.16 335 PRO B C 1
ATOM 4359 O O . PRO B 2 335 ? -10.477 -3.375 65.148 1.00 29.03 335 PRO B O 1
ATOM 4363 N N . ALA B 2 336 ? -12.077 -4.777 65.892 1.00 27.88 336 ALA B N 1
ATOM 4364 C CA . ALA B 2 336 ? -11.239 -5.400 66.910 1.00 37.50 336 ALA B CA 1
ATOM 4365 C C . ALA B 2 336 ? -10.098 -6.182 66.279 1.00 38.14 336 ALA B C 1
ATOM 4366 O O . ALA B 2 336 ? -10.186 -6.604 65.128 1.00 45.50 336 ALA B O 1
ATOM 4368 N N . ALA B 2 337 ? -9.030 -6.376 67.046 1.00 41.97 337 ALA B N 1
ATOM 4369 C CA . ALA B 2 337 ? -7.873 -7.133 66.581 1.00 42.75 337 ALA B CA 1
ATOM 4370 C C . ALA B 2 337 ? -7.074 -7.680 67.762 1.00 42.17 337 ALA B C 1
ATOM 4371 O O . ALA B 2 337 ? -7.356 -7.351 68.920 1.00 45.65 337 ALA B O 1
ATOM 4373 N N B MET C 1 1 ? -21.129 38.590 88.241 0.58 40.98 1 MET D N 1
ATOM 4374 N N C MET C 1 1 ? -21.097 38.502 88.094 0.42 40.58 1 MET D N 1
ATOM 4375 C CA B MET C 1 1 ? -22.253 37.820 88.754 0.58 33.61 1 MET D CA 1
ATOM 4376 C CA C MET C 1 1 ? -22.242 38.008 88.847 0.42 33.50 1 MET D CA 1
ATOM 4377 C C B MET C 1 1 ? -23.568 38.311 88.149 0.58 27.55 1 MET D C 1
ATOM 4378 C C C MET C 1 1 ? -23.554 38.498 88.252 0.42 27.82 1 MET D C 1
ATOM 4379 O O B MET C 1 1 ? -24.644 38.034 88.674 0.58 31.20 1 MET D O 1
ATOM 4380 O O C MET C 1 1 ? -24.611 38.387 88.871 0.42 29.51 1 MET D O 1
ATOM 4387 N N . ARG C 1 2 ? -23.475 39.045 87.045 1.00 22.51 2 ARG D N 1
ATOM 4388 C CA . ARG C 1 2 ? -24.662 39.494 86.332 1.00 16.78 2 ARG D CA 1
ATOM 4389 C C . ARG C 1 2 ? -25.022 38.427 85.313 1.00 16.62 2 ARG D C 1
ATOM 4390 O O . ARG C 1 2 ? -24.231 38.131 84.425 1.00 16.38 2 ARG D O 1
ATOM 4395 N N . ILE C 1 3 ? -26.200 37.834 85.460 1.00 14.70 3 ILE D N 1
ATOM 4396 C CA . ILE C 1 3 ? -26.607 36.735 84.596 1.00 17.11 3 ILE D CA 1
ATOM 4397 C C . ILE C 1 3 ? -27.975 37.004 83.986 1.00 14.84 3 ILE D C 1
ATOM 4398 O O . ILE C 1 3 ? -28.928 37.311 84.697 1.00 15.47 3 ILE D O 1
ATOM 4403 N N . LEU C 1 4 ? -28.061 36.879 82.665 1.00 13.62 4 LEU D N 1
ATOM 4404 C CA . LEU C 1 4 ? -29.323 37.031 81.957 1.00 14.16 4 LEU D CA 1
ATOM 4405 C C . LEU C 1 4 ? -29.771 35.636 81.545 1.00 13.84 4 LEU D C 1
ATOM 4406 O O . LEU C 1 4 ? -28.975 34.869 81.016 1.00 17.33 4 LEU D O 1
ATOM 4411 N N . ALA C 1 5 ? -31.029 35.298 81.803 1.00 12.65 5 ALA D N 1
ATOM 4412 C CA . ALA C 1 5 ? -31.538 33.978 81.446 1.00 10.10 5 ALA D CA 1
ATOM 4413 C C . ALA C 1 5 ? -32.722 34.130 80.517 1.00 11.58 5 ALA D C 1
ATOM 4414 O O . ALA C 1 5 ? -33.561 34.990 80.726 1.00 12.64 5 ALA D O 1
ATOM 4416 N N . ILE C 1 6 ? -32.797 33.289 79.494 1.00 13.43 6 ILE D N 1
ATOM 4417 C CA . ILE C 1 6 ? -33.954 33.320 78.605 1.00 8.87 6 ILE D CA 1
ATOM 4418 C C . ILE C 1 6 ? -34.446 31.904 78.347 1.00 12.30 6 ILE D C 1
ATOM 4419 O O . ILE C 1 6 ? -33.663 30.952 78.374 1.00 11.87 6 ILE D O 1
ATOM 4424 N N . ASP C 1 7 ? -35.748 31.763 78.110 1.00 13.09 7 ASP D N 1
ATOM 4425 C CA . ASP C 1 7 ? -36.325 30.464 77.791 1.00 12.02 7 ASP D CA 1
ATOM 4426 C C . ASP C 1 7 ? -37.536 30.544 76.882 1.00 15.85 7 ASP D C 1
ATOM 4427 O O . ASP C 1 7 ? -38.420 31.376 77.100 1.00 15.26 7 ASP D O 1
ATOM 4432 N N . THR C 1 8 ? -37.574 29.663 75.880 1.00 11.14 8 THR D N 1
ATOM 4433 C CA . THR C 1 8 ? -38.718 29.552 74.978 1.00 11.23 8 THR D CA 1
ATOM 4434 C C . THR C 1 8 ? -38.996 28.103 74.592 1.00 11.09 8 THR D C 1
ATOM 4435 O O . THR C 1 8 ? -39.618 27.828 73.567 1.00 12.44 8 THR D O 1
ATOM 4439 N N . ALA C 1 9 ? -38.539 27.162 75.410 1.00 11.99 9 ALA D N 1
ATOM 4440 C CA . ALA C 1 9 ? -38.576 25.761 75.022 1.00 12.65 9 ALA D CA 1
ATOM 4441 C C . ALA C 1 9 ? -39.950 25.115 75.095 1.00 12.74 9 ALA D C 1
ATOM 4442 O O . ALA C 1 9 ? -40.157 24.042 74.538 1.00 15.05 9 ALA D O 1
ATOM 4444 N N . THR C 1 10 ? -40.872 25.752 75.810 1.00 13.33 10 THR D N 1
ATOM 4445 C CA . THR C 1 10 ? -42.231 25.256 75.954 1.00 12.02 10 THR D CA 1
ATOM 4446 C C . THR C 1 10 ? -43.207 26.366 75.587 1.00 16.42 10 THR D C 1
ATOM 4447 O O . THR C 1 10 ? -42.833 27.355 74.953 1.00 15.59 10 THR D O 1
ATOM 4451 N N . GLU C 1 11 ? -44.456 26.216 76.003 1.00 15.74 11 GLU D N 1
ATOM 4452 C CA . GLU C 1 11 ? -45.482 27.196 75.670 1.00 15.13 11 GLU D CA 1
ATOM 4453 C C . GLU C 1 11 ? -45.233 28.533 76.371 1.00 16.80 11 GLU D C 1
ATOM 4454 O O . GLU C 1 11 ? -45.843 29.545 76.038 1.00 20.44 11 GLU D O 1
ATOM 4460 N N . ALA C 1 12 ? -44.330 28.535 77.343 1.00 15.20 12 ALA D N 1
ATOM 4461 C CA . ALA C 1 12 ? -43.997 29.759 78.069 1.00 12.60 12 ALA D CA 1
ATOM 4462 C C . ALA C 1 12 ? -42.863 30.515 77.391 1.00 15.13 12 ALA D C 1
ATOM 4463 O O . ALA C 1 12 ? -42.034 29.923 76.708 1.00 15.34 12 ALA D O 1
ATOM 4465 N N . CYS C 1 13 ? -42.829 31.824 77.612 1.00 12.96 13 CYS D N 1
ATOM 4466 C CA . CYS C 1 13 ? -41.693 32.664 77.234 1.00 17.43 13 CYS D CA 1
ATOM 4467 C C . CYS C 1 13 ? -41.299 33.431 78.473 1.00 15.33 13 CYS D C 1
ATOM 4468 O O . CYS C 1 13 ? -42.147 34.070 79.089 1.00 17.40 13 CYS D O 1
ATOM 4471 N N . SER C 1 14 ? -40.023 33.408 78.839 1.00 12.54 14 SER D N 1
ATOM 4472 C CA . SER C 1 14 ? -39.608 34.104 80.046 1.00 12.85 14 SER D CA 1
ATOM 4473 C C . SER C 1 14 ? -38.168 34.573 79.967 1.00 14.90 14 SER D C 1
ATOM 4474 O O . SER C 1 14 ? -37.339 33.997 79.259 1.00 12.09 14 SER D O 1
ATOM 4477 N N . VAL C 1 15 ? -37.883 35.643 80.692 1.00 12.78 15 VAL D N 1
ATOM 4478 C CA . VAL C 1 15 ? -36.534 36.165 80.786 1.00 11.00 15 VAL D CA 1
ATOM 4479 C C . VAL C 1 15 ? -36.339 36.554 82.241 1.00 16.25 15 VAL D C 1
ATOM 4480 O O . VAL C 1 15 ? -37.302 36.845 82.956 1.00 15.80 15 VAL D O 1
ATOM 4484 N N . ALA C 1 16 ? -35.100 36.526 82.705 1.00 14.15 16 ALA D N 1
ATOM 4485 C CA . ALA C 1 16 ? -34.826 36.964 84.060 1.00 11.33 16 ALA D CA 1
ATOM 4486 C C . ALA C 1 16 ? -33.406 37.458 84.145 1.00 13.07 16 ALA D C 1
ATOM 4487 O O . ALA C 1 16 ? -32.538 37.010 83.403 1.00 13.78 16 ALA D O 1
ATOM 4489 N N . LEU C 1 17 ? -33.158 38.371 85.077 1.00 13.24 17 LEU D N 1
ATOM 4490 C CA . LEU C 1 17 ? -31.850 38.986 85.158 1.00 11.98 17 LEU D CA 1
ATOM 4491 C C . LEU C 1 17 ? -31.455 39.117 86.611 1.00 19.04 17 LEU D C 1
ATOM 4492 O O . LEU C 1 17 ? -32.203 39.661 87.423 1.00 21.36 17 LEU D O 1
ATOM 4497 N N . TRP C 1 18 ? -30.290 38.572 86.941 1.00 17.28 18 TRP D N 1
ATOM 4498 C CA . TRP C 1 18 ? -29.691 38.776 88.240 1.00 20.86 18 TRP D CA 1
ATOM 4499 C C . TRP C 1 18 ? -28.638 39.859 88.067 1.00 27.13 18 TRP D C 1
ATOM 4500 O O . TRP C 1 18 ? -27.665 39.687 87.325 1.00 19.41 18 TRP D O 1
ATOM 4511 N N . ASN C 1 19 ? -28.850 40.989 88.728 1.00 22.67 19 ASN D N 1
ATOM 4512 C CA . ASN C 1 19 ? -27.996 42.151 88.527 1.00 29.00 19 ASN D CA 1
ATOM 4513 C C . ASN C 1 19 ? -28.036 43.082 89.726 1.00 35.76 19 ASN D C 1
ATOM 4514 O O . ASN C 1 19 ? -29.114 43.457 90.193 1.00 32.56 19 ASN D O 1
ATOM 4519 N N . ASN C 1 20 ? -26.854 43.446 90.217 1.00 39.33 20 ASN D N 1
ATOM 4520 C CA . ASN C 1 20 ? -26.731 44.358 91.349 1.00 47.53 20 ASN D CA 1
ATOM 4521 C C . ASN C 1 20 ? -27.577 43.938 92.550 1.00 41.63 20 ASN D C 1
ATOM 4522 O O . ASN C 1 20 ? -28.294 44.751 93.133 1.00 46.07 20 ASN D O 1
ATOM 4527 N N . GLY C 1 21 ? -27.501 42.654 92.893 1.00 47.67 21 GLY D N 1
ATOM 4528 C CA . GLY C 1 21 ? -28.141 42.129 94.087 1.00 39.51 21 GLY D CA 1
ATOM 4529 C C . GLY C 1 21 ? -29.647 41.965 94.016 1.00 49.30 21 GLY D C 1
ATOM 4530 O O . GLY C 1 21 ? -30.294 41.691 95.028 1.00 55.34 21 GLY D O 1
ATOM 4531 N N . THR C 1 22 ? -30.215 42.135 92.828 1.00 33.49 22 THR D N 1
ATOM 4532 C CA . THR C 1 22 ? -31.650 41.956 92.651 1.00 39.06 22 THR D CA 1
ATOM 4533 C C . THR C 1 22 ? -31.936 40.971 91.518 1.00 33.75 22 THR D C 1
ATOM 4534 O O . THR C 1 22 ? -31.125 40.811 90.600 1.00 31.19 22 THR D O 1
ATOM 4538 N N . ILE C 1 23 ? -33.086 40.309 91.596 1.00 27.14 23 ILE D N 1
ATOM 4539 C CA . ILE C 1 23 ? -33.574 39.492 90.492 1.00 27.07 23 ILE D CA 1
ATOM 4540 C C . ILE C 1 23 ? -34.828 40.116 89.902 1.00 34.84 23 ILE D C 1
ATOM 4541 O O . ILE C 1 23 ? -35.825 40.306 90.601 1.00 35.49 23 ILE D O 1
ATOM 4546 N N . ASN C 1 24 ? -34.766 40.454 88.621 1.00 20.37 24 ASN D N 1
ATOM 4547 C CA . ASN C 1 24 ? -35.950 40.862 87.883 1.00 25.49 24 ASN D CA 1
ATOM 4548 C C . ASN C 1 24 ? -36.343 39.754 86.922 1.00 30.64 24 ASN D C 1
ATOM 4549 O O . ASN C 1 24 ? -35.477 39.109 86.339 1.00 26.60 24 ASN D O 1
ATOM 4554 N N . ALA C 1 25 ? -37.640 39.515 86.769 1.00 24.29 25 ALA D N 1
ATOM 4555 C CA . ALA C 1 25 ? -38.095 38.426 85.909 1.00 19.61 25 ALA D CA 1
ATOM 4556 C C . ALA C 1 25 ? -39.424 38.739 85.245 1.00 26.54 25 ALA D C 1
ATOM 4557 O O . ALA C 1 25 ? -40.241 39.500 85.769 1.00 22.62 25 ALA D O 1
ATOM 4559 N N . HIS C 1 26 ? -39.637 38.143 84.084 1.00 19.44 26 HIS D N 1
ATOM 4560 C CA . HIS C 1 26 ? -40.932 38.228 83.441 1.00 17.65 26 HIS D CA 1
ATOM 4561 C C . HIS C 1 26 ? -41.272 36.869 82.869 1.00 23.05 26 HIS D C 1
ATOM 4562 O O . HIS C 1 26 ? -40.413 36.201 82.297 1.00 22.22 26 HIS D O 1
ATOM 4569 N N . PHE C 1 27 ? -42.525 36.463 83.031 1.00 17.23 27 PHE D N 1
ATOM 4570 C CA . PHE C 1 27 ? -42.979 35.163 82.564 1.00 13.62 27 PHE D CA 1
ATOM 4571 C C . PHE C 1 27 ? -44.354 35.345 81.963 1.00 29.90 27 PHE D C 1
ATOM 4572 O O . PHE C 1 27 ? -45.217 35.989 82.560 1.00 22.76 27 PHE D O 1
ATOM 4580 N N . GLU C 1 28 ? -44.566 34.783 80.780 1.00 18.27 28 GLU D N 1
ATOM 4581 C CA . GLU C 1 28 ? -45.915 34.741 80.232 1.00 18.95 28 GLU D CA 1
ATOM 4582 C C . GLU C 1 28 ? -46.137 33.513 79.371 1.00 21.40 28 GLU D C 1
ATOM 4583 O O . GLU C 1 28 ? -45.193 32.923 78.854 1.00 19.10 28 GLU D O 1
ATOM 4589 N N . LEU C 1 29 ? -47.395 33.105 79.253 1.00 18.11 29 LEU D N 1
ATOM 4590 C CA . LEU C 1 29 ? -47.762 32.100 78.269 1.00 19.58 29 LEU D CA 1
ATOM 4591 C C . LEU C 1 29 ? -47.805 32.786 76.905 1.00 25.12 29 LEU D C 1
ATOM 4592 O O . LEU C 1 29 ? -48.513 33.779 76.733 1.00 31.94 29 LEU D O 1
ATOM 4597 N N A CYS C 1 30 ? -47.029 32.244 75.965 0.51 24.78 30 CYS D N 1
ATOM 4598 N N B CYS C 1 30 ? -47.053 32.299 75.929 0.49 24.78 30 CYS D N 1
ATOM 4599 C CA A CYS C 1 30 ? -46.911 32.774 74.608 0.51 26.24 30 CYS D CA 1
ATOM 4600 C CA B CYS C 1 30 ? -47.156 32.904 74.603 0.49 26.61 30 CYS D CA 1
ATOM 4601 C C A CYS C 1 30 ? -47.076 31.724 73.516 0.51 23.27 30 CYS D C 1
ATOM 4602 C C B CYS C 1 30 ? -47.227 31.897 73.457 0.49 23.68 30 CYS D C 1
ATOM 4603 O O A CYS C 1 30 ? -46.215 31.628 72.641 0.51 26.42 30 CYS D O 1
ATOM 4604 O O B CYS C 1 30 ? -46.473 32.001 72.489 0.49 24.51 30 CYS D O 1
ATOM 4609 N N . PRO C 1 31 ? -48.168 30.942 73.539 1.00 23.11 31 PRO D N 1
ATOM 4610 C CA . PRO C 1 31 ? -48.246 29.926 72.482 1.00 22.18 31 PRO D CA 1
ATOM 4611 C C . PRO C 1 31 ? -48.335 30.586 71.102 1.00 25.77 31 PRO D C 1
ATOM 4612 O O . PRO C 1 31 ? -49.104 31.532 70.924 1.00 28.88 31 PRO D O 1
ATOM 4616 N N . ARG C 1 32 ? -47.481 30.133 70.186 1.00 24.31 32 ARG D N 1
ATOM 4617 C CA . ARG C 1 32 ? -47.391 30.661 68.823 1.00 29.67 32 ARG D CA 1
ATOM 4618 C C . ARG C 1 32 ? -46.859 32.093 68.721 1.00 32.70 32 ARG D C 1
ATOM 4619 O O . ARG C 1 32 ? -46.791 32.647 67.622 1.00 33.29 32 ARG D O 1
ATOM 4627 N N . GLU C 1 33 ? -46.465 32.694 69.840 1.00 23.55 33 GLU D N 1
ATOM 4628 C CA . GLU C 1 33 ? -46.015 34.086 69.787 1.00 22.91 33 GLU D CA 1
ATOM 4629 C C . GLU C 1 33 ? -44.581 34.327 70.261 1.00 15.28 33 GLU D C 1
ATOM 4630 O O . GLU C 1 33 ? -44.186 35.477 70.409 1.00 15.21 33 GLU D O 1
ATOM 4633 N N . HIS C 1 34 ? -43.813 33.266 70.510 1.00 13.67 34 HIS D N 1
ATOM 4634 C CA . HIS C 1 34 ? -42.458 33.427 71.048 1.00 14.65 34 HIS D CA 1
ATOM 4635 C C . HIS C 1 34 ? -41.575 34.382 70.250 1.00 15.29 34 HIS D C 1
ATOM 4636 O O . HIS C 1 34 ? -40.873 35.218 70.836 1.00 13.79 34 HIS D O 1
ATOM 4643 N N . THR C 1 35 ? -41.591 34.250 68.927 1.00 15.03 35 THR D N 1
ATOM 4644 C CA . THR C 1 35 ? -40.687 35.052 68.103 1.00 17.45 35 THR D CA 1
ATOM 4645 C C . THR C 1 35 ? -41.053 36.533 68.122 1.00 13.88 35 THR D C 1
ATOM 4646 O O . THR C 1 35 ? -40.223 37.385 67.828 1.00 16.97 35 THR D O 1
ATOM 4650 N N . GLN C 1 36 ? -42.298 36.829 68.474 1.00 13.90 36 GLN D N 1
ATOM 4651 C CA . GLN C 1 36 ? -42.739 38.217 68.572 1.00 15.73 36 GLN D CA 1
ATOM 4652 C C . GLN C 1 36 ? -42.465 38.815 69.952 1.00 20.73 36 GLN D C 1
ATOM 4653 O O . GLN C 1 36 ? -42.371 40.037 70.096 1.00 18.71 36 GLN D O 1
ATOM 4659 N N . ARG C 1 37 ? -42.319 37.962 70.964 1.00 14.75 37 ARG D N 1
ATOM 4660 C CA . ARG C 1 37 ? -42.184 38.450 72.338 1.00 14.59 37 ARG D CA 1
ATOM 4661 C C . ARG C 1 37 ? -40.775 38.435 72.928 1.00 13.59 37 ARG D C 1
ATOM 4662 O O . ARG C 1 37 ? -40.450 39.255 73.770 1.00 14.23 37 ARG D O 1
ATOM 4670 N N . ILE C 1 38 ? -39.930 37.519 72.482 1.00 13.58 38 ILE D N 1
ATOM 4671 C CA . ILE C 1 38 ? -38.688 37.261 73.213 1.00 12.76 38 ILE D CA 1
ATOM 4672 C C . ILE C 1 38 ? -37.697 38.440 73.233 1.00 13.03 38 ILE D C 1
ATOM 4673 O O . ILE C 1 38 ? -37.249 38.843 74.299 1.00 14.40 38 ILE D O 1
ATOM 4678 N N . LEU C 1 39 ? -37.357 39.010 72.079 1.00 13.24 39 LEU D N 1
ATOM 4679 C CA . LEU C 1 39 ? -36.452 40.160 72.086 1.00 13.27 39 LEU D CA 1
ATOM 4680 C C . LEU C 1 39 ? -37.030 41.411 72.776 1.00 14.22 39 LEU D C 1
ATOM 4681 O O . LEU C 1 39 ? -36.325 42.053 73.551 1.00 13.59 39 LEU D O 1
ATOM 4686 N N . PRO C 1 40 ? -38.317 41.743 72.530 1.00 14.02 40 PRO D N 1
ATOM 4687 C CA . PRO C 1 40 ? -38.898 42.826 73.346 1.00 16.36 40 PRO D CA 1
ATOM 4688 C C . PRO C 1 40 ? -38.747 42.592 74.863 1.00 13.95 40 PRO D C 1
ATOM 4689 O O . PRO C 1 40 ? -38.487 43.528 75.624 1.00 17.71 40 PRO D O 1
ATOM 4709 N N C MET C 1 41 ? -38.883 41.352 75.312 0.30 14.71 41 MET D N 1
ATOM 4710 N N D MET C 1 41 ? -38.910 41.334 75.269 0.20 14.71 41 MET D N 1
ATOM 4711 C CA C MET C 1 41 ? -38.752 41.091 76.741 0.30 15.10 41 MET D CA 1
ATOM 4712 C CA D MET C 1 41 ? -38.781 40.929 76.663 0.20 15.15 41 MET D CA 1
ATOM 4713 C C C MET C 1 41 ? -37.311 41.199 77.210 0.30 15.44 41 MET D C 1
ATOM 4714 C C D MET C 1 41 ? -37.360 41.164 77.174 0.20 15.45 41 MET D C 1
ATOM 4715 O O C MET C 1 41 ? -37.043 41.659 78.319 0.30 15.53 41 MET D O 1
ATOM 4716 O O D MET C 1 41 ? -37.160 41.687 78.268 0.20 15.52 41 MET D O 1
ATOM 4725 N N . VAL C 1 42 ? -36.380 40.771 76.367 1.00 13.97 42 VAL D N 1
ATOM 4726 C CA . VAL C 1 42 ? -34.979 40.905 76.714 1.00 12.46 42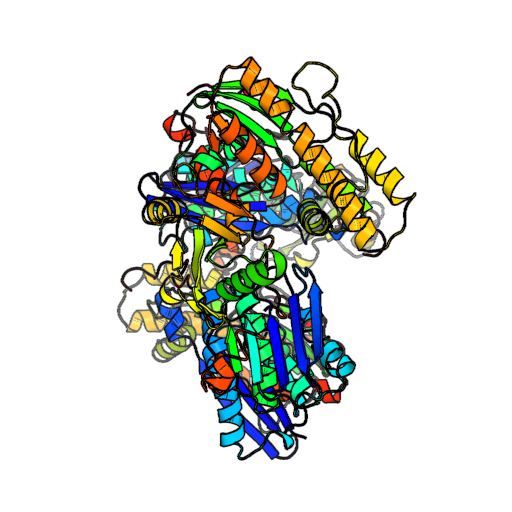 VAL D CA 1
ATOM 4727 C C . VAL C 1 42 ? -34.617 42.383 76.820 1.00 16.70 42 VAL D C 1
ATOM 4728 O O . VAL C 1 42 ? -33.955 42.817 77.775 1.00 18.06 42 VAL D O 1
ATOM 4732 N N A GLN C 1 43 ? -35.067 43.158 75.839 0.41 15.51 43 GLN D N 1
ATOM 4733 N N B GLN C 1 43 ? -35.076 43.154 75.837 0.59 15.45 43 GLN D N 1
ATOM 4734 C CA A GLN C 1 43 ? -34.787 44.585 75.823 0.41 16.00 43 GLN D CA 1
ATOM 4735 C CA B GLN C 1 43 ? -34.811 44.585 75.806 0.59 15.95 43 GLN D CA 1
ATOM 4736 C C A GLN C 1 43 ? -35.410 45.261 77.038 0.41 17.38 43 GLN D C 1
ATOM 4737 C C B GLN C 1 43 ? -35.402 45.241 77.046 0.59 17.32 43 GLN D C 1
ATOM 4738 O O A GLN C 1 43 ? -34.794 46.130 77.658 0.41 20.44 43 GLN D O 1
ATOM 4739 O O B GLN C 1 43 ? -34.755 46.072 77.689 0.59 20.38 43 GLN D O 1
ATOM 4750 N N . GLU C 1 44 ? -36.624 44.841 77.381 1.00 16.23 44 GLU D N 1
ATOM 4751 C CA . GLU C 1 44 ? -37.338 45.397 78.529 1.00 17.14 44 GLU D CA 1
ATOM 4752 C C . GLU C 1 44 ? -36.653 45.102 79.857 1.00 22.29 44 GLU D C 1
ATOM 4753 O O . GLU C 1 44 ? -36.500 45.995 80.690 1.00 19.79 44 GLU D O 1
ATOM 4756 N N . ILE C 1 45 ? -36.237 43.854 80.066 1.00 18.76 45 ILE D N 1
ATOM 4757 C CA . ILE C 1 45 ? -35.632 43.497 81.346 1.00 17.14 45 ILE D CA 1
ATOM 4758 C C . ILE C 1 45 ? -34.257 44.167 81.522 1.00 17.77 45 ILE D C 1
ATOM 4759 O O . ILE C 1 45 ? -33.900 44.612 82.615 1.00 19.40 45 ILE D O 1
ATOM 4764 N N . LEU C 1 46 ? -33.500 44.247 80.434 1.00 16.60 46 LEU D N 1
ATOM 4765 C CA . LEU C 1 46 ? -32.213 44.925 80.435 1.00 16.81 46 LEU D CA 1
ATOM 4766 C C . LEU C 1 46 ? -32.409 46.398 80.784 1.00 22.32 46 LEU D C 1
ATOM 4767 O O . LEU C 1 46 ? -31.758 46.925 81.684 1.00 24.57 46 LEU D O 1
ATOM 4772 N N . ALA C 1 47 ? -33.314 47.052 80.064 1.00 23.80 47 ALA D N 1
ATOM 4773 C CA . ALA C 1 47 ? -33.520 48.496 80.222 1.00 28.73 47 ALA D CA 1
ATOM 4774 C C . ALA C 1 47 ? -33.975 48.841 81.631 1.00 28.19 47 ALA D C 1
ATOM 4775 O O . ALA C 1 47 ? -33.549 49.845 82.203 1.00 36.27 47 ALA D O 1
ATOM 4777 N N . ALA C 1 48 ? -34.831 47.988 82.183 1.00 27.80 48 ALA D N 1
ATOM 4778 C CA . ALA C 1 48 ? -35.444 48.209 83.490 1.00 33.17 48 ALA D CA 1
ATOM 4779 C C . ALA C 1 48 ? -34.420 48.308 84.606 1.00 43.59 48 ALA D C 1
ATOM 4780 O O . ALA C 1 48 ? -34.525 49.164 85.484 1.00 43.27 48 ALA D O 1
ATOM 4782 N N . SER C 1 49 ? -33.433 47.421 84.578 1.00 37.38 49 SER D N 1
ATOM 4783 C CA . SER C 1 49 ? -32.429 47.388 85.631 1.00 40.50 49 SER D CA 1
ATOM 4784 C C . SER C 1 49 ? -31.185 48.164 85.224 1.00 37.46 49 SER D C 1
ATOM 4785 O O . SER C 1 49 ? -30.158 48.105 85.899 1.00 45.59 49 SER D O 1
ATOM 4788 N N . GLY C 1 50 ? -31.293 48.893 84.118 1.00 33.25 50 GLY D N 1
ATOM 4789 C CA . GLY C 1 50 ? -30.235 49.769 83.654 1.00 37.02 50 GLY D CA 1
ATOM 4790 C C . GLY C 1 50 ? -28.966 49.026 83.295 1.00 46.25 50 GLY D C 1
ATOM 4791 O O . GLY C 1 50 ? -27.862 49.502 83.551 1.00 43.84 50 GLY D O 1
ATOM 4792 N N . ALA C 1 51 ? -29.125 47.852 82.696 1.00 33.03 51 ALA D N 1
ATOM 4793 C CA . ALA C 1 51 ? -27.985 47.023 82.354 1.00 31.10 51 ALA D CA 1
ATOM 4794 C C . ALA C 1 51 ? -27.816 46.940 80.851 1.00 25.47 51 ALA D C 1
ATOM 4795 O O . ALA C 1 51 ? -28.799 46.872 80.109 1.00 28.86 51 ALA D O 1
ATOM 4797 N N . SER C 1 52 ? -26.566 46.953 80.402 1.00 26.62 52 SER D N 1
ATOM 4798 C CA . SER C 1 52 ? -26.269 46.732 78.998 1.00 32.49 52 SER D CA 1
ATOM 4799 C C . SER C 1 52 ? -25.888 45.274 78.809 1.00 24.11 52 SER D C 1
ATOM 4800 O O . SER C 1 52 ? -25.310 44.648 79.700 1.00 23.42 52 SER D O 1
ATOM 4803 N N . LEU C 1 53 ? -26.207 44.742 77.638 1.00 21.34 53 LEU D N 1
ATOM 4804 C CA . LEU C 1 53 ? -25.896 43.361 77.325 1.00 22.37 53 LEU D CA 1
ATOM 4805 C C . LEU C 1 53 ? -24.403 43.082 77.480 1.00 19.97 53 LEU D C 1
ATOM 4806 O O . LEU C 1 53 ? -24.003 42.007 77.929 1.00 23.61 53 LEU D O 1
ATOM 4811 N N A ASN C 1 54 ? -23.594 44.077 77.132 0.49 24.30 54 ASN D N 1
ATOM 4812 N N B ASN C 1 54 ? -23.561 44.043 77.112 0.51 24.29 54 ASN D N 1
ATOM 4813 C CA A ASN C 1 54 ? -22.145 43.965 77.199 0.49 26.40 54 ASN D CA 1
ATOM 4814 C CA B ASN C 1 54 ? -22.126 43.804 77.212 0.51 26.45 54 ASN D CA 1
ATOM 4815 C C A ASN C 1 54 ? -21.632 43.884 78.632 0.49 29.66 54 ASN D C 1
ATOM 4816 C C B ASN C 1 54 ? -21.597 43.941 78.642 0.51 29.64 54 ASN D C 1
ATOM 4817 O O A ASN C 1 54 ? -20.485 43.507 78.870 0.49 36.15 54 ASN D O 1
ATOM 4818 O O B ASN C 1 54 ? -20.403 43.780 78.887 0.51 36.74 54 ASN D O 1
ATOM 4827 N N . GLU C 1 55 ? -22.496 44.228 79.580 1.00 26.01 55 GLU D N 1
ATOM 4828 C CA . GLU C 1 55 ? -22.148 44.222 81.000 1.00 33.45 55 GLU D CA 1
ATOM 4829 C C . GLU C 1 55 ? -22.573 42.920 81.692 1.00 29.25 55 GLU D C 1
ATOM 4830 O O . GLU C 1 55 ? -22.347 42.740 82.888 1.00 39.16 55 GLU D O 1
ATOM 4836 N N . ILE C 1 56 ? -23.182 42.018 80.925 1.00 26.21 56 ILE D N 1
ATOM 4837 C CA . ILE C 1 56 ? -23.617 40.706 81.414 1.00 25.18 56 ILE D CA 1
ATOM 4838 C C . ILE C 1 56 ? -22.423 39.748 81.509 1.00 21.57 56 ILE D C 1
ATOM 4839 O O . ILE C 1 56 ? -21.588 39.697 80.607 1.00 26.81 56 ILE D O 1
ATOM 4844 N N . ASP C 1 57 ? -22.340 38.986 82.596 1.00 17.00 57 ASP D N 1
ATOM 4845 C CA . ASP C 1 57 ? -21.244 38.040 82.765 1.00 19.57 57 ASP D CA 1
ATOM 4846 C C . ASP C 1 57 ? -21.506 36.675 82.130 1.00 17.48 57 ASP D C 1
ATOM 4847 O O . ASP C 1 57 ? -20.569 35.979 81.745 1.00 22.81 57 ASP D O 1
ATOM 4852 N N . ALA C 1 58 ? -22.776 36.294 82.018 1.00 20.02 58 ALA D N 1
ATOM 4853 C CA . ALA C 1 58 ? -23.139 35.013 81.417 1.00 17.61 58 ALA D CA 1
ATOM 4854 C C . ALA C 1 58 ? -24.580 35.036 80.921 1.00 18.30 58 ALA D C 1
ATOM 4855 O O . ALA C 1 58 ? -25.452 35.662 81.526 1.00 17.33 58 ALA D O 1
ATOM 4857 N N . LEU C 1 59 ? -24.815 34.346 79.814 1.00 13.06 59 LEU D N 1
ATOM 4858 C CA . LEU C 1 59 ? -26.147 34.239 79.245 1.00 12.64 59 LEU D CA 1
ATOM 4859 C C . LEU C 1 59 ? -26.622 32.807 79.432 1.00 16.36 59 LEU D C 1
ATOM 4860 O O . LEU C 1 59 ? -26.060 31.877 78.844 1.00 15.31 59 LEU D O 1
ATOM 4865 N N . ALA C 1 60 ? -27.640 32.621 80.265 1.00 10.11 60 ALA D N 1
ATOM 4866 C CA . ALA C 1 60 ? -28.207 31.297 80.458 1.00 10.68 60 ALA D CA 1
ATOM 4867 C C . ALA C 1 60 ? -29.383 31.082 79.505 1.00 14.31 60 ALA D C 1
ATOM 4868 O O . ALA C 1 60 ? -30.170 31.995 79.265 1.00 13.28 60 ALA D O 1
ATOM 4870 N N . PHE C 1 61 ? -29.513 29.877 78.957 1.00 11.49 61 PHE D N 1
ATOM 4871 C CA . PHE C 1 61 ? -30.604 29.611 78.024 1.00 13.50 61 PHE D CA 1
ATOM 4872 C C . PHE C 1 61 ? -31.223 28.258 78.321 1.00 16.44 61 PHE D C 1
ATOM 4873 O O . PHE C 1 61 ? -30.536 27.337 78.764 1.00 13.04 61 PHE D O 1
ATOM 4881 N N . GLY C 1 62 ? -32.520 28.140 78.068 1.00 12.71 62 GLY D N 1
ATOM 4882 C CA . GLY C 1 62 ? -33.184 26.859 78.196 1.00 11.67 62 GLY D CA 1
ATOM 4883 C C . GLY C 1 62 ? -32.760 25.960 77.075 1.00 12.43 62 GLY D C 1
ATOM 4884 O O . GLY C 1 62 ? -33.101 26.204 75.925 1.00 13.50 62 GLY D O 1
ATOM 4885 N N . ARG C 1 63 ? -32.009 24.915 77.406 1.00 10.89 63 ARG D N 1
ATOM 4886 C CA . ARG C 1 63 ? -31.359 24.115 76.377 1.00 10.67 63 ARG D CA 1
ATOM 4887 C C . ARG C 1 63 ? -32.278 23.022 75.836 1.00 12.77 63 ARG D C 1
ATOM 4888 O O . ARG C 1 63 ? -31.980 22.398 74.822 1.00 11.79 63 ARG D O 1
ATOM 4896 N N . GLY C 1 64 ? -33.397 22.797 76.519 1.00 10.98 64 GLY D N 1
ATOM 4897 C CA . GLY C 1 64 ? -34.261 21.679 76.180 1.00 10.89 64 GLY D CA 1
ATOM 4898 C C . GLY C 1 64 ? -34.279 20.691 77.335 1.00 9.55 64 GLY D C 1
ATOM 4899 O O . GLY C 1 64 ? -33.597 20.894 78.331 1.00 10.86 64 GLY D O 1
ATOM 4900 N N . PRO C 1 65 ? -35.057 19.614 77.209 1.00 9.41 65 PRO D N 1
ATOM 4901 C CA . PRO C 1 65 ? -35.892 19.308 76.043 1.00 8.59 65 PRO D CA 1
ATOM 4902 C C . PRO C 1 65 ? -37.199 20.088 76.055 1.00 11.20 65 PRO D C 1
ATOM 4903 O O . PRO C 1 65 ? -37.504 20.792 77.022 1.00 13.00 65 PRO D O 1
ATOM 4907 N N . GLY C 1 66 ? -37.968 19.960 74.981 1.00 7.99 66 GLY D N 1
ATOM 4908 C CA . GLY C 1 66 ? -39.234 20.657 74.867 1.00 8.19 66 GLY D CA 1
ATOM 4909 C C . GLY C 1 66 ? -39.669 20.626 73.415 1.00 9.03 66 GLY D C 1
ATOM 4910 O O . GLY C 1 66 ? -39.410 19.651 72.714 1.00 10.89 66 GLY D O 1
ATOM 4911 N N . SER C 1 67 ? -40.351 21.676 72.977 1.00 10.54 67 SER D N 1
ATOM 4912 C CA . SER C 1 67 ? -40.700 21.804 71.574 1.00 8.58 67 SER D CA 1
ATOM 4913 C C . SER C 1 67 ? -39.410 21.961 70.765 1.00 9.21 67 SER D C 1
ATOM 4914 O O . SER C 1 67 ? -38.573 22.787 71.106 1.00 11.78 67 SER D O 1
ATOM 4917 N N . PHE C 1 68 ? -39.247 21.185 69.698 1.00 9.18 68 PHE D N 1
ATOM 4918 C CA . PHE C 1 68 ? -38.031 21.304 68.892 1.00 12.28 68 PHE D CA 1
ATOM 4919 C C . PHE C 1 68 ? -37.882 22.735 68.400 1.00 12.38 68 PHE D C 1
ATOM 4920 O O . PHE C 1 68 ? -36.801 23.312 68.444 1.00 9.80 68 PHE D O 1
ATOM 4928 N N . THR C 1 69 ? -38.987 23.313 67.946 1.00 11.17 69 THR D N 1
ATOM 4929 C CA . THR C 1 69 ? -38.972 24.678 67.444 1.00 9.95 69 THR D CA 1
ATOM 4930 C C . THR C 1 69 ? -38.666 25.659 68.547 1.00 12.08 69 THR D C 1
ATOM 4931 O O . THR C 1 69 ? -37.860 26.564 68.370 1.00 11.79 69 THR D O 1
ATOM 4935 N N . GLY C 1 70 ? -39.298 25.475 69.700 1.00 12.66 70 GLY D N 1
ATOM 4936 C CA . GLY C 1 70 ? -39.081 26.386 70.809 1.00 9.91 70 GLY D CA 1
ATOM 4937 C C . GLY C 1 70 ? -37.665 26.341 71.342 1.00 7.61 70 GLY D C 1
ATOM 4938 O O . GLY C 1 70 ? -37.079 27.384 71.646 1.00 11.02 70 GLY D O 1
ATOM 4939 N N . VAL C 1 71 ? -37.119 25.134 71.475 1.00 9.42 71 VAL D N 1
ATOM 4940 C CA . VAL C 1 71 ? -35.731 24.957 71.917 1.00 9.35 71 VAL D CA 1
ATOM 4941 C C . VAL C 1 71 ? -34.801 25.710 70.958 1.00 8.98 71 VAL D C 1
ATOM 4942 O O . VAL C 1 71 ? -33.916 26.469 71.390 1.00 12.20 71 VAL D O 1
ATOM 4946 N N . ARG C 1 72 ? -35.046 25.563 69.662 1.00 10.45 72 ARG D N 1
ATOM 4947 C CA . ARG C 1 72 ? -34.228 26.274 68.689 1.00 11.84 72 ARG D CA 1
ATOM 4948 C C . ARG C 1 72 ? -34.410 27.788 68.708 1.00 11.49 72 ARG D C 1
ATOM 4949 O O . ARG C 1 72 ? -33.452 28.520 68.460 1.00 11.45 72 ARG D O 1
ATOM 4957 N N . ILE C 1 73 ? -35.619 28.272 68.987 1.00 9.98 73 ILE D N 1
ATOM 4958 C CA . ILE C 1 73 ? -35.795 29.719 69.129 1.00 11.29 73 ILE D CA 1
ATOM 4959 C C . ILE C 1 73 ? -34.931 30.220 70.296 1.00 11.76 73 ILE D C 1
ATOM 4960 O O . ILE C 1 73 ? -34.221 31.222 70.187 1.00 12.68 73 ILE D O 1
ATOM 4965 N N . GLY C 1 74 ? -34.979 29.497 71.411 1.00 11.46 74 GLY D N 1
ATOM 4966 C CA . GLY C 1 74 ? -34.218 29.873 72.586 1.00 11.08 74 GLY D CA 1
ATOM 4967 C C . GLY C 1 74 ? -32.723 29.902 72.314 1.00 13.89 74 GLY D C 1
ATOM 4968 O O . GLY C 1 74 ? -32.036 30.881 72.655 1.00 14.31 74 GLY D O 1
ATOM 4969 N N . ILE C 1 75 ? -32.206 28.842 71.701 1.00 10.59 75 ILE D N 1
ATOM 4970 C CA . ILE C 1 75 ? -30.768 28.799 71.468 1.00 13.22 75 ILE D CA 1
ATOM 4971 C C . ILE C 1 75 ? -30.365 29.801 70.392 1.00 11.31 75 ILE D C 1
ATOM 4972 O O . ILE C 1 75 ? -29.308 30.391 70.468 1.00 11.78 75 ILE D O 1
ATOM 4977 N N . GLY C 1 76 ? -31.237 30.027 69.419 1.00 9.69 76 GLY D N 1
ATOM 4978 C CA . GLY C 1 76 ? -30.929 30.953 68.335 1.00 10.70 76 GLY D CA 1
ATOM 4979 C C . GLY C 1 76 ? -30.828 32.386 68.821 1.00 11.39 76 GLY D C 1
ATOM 4980 O O . GLY C 1 76 ? -29.893 33.123 68.478 1.00 10.68 76 GLY D O 1
ATOM 4981 N N . ILE C 1 77 ? -31.802 32.791 69.624 1.00 11.64 77 ILE D N 1
ATOM 4982 C CA . ILE C 1 77 ? -31.763 34.111 70.236 1.00 8.91 77 ILE D CA 1
ATOM 4983 C C . ILE C 1 77 ? -30.564 34.228 71.171 1.00 9.34 77 ILE D C 1
ATOM 4984 O O . ILE C 1 77 ? -29.825 35.216 71.145 1.00 11.10 77 ILE D O 1
ATOM 4989 N N . ALA C 1 78 ? -30.368 33.219 72.006 1.00 9.45 78 ALA D N 1
ATOM 4990 C CA . ALA C 1 78 ? -29.247 33.275 72.933 1.00 8.37 78 ALA D CA 1
ATOM 4991 C C . ALA C 1 78 ? -27.902 33.347 72.191 1.00 10.22 78 ALA D C 1
ATOM 4992 O O . ALA C 1 78 ? -26.994 34.072 72.605 1.00 12.95 78 ALA D O 1
ATOM 4994 N N . GLN C 1 79 ? -27.775 32.599 71.100 1.00 10.47 79 GLN D N 1
ATOM 4995 C CA . GLN C 1 79 ? -26.533 32.630 70.333 1.00 11.21 79 GLN D CA 1
ATOM 4996 C C . GLN C 1 79 ? -26.256 33.983 69.726 1.00 11.16 79 GLN D C 1
ATOM 4997 O O . GLN C 1 79 ? -25.113 34.447 69.732 1.00 10.86 79 GLN D O 1
ATOM 5003 N N . GLY C 1 80 ? -27.291 34.605 69.163 1.00 11.14 80 GLY D N 1
ATOM 5004 C CA . GLY C 1 80 ? -27.112 35.919 68.575 1.00 10.18 80 GLY D CA 1
ATOM 5005 C C . GLY C 1 80 ? -26.662 36.917 69.623 1.00 9.12 80 GLY D C 1
ATOM 5006 O O . GLY C 1 80 ? -25.736 37.701 69.388 1.00 10.77 80 GLY D O 1
ATOM 5007 N N . LEU C 1 81 ? -27.298 36.886 70.791 1.00 10.70 81 LEU D N 1
ATOM 5008 C CA . LEU C 1 81 ? -26.913 37.789 71.871 1.00 11.38 81 LEU D CA 1
ATOM 5009 C C . LEU C 1 81 ? -25.488 37.514 72.331 1.00 14.60 81 LEU D C 1
ATOM 5010 O O . LEU C 1 81 ? -24.707 38.436 72.536 1.00 12.90 81 LEU D O 1
ATOM 5015 N N . ALA C 1 82 ? -25.164 36.238 72.513 1.00 11.69 82 ALA D N 1
ATOM 5016 C CA . ALA C 1 82 ? -23.863 35.862 73.045 1.00 10.66 82 ALA D CA 1
ATOM 5017 C C . ALA C 1 82 ? -22.745 36.106 72.036 1.00 13.18 82 ALA D C 1
ATOM 5018 O O . ALA C 1 82 ? -21.652 36.524 72.408 1.00 12.30 82 ALA D O 1
ATOM 5020 N N . LEU C 1 83 ? -23.004 35.809 70.766 1.00 11.41 83 LEU D N 1
ATOM 5021 C CA . LEU C 1 83 ? -22.045 36.135 69.712 1.00 12.02 83 LEU D CA 1
ATOM 5022 C C . LEU C 1 83 ? -21.846 37.643 69.649 1.00 12.32 83 LEU D C 1
ATOM 5023 O O . LEU C 1 83 ? -20.714 38.129 69.576 1.00 15.38 83 LEU D O 1
ATOM 5028 N N . GLY C 1 84 ? -22.948 38.387 69.707 1.00 10.10 84 GLY D N 1
ATOM 5029 C CA . GLY C 1 84 ? -22.888 39.828 69.526 1.00 12.12 84 GLY D CA 1
ATOM 5030 C C . GLY C 1 84 ? -22.164 40.550 70.639 1.00 16.33 84 GLY D C 1
ATOM 5031 O O . GLY C 1 84 ? -21.510 41.566 70.404 1.00 16.75 84 GLY D O 1
ATOM 5032 N N . ALA C 1 85 ? -22.278 40.027 71.854 1.00 14.56 85 ALA D N 1
ATOM 5033 C CA . ALA C 1 85 ? -21.695 40.685 73.019 1.00 17.49 85 ALA D CA 1
ATOM 5034 C C . ALA C 1 85 ? -20.531 39.909 73.631 1.00 16.33 85 ALA D C 1
ATOM 5035 O O . ALA C 1 85 ? -20.048 40.275 74.711 1.00 18.33 85 ALA D O 1
ATOM 5037 N N . ASN C 1 86 ? -20.077 38.862 72.936 1.00 15.58 86 ASN D N 1
ATOM 5038 C CA . ASN C 1 86 ? -18.998 37.981 73.409 1.00 14.35 86 ASN D CA 1
ATOM 5039 C C . ASN C 1 86 ? -19.265 37.443 74.807 1.00 16.35 86 ASN D C 1
ATOM 5040 O O . ASN C 1 86 ? -18.436 37.577 75.708 1.00 16.78 86 ASN D O 1
ATOM 5045 N N . LEU C 1 87 ? -20.439 36.851 74.993 1.00 11.86 87 LEU D N 1
ATOM 5046 C CA . LEU C 1 87 ? -20.835 36.351 76.308 1.00 10.91 87 LEU D CA 1
ATOM 5047 C C . LEU C 1 87 ? -20.672 34.849 76.392 1.00 13.99 87 LEU D C 1
ATOM 5048 O O . LEU C 1 87 ? -20.996 34.140 75.452 1.00 15.54 87 LEU D O 1
ATOM 5053 N N . PRO C 1 88 ? -20.179 34.353 77.531 1.00 14.80 88 PRO D N 1
ATOM 5054 C CA . PRO C 1 88 ? -20.237 32.900 77.710 1.00 13.23 88 PRO D CA 1
ATOM 5055 C C . PRO C 1 88 ? -21.683 32.473 77.931 1.00 11.64 88 PRO D C 1
ATOM 5056 O O . PRO C 1 88 ? -22.498 33.239 78.464 1.00 15.58 88 PRO D O 1
ATOM 5068 N N B MET C 1 89 ? -21.993 31.248 77.527 0.50 13.09 89 MET D N 1
ATOM 5069 C CA B MET C 1 89 ? -23.351 30.740 77.606 0.50 12.43 89 MET D CA 1
ATOM 5070 C C B MET C 1 89 ? -23.444 29.608 78.603 0.50 16.78 89 MET D C 1
ATOM 5071 O O B MET C 1 89 ? -22.480 28.881 78.815 0.50 15.51 89 MET D O 1
ATOM 5076 N N . ILE C 1 90 ? -24.612 29.455 79.215 1.00 10.40 90 ILE D N 1
ATOM 5077 C CA . ILE C 1 90 ? -24.833 28.352 80.125 1.00 11.02 90 ILE D CA 1
ATOM 5078 C C . ILE C 1 90 ? -26.152 27.703 79.758 1.00 10.76 90 ILE D C 1
ATOM 5079 O O . ILE C 1 90 ? -27.200 28.323 79.878 1.00 11.34 90 ILE D O 1
ATOM 5084 N N . GLY C 1 91 ? -26.101 26.461 79.294 1.00 9.60 91 GLY D N 1
ATOM 5085 C CA . GLY C 1 91 ? -27.327 25.772 78.952 1.00 9.17 91 GLY D CA 1
ATOM 5086 C C . GLY C 1 91 ? -27.933 25.153 80.192 1.00 15.14 91 GLY D C 1
ATOM 5087 O O . GLY C 1 91 ? -27.247 24.455 80.942 1.00 15.74 91 GLY D O 1
ATOM 5088 N N . VAL C 1 92 ? -29.218 25.407 80.404 1.00 9.07 92 VAL D N 1
ATOM 5089 C CA . VAL C 1 92 ? -29.912 24.894 81.580 1.00 8.72 92 VAL D CA 1
ATOM 5090 C C . VAL C 1 92 ? -31.043 23.983 81.131 1.00 9.69 92 VAL D C 1
ATOM 5091 O O . VAL C 1 92 ? -31.837 24.338 80.251 1.00 11.16 92 VAL D O 1
ATOM 5095 N N . SER C 1 93 ? -31.122 22.807 81.744 1.00 9.88 93 SER D N 1
ATOM 5096 C CA . SER C 1 93 ? -32.190 21.857 81.450 1.00 11.45 93 SER D CA 1
ATOM 5097 C C . SER C 1 93 ? -33.561 22.429 81.816 1.00 10.68 93 SER D C 1
ATOM 5098 O O . SER C 1 93 ? -33.749 22.994 82.902 1.00 11.60 93 SER D O 1
ATOM 5101 N N . THR C 1 94 ? -34.529 22.261 80.927 1.00 10.19 94 THR D N 1
ATOM 5102 C CA . THR C 1 94 ? -35.898 22.662 81.235 1.00 9.39 94 THR D CA 1
ATOM 5103 C C . THR C 1 94 ? -36.460 21.824 82.378 1.00 10.46 94 THR D C 1
ATOM 5104 O O . THR C 1 94 ? -37.287 22.299 83.159 1.00 11.16 94 THR D O 1
ATOM 5108 N N . LEU C 1 95 ? -36.001 20.580 82.471 1.00 8.39 95 LEU D N 1
ATOM 5109 C CA . LEU C 1 95 ? -36.472 19.667 83.516 1.00 10.24 95 LEU D CA 1
ATOM 5110 C C . LEU C 1 95 ? -35.935 20.095 84.886 1.00 10.69 95 LEU D C 1
ATOM 5111 O O . LEU C 1 95 ? -36.693 20.192 85.853 1.00 9.95 95 LEU D O 1
ATOM 5116 N N . ALA C 1 96 ? -34.637 20.394 84.958 1.00 10.39 96 ALA D N 1
ATOM 5117 C CA . ALA C 1 96 ? -34.052 20.909 86.199 1.00 9.68 96 ALA D CA 1
ATOM 5118 C C . ALA C 1 96 ? -34.646 22.269 86.578 1.00 12.60 96 ALA D C 1
ATOM 5119 O O . ALA C 1 96 ? -34.826 22.569 87.759 1.00 12.54 96 ALA D O 1
ATOM 5121 N N . THR C 1 97 ? -34.916 23.111 85.583 1.00 8.10 97 THR D N 1
ATOM 5122 C CA . THR C 1 97 ? -35.495 24.418 85.859 1.00 7.95 97 THR D CA 1
ATOM 5123 C C . THR C 1 97 ? -36.830 24.309 86.581 1.00 10.01 97 THR D C 1
ATOM 5124 O O . THR C 1 97 ? -37.119 25.082 87.499 1.00 12.30 97 THR D O 1
ATOM 5136 N N B MET C 1 98 ? -37.643 23.338 86.180 0.50 9.44 98 MET D N 1
ATOM 5137 C CA B MET C 1 98 ? -38.943 23.155 86.815 0.50 11.80 98 MET D CA 1
ATOM 5138 C C B MET C 1 98 ? -38.813 22.566 88.220 0.50 12.76 98 MET D C 1
ATOM 5139 O O B MET C 1 98 ? -39.631 22.847 89.094 0.50 12.47 98 MET D O 1
ATOM 5144 N N . ALA C 1 99 ? -37.776 21.765 88.431 1.00 10.68 99 ALA D N 1
ATOM 5145 C CA . ALA C 1 99 ? -37.457 21.258 89.764 1.00 9.34 99 ALA D CA 1
ATOM 5146 C C . ALA C 1 99 ? -37.157 22.436 90.677 1.00 13.50 99 ALA D C 1
ATOM 5147 O O . ALA C 1 99 ? -37.678 22.515 91.793 1.00 11.65 99 ALA D O 1
ATOM 5149 N N . GLN C 1 100 ? -36.328 23.365 90.195 1.00 11.90 100 GLN D N 1
ATOM 5150 C CA . GLN C 1 100 ? -35.983 24.552 90.978 1.00 10.49 100 GLN D CA 1
ATOM 5151 C C . GLN C 1 100 ? -37.247 25.347 91.271 1.00 14.24 100 GLN D C 1
ATOM 5152 O O . GLN C 1 100 ? -37.416 25.877 92.366 1.00 13.67 100 GLN D O 1
ATOM 5158 N N . GLY C 1 101 ? -38.146 25.417 90.293 1.00 11.45 101 GLY D N 1
ATOM 5159 C CA . GLY C 1 101 ? -39.412 26.104 90.495 1.00 14.08 101 GLY D CA 1
ATOM 5160 C C . GLY C 1 101 ? -40.260 25.463 91.591 1.00 13.08 101 GLY D C 1
ATOM 5161 O O . GLY C 1 101 ? -40.876 26.160 92.404 1.00 18.20 101 GLY D O 1
ATOM 5162 N N . ALA C 1 102 ? -40.306 24.137 91.614 1.00 11.88 102 ALA D N 1
ATOM 5163 C CA . ALA C 1 102 ? -41.054 23.427 92.650 1.00 13.84 102 ALA D CA 1
ATOM 5164 C C . ALA C 1 102 ? -40.478 23.733 94.031 1.00 18.82 102 ALA D C 1
ATOM 5165 O O . ALA C 1 102 ? -41.213 23.865 95.012 1.00 17.61 102 ALA D O 1
ATOM 5167 N N . TRP C 1 103 ? -39.157 23.831 94.107 1.00 14.40 103 TRP D N 1
ATOM 5168 C CA . TRP C 1 103 ? -38.515 24.181 95.368 1.00 13.90 103 TRP D CA 1
ATOM 5169 C C . TRP C 1 103 ? -38.903 25.595 95.793 1.00 18.15 103 TRP D C 1
ATOM 5170 O O . TRP C 1 103 ? -39.258 25.828 96.950 1.00 19.22 103 TRP D O 1
ATOM 5181 N N . ARG C 1 104 ? -38.846 26.528 94.851 1.00 15.02 104 ARG D N 1
ATOM 5182 C CA . ARG C 1 104 ? -39.191 27.922 95.123 1.00 16.93 104 ARG D CA 1
ATOM 5183 C C . ARG C 1 104 ? -40.627 28.048 95.617 1.00 23.05 104 ARG D C 1
ATOM 5184 O O . ARG C 1 104 ? -40.906 28.779 96.569 1.00 22.37 104 ARG D O 1
ATOM 5192 N N . LYS C 1 105 ? -41.534 27.319 94.980 1.00 16.88 105 LYS D N 1
ATOM 5193 C CA . LYS C 1 105 ? -42.955 27.432 95.286 1.00 19.70 105 LYS D CA 1
ATOM 5194 C C . LYS C 1 105 ? -43.413 26.581 96.470 1.00 23.65 105 LYS D C 1
ATOM 5195 O O . LYS C 1 105 ? -44.296 27.001 97.228 1.00 24.16 105 LYS D O 1
ATOM 5201 N N . THR C 1 106 ? -42.818 25.403 96.649 1.00 17.19 106 THR D N 1
ATOM 5202 C CA . THR C 1 106 ? -43.334 24.456 97.653 1.00 16.83 106 THR D CA 1
ATOM 5203 C C . THR C 1 106 ? -42.303 23.912 98.634 1.00 22.51 106 THR D C 1
ATOM 5204 O O . THR C 1 106 ? -42.661 23.194 99.573 1.00 22.09 106 THR D O 1
ATOM 5208 N N . GLY C 1 107 ? -41.032 24.236 98.413 1.00 19.29 107 GLY D N 1
ATOM 5209 C CA . GLY C 1 107 ? -39.953 23.707 99.229 1.00 18.36 107 GLY D CA 1
ATOM 5210 C C . GLY C 1 107 ? -39.561 22.277 98.890 1.00 16.99 107 GLY D C 1
ATOM 5211 O O . GLY C 1 107 ? -38.784 21.656 99.615 1.00 17.94 107 GLY D O 1
ATOM 5212 N N . ALA C 1 108 ? -40.086 21.761 97.777 1.00 17.43 108 ALA D N 1
ATOM 5213 C CA . ALA C 1 108 ? -39.788 20.401 97.318 1.00 15.39 108 ALA D CA 1
ATOM 5214 C C . ALA C 1 108 ? -38.302 20.206 97.042 1.00 17.06 108 ALA D C 1
ATOM 5215 O O . ALA C 1 108 ? -37.682 21.028 96.374 1.00 16.90 108 ALA D O 1
ATOM 5217 N N . THR C 1 109 ? -37.731 19.110 97.534 1.00 15.76 109 THR D N 1
ATOM 5218 C CA . THR C 1 109 ? -36.320 18.824 97.293 1.00 12.49 109 THR D CA 1
ATOM 5219 C C . THR C 1 109 ? -36.118 17.583 96.441 1.00 12.16 109 THR D C 1
ATOM 5220 O O . THR C 1 109 ? -34.992 17.235 96.105 1.00 13.80 109 THR D O 1
ATOM 5224 N N . ARG C 1 110 ? -37.213 16.900 96.110 1.00 11.96 110 ARG D N 1
ATOM 5225 C CA . ARG C 1 110 ? -37.148 15.724 95.247 1.00 10.93 110 ARG D CA 1
ATOM 5226 C C . ARG C 1 110 ? -38.261 15.856 94.221 1.00 15.41 110 ARG D C 1
ATOM 5227 O O . ARG C 1 110 ? -39.427 15.940 94.572 1.00 13.90 110 ARG D O 1
ATOM 5235 N N . VAL C 1 111 ? -37.896 15.895 92.949 1.00 10.65 111 VAL D N 1
ATOM 5236 C CA . VAL C 1 111 ? -38.863 16.258 91.918 1.00 10.86 111 VAL D CA 1
ATOM 5237 C C . VAL C 1 111 ? -38.842 15.268 90.765 1.00 10.27 111 VAL D C 1
ATOM 5238 O O . VAL C 1 111 ? -37.776 14.933 90.245 1.00 12.43 111 VAL D O 1
ATOM 5242 N N . LEU C 1 112 ? -40.025 14.804 90.374 1.00 8.63 112 LEU D N 1
ATOM 5243 C CA . LEU C 1 112 ? -40.184 13.987 89.182 1.00 12.02 112 LEU D CA 1
ATOM 5244 C C . LEU C 1 112 ? -40.686 14.901 88.078 1.00 10.70 112 LEU D C 1
ATOM 5245 O O . LEU C 1 112 ? -41.840 15.341 88.110 1.00 12.52 112 LEU D O 1
ATOM 5250 N N . ALA C 1 113 ? -39.813 15.212 87.118 1.00 8.27 113 ALA D N 1
ATOM 5251 C CA . ALA C 1 113 ? -40.141 16.171 86.071 1.00 9.06 113 ALA D CA 1
ATOM 5252 C C . ALA C 1 113 ? -40.526 15.408 84.814 1.00 11.55 113 ALA D C 1
ATOM 5253 O O . ALA C 1 113 ? -39.794 14.526 84.371 1.00 10.79 113 ALA D O 1
ATOM 5255 N N . ALA C 1 114 ? -41.690 15.723 84.249 1.00 10.66 114 ALA D N 1
ATOM 5256 C CA . ALA C 1 114 ? -42.111 15.065 83.015 1.00 11.06 114 ALA D CA 1
ATOM 5257 C C . ALA C 1 114 ? -42.716 16.117 82.091 1.00 9.24 114 ALA D C 1
ATOM 5258 O O . ALA C 1 114 ? -43.588 16.873 82.513 1.00 10.47 114 ALA D O 1
ATOM 5260 N N . ILE C 1 115 ? -42.241 16.151 80.851 1.00 10.24 115 ILE D N 1
ATOM 5261 C CA . ILE C 1 115 ? -42.749 17.045 79.814 1.00 10.13 115 ILE D CA 1
ATOM 5262 C C . ILE C 1 115 ? -43.446 16.223 78.736 1.00 11.27 115 ILE D C 1
ATOM 5263 O O . ILE C 1 115 ? -42.939 15.186 78.312 1.00 11.89 115 ILE D O 1
ATOM 5268 N N . ASP C 1 116 ? -44.623 16.669 78.308 1.00 11.44 116 ASP D N 1
ATOM 5269 C CA . ASP C 1 116 ? -45.321 15.988 77.225 1.00 9.60 116 ASP D CA 1
ATOM 5270 C C . ASP C 1 116 ? -44.493 16.160 75.942 1.00 10.68 116 ASP D C 1
ATOM 5271 O O . ASP C 1 116 ? -44.381 17.265 75.414 1.00 13.60 116 ASP D O 1
ATOM 5276 N N . ALA C 1 117 ? -43.924 15.062 75.457 1.00 13.13 117 ALA D N 1
ATOM 5277 C CA . ALA C 1 117 ? -43.001 15.112 74.325 1.00 12.69 117 ALA D CA 1
ATOM 5278 C C . ALA C 1 117 ? -43.741 14.962 73.009 1.00 16.46 117 ALA D C 1
ATOM 5279 O O . ALA C 1 117 ? -43.130 15.058 71.944 1.00 15.15 117 ALA D O 1
ATOM 5281 N N . ARG C 1 118 ? -45.051 14.734 73.101 1.00 16.02 118 ARG D N 1
ATOM 5282 C CA . ARG C 1 118 ? -45.879 14.287 71.974 1.00 17.40 118 ARG D CA 1
ATOM 5283 C C . ARG C 1 118 ? -45.528 12.862 71.558 1.00 16.35 118 ARG D C 1
ATOM 5284 O O . ARG C 1 118 ? -44.614 12.246 72.123 1.00 17.31 118 ARG D O 1
ATOM 5300 N N B MET C 1 119 ? -46.265 12.335 70.579 0.50 20.29 119 MET D N 1
ATOM 5301 C CA B MET C 1 119 ? -46.060 10.977 70.068 0.50 19.42 119 MET D CA 1
ATOM 5302 C C B MET C 1 119 ? -46.166 9.914 71.151 0.50 18.79 119 MET D C 1
ATOM 5303 O O B MET C 1 119 ? -45.526 8.866 71.062 0.50 24.42 119 MET D O 1
ATOM 5308 N N . GLY C 1 120 ? -46.956 10.196 72.177 1.00 20.38 120 GLY D N 1
ATOM 5309 C CA . GLY C 1 120 ? -47.179 9.246 73.254 1.00 23.03 120 GLY D CA 1
ATOM 5310 C C . GLY C 1 120 ? -46.001 9.034 74.192 1.00 25.36 120 GLY D C 1
ATOM 5311 O O . GLY C 1 120 ? -45.919 8.008 74.868 1.00 25.05 120 GLY D O 1
ATOM 5312 N N . GLU C 1 121 ? -45.084 9.996 74.240 1.00 14.43 121 GLU D N 1
ATOM 5313 C CA . GLU C 1 121 ? -43.935 9.885 75.129 1.00 15.05 121 GLU D CA 1
ATOM 5314 C C . GLU C 1 121 ? -43.776 11.108 76.022 1.00 13.93 121 GLU D C 1
ATOM 5315 O O . GLU C 1 121 ? -44.440 12.126 75.822 1.00 13.34 121 GLU D O 1
ATOM 5321 N N . VAL C 1 122 ? -42.924 10.978 77.036 1.00 12.09 122 VAL D N 1
ATOM 5322 C CA . VAL C 1 122 ? -42.583 12.119 77.870 1.00 10.63 122 VAL D CA 1
ATOM 5323 C C . VAL C 1 122 ? -41.075 12.299 77.980 1.00 9.94 122 VAL D C 1
ATOM 5324 O O . VAL C 1 122 ? -40.320 11.328 77.912 1.00 13.99 122 VAL D O 1
ATOM 5328 N N . TYR C 1 123 ? -40.642 13.547 78.147 1.00 9.81 123 TYR D N 1
ATOM 5329 C CA . TYR C 1 123 ? -39.264 13.807 78.579 1.00 10.54 123 TYR D CA 1
ATOM 5330 C C . TYR C 1 123 ? -39.276 13.696 80.088 1.00 14.16 123 TYR D C 1
ATOM 5331 O O . TYR C 1 123 ? -40.128 14.291 80.739 1.00 13.56 123 TYR D O 1
ATOM 5340 N N . TRP C 1 124 ? -38.338 12.932 80.639 1.00 9.16 124 TRP D N 1
ATOM 5341 C CA . TRP C 1 124 ? -38.413 12.526 82.035 1.00 10.81 124 TRP D CA 1
ATOM 5342 C C . TRP C 1 124 ? -37.103 12.818 82.742 1.00 13.03 124 TRP D C 1
ATOM 5343 O O . TRP C 1 124 ? -36.034 12.636 82.161 1.00 11.20 124 TRP D O 1
ATOM 5354 N N . ALA C 1 125 ? -37.181 13.217 84.009 1.00 10.26 125 ALA D N 1
ATOM 5355 C CA . ALA C 1 125 ? -35.990 13.272 84.862 1.00 7.63 125 ALA D CA 1
ATOM 5356 C C . ALA C 1 125 ? -36.368 13.131 86.329 1.00 12.52 125 ALA D C 1
ATOM 5357 O O . ALA C 1 125 ? -37.470 13.503 86.736 1.00 10.86 125 ALA D O 1
ATOM 5359 N N . GLU C 1 126 ? -35.427 12.610 87.110 1.00 10.66 126 GLU D N 1
ATOM 5360 C CA . GLU C 1 126 ? -35.552 12.526 88.558 1.00 9.89 126 GLU D CA 1
ATOM 5361 C C . GLU C 1 126 ? -34.502 13.415 89.195 1.00 10.76 126 GLU D C 1
ATOM 5362 O O . GLU C 1 126 ? -33.306 13.127 89.114 1.00 13.83 126 GLU D O 1
ATOM 5368 N N . TYR C 1 127 ? -34.943 14.521 89.781 1.00 8.71 127 TYR D N 1
ATOM 5369 C CA . TYR C 1 127 ? -34.025 15.525 90.308 1.00 10.69 127 TYR D CA 1
ATOM 5370 C C . TYR C 1 127 ? -34.126 15.638 91.822 1.00 15.14 127 TYR D C 1
ATOM 5371 O O . TYR C 1 127 ? -35.227 15.714 92.382 1.00 13.41 127 TYR D O 1
ATOM 5380 N N . GLN C 1 128 ? -32.973 15.638 92.489 1.00 13.81 128 GLN D N 1
ATOM 5381 C CA . GLN C 1 128 ? -32.951 15.734 93.946 1.00 15.89 128 GLN D CA 1
ATOM 5382 C C . GLN C 1 128 ? -31.923 16.761 94.394 1.00 12.36 128 GLN D C 1
ATOM 5383 O O . GLN C 1 128 ? -30.762 16.701 93.996 1.00 16.28 128 GLN D O 1
ATOM 5389 N N . ARG C 1 129 ? -32.374 17.717 95.202 1.00 12.27 129 ARG D N 1
ATOM 5390 C CA . ARG C 1 129 ? -31.569 18.864 95.601 1.00 15.61 129 ARG D CA 1
ATOM 5391 C C . ARG C 1 129 ? -30.656 18.494 96.764 1.00 21.90 129 ARG D C 1
ATOM 5392 O O . ARG C 1 129 ? -31.132 18.002 97.788 1.00 20.29 129 ARG D O 1
ATOM 5400 N N . ASP C 1 130 ? -29.356 18.729 96.614 1.00 20.00 130 ASP D N 1
ATOM 5401 C CA . ASP C 1 130 ? -28.427 18.452 97.711 1.00 20.82 130 ASP D CA 1
ATOM 5402 C C . ASP C 1 130 ? -28.325 19.623 98.685 1.00 21.33 130 ASP D C 1
ATOM 5403 O O . ASP C 1 130 ? -28.990 20.656 98.514 1.00 24.49 130 ASP D O 1
ATOM 5408 N N . ALA C 1 131 ? -27.467 19.472 99.690 1.00 27.73 131 ALA D N 1
ATOM 5409 C CA . ALA C 1 131 ? -27.302 20.499 100.717 1.00 34.43 131 ALA D CA 1
ATOM 5410 C C . ALA C 1 131 ? -26.844 21.857 100.171 1.00 33.52 131 ALA D C 1
ATOM 5411 O O . ALA C 1 131 ? -27.151 22.897 100.750 1.00 39.08 131 ALA D O 1
ATOM 5413 N N . GLN C 1 132 ? -26.113 21.847 99.059 1.00 33.43 132 GLN D N 1
ATOM 5414 C CA . GLN C 1 132 ? -25.590 23.081 98.473 1.00 27.15 132 GLN D CA 1
ATOM 5415 C C . GLN C 1 132 ? -26.568 23.697 97.469 1.00 29.30 132 GLN D C 1
ATOM 5416 O O . GLN C 1 132 ? -26.260 24.704 96.833 1.00 29.56 132 GLN D O 1
ATOM 5422 N N . GLY C 1 133 ? -27.741 23.084 97.324 1.00 24.64 133 GLY D N 1
ATOM 5423 C CA . GLY C 1 133 ? -28.751 23.582 96.407 1.00 26.29 133 GLY D CA 1
ATOM 5424 C C . GLY C 1 133 ? -28.579 23.094 94.979 1.00 21.40 133 GLY D C 1
ATOM 5425 O O . GLY C 1 133 ? -29.268 23.563 94.073 1.00 20.86 133 GLY D O 1
ATOM 5426 N N . VAL C 1 134 ? -27.671 22.146 94.774 1.00 18.24 134 VAL D N 1
ATOM 5427 C CA . VAL C 1 134 ? -27.434 21.598 93.442 1.00 19.55 134 VAL D CA 1
ATOM 5428 C C . VAL C 1 134 ? -28.364 20.427 93.151 1.00 20.64 134 VAL D C 1
ATOM 5429 O O . VAL C 1 134 ? -28.487 19.496 93.956 1.00 18.19 134 VAL D O 1
ATOM 5433 N N . TRP C 1 135 ? -29.028 20.482 92.002 1.00 16.23 135 TRP D N 1
ATOM 5434 C CA . TRP C 1 135 ? -29.935 19.419 91.617 1.00 12.71 135 TRP D CA 1
ATOM 5435 C C . TRP C 1 135 ? -29.172 18.251 91.008 1.00 16.96 135 TRP D C 1
ATOM 5436 O O . TRP C 1 135 ? -28.603 18.354 89.914 1.00 16.89 135 TRP D O 1
ATOM 5447 N N . GLN C 1 136 ? -29.155 17.144 91.730 1.00 13.19 136 GLN D N 1
ATOM 5448 C CA . GLN C 1 136 ? -28.511 15.930 91.247 1.00 14.43 136 GLN D CA 1
ATOM 5449 C C . GLN C 1 136 ? -29.504 15.125 90.435 1.00 14.48 136 GLN D C 1
ATOM 5450 O O . GLN C 1 136 ? -30.705 15.150 90.712 1.00 16.45 136 GLN D O 1
ATOM 5456 N N . GLY C 1 137 ? -29.024 14.405 89.427 1.00 13.67 137 GLY D N 1
ATOM 5457 C CA . GLY C 1 137 ? -29.933 13.572 88.655 1.00 13.99 137 GLY D CA 1
ATOM 5458 C C . GLY C 1 137 ? -29.964 13.825 87.159 1.00 14.11 137 GLY D C 1
ATOM 5459 O O . GLY C 1 137 ? -30.748 13.202 86.440 1.00 16.49 137 GLY D O 1
ATOM 5460 N N . GLU C 1 138 ? -29.096 14.714 86.682 1.00 13.70 138 GLU D N 1
ATOM 5461 C CA . GLU C 1 138 ? -29.051 15.044 85.266 1.00 12.66 138 GLU D CA 1
ATOM 5462 C C . GLU C 1 138 ? -28.906 13.808 84.364 1.00 14.45 138 GLU D C 1
ATOM 5463 O O . GLU C 1 138 ? -29.439 13.770 83.251 1.00 15.93 138 GLU D O 1
ATOM 5469 N N . GLU C 1 139 ? -28.210 12.785 84.856 1.00 12.10 139 GLU D N 1
ATOM 5470 C CA . GLU C 1 139 ? -27.999 11.579 84.066 1.00 15.01 139 GLU D CA 1
ATOM 5471 C C . GLU C 1 139 ? -29.291 10.798 83.809 1.00 17.59 139 GLU D C 1
ATOM 5472 O O . GLU C 1 139 ? -29.306 9.892 82.975 1.00 17.06 139 GLU D O 1
ATOM 5478 N N . THR C 1 140 ? -30.364 11.133 84.530 1.00 12.88 140 THR D N 1
ATOM 5479 C CA . THR C 1 140 ? -31.630 10.424 84.368 1.00 12.21 140 THR D CA 1
ATOM 5480 C C . THR C 1 140 ? -32.476 10.961 83.218 1.00 12.68 140 THR D C 1
ATOM 5481 O O . THR C 1 140 ? -33.507 10.375 82.888 1.00 12.82 140 THR D O 1
ATOM 5485 N N . GLU C 1 141 ? -32.055 12.067 82.607 1.00 11.95 141 GLU D N 1
ATOM 5486 C CA . GLU C 1 141 ? -32.891 12.672 81.566 1.00 12.22 141 GLU D CA 1
ATOM 5487 C C . GLU C 1 141 ? -33.069 11.737 80.380 1.00 12.81 141 GLU D C 1
ATOM 5488 O O . GLU C 1 141 ? -32.094 11.218 79.831 1.00 13.99 141 GLU D O 1
ATOM 5494 N N . ALA C 1 142 ? -34.319 11.512 79.983 1.00 12.85 142 ALA D N 1
ATOM 5495 C CA . ALA C 1 142 ? -34.593 10.590 78.885 1.00 11.15 142 ALA D CA 1
ATOM 5496 C C . ALA C 1 142 ? -35.954 10.843 78.259 1.00 13.43 142 ALA D C 1
ATOM 5497 O O . ALA C 1 142 ? -36.828 11.456 78.863 1.00 13.27 142 ALA D O 1
ATOM 5499 N N . VAL C 1 143 ? -36.126 10.361 77.037 1.00 12.09 143 VAL D N 1
ATOM 5500 C CA . VAL C 1 143 ? -37.452 10.344 76.446 1.00 11.54 143 VAL D CA 1
ATOM 5501 C C . VAL C 1 143 ? -37.993 8.931 76.614 1.00 17.71 143 VAL D C 1
ATOM 5502 O O . VAL C 1 143 ? -37.319 7.952 76.278 1.00 18.32 143 VAL D O 1
ATOM 5506 N N . LEU C 1 144 ? -39.191 8.830 77.187 1.00 13.96 144 LEU D N 1
ATOM 5507 C CA . LEU C 1 144 ? -39.726 7.546 77.609 1.00 13.44 144 LEU D CA 1
ATOM 5508 C C . LEU C 1 144 ? -41.222 7.409 77.315 1.00 15.11 144 LEU D C 1
ATOM 5509 O O . LEU C 1 144 ? -41.964 8.382 77.402 1.00 16.33 144 LEU D O 1
ATOM 5514 N N . LYS C 1 145 ? -41.652 6.187 76.995 1.00 17.91 145 LYS D N 1
ATOM 5515 C CA . LYS C 1 145 ? -43.071 5.832 76.998 1.00 17.07 145 LYS D CA 1
ATOM 5516 C C . LYS C 1 145 ? -43.581 5.786 78.448 1.00 17.68 145 LYS D C 1
ATOM 5517 O O . LYS C 1 145 ? -42.835 5.398 79.354 1.00 16.61 145 LYS D O 1
ATOM 5521 N N . PRO C 1 146 ? -44.847 6.188 78.670 1.00 17.03 146 PRO D N 1
ATOM 5522 C CA . PRO C 1 146 ? -45.460 6.177 80.006 1.00 20.32 146 PRO D CA 1
ATOM 5523 C C . PRO C 1 146 ? -45.314 4.842 80.727 1.00 22.25 146 PRO D C 1
ATOM 5524 O O . PRO C 1 146 ? -45.094 4.841 81.937 1.00 22.85 146 PRO D O 1
ATOM 5528 N N . GLU C 1 147 ? -45.424 3.736 79.995 1.00 24.26 147 GLU D N 1
ATOM 5529 C CA . GLU C 1 147 ? -45.274 2.410 80.586 1.00 24.31 147 GLU D CA 1
ATOM 5530 C C . GLU C 1 147 ? -43.886 2.256 81.199 1.00 21.42 147 GLU D C 1
ATOM 5531 O O . GLU C 1 147 ? -43.735 1.649 82.259 1.00 24.74 147 GLU D O 1
ATOM 5534 N N A ARG C 1 148 ? -42.875 2.806 80.529 0.51 19.99 148 ARG D N 1
ATOM 5535 N N B ARG C 1 148 ? -42.879 2.820 80.537 0.49 19.97 148 ARG D N 1
ATOM 5536 C CA A ARG C 1 148 ? -41.502 2.697 81.004 0.51 19.16 148 ARG D CA 1
ATOM 5537 C CA B ARG C 1 148 ? -41.506 2.691 81.002 0.49 19.17 148 ARG D CA 1
ATOM 5538 C C A ARG C 1 148 ? -41.301 3.574 82.228 0.51 21.41 148 ARG D C 1
ATOM 5539 C C B ARG C 1 148 ? -41.271 3.592 82.208 0.49 21.41 148 ARG D C 1
ATOM 5540 O O A ARG C 1 148 ? -40.563 3.216 83.143 0.51 22.76 148 ARG D O 1
ATOM 5541 O O B ARG C 1 148 ? -40.480 3.267 83.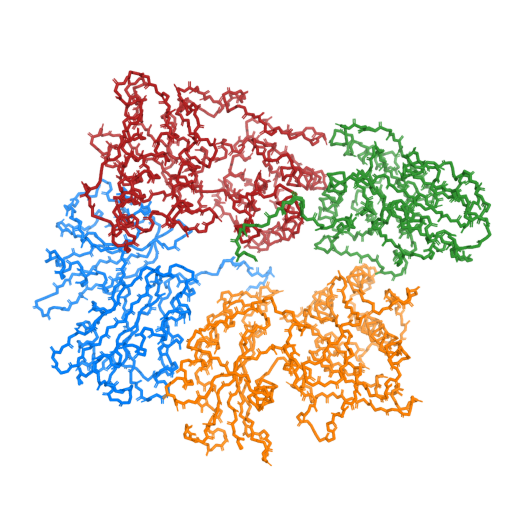090 0.49 22.77 148 ARG D O 1
ATOM 5546 N N . VAL C 1 149 ? -41.965 4.724 82.243 1.00 20.36 149 VAL D N 1
ATOM 5547 C CA . VAL C 1 149 ? -41.907 5.601 83.400 1.00 17.60 149 VAL D CA 1
ATOM 5548 C C . VAL C 1 149 ? -42.508 4.880 84.616 1.00 19.00 149 VAL D C 1
ATOM 5549 O O . VAL C 1 149 ? -41.950 4.925 85.715 1.00 22.95 149 VAL D O 1
ATOM 5553 N N . GLY C 1 150 ? -43.635 4.208 84.392 1.00 19.66 150 GLY D N 1
ATOM 5554 C CA . GLY C 1 150 ? -44.354 3.523 85.453 1.00 25.10 150 GLY D CA 1
ATOM 5555 C C . GLY C 1 150 ? -43.507 2.440 86.088 1.00 31.71 150 GLY D C 1
ATOM 5556 O O . GLY C 1 150 ? -43.507 2.278 87.310 1.00 32.78 150 GLY D O 1
ATOM 5557 N N . GLU C 1 151 ? -42.782 1.702 85.253 1.00 27.18 151 GLU D N 1
ATOM 5558 C CA . GLU C 1 151 ? -41.848 0.687 85.724 1.00 27.30 151 GLU D CA 1
ATOM 5559 C C . GLU C 1 151 ? -40.743 1.322 86.563 1.00 38.83 151 GLU D C 1
ATOM 5560 O O . GLU C 1 151 ? -40.342 0.783 87.597 1.00 28.55 151 GLU D O 1
ATOM 5563 N N . ARG C 1 152 ? -40.259 2.474 86.108 1.00 28.34 152 ARG D N 1
ATOM 5564 C CA . ARG C 1 152 ? -39.187 3.188 86.789 1.00 28.78 152 ARG D CA 1
ATOM 5565 C C . ARG C 1 152 ? -39.610 3.686 88.171 1.00 23.50 152 ARG D C 1
ATOM 5566 O O . ARG C 1 152 ? -38.823 3.657 89.119 1.00 30.68 152 ARG D O 1
ATOM 5574 N N . LEU C 1 153 ? -40.849 4.144 88.282 1.00 19.79 153 LEU D N 1
ATOM 5575 C CA . LEU C 1 153 ? -41.338 4.688 89.538 1.00 20.24 153 LEU D CA 1
ATOM 5576 C C . LEU C 1 153 ? -41.367 3.623 90.630 1.00 24.77 153 LEU D C 1
ATOM 5577 O O . LEU C 1 153 ? -41.199 3.932 91.804 1.00 19.85 153 LEU D O 1
ATOM 5582 N N . LYS C 1 154 ? -41.558 2.370 90.231 1.00 25.89 154 LYS D N 1
ATOM 5583 C CA . LYS C 1 154 ? -41.609 1.266 91.188 1.00 29.85 154 LYS D CA 1
ATOM 5584 C C . LYS C 1 154 ? -40.231 0.960 91.779 1.00 34.38 154 LYS D C 1
ATOM 5585 O O . LYS C 1 154 ? -40.108 0.174 92.718 1.00 31.22 154 LYS D O 1
ATOM 5589 N N . GLN C 1 155 ? -39.202 1.604 91.242 1.00 24.51 155 GLN D N 1
ATOM 5590 C CA . GLN C 1 155 ? -37.841 1.449 91.742 1.00 24.83 155 GLN D CA 1
ATOM 5591 C C . GLN C 1 155 ? -37.423 2.596 92.664 1.00 27.89 155 GLN D C 1
ATOM 5592 O O . GLN C 1 155 ? -36.362 2.548 93.281 1.00 26.49 155 GLN D O 1
ATOM 5598 N N . LEU C 1 156 ? -38.271 3.615 92.760 1.00 19.96 156 LEU D N 1
ATOM 5599 C CA . LEU C 1 156 ? -38.015 4.775 93.608 1.00 19.23 156 LEU D CA 1
ATOM 5600 C C . LEU C 1 156 ? -38.738 4.634 94.945 1.00 20.40 156 LEU D C 1
ATOM 5601 O O . LEU C 1 156 ? -39.610 3.772 95.092 1.00 19.99 156 LEU D O 1
ATOM 5606 N N . SER C 1 157 ? -38.387 5.485 95.912 1.00 19.22 157 SER D N 1
ATOM 5607 C CA . SER C 1 157 ? -39.026 5.465 97.228 1.00 21.61 157 SER D CA 1
ATOM 5608 C C . SER C 1 157 ? -39.319 6.855 97.766 1.00 19.74 157 SER D C 1
ATOM 5609 O O . SER C 1 157 ? -38.661 7.828 97.399 1.00 17.68 157 SER D O 1
ATOM 5612 N N . GLY C 1 158 ? -40.310 6.933 98.643 1.00 15.47 158 GLY D N 1
ATOM 5613 C CA . GLY C 1 158 ? -40.551 8.136 99.411 1.00 14.87 158 GLY D CA 1
ATOM 5614 C C . GLY C 1 158 ? -41.400 9.187 98.720 1.00 17.29 158 GLY D C 1
ATOM 5615 O O . GLY C 1 158 ? -42.213 8.886 97.843 1.00 18.96 158 GLY D O 1
ATOM 5616 N N . GLU C 1 159 ? -41.194 10.429 99.143 1.00 13.93 159 GLU D N 1
ATOM 5617 C CA . GLU C 1 159 ? -42.008 11.562 98.728 1.00 13.41 159 GLU D CA 1
ATOM 5618 C C . GLU C 1 159 ? -41.345 12.330 97.586 1.00 17.07 159 GLU D C 1
ATOM 5619 O O . GLU C 1 159 ? -40.150 12.629 97.630 1.00 14.24 159 GLU D O 1
ATOM 5625 N N . TRP C 1 160 ? -42.136 12.641 96.565 1.00 13.15 160 TRP D N 1
ATOM 5626 C CA . TRP C 1 160 ? -41.641 13.390 95.414 1.00 11.74 160 TRP D CA 1
ATOM 5627 C C . TRP C 1 160 ? -42.684 14.414 95.027 1.00 12.91 160 TRP D C 1
ATOM 5628 O O . TRP C 1 160 ? -43.882 14.191 95.229 1.00 15.23 160 TRP D O 1
ATOM 5639 N N . ALA C 1 161 ? -42.232 15.524 94.451 1.00 11.73 161 ALA D N 1
ATOM 5640 C CA . ALA C 1 161 ? -43.140 16.498 93.866 1.00 10.36 161 ALA D CA 1
ATOM 5641 C C . ALA C 1 161 ? -43.140 16.317 92.349 1.00 12.63 161 ALA D C 1
ATOM 5642 O O . ALA C 1 161 ? -42.112 15.993 91.757 1.00 14.25 161 ALA D O 1
ATOM 5644 N N . THR C 1 162 ? -44.296 16.511 91.732 1.00 11.42 162 THR D N 1
ATOM 5645 C CA . THR C 1 162 ? -44.414 16.325 90.291 1.00 14.44 162 THR D CA 1
ATOM 5646 C C . THR C 1 162 ? -44.447 17.691 89.603 1.00 13.46 162 THR D C 1
ATOM 5647 O O . THR C 1 162 ? -45.098 18.631 90.083 1.00 12.40 162 THR D O 1
ATOM 5651 N N . VAL C 1 163 ? -43.722 17.817 88.492 1.00 9.56 163 VAL D N 1
ATOM 5652 C CA . VAL C 1 163 ? -43.783 19.046 87.704 1.00 8.98 163 VAL D CA 1
ATOM 5653 C C . VAL C 1 163 ? -43.821 18.691 86.224 1.00 11.36 163 VAL D C 1
ATOM 5654 O O . VAL C 1 163 ? -43.341 17.630 85.817 1.00 10.32 163 VAL D O 1
ATOM 5658 N N . GLY C 1 164 ? -44.419 19.581 85.430 1.00 12.79 164 GLY D N 1
ATOM 5659 C CA . GLY C 1 164 ? -44.362 19.449 83.981 1.00 11.68 164 GLY D CA 1
ATOM 5660 C C . GLY C 1 164 ? -45.640 18.981 83.310 1.00 11.32 164 GLY D C 1
ATOM 5661 O O . GLY C 1 164 ? -46.508 18.358 83.934 1.00 11.58 164 GLY D O 1
ATOM 5662 N N . THR C 1 165 ? -45.741 19.257 82.012 1.00 10.99 165 THR D N 1
ATOM 5663 C CA . THR C 1 165 ? -46.936 18.908 81.239 1.00 11.42 165 THR D CA 1
ATOM 5664 C C . THR C 1 165 ? -47.093 17.404 80.995 1.00 12.15 165 THR D C 1
ATOM 5665 O O . THR C 1 165 ? -48.143 16.952 80.537 1.00 14.84 165 THR D O 1
ATOM 5669 N N . GLY C 1 166 ? -46.056 16.624 81.282 1.00 10.66 166 GLY D N 1
ATOM 5670 C CA . GLY C 1 166 ? -46.135 15.181 81.126 1.00 7.60 166 GLY D CA 1
ATOM 5671 C C . GLY C 1 166 ? -47.145 14.586 82.089 1.00 10.53 166 GLY D C 1
ATOM 5672 O O . GLY C 1 166 ? -47.814 13.595 81.760 1.00 12.06 166 GLY D O 1
ATOM 5673 N N . TRP C 1 167 ? -47.239 15.197 83.269 1.00 13.39 167 TRP D N 1
ATOM 5674 C CA . TRP C 1 167 ? -48.201 14.791 84.293 1.00 15.00 167 TRP D CA 1
ATOM 5675 C C . TRP C 1 167 ? -49.595 15.260 83.910 1.00 18.75 167 TRP D C 1
ATOM 5676 O O . TRP C 1 167 ? -50.567 14.620 84.280 1.00 22.00 167 TRP D O 1
ATOM 5687 N N . SER C 1 168 ? -49.670 16.389 83.202 1.00 15.00 168 SER D N 1
ATOM 5688 C CA . SER C 1 168 ? -50.934 16.895 82.656 1.00 24.45 168 SER D CA 1
ATOM 5689 C C . SER C 1 168 ? -51.474 15.880 81.660 1.00 25.41 168 SER D C 1
ATOM 5690 O O . SER C 1 168 ? -52.655 15.545 81.680 1.00 25.64 168 SER D O 1
ATOM 5693 N N . ALA C 1 169 ? -50.596 15.403 80.775 1.00 15.74 169 ALA D N 1
ATOM 5694 C CA . ALA C 1 169 ? -50.983 14.432 79.763 1.00 13.89 169 ALA D CA 1
ATOM 5695 C C . ALA C 1 169 ? -51.314 13.097 80.400 1.00 20.35 169 ALA D C 1
ATOM 5696 O O . ALA C 1 169 ? -52.308 12.473 80.051 1.00 17.56 169 ALA D O 1
ATOM 5698 N N . TRP C 1 170 ? -50.482 12.667 81.347 1.00 15.75 170 TRP D N 1
ATOM 5699 C CA . TRP C 1 170 ? -50.610 11.337 81.929 1.00 17.61 170 TRP D CA 1
ATOM 5700 C C . TRP C 1 170 ? -50.646 11.400 83.458 1.00 21.98 170 TRP D C 1
ATOM 5701 O O . TRP C 1 170 ? -49.686 11.010 84.109 1.00 19.15 170 TRP D O 1
ATOM 5712 N N . PRO C 1 171 ? -51.754 11.908 84.040 1.00 17.65 171 PRO D N 1
ATOM 5713 C CA . PRO C 1 171 ? -51.807 12.090 85.497 1.00 17.38 171 PRO D CA 1
ATOM 5714 C C . PRO C 1 171 ? -51.813 10.760 86.238 1.00 27.22 171 PRO D C 1
ATOM 5715 O O . PRO C 1 171 ? -51.490 10.717 87.426 1.00 27.22 171 PRO D O 1
ATOM 5719 N N . ASP C 1 172 ? -52.161 9.692 85.530 1.00 25.07 172 ASP D N 1
ATOM 5720 C CA . ASP C 1 172 ? -52.134 8.348 86.100 1.00 33.82 172 ASP D CA 1
ATOM 5721 C C . ASP C 1 172 ? -50.768 7.656 85.988 1.00 27.95 172 ASP D C 1
ATOM 5722 O O . ASP C 1 172 ? -50.680 6.442 86.184 1.00 33.44 172 ASP D O 1
ATOM 5727 N N . LEU C 1 173 ? -49.712 8.416 85.686 1.00 30.12 173 LEU D N 1
ATOM 5728 C CA . LEU C 1 173 ? -48.378 7.848 85.415 1.00 33.02 173 LEU D CA 1
ATOM 5729 C C . LEU C 1 173 ? -47.858 6.979 86.547 1.00 38.13 173 LEU D C 1
ATOM 5730 O O . LEU C 1 173 ? -47.169 5.978 86.323 1.00 32.18 173 LEU D O 1
ATOM 5735 N N . ALA C 1 174 ? -48.174 7.386 87.769 1.00 23.55 174 ALA D N 1
ATOM 5736 C CA . ALA C 1 174 ? -47.620 6.747 88.938 1.00 28.18 174 ALA D CA 1
ATOM 5737 C C . ALA C 1 174 ? -48.619 5.854 89.661 1.00 32.36 174 ALA D C 1
ATOM 5738 O O . ALA C 1 174 ? -48.402 5.506 90.819 1.00 36.09 174 ALA D O 1
ATOM 5740 N N A LYS C 1 175 ? -49.702 5.483 88.984 0.47 31.28 175 LYS D N 1
ATOM 5741 N N B LYS C 1 175 ? -49.708 5.489 88.992 0.53 31.28 175 LYS D N 1
ATOM 5742 C CA A LYS C 1 175 ? -50.691 4.581 89.573 0.47 30.93 175 LYS D CA 1
ATOM 5743 C CA B LYS C 1 175 ? -50.690 4.607 89.616 0.53 30.91 175 LYS D CA 1
ATOM 5744 C C A LYS C 1 175 ? -50.011 3.293 90.032 0.47 35.81 175 LYS D C 1
ATOM 5745 C C B LYS C 1 175 ? -50.009 3.308 90.041 0.53 35.82 175 LYS D C 1
ATOM 5746 O O A LYS C 1 175 ? -49.201 2.719 89.299 0.47 30.60 175 LYS D O 1
ATOM 5747 O O B LYS C 1 175 ? -49.187 2.751 89.306 0.53 30.56 175 LYS D O 1
ATOM 5752 N N . GLU C 1 176 ? -50.324 2.860 91.251 1.00 36.75 176 GLU D N 1
ATOM 5753 C CA . GLU C 1 176 ? -49.717 1.657 91.827 1.00 39.40 176 GLU D CA 1
ATOM 5754 C C . GLU C 1 176 ? -48.180 1.680 91.857 1.00 34.39 176 GLU D C 1
ATOM 5755 O O . GLU C 1 176 ? -47.537 0.672 91.561 1.00 42.90 176 GLU D O 1
ATOM 5757 N N . CYS C 1 177 ? -47.591 2.822 92.210 1.00 39.24 177 CYS D N 1
ATOM 5758 C CA . CYS C 1 177 ? -46.130 2.924 92.262 1.00 35.16 177 CYS D CA 1
ATOM 5759 C C . CYS C 1 177 ? -45.605 2.892 93.689 1.00 36.26 177 CYS D C 1
ATOM 5760 O O . CYS C 1 177 ? -44.439 2.571 93.921 1.00 45.26 177 CYS D O 1
ATOM 5763 N N . GLY C 1 178 ? -46.461 3.237 94.643 1.00 32.40 178 GLY D N 1
ATOM 5764 C CA . GLY C 1 178 ? -46.073 3.227 96.041 1.00 26.07 178 GLY D CA 1
ATOM 5765 C C . GLY C 1 178 ? -45.359 4.474 96.524 1.00 23.84 178 GLY D C 1
ATOM 5766 O O . GLY C 1 178 ? -44.830 4.496 97.632 1.00 25.22 178 GLY D O 1
ATOM 5767 N N . LEU C 1 179 ? -45.339 5.521 95.704 1.00 18.74 179 LEU D N 1
ATOM 5768 C CA . LEU C 1 179 ? -44.715 6.772 96.111 1.00 15.75 179 LEU D CA 1
ATOM 5769 C C . LEU C 1 179 ? -45.736 7.682 96.750 1.00 15.89 179 LEU D C 1
ATOM 5770 O O . LEU C 1 179 ? -46.939 7.499 96.584 1.00 25.11 179 LEU D O 1
ATOM 5775 N N . THR C 1 180 ? -45.253 8.679 97.475 1.00 15.97 180 THR D N 1
ATOM 5776 C CA . THR C 1 180 ? -46.109 9.749 97.953 1.00 13.67 180 THR D CA 1
ATOM 5777 C C . THR C 1 180 ? -45.846 10.954 97.071 1.00 19.45 180 THR D C 1
ATOM 5778 O O . THR C 1 180 ? -44.758 11.528 97.100 1.00 19.59 180 THR D O 1
ATOM 5782 N N . LEU C 1 181 ? -46.841 11.332 96.284 1.00 16.35 181 LEU D N 1
ATOM 5783 C CA . LEU C 1 181 ? -46.654 12.419 95.328 1.00 16.29 181 LEU D CA 1
ATOM 5784 C C . LEU C 1 181 ? -47.359 13.700 95.745 1.00 19.98 181 LEU D C 1
ATOM 5785 O O . LEU C 1 181 ? -48.533 13.683 96.134 1.00 21.89 181 LEU D O 1
ATOM 5790 N N . HIS C 1 182 ? -46.625 14.806 95.675 1.00 13.91 182 HIS D N 1
ATOM 5791 C CA . HIS C 1 182 ? -47.164 16.129 95.933 1.00 19.75 182 HIS D CA 1
ATOM 5792 C C . HIS C 1 182 ? -47.116 16.936 94.646 1.00 17.98 182 HIS D C 1
ATOM 5793 O O . HIS C 1 182 ? -46.278 16.689 93.784 1.00 17.16 182 HIS D O 1
ATOM 5800 N N . ASP C 1 183 ? -48.035 17.885 94.511 1.00 19.34 183 ASP D N 1
ATOM 5801 C CA . ASP C 1 183 ? -48.039 18.792 93.374 1.00 16.41 183 ASP D CA 1
ATOM 5802 C C . ASP C 1 183 ? -46.890 19.782 93.549 1.00 16.37 183 ASP D C 1
ATOM 5803 O O . ASP C 1 183 ? -46.834 20.497 94.540 1.00 18.15 183 ASP D O 1
ATOM 5808 N N . GLY C 1 184 ? -45.958 19.822 92.593 1.00 14.53 184 GLY D N 1
ATOM 5809 C CA . GLY C 1 184 ? -44.864 20.778 92.652 1.00 13.33 184 GLY D CA 1
ATOM 5810 C C . GLY C 1 184 ? -45.257 22.182 92.197 1.00 14.98 184 GLY D C 1
ATOM 5811 O O . GLY C 1 184 ? -44.467 23.113 92.305 1.00 14.35 184 GLY D O 1
ATOM 5812 N N . GLU C 1 185 ? -46.484 22.322 91.696 1.00 16.70 185 GLU D N 1
ATOM 5813 C CA . GLU C 1 185 ? -47.064 23.619 91.304 1.00 16.64 185 GLU D CA 1
ATOM 5814 C C . GLU C 1 185 ? -46.338 24.308 90.156 1.00 15.84 185 GLU D C 1
ATOM 5815 O O . GLU C 1 185 ? -46.281 25.532 90.094 1.00 15.31 185 GLU D O 1
ATOM 5821 N N . VAL C 1 186 ? -45.790 23.508 89.253 1.00 12.62 186 VAL D N 1
ATOM 5822 C CA . VAL C 1 186 ? -45.048 24.033 88.115 1.00 10.99 186 VAL D CA 1
ATOM 5823 C C . VAL C 1 186 ? -45.366 23.176 86.917 1.00 13.27 186 VAL D C 1
ATOM 5824 O O . VAL C 1 186 ? -45.154 21.959 86.949 1.00 14.29 186 VAL D O 1
ATOM 5828 N N A SER C 1 187 ? -45.879 23.795 85.859 0.52 12.73 187 SER D N 1
ATOM 5829 N N B SER C 1 187 ? -45.867 23.798 85.855 0.48 12.73 187 SER D N 1
ATOM 5830 C CA A SER C 1 187 ? -46.151 23.067 84.621 0.52 11.16 187 SER D CA 1
ATOM 5831 C CA B SER C 1 187 ? -46.154 23.066 84.626 0.48 11.17 187 SER D CA 1
ATOM 5832 C C A SER C 1 187 ? -45.150 23.424 83.533 0.52 10.27 187 SER D C 1
ATOM 5833 C C B SER C 1 187 ? -45.184 23.441 83.514 0.48 10.30 187 SER D C 1
ATOM 5834 O O A SER C 1 187 ? -44.934 22.646 82.607 0.52 11.53 187 SER D O 1
ATOM 5835 O O B SER C 1 187 ? -45.022 22.693 82.553 0.48 11.51 187 SER D O 1
ATOM 5840 N N . LEU C 1 188 ? -44.556 24.607 83.644 1.00 11.16 188 LEU D N 1
ATOM 5841 C CA . LEU C 1 188 ? -43.662 25.122 82.612 1.00 10.83 188 LEU D CA 1
ATOM 5842 C C . LEU C 1 188 ? -42.449 25.762 83.268 1.00 14.15 188 LEU D C 1
ATOM 5843 O O . LEU C 1 188 ? -42.550 26.300 84.366 1.00 15.06 188 LEU D O 1
ATOM 5848 N N . PRO C 1 189 ? -41.302 25.734 82.583 1.00 11.76 189 PRO D N 1
ATOM 5849 C CA . PRO C 1 189 ? -40.082 26.334 83.140 1.00 12.74 189 PRO D CA 1
ATOM 5850 C C . PRO C 1 189 ? -40.150 27.854 83.100 1.00 15.43 189 PRO D C 1
ATOM 5851 O O . PRO C 1 189 ? -40.756 28.425 82.188 1.00 15.98 189 PRO D O 1
ATOM 5855 N N . ALA C 1 190 ? -39.523 28.486 84.083 1.00 14.31 190 ALA D N 1
ATOM 5856 C CA . ALA C 1 190 ? -39.389 29.935 84.119 1.00 13.08 190 ALA D CA 1
ATOM 5857 C C . ALA C 1 190 ? -37.916 30.300 84.203 1.00 14.76 190 ALA D C 1
ATOM 5858 O O . ALA C 1 190 ? -37.153 29.680 84.947 1.00 13.31 190 ALA D O 1
ATOM 5860 N N . ALA C 1 191 ? -37.524 31.310 83.430 1.00 13.72 191 ALA D N 1
ATOM 5861 C CA . ALA C 1 191 ? -36.149 31.785 83.413 1.00 12.28 191 ALA D CA 1
ATOM 5862 C C . ALA C 1 191 ? -35.650 32.172 84.809 1.00 12.48 191 ALA D C 1
ATOM 5863 O O . ALA C 1 191 ? -34.471 32.020 85.118 1.00 12.46 191 ALA D O 1
ATOM 5865 N N . GLU C 1 192 ? -36.545 32.680 85.649 1.00 11.13 192 GLU D N 1
ATOM 5866 C CA . GLU C 1 192 ? -36.197 33.028 87.030 1.00 12.72 192 GLU D CA 1
ATOM 5867 C C . GLU C 1 192 ? -35.543 31.857 87.764 1.00 16.21 192 GLU D C 1
ATOM 5868 O O . GLU C 1 192 ? -34.597 32.034 88.533 1.00 17.07 192 GLU D O 1
ATOM 5874 N N . ASP C 1 193 ? -36.045 30.662 87.497 1.00 12.22 193 ASP D N 1
ATOM 5875 C CA . ASP C 1 193 ? -35.545 29.447 88.140 1.00 12.36 193 ASP D CA 1
ATOM 5876 C C . ASP C 1 193 ? -34.265 28.899 87.502 1.00 14.14 193 ASP D C 1
ATOM 5877 O O . ASP C 1 193 ? -33.618 28.014 88.056 1.00 16.60 193 ASP D O 1
ATOM 5898 N N C MET C 1 194 ? -33.916 29.432 86.336 0.22 12.39 194 MET D N 1
ATOM 5899 N N D MET C 1 194 ? -33.909 29.428 86.337 0.28 12.39 194 MET D N 1
ATOM 5900 C CA C MET C 1 194 ? -32.669 29.070 85.668 0.22 12.32 194 MET D CA 1
ATOM 5901 C CA D MET C 1 194 ? -32.652 29.063 85.694 0.28 12.31 194 MET D CA 1
ATOM 5902 C C C MET C 1 194 ? -31.470 29.771 86.304 0.22 11.48 194 MET D C 1
ATOM 5903 C C D MET C 1 194 ? -31.474 29.722 86.392 0.28 11.46 194 MET D C 1
ATOM 5904 O O C MET C 1 194 ? -30.338 29.311 86.179 0.22 13.24 194 MET D O 1
ATOM 5905 O O D MET C 1 194 ? -30.366 29.190 86.395 0.28 13.34 194 MET D O 1
ATOM 5914 N N . LEU C 1 195 ? -31.724 30.887 86.978 1.00 11.44 195 LEU D N 1
ATOM 5915 C CA . LEU C 1 195 ? -30.654 31.706 87.550 1.00 13.87 195 LEU D CA 1
ATOM 5916 C C . LEU C 1 195 ? -29.798 31.032 88.632 1.00 14.92 195 LEU D C 1
ATOM 5917 O O . LEU C 1 195 ? -28.573 31.113 88.567 1.00 13.49 195 LEU D O 1
ATOM 5922 N N . PRO C 1 196 ? -30.422 30.373 89.628 1.00 15.03 196 PRO D N 1
ATOM 5923 C CA . PRO C 1 196 ? -29.540 29.745 90.617 1.00 14.66 196 PRO D CA 1
ATOM 5924 C C . PRO C 1 196 ? -28.710 28.620 90.018 1.00 13.49 196 PRO D C 1
ATOM 5925 O O . PRO C 1 196 ? -27.551 28.458 90.405 1.00 13.33 196 PRO D O 1
ATOM 5929 N N . ILE C 1 197 ? -29.290 27.865 89.090 1.00 12.50 197 ILE D N 1
ATOM 5930 C CA . ILE C 1 197 ? -28.545 26.800 88.432 1.00 12.08 197 ILE D CA 1
ATOM 5931 C C . ILE C 1 197 ? -27.386 27.392 87.643 1.00 13.16 197 ILE D C 1
ATOM 5932 O O . ILE C 1 197 ? -26.254 26.904 87.722 1.00 14.51 197 ILE D O 1
ATOM 5937 N N . ALA C 1 198 ? -27.675 28.460 86.901 1.00 13.01 198 ALA D N 1
ATOM 5938 C CA . ALA C 1 198 ? -26.668 29.136 86.086 1.00 10.51 198 ALA D CA 1
ATOM 5939 C C . ALA C 1 198 ? -25.544 29.667 86.963 1.00 15.42 198 ALA D C 1
ATOM 5940 O O . ALA C 1 198 ? -24.369 29.599 86.598 1.00 12.75 198 ALA D O 1
ATOM 5942 N N A SER C 1 199 ? -25.918 30.193 88.124 0.47 13.09 199 SER D N 1
ATOM 5943 N N B SER C 1 199 ? -25.900 30.191 88.131 0.53 13.09 199 SER D N 1
ATOM 5944 C CA A SER C 1 199 ? -24.946 30.767 89.041 0.47 14.49 199 SER D CA 1
ATOM 5945 C CA B SER C 1 199 ? -24.892 30.781 89.004 0.53 14.47 199 SER D CA 1
ATOM 5946 C C A SER C 1 199 ? -23.970 29.702 89.516 0.47 13.91 199 SER D C 1
ATOM 5947 C C B SER C 1 199 ? -23.959 29.709 89.560 0.53 13.92 199 SER D C 1
ATOM 5948 O O A SER C 1 199 ? -22.766 29.947 89.599 0.47 14.61 199 SER D O 1
ATOM 5949 O O B SER C 1 199 ? -22.766 29.955 89.735 0.53 14.68 199 SER D O 1
ATOM 5954 N N . GLN C 1 200 ? -24.493 28.515 89.808 1.00 13.00 200 GLN D N 1
ATOM 5955 C CA . GLN C 1 200 ? -23.652 27.376 90.195 1.00 12.55 200 GLN D CA 1
ATOM 5956 C C . GLN C 1 200 ? -22.665 26.997 89.073 1.00 14.63 200 GLN D C 1
ATOM 5957 O O . GLN C 1 200 ? -21.471 26.785 89.314 1.00 14.58 200 GLN D O 1
ATOM 5963 N N . LYS C 1 201 ? -23.178 26.902 87.852 1.00 12.56 201 LYS D N 1
ATOM 5964 C CA . LYS C 1 201 ? -22.362 26.499 86.712 1.00 13.16 201 LYS D CA 1
ATOM 5965 C C . LYS C 1 201 ? -21.300 27.546 86.394 1.00 13.09 201 LYS D C 1
ATOM 5966 O O . LYS C 1 201 ? -20.151 27.209 86.072 1.00 15.67 201 LYS D O 1
ATOM 5972 N N . LEU C 1 202 ? -21.676 28.821 86.502 1.00 10.85 202 LEU D N 1
ATOM 5973 C CA . LEU C 1 202 ? -20.722 29.902 86.285 1.00 13.91 202 LEU D CA 1
ATOM 5974 C C . LEU C 1 202 ? -19.561 29.784 87.264 1.00 15.46 202 LEU D C 1
ATOM 5975 O O . LEU C 1 202 ? -18.394 29.868 86.871 1.00 15.58 202 LEU D O 1
ATOM 5980 N N . ALA C 1 203 ? -19.884 29.571 88.538 1.00 13.01 203 ALA D N 1
ATOM 5981 C CA . ALA C 1 203 ? -18.850 29.458 89.566 1.00 15.89 203 ALA D CA 1
ATOM 5982 C C . ALA C 1 203 ? -17.952 28.251 89.318 1.00 15.32 203 ALA D C 1
ATOM 5983 O O . ALA C 1 203 ? -16.771 28.261 89.670 1.00 20.12 203 ALA D O 1
ATOM 5985 N N . ALA C 1 204 ? -18.517 27.216 88.709 1.00 15.97 204 ALA D N 1
ATOM 5986 C CA . ALA C 1 204 ? -17.772 25.994 88.428 1.00 19.49 204 ALA D CA 1
ATOM 5987 C C . ALA C 1 204 ? -17.029 26.049 87.094 1.00 20.08 204 ALA D C 1
ATOM 5988 O O . ALA C 1 204 ? -16.371 25.082 86.710 1.00 18.02 204 ALA D O 1
ATOM 5990 N N . GLY C 1 205 ? -17.127 27.176 86.390 1.00 17.39 205 GLY D N 1
ATOM 5991 C CA . GLY C 1 205 ? -16.499 27.319 85.084 1.00 17.90 205 GLY D CA 1
ATOM 5992 C C . GLY C 1 205 ? -17.175 26.509 83.990 1.00 20.62 205 GLY D C 1
ATOM 5993 O O . GLY C 1 205 ? -16.568 26.199 82.962 1.00 19.42 205 GLY D O 1
ATOM 5994 N N . GLU C 1 206 ? -18.440 26.164 84.206 1.00 12.64 206 GLU D N 1
ATOM 5995 C CA . GLU C 1 206 ? -19.176 25.326 83.268 1.00 12.96 206 GLU D CA 1
ATOM 5996 C C . GLU C 1 206 ? -20.005 26.212 82.353 1.00 15.09 206 GLU D C 1
ATOM 5997 O O . GLU C 1 206 ? -21.235 26.168 82.342 1.00 18.04 206 GLU D O 1
ATOM 6003 N N . THR C 1 207 ? -19.291 27.043 81.605 1.00 14.27 207 THR D N 1
ATOM 6004 C CA . THR C 1 207 ? -19.899 27.888 80.588 1.00 14.23 207 THR D CA 1
ATOM 6005 C C . THR C 1 207 ? -19.287 27.498 79.255 1.00 17.10 207 THR D C 1
ATOM 6006 O O . THR C 1 207 ? -18.266 26.811 79.213 1.00 15.38 207 THR D O 1
ATOM 6010 N N . VAL C 1 208 ? -19.891 27.937 78.159 1.00 12.36 208 VAL D N 1
ATOM 6011 C CA . VAL C 1 208 ? -19.288 27.630 76.863 1.00 9.66 208 VAL D CA 1
ATOM 6012 C C . VAL C 1 208 ? -19.318 28.835 75.949 1.00 11.87 208 VAL D C 1
ATOM 6013 O O . VAL C 1 208 ? -20.183 29.693 76.059 1.00 13.37 208 VAL D O 1
ATOM 6017 N N . ALA C 1 209 ? -18.347 28.895 75.048 1.00 9.65 209 ALA D N 1
ATOM 6018 C CA . ALA C 1 209 ? -18.371 29.869 73.973 1.00 11.05 209 ALA D CA 1
ATOM 6019 C C . ALA C 1 209 ? -19.575 29.605 73.072 1.00 12.78 209 ALA D C 1
ATOM 6020 O O . ALA C 1 209 ? -20.056 28.478 72.975 1.00 12.12 209 ALA D O 1
ATOM 6022 N N . VAL C 1 210 ? -20.062 30.659 72.437 1.00 11.79 210 VAL D N 1
ATOM 6023 C CA . VAL C 1 210 ? -21.267 30.589 71.611 1.00 10.37 210 VAL D CA 1
ATOM 6024 C C . VAL C 1 210 ? -21.264 29.443 70.580 1.00 11.69 210 VAL D C 1
ATOM 6025 O O . VAL C 1 210 ? -22.282 28.770 70.381 1.00 12.63 210 VAL D O 1
ATOM 6029 N N . GLU C 1 211 ? -20.117 29.192 69.958 1.00 11.09 211 GLU D N 1
ATOM 6030 C CA . GLU C 1 211 ? -20.038 28.136 68.946 1.00 13.39 211 GLU D CA 1
ATOM 6031 C C . GLU C 1 211 ? -20.170 26.715 69.505 1.00 15.61 211 GLU D C 1
ATOM 6032 O O . GLU C 1 211 ? -20.337 25.761 68.747 1.00 17.45 211 GLU D O 1
ATOM 6038 N N . HIS C 1 212 ? -20.099 26.583 70.823 1.00 10.54 212 HIS D N 1
ATOM 6039 C CA . HIS C 1 212 ? -20.216 25.283 71.481 1.00 14.00 212 HIS D CA 1
ATOM 6040 C C . HIS C 1 212 ? -21.609 25.016 72.057 1.00 17.08 212 HIS D C 1
ATOM 6041 O O . HIS C 1 212 ? -21.869 23.939 72.599 1.00 17.98 212 HIS D O 1
ATOM 6048 N N . ALA C 1 213 ? -22.498 25.999 71.976 1.00 13.38 213 ALA D N 1
ATOM 6049 C CA . ALA C 1 213 ? -23.813 25.831 72.587 1.00 14.89 213 ALA D CA 1
ATOM 6050 C C . ALA C 1 213 ? -24.572 24.737 71.852 1.00 17.51 213 ALA D C 1
ATOM 6051 O O . ALA C 1 213 ? -24.562 24.693 70.625 1.00 18.89 213 ALA D O 1
ATOM 6053 N N . GLU C 1 214 ? -25.207 23.837 72.594 1.00 13.91 214 GLU D N 1
ATOM 6054 C CA . GLU C 1 214 ? -25.975 22.790 71.941 1.00 17.06 214 GLU D CA 1
ATOM 6055 C C . GLU C 1 214 ? -27.309 22.558 72.611 1.00 14.90 214 GLU D C 1
ATOM 6056 O O . GLU C 1 214 ? -27.422 22.614 73.833 1.00 15.54 214 GLU D O 1
ATOM 6062 N N . PRO C 1 215 ? -28.338 22.309 71.802 1.00 11.03 215 PRO D N 1
ATOM 6063 C CA . PRO C 1 215 ? -29.649 21.953 72.346 1.00 11.50 215 PRO D CA 1
ATOM 6064 C C . PRO C 1 215 ? -29.650 20.509 72.825 1.00 13.40 215 PRO D C 1
ATOM 6065 O O . PRO C 1 215 ? -28.828 19.686 72.408 1.00 14.61 215 PRO D O 1
ATOM 6069 N N . VAL C 1 216 ? -30.575 20.221 73.728 1.00 11.20 216 VAL D N 1
ATOM 6070 C CA . VAL C 1 216 ? -30.801 18.877 74.218 1.00 13.73 216 VAL D CA 1
ATOM 6071 C C . VAL C 1 216 ? -32.219 18.507 73.825 1.00 15.00 216 VAL D C 1
ATOM 6072 O O . VAL C 1 216 ? -33.190 18.950 74.450 1.00 15.59 216 VAL D O 1
ATOM 6076 N N . TYR C 1 217 ? -32.337 17.716 72.767 1.00 11.92 217 TYR D N 1
ATOM 6077 C CA . TYR C 1 217 ? -33.640 17.367 72.223 1.00 12.22 217 TYR D CA 1
ATOM 6078 C C . TYR C 1 217 ? -34.200 16.093 72.862 1.00 13.40 217 TYR D C 1
ATOM 6079 O O . TYR C 1 217 ? -35.411 15.933 72.938 1.00 11.42 217 TYR D O 1
ATOM 6088 N N . LEU C 1 218 ? -33.295 15.209 73.293 1.00 15.37 218 LEU D N 1
ATOM 6089 C CA . LEU C 1 218 ? -33.601 13.845 73.754 1.00 11.53 218 LEU D CA 1
ATOM 6090 C C . LEU C 1 218 ? -34.196 12.913 72.688 1.00 14.99 218 LEU D C 1
ATOM 6091 O O . LEU C 1 218 ? -33.711 11.792 72.499 1.00 18.64 218 LEU D O 1
ATOM 6096 N N . ARG C 1 219 ? -35.254 13.344 72.012 1.00 10.77 219 ARG D N 1
ATOM 6097 C CA . ARG C 1 219 ? -35.778 12.561 70.900 1.00 12.11 219 ARG D CA 1
ATOM 6098 C C . ARG C 1 219 ? -34.945 12.869 69.658 1.00 13.53 219 ARG D C 1
ATOM 6099 O O . ARG C 1 219 ? -34.978 13.985 69.141 1.00 14.59 219 ARG D O 1
ATOM 6107 N N . ASN C 1 220 ? -34.216 11.868 69.187 1.00 12.34 220 ASN D N 1
ATOM 6108 C CA . ASN C 1 220 ? -33.325 12.047 68.048 1.00 15.25 220 ASN D CA 1
ATOM 6109 C C . ASN C 1 220 ? -33.640 11.119 66.871 1.00 30.49 220 ASN D C 1
ATOM 6110 O O . ASN C 1 220 ? -32.931 11.118 65.871 1.00 25.42 220 ASN D O 1
ATOM 6115 N N . GLU C 1 221 ? -34.708 10.338 66.987 1.00 25.11 221 GLU D N 1
ATOM 6116 C CA . GLU C 1 221 ? -35.148 9.490 65.877 1.00 30.74 221 GLU D CA 1
ATOM 6117 C C . GLU C 1 221 ? -35.863 10.330 64.814 1.00 35.12 221 GLU D C 1
ATOM 6118 O O . GLU C 1 221 ? -36.737 11.131 65.130 1.00 32.59 221 GLU D O 1
ATOM 6120 N N A VAL C 1 222 ? -35.481 10.128 63.554 0.54 39.20 222 VAL D N 1
ATOM 6121 N N B VAL C 1 222 ? -35.493 10.129 63.554 0.46 39.19 222 VAL D N 1
ATOM 6122 C CA A VAL C 1 222 ? -35.760 11.079 62.469 0.54 43.29 222 VAL D CA 1
ATOM 6123 C CA B VAL C 1 222 ? -36.155 10.818 62.454 0.46 42.75 222 VAL D CA 1
ATOM 6124 C C A VAL C 1 222 ? -37.224 11.297 62.067 0.54 41.00 222 VAL D C 1
ATOM 6125 C C B VAL C 1 222 ? -37.499 10.163 62.157 0.46 39.94 222 VAL D C 1
ATOM 6126 O O A VAL C 1 222 ? -37.560 12.356 61.529 0.54 38.80 222 VAL D O 1
ATOM 6127 O O B VAL C 1 222 ? -37.624 8.936 62.203 0.46 30.55 222 VAL D O 1
ATOM 6130 N N A ALA C 1 223 ? -38.064 10.289 62.309 0.54 39.63 223 ALA D N 1
ATOM 6131 N N B ALA C 1 223 ? -38.500 10.988 61.852 0.46 35.64 223 ALA D N 1
ATOM 6132 C CA A ALA C 1 223 ? -39.492 10.286 61.943 0.54 40.21 223 ALA D CA 1
ATOM 6133 C CA B ALA C 1 223 ? -39.839 10.496 61.536 0.46 38.18 223 ALA D CA 1
ATOM 6134 C C A ALA C 1 223 ? -39.770 10.084 60.447 0.54 41.49 223 ALA D C 1
ATOM 6135 C C B ALA C 1 223 ? -39.973 10.174 60.049 0.46 42.17 223 ALA D C 1
ATOM 6136 O O A ALA C 1 223 ? -40.886 10.326 59.978 0.54 41.88 223 ALA D O 1
ATOM 6137 O O B ALA C 1 223 ? -41.074 10.185 59.493 0.46 38.47 223 ALA D O 1
ATOM 6140 N N A TRP C 1 224 ? -38.755 9.640 59.710 0.54 31.84 224 TRP D N 1
ATOM 6141 N N B TRP C 1 224 ? -38.836 9.915 59.412 0.46 34.22 224 TRP D N 1
ATOM 6142 C CA A TRP C 1 224 ? -38.899 9.297 58.294 0.54 29.47 224 TRP D CA 1
ATOM 6143 C CA B TRP C 1 224 ? -38.803 9.399 58.052 0.46 29.73 224 TRP D CA 1
ATOM 6144 C C A TRP C 1 224 ? -37.947 8.153 57.973 0.54 26.75 224 TRP D C 1
ATOM 6145 C C B TRP C 1 224 ? -38.030 8.096 58.075 0.46 26.79 224 TRP D C 1
ATOM 6146 O O A TRP C 1 224 ? -36.801 8.158 58.422 0.54 28.02 224 TRP D O 1
ATOM 6147 O O B TRP C 1 224 ? -37.106 7.929 58.871 0.46 26.23 224 TRP D O 1
ATOM 6168 N N . LYS C 1 225 ? -38.406 7.176 57.196 1.00 25.37 225 LYS D N 1
ATOM 6169 C CA . LYS C 1 225 ? -37.561 6.022 56.889 1.00 18.49 225 LYS D CA 1
ATOM 6170 C C . LYS C 1 225 ? -36.624 6.375 55.740 1.00 23.02 225 LYS D C 1
ATOM 6171 O O . LYS C 1 225 ? -37.008 7.110 54.827 1.00 20.96 225 LYS D O 1
ATOM 6177 N N . LYS C 1 226 ? -35.404 5.851 55.778 1.00 18.31 226 LYS D N 1
ATOM 6178 C CA . LYS C 1 226 ? -34.488 6.027 54.661 1.00 21.47 226 LYS D CA 1
ATOM 6179 C C . LYS C 1 226 ? -34.967 5.223 53.462 1.00 25.16 226 LYS D C 1
ATOM 6180 O O . LYS C 1 226 ? -35.777 4.301 53.606 1.00 25.55 226 LYS D O 1
ATOM 6186 N N . LEU C 1 227 ? -34.467 5.583 52.281 1.00 20.29 227 LEU D N 1
ATOM 6187 C CA . LEU C 1 227 ? -34.797 4.880 51.047 1.00 25.33 227 LEU D CA 1
ATOM 6188 C C . LEU C 1 227 ? -34.347 3.431 51.145 1.00 29.38 227 LEU D C 1
ATOM 6189 O O . LEU C 1 227 ? -33.435 3.121 51.915 1.00 26.93 227 LEU D O 1
ATOM 6194 N N . PRO C 1 228 ? -34.992 2.539 50.372 1.00 28.12 228 PRO D N 1
ATOM 6195 C CA . PRO C 1 228 ? -34.574 1.132 50.370 1.00 43.53 228 PRO D CA 1
ATOM 6196 C C . PRO C 1 228 ? -33.109 1.020 49.974 1.00 33.70 228 PRO D C 1
ATOM 6197 O O . PRO C 1 228 ? -32.708 1.626 48.981 1.00 37.20 228 PRO D O 1
ATOM 6201 N N . GLY C 1 229 ? -32.323 0.287 50.757 1.00 39.26 229 GLY D N 1
ATOM 6202 C CA . GLY C 1 229 ? -30.928 0.057 50.427 1.00 37.08 229 GLY D CA 1
ATOM 6203 C C . GLY C 1 229 ? -29.946 0.973 51.134 1.00 48.03 229 GLY D C 1
ATOM 6204 O O . GLY C 1 229 ? -28.739 0.870 50.922 1.00 49.42 229 GLY D O 1
ATOM 6205 N N . LYS C 1 230 ? -30.456 1.870 51.973 1.00 42.96 230 LYS D N 1
ATOM 6206 C CA . LYS C 1 230 ? -29.599 2.800 52.704 1.00 40.49 230 LYS D CA 1
ATOM 6207 C C . LYS C 1 230 ? -29.443 2.378 54.164 1.00 51.20 230 LYS D C 1
ATOM 6208 O O . LYS C 1 230 ? -28.461 2.730 54.820 1.00 51.34 230 LYS D O 1
ATOM 6213 N N A MET D 2 1 ? -20.146 50.937 53.459 0.45 12.71 1 MET E N 1
ATOM 6214 N N B MET D 2 1 ? -20.780 51.019 53.030 0.55 11.44 1 MET E N 1
ATOM 6215 C CA A MET D 2 1 ? -21.172 50.232 54.231 0.45 17.08 1 MET E CA 1
ATOM 6216 C CA B MET D 2 1 ? -21.158 50.234 54.215 0.55 17.12 1 MET E CA 1
ATOM 6217 C C A MET D 2 1 ? -21.068 48.728 54.009 0.45 16.52 1 MET E C 1
ATOM 6218 C C B MET D 2 1 ? -20.887 48.739 54.040 0.55 16.60 1 MET E C 1
ATOM 6219 O O A MET D 2 1 ? -20.945 48.277 52.870 0.45 13.93 1 MET E O 1
ATOM 6220 O O B MET D 2 1 ? -20.464 48.303 52.969 0.55 15.08 1 MET E O 1
ATOM 6229 N N . ARG D 2 2 ? -21.131 47.962 55.099 1.00 13.54 2 ARG E N 1
ATOM 6230 C CA . ARG D 2 2 ? -20.975 46.506 55.043 1.00 14.36 2 ARG E CA 1
ATOM 6231 C C . ARG D 2 2 ? -22.204 45.812 55.641 1.00 12.39 2 ARG E C 1
ATOM 6232 O O . ARG D 2 2 ? -22.645 46.153 56.739 1.00 12.81 2 ARG E O 1
ATOM 6240 N N . VAL D 2 3 ? -22.757 44.843 54.915 1.00 9.23 3 VAL E N 1
ATOM 6241 C CA . VAL D 2 3 ? -23.884 44.059 55.431 1.00 10.36 3 VAL E CA 1
ATOM 6242 C C . VAL D 2 3 ? -23.489 42.594 55.583 1.00 11.16 3 VAL E C 1
ATOM 6243 O O . VAL D 2 3 ? -22.863 42.018 54.697 1.00 10.45 3 VAL E O 1
ATOM 6247 N N . LEU D 2 4 ? -23.841 42.000 56.722 1.00 7.85 4 LEU E N 1
ATOM 6248 C CA . LEU D 2 4 ? -23.688 40.564 56.934 1.00 8.04 4 LEU E CA 1
ATOM 6249 C C . LEU D 2 4 ? -25.004 39.914 56.541 1.00 9.21 4 LEU E C 1
ATOM 6250 O O . LEU D 2 4 ? -26.053 40.286 57.062 1.00 11.89 4 LEU E O 1
ATOM 6255 N N . GLY D 2 5 ? -24.949 38.965 55.609 1.00 9.81 5 GLY E N 1
ATOM 6256 C CA . GLY D 2 5 ? -26.150 38.282 55.164 1.00 8.84 5 GLY E CA 1
ATOM 6257 C C . GLY D 2 5 ? -26.187 36.836 55.615 1.00 8.26 5 GLY E C 1
ATOM 6258 O O . GLY D 2 5 ? -25.159 36.152 55.568 1.00 10.21 5 GLY E O 1
ATOM 6259 N N . ILE D 2 6 ? -27.372 36.389 56.035 1.00 9.77 6 ILE E N 1
ATOM 6260 C CA . ILE D 2 6 ? -27.592 35.048 56.579 1.00 7.54 6 ILE E CA 1
ATOM 6261 C C . ILE D 2 6 ? -28.715 34.367 55.805 1.00 10.00 6 ILE E C 1
ATOM 6262 O O . ILE D 2 6 ? -29.825 34.882 55.740 1.00 12.31 6 ILE E O 1
ATOM 6267 N N . GLU D 2 7 ? -28.414 33.213 55.217 1.00 9.83 7 GLU E N 1
ATOM 6268 C CA . GLU D 2 7 ? -29.381 32.444 54.434 1.00 9.30 7 GLU E CA 1
ATOM 6269 C C . GLU D 2 7 ? -29.548 31.052 55.049 1.00 11.35 7 GLU E C 1
ATOM 6270 O O . GLU D 2 7 ? -28.589 30.283 55.097 1.00 9.62 7 GLU E O 1
ATOM 6276 N N . THR D 2 8 ? -30.755 30.741 55.534 1.00 10.74 8 THR E N 1
ATOM 6277 C CA . THR D 2 8 ? -31.064 29.410 56.061 1.00 9.57 8 THR E CA 1
ATOM 6278 C C . THR D 2 8 ? -32.453 28.918 55.618 1.00 9.00 8 THR E C 1
ATOM 6279 O O . THR D 2 8 ? -33.182 28.339 56.407 1.00 14.50 8 THR E O 1
ATOM 6283 N N . SER D 2 9 ? -32.822 29.118 54.359 1.00 9.98 9 SER E N 1
ATOM 6284 C CA . SER D 2 9 ? -34.211 28.853 53.961 1.00 10.09 9 SER E CA 1
ATOM 6285 C C . SER D 2 9 ? -34.565 27.380 53.764 1.00 10.32 9 SER E C 1
ATOM 6286 O O . SER D 2 9 ? -35.726 27.001 53.874 1.00 11.33 9 SER E O 1
ATOM 6289 N N . CYS D 2 10 ? -33.576 26.552 53.459 1.00 7.32 10 CYS E N 1
ATOM 6290 C CA . CYS D 2 10 ? -33.862 25.143 53.183 1.00 11.12 10 CYS E CA 1
ATOM 6291 C C . CYS D 2 10 ? -32.727 24.292 53.721 1.00 14.75 10 CYS E C 1
ATOM 6292 O O . CYS D 2 10 ? -32.658 24.058 54.925 1.00 12.27 10 CYS E O 1
ATOM 6295 N N . ASP D 2 11 ? -31.818 23.871 52.844 1.00 10.12 11 ASP E N 1
ATOM 6296 C CA . ASP D 2 11 ? -30.770 22.932 53.248 1.00 8.52 11 ASP E CA 1
ATOM 6297 C C . ASP D 2 11 ? -29.344 23.426 53.007 1.00 10.49 11 ASP E C 1
ATOM 6298 O O . ASP D 2 11 ? -28.399 22.636 53.011 1.00 12.15 11 ASP E O 1
ATOM 6303 N N . GLU D 2 12 ? -29.202 24.731 52.802 1.00 11.02 12 GLU E N 1
ATOM 6304 C CA . GLU D 2 12 ? -27.889 25.371 52.720 1.00 12.82 12 GLU E CA 1
ATOM 6305 C C . GLU D 2 12 ? -27.821 26.454 53.781 1.00 9.91 12 GLU E C 1
ATOM 6306 O O . GLU D 2 12 ? -28.735 27.261 53.888 1.00 11.61 12 GLU E O 1
ATOM 6312 N N . THR D 2 13 ? -26.751 26.465 54.570 1.00 9.20 13 THR E N 1
ATOM 6313 C CA . THR D 2 13 ? -26.448 27.601 55.444 1.00 6.27 13 THR E CA 1
ATOM 6314 C C . THR D 2 13 ? -25.436 28.463 54.728 1.00 8.88 13 THR E C 1
ATOM 6315 O O . THR D 2 13 ? -24.314 28.022 54.497 1.00 9.98 13 THR E O 1
ATOM 6319 N N . GLY D 2 14 ? -25.827 29.682 54.369 1.00 9.44 14 GLY E N 1
ATOM 6320 C CA . GLY D 2 14 ? -24.925 30.570 53.647 1.00 10.02 14 GLY E CA 1
ATOM 6321 C C . GLY D 2 14 ? -24.758 31.860 54.418 1.00 11.69 14 GLY E C 1
ATOM 6322 O O . GLY D 2 14 ? -25.744 32.441 54.864 1.00 10.26 14 GLY E O 1
ATOM 6323 N N . ILE D 2 15 ? -23.517 32.312 54.562 1.00 10.16 15 ILE E N 1
ATOM 6324 C CA . ILE D 2 15 ? -23.229 33.563 55.260 1.00 8.40 15 ILE E CA 1
ATOM 6325 C C . ILE D 2 15 ? -22.298 34.368 54.351 1.00 10.34 15 ILE E C 1
ATOM 6326 O O . ILE D 2 15 ? -21.335 33.827 53.831 1.00 13.07 15 ILE E O 1
ATOM 6331 N N . ALA D 2 16 ? -22.570 35.653 54.168 1.00 9.80 16 ALA E N 1
ATOM 6332 C CA . ALA D 2 16 ? -21.650 36.468 53.386 1.00 10.24 16 ALA E CA 1
ATOM 6333 C C . ALA D 2 16 ? -21.567 37.874 53.944 1.00 9.31 16 ALA E C 1
ATOM 6334 O O . ALA D 2 16 ? -22.423 38.283 54.727 1.00 9.54 16 ALA E O 1
ATOM 6336 N N . ILE D 2 17 ? -20.523 38.603 53.550 1.00 9.74 17 ILE E N 1
ATOM 6337 C CA . ILE D 2 17 ? -20.411 40.011 53.909 1.00 8.88 17 ILE E CA 1
ATOM 6338 C C . ILE D 2 17 ? -20.217 40.784 52.629 1.00 9.96 17 ILE E C 1
ATOM 6339 O O . ILE D 2 17 ? -19.316 40.474 51.845 1.00 11.76 17 ILE E O 1
ATOM 6344 N N . TYR D 2 18 ? -21.089 41.761 52.400 1.00 9.02 18 TYR E N 1
ATOM 6345 C CA . TYR D 2 18 ? -21.010 42.573 51.194 1.00 9.66 18 TYR E CA 1
ATOM 6346 C C . TYR D 2 18 ? -20.753 44.027 51.560 1.00 12.57 18 TYR E C 1
ATOM 6347 O O . TYR D 2 18 ? -21.453 44.597 52.395 1.00 11.65 18 TYR E O 1
ATOM 6356 N N . ASP D 2 19 ? -19.746 44.605 50.910 1.00 9.83 19 ASP E N 1
ATOM 6357 C CA . ASP D 2 19 ? -19.328 45.997 51.114 1.00 13.64 19 ASP E CA 1
ATOM 6358 C C . ASP D 2 19 ? -19.690 46.741 49.835 1.00 17.30 19 ASP E C 1
ATOM 6359 O O . ASP D 2 19 ? -19.286 46.328 48.750 1.00 15.46 19 ASP E O 1
ATOM 6364 N N . ASP D 2 20 ? -20.467 47.821 49.939 1.00 13.25 20 ASP E N 1
ATOM 6365 C CA . ASP D 2 20 ? -20.924 48.501 48.720 1.00 19.01 20 ASP E CA 1
ATOM 6366 C C . ASP D 2 20 ? -19.844 49.287 47.982 1.00 22.93 20 ASP E C 1
ATOM 6367 O O . ASP D 2 20 ? -20.089 49.826 46.903 1.00 24.58 20 ASP E O 1
ATOM 6372 N N . LYS D 2 21 ? -18.648 49.328 48.547 1.00 18.60 21 LYS E N 1
ATOM 6373 C CA . LYS D 2 21 ? -17.514 49.937 47.857 1.00 23.61 21 LYS E CA 1
ATOM 6374 C C . LYS D 2 21 ? -16.537 48.905 47.306 1.00 28.83 21 LYS E C 1
ATOM 6375 O O . LYS D 2 21 ? -16.077 49.022 46.170 1.00 32.27 21 LYS E O 1
ATOM 6381 N N . LYS D 2 22 ? -16.213 47.904 48.120 1.00 16.24 22 LYS E N 1
ATOM 6382 C CA . LYS D 2 22 ? -15.177 46.943 47.785 1.00 21.68 22 LYS E CA 1
ATOM 6383 C C . LYS D 2 22 ? -15.755 45.652 47.220 1.00 23.26 22 LYS E C 1
ATOM 6384 O O . LYS D 2 22 ? -15.025 44.809 46.708 1.00 27.65 22 LYS E O 1
ATOM 6388 N N . GLY D 2 23 ? -17.069 45.499 47.315 1.00 16.45 23 GLY E N 1
ATOM 6389 C CA . GLY D 2 23 ? -17.724 44.309 46.801 1.00 18.28 23 GLY E CA 1
ATOM 6390 C C . GLY 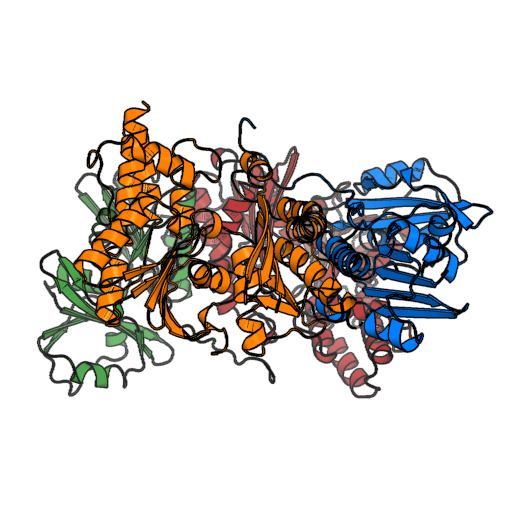D 2 23 ? -17.847 43.236 47.870 1.00 16.37 23 GLY E C 1
ATOM 6391 O O . GLY D 2 23 ? -17.869 43.526 49.064 1.00 16.12 23 GLY E O 1
ATOM 6392 N N . LEU D 2 24 ? -17.919 41.986 47.433 1.00 16.00 24 LEU E N 1
ATOM 6393 C CA . LEU D 2 24 ? -18.083 40.864 48.348 1.00 16.28 24 LEU E CA 1
ATOM 6394 C C . LEU D 2 24 ? -16.786 40.595 49.108 1.00 13.37 24 LEU E C 1
ATOM 6395 O O . LEU D 2 24 ? -15.723 40.385 48.495 1.00 15.79 24 LEU E O 1
ATOM 6400 N N . LEU D 2 25 ? -16.859 40.596 50.440 1.00 12.99 25 LEU E N 1
ATOM 6401 C CA . LEU D 2 25 ? -15.666 40.428 51.269 1.00 13.01 25 LEU E CA 1
ATOM 6402 C C . LEU D 2 25 ? -15.542 39.029 51.854 1.00 15.59 25 LEU E C 1
ATOM 6403 O O . LEU D 2 25 ? -14.450 38.589 52.246 1.00 15.72 25 LEU E O 1
ATOM 6408 N N . ALA D 2 26 ? -16.673 38.341 51.962 1.00 12.88 26 ALA E N 1
ATOM 6409 C CA . ALA D 2 26 ? -16.658 36.993 52.494 1.00 13.58 26 ALA E CA 1
ATOM 6410 C C . ALA D 2 26 ? -17.844 36.203 51.973 1.00 10.35 26 ALA E C 1
ATOM 6411 O O . ALA D 2 26 ? -18.878 36.766 51.643 1.00 11.68 26 ALA E O 1
ATOM 6413 N N . ASN D 2 27 ? -17.674 34.892 51.894 1.00 12.22 27 ASN E N 1
ATOM 6414 C CA . ASN D 2 27 ? -18.758 34.026 51.458 1.00 13.77 27 ASN E CA 1
ATOM 6415 C C . ASN D 2 27 ? -18.477 32.637 51.977 1.00 13.64 27 ASN E C 1
ATOM 6416 O O . ASN D 2 27 ? -17.446 32.033 51.651 1.00 14.67 27 ASN E O 1
ATOM 6421 N N . GLN D 2 28 ? -19.370 32.168 52.842 1.00 9.92 28 GLN E N 1
ATOM 6422 C CA . GLN D 2 28 ? -19.232 30.879 53.501 1.00 12.40 28 GLN E CA 1
ATOM 6423 C C . GLN D 2 28 ? -20.489 30.086 53.210 1.00 11.05 28 GLN E C 1
ATOM 6424 O O . GLN D 2 28 ? -21.572 30.651 53.137 1.00 11.02 28 GLN E O 1
ATOM 6430 N N . LEU D 2 29 ? -20.340 28.783 53.019 1.00 11.66 29 LEU E N 1
ATOM 6431 C CA . LEU D 2 29 ? -21.476 27.956 52.663 1.00 11.77 29 LEU E CA 1
ATOM 6432 C C . LEU D 2 29 ? -21.300 26.543 53.178 1.00 13.88 29 LEU E C 1
ATOM 6433 O O . LEU D 2 29 ? -20.234 25.930 53.022 1.00 15.47 29 LEU E O 1
ATOM 6438 N N . TYR D 2 30 ? -22.347 26.023 53.804 1.00 11.49 30 TYR E N 1
ATOM 6439 C CA . TYR D 2 30 ? -22.410 24.601 54.070 1.00 12.58 30 TYR E CA 1
ATOM 6440 C C . TYR D 2 30 ? -23.676 24.058 53.425 1.00 11.52 30 TYR E C 1
ATOM 6441 O O . TYR D 2 30 ? -24.772 24.542 53.689 1.00 12.03 30 TYR E O 1
ATOM 6450 N N . SER D 2 31 ? -23.519 23.054 52.574 1.00 10.29 31 SER E N 1
ATOM 6451 C CA . SER D 2 31 ? -24.670 22.372 51.990 1.00 10.57 31 SER E CA 1
ATOM 6452 C C . SER D 2 31 ? -24.934 21.054 52.715 1.00 12.54 31 SER E C 1
ATOM 6453 O O . SER D 2 31 ? -24.024 20.252 52.937 1.00 12.68 31 SER E O 1
ATOM 6456 N N . GLN D 2 32 ? -26.194 20.843 53.078 1.00 11.04 32 GLN E N 1
ATOM 6457 C CA . GLN D 2 32 ? -26.599 19.638 53.792 1.00 8.44 32 GLN E CA 1
ATOM 6458 C C . GLN D 2 32 ? -26.949 18.460 52.887 1.00 11.20 32 GLN E C 1
ATOM 6459 O O . GLN D 2 32 ? -27.543 17.512 53.360 1.00 12.12 32 GLN E O 1
ATOM 6465 N N . VAL D 2 33 ? -26.607 18.504 51.600 1.00 12.82 33 VAL E N 1
ATOM 6466 C CA . VAL D 2 33 ? -27.090 17.457 50.692 1.00 12.19 33 VAL E CA 1
ATOM 6467 C C . VAL D 2 33 ? -26.795 16.019 51.163 1.00 18.16 33 VAL E C 1
ATOM 6468 O O . VAL D 2 33 ? -27.634 15.135 51.001 1.00 14.94 33 VAL E O 1
ATOM 6472 N N . LYS D 2 34 ? -25.639 15.790 51.781 1.00 17.35 34 LYS E N 1
ATOM 6473 C CA . LYS D 2 34 ? -25.312 14.439 52.252 1.00 14.77 34 LYS E CA 1
ATOM 6474 C C . LYS D 2 34 ? -26.199 13.999 53.411 1.00 15.72 34 LYS E C 1
ATOM 6475 O O . LYS D 2 34 ? -26.431 12.806 53.609 1.00 18.62 34 LYS E O 1
ATOM 6479 N N A LEU D 2 35 ? -26.707 14.958 54.176 0.44 12.15 35 LEU E N 1
ATOM 6480 N N B LEU D 2 35 ? -26.693 14.958 54.185 0.56 12.10 35 LEU E N 1
ATOM 6481 C CA A LEU D 2 35 ? -27.576 14.628 55.300 0.44 13.56 35 LEU E CA 1
ATOM 6482 C CA B LEU D 2 35 ? -27.580 14.636 55.296 0.56 13.54 35 LEU E CA 1
ATOM 6483 C C A LEU D 2 35 ? -28.953 14.150 54.838 0.44 15.50 35 LEU E C 1
ATOM 6484 C C B LEU D 2 35 ? -28.937 14.124 54.815 0.56 15.48 35 LEU E C 1
ATOM 6485 O O A LEU D 2 35 ? -29.582 13.320 55.497 0.44 20.11 35 LEU E O 1
ATOM 6486 O O B LEU D 2 35 ? -29.536 13.245 55.438 0.56 20.19 35 LEU E O 1
ATOM 6495 N N . HIS D 2 36 ? -29.422 14.678 53.710 1.00 13.15 36 HIS E N 1
ATOM 6496 C CA . HIS D 2 36 ? -30.763 14.352 53.225 1.00 9.11 36 HIS E CA 1
ATOM 6497 C C . HIS D 2 36 ? -30.815 13.295 52.129 1.00 16.13 36 HIS E C 1
ATOM 6498 O O . HIS D 2 36 ? -31.878 12.739 51.871 1.00 14.66 36 HIS E O 1
ATOM 6505 N N . ALA D 2 37 ? -29.677 13.026 51.492 1.00 14.80 37 ALA E N 1
ATOM 6506 C CA . ALA D 2 37 ? -29.659 12.128 50.335 1.00 13.85 37 ALA E CA 1
ATOM 6507 C C . ALA D 2 37 ? -30.311 10.774 50.607 1.00 14.21 37 ALA E C 1
ATOM 6508 O O . ALA D 2 37 ? -31.071 10.283 49.775 1.00 15.43 37 ALA E O 1
ATOM 6510 N N . ASP D 2 38 ? -30.047 10.185 51.777 1.00 18.71 38 ASP E N 1
ATOM 6511 C CA . ASP D 2 38 ? -30.577 8.846 52.088 1.00 16.40 38 ASP E CA 1
ATOM 6512 C C . ASP D 2 38 ? -32.090 8.801 52.209 1.00 23.84 38 ASP E C 1
ATOM 6513 O O . ASP D 2 38 ? -32.679 7.722 52.214 1.00 22.32 38 ASP E O 1
ATOM 6518 N N . TYR D 2 39 ? -32.715 9.970 52.323 1.00 15.87 39 TYR E N 1
ATOM 6519 C CA . TYR D 2 39 ? -34.159 10.049 52.477 1.00 15.03 39 TYR E CA 1
ATOM 6520 C C . TYR D 2 39 ? -34.866 10.412 51.182 1.00 13.45 39 TYR E C 1
ATOM 6521 O O . TYR D 2 39 ? -36.087 10.337 51.104 1.00 16.34 39 TYR E O 1
ATOM 6530 N N . GLY D 2 40 ? -34.095 10.813 50.171 1.00 12.55 40 GLY E N 1
ATOM 6531 C CA . GLY D 2 40 ? -34.656 11.162 48.876 1.00 14.78 40 GLY E CA 1
ATOM 6532 C C . GLY D 2 40 ? -35.343 12.516 48.844 1.00 15.15 40 GLY E C 1
ATOM 6533 O O . GLY D 2 40 ? -36.043 12.853 47.891 1.00 15.46 40 GLY E O 1
ATOM 6534 N N . GLY D 2 41 ? -35.117 13.316 49.881 1.00 13.15 41 GLY E N 1
ATOM 6535 C CA . GLY D 2 41 ? -35.700 14.638 49.952 1.00 14.35 41 GLY E CA 1
ATOM 6536 C C . GLY D 2 41 ? -35.253 15.298 51.235 1.00 12.60 41 GLY E C 1
ATOM 6537 O O . GLY D 2 41 ? -34.728 14.630 52.119 1.00 14.01 41 GLY E O 1
ATOM 6538 N N . VAL D 2 42 ? -35.455 16.605 51.338 1.00 11.93 42 VAL E N 1
ATOM 6539 C CA . VAL D 2 42 ? -35.040 17.329 52.538 1.00 11.99 42 VAL E CA 1
ATOM 6540 C C . VAL D 2 42 ? -35.965 17.000 53.707 1.00 14.34 42 VAL E C 1
ATOM 6541 O O . VAL D 2 42 ? -37.179 17.190 53.625 1.00 14.26 42 VAL E O 1
ATOM 6545 N N . VAL D 2 43 ? -35.377 16.505 54.788 1.00 12.74 43 VAL E N 1
ATOM 6546 C CA . VAL D 2 43 ? -36.112 16.263 56.021 1.00 10.42 43 VAL E CA 1
ATOM 6547 C C . VAL D 2 43 ? -36.064 17.535 56.862 1.00 12.34 43 VAL E C 1
ATOM 6548 O O . VAL D 2 43 ? -34.987 17.903 57.346 1.00 9.97 43 VAL E O 1
ATOM 6552 N N . PRO D 2 44 ? -37.211 18.228 57.008 1.00 13.83 44 PRO E N 1
ATOM 6553 C CA . PRO D 2 44 ? -37.225 19.528 57.695 1.00 11.09 44 PRO E CA 1
ATOM 6554 C C . PRO D 2 44 ? -36.588 19.528 59.083 1.00 12.61 44 PRO E C 1
ATOM 6555 O O . PRO D 2 44 ? -35.872 20.475 59.400 1.00 11.51 44 PRO E O 1
ATOM 6559 N N . GLU D 2 45 ? -36.824 18.504 59.898 1.00 11.21 45 GLU E N 1
ATOM 6560 C CA . GLU D 2 45 ? -36.270 18.531 61.243 1.00 11.54 45 GLU E CA 1
ATOM 6561 C C . GLU D 2 45 ? -34.749 18.411 61.214 1.00 12.36 45 GLU E C 1
ATOM 6562 O O . GLU D 2 45 ? -34.046 19.084 61.981 1.00 11.36 45 GLU E O 1
ATOM 6568 N N . LEU D 2 46 ? -34.231 17.578 60.320 1.00 10.52 46 LEU E N 1
ATOM 6569 C CA . LEU D 2 46 ? -32.776 17.448 60.206 1.00 11.34 46 LEU E CA 1
ATOM 6570 C C . LEU D 2 46 ? -32.162 18.743 59.661 1.00 10.22 46 LEU E C 1
ATOM 6571 O O . LEU D 2 46 ? -31.086 19.158 60.095 1.00 12.48 46 LEU E O 1
ATOM 6576 N N . ALA D 2 47 ? -32.847 19.383 58.718 1.00 9.58 47 ALA E N 1
ATOM 6577 C CA . ALA D 2 47 ? -32.357 20.642 58.171 1.00 8.56 47 ALA E CA 1
ATOM 6578 C C . ALA D 2 47 ? -32.275 21.710 59.258 1.00 8.69 47 ALA E C 1
ATOM 6579 O O . ALA D 2 47 ? -31.245 22.378 59.411 1.00 9.80 47 ALA E O 1
ATOM 6581 N N . SER D 2 48 ? -33.357 21.848 60.025 1.00 10.17 48 SER E N 1
ATOM 6582 C CA . SER D 2 48 ? -33.387 22.819 61.112 1.00 10.71 48 SER E CA 1
ATOM 6583 C C . SER D 2 48 ? -32.263 22.558 62.112 1.00 10.36 48 SER E C 1
ATOM 6584 O O . SER D 2 48 ? -31.600 23.498 62.573 1.00 9.67 48 SER E O 1
ATOM 6587 N N . ARG D 2 49 ? -32.070 21.290 62.470 1.00 9.01 49 ARG E N 1
ATOM 6588 C CA . ARG D 2 49 ? -31.041 20.959 63.451 1.00 8.57 49 ARG E CA 1
ATOM 6589 C C . ARG D 2 49 ? -29.662 21.339 62.954 1.00 10.13 49 ARG E C 1
ATOM 6590 O O . ARG D 2 49 ? -28.840 21.844 63.712 1.00 10.47 49 ARG E O 1
ATOM 6598 N N . ASP D 2 50 ? -29.403 21.109 61.673 1.00 9.99 50 ASP E N 1
ATOM 6599 C CA . ASP D 2 50 ? -28.068 21.380 61.184 1.00 9.69 50 ASP E CA 1
ATOM 6600 C C . ASP D 2 50 ? -27.794 22.857 60.987 1.00 14.24 50 ASP E C 1
ATOM 6601 O O . ASP D 2 50 ? -26.656 23.284 61.108 1.00 11.62 50 ASP E O 1
ATOM 6606 N N . HIS D 2 51 ? -28.820 23.652 60.693 1.00 10.01 51 HIS E N 1
ATOM 6607 C CA . HIS D 2 51 ? -28.581 25.099 60.652 1.00 7.31 51 HIS E CA 1
ATOM 6608 C C . HIS D 2 51 ? -28.104 25.635 61.992 1.00 9.11 51 HIS E C 1
ATOM 6609 O O . HIS D 2 51 ? -27.306 26.562 62.031 1.00 11.68 51 HIS E O 1
ATOM 6616 N N . VAL D 2 52 ? -28.602 25.072 63.097 1.00 8.72 52 VAL E N 1
ATOM 6617 C CA . VAL D 2 52 ? -28.122 25.486 64.412 1.00 8.35 52 VAL E CA 1
ATOM 6618 C C . VAL D 2 52 ? -26.619 25.216 64.524 1.00 12.40 52 VAL E C 1
ATOM 6619 O O . VAL D 2 52 ? -25.858 26.024 65.060 1.00 15.22 52 VAL E O 1
ATOM 6623 N N A ARG D 2 53 ? -26.192 24.061 64.031 0.57 9.32 53 ARG E N 1
ATOM 6624 N N B ARG D 2 53 ? -26.199 24.080 63.986 0.43 9.40 53 ARG E N 1
ATOM 6625 C CA A ARG D 2 53 ? -24.795 23.663 64.115 0.57 12.14 53 ARG E CA 1
ATOM 6626 C CA B ARG D 2 53 ? -24.817 23.655 64.082 0.43 12.18 53 ARG E CA 1
ATOM 6627 C C A ARG D 2 53 ? -23.875 24.530 63.260 0.57 13.07 53 ARG E C 1
ATOM 6628 C C B ARG D 2 53 ? -23.878 24.542 63.262 0.43 13.06 53 ARG E C 1
ATOM 6629 O O A ARG D 2 53 ? -22.691 24.684 63.591 0.57 13.98 53 ARG E O 1
ATOM 6630 O O B ARG D 2 53 ? -22.708 24.728 63.625 0.43 13.89 53 ARG E O 1
ATOM 6645 N N . LYS D 2 54 ? -24.404 25.096 62.176 1.00 11.05 54 LYS E N 1
ATOM 6646 C CA . LYS D 2 54 ? -23.540 25.808 61.230 1.00 11.63 54 LYS E CA 1
ATOM 6647 C C . LYS D 2 54 ? -23.597 27.331 61.229 1.00 10.03 54 LYS E C 1
ATOM 6648 O O . LYS D 2 54 ? -22.643 27.980 60.792 1.00 10.77 54 LYS E O 1
ATOM 6654 N N . THR D 2 55 ? -24.712 27.907 61.663 1.00 9.75 55 THR E N 1
ATOM 6655 C CA . THR D 2 55 ? -24.921 29.348 61.463 1.00 9.51 55 THR E CA 1
ATOM 6656 C C . THR D 2 55 ? -23.889 30.221 62.191 1.00 11.25 55 THR E C 1
ATOM 6657 O O . THR D 2 55 ? -23.176 31.021 61.571 1.00 9.68 55 THR E O 1
ATOM 6661 N N . VAL D 2 56 ? -23.783 30.064 63.502 1.00 8.90 56 VAL E N 1
ATOM 6662 C CA . VAL D 2 56 ? -22.769 30.821 64.236 1.00 10.27 56 VAL E CA 1
ATOM 6663 C C . VAL D 2 56 ? -21.322 30.574 63.741 1.00 9.58 56 VAL E C 1
ATOM 6664 O O . VAL D 2 56 ? -20.602 31.544 63.462 1.00 11.09 56 VAL E O 1
ATOM 6668 N N . PRO D 2 57 ? -20.903 29.295 63.602 1.00 9.35 57 PRO E N 1
ATOM 6669 C CA . PRO D 2 57 ? -19.529 29.051 63.134 1.00 9.91 57 PRO E CA 1
ATOM 6670 C C . PRO D 2 57 ? -19.241 29.686 61.777 1.00 9.28 57 PRO E C 1
ATOM 6671 O O . PRO D 2 57 ? -18.124 30.171 61.565 1.00 12.03 57 PRO E O 1
ATOM 6675 N N . LEU D 2 58 ? -20.226 29.713 60.879 1.00 10.18 58 LEU E N 1
ATOM 6676 C CA . LEU D 2 58 ? -19.977 30.296 59.566 1.00 7.38 58 LEU E CA 1
ATOM 6677 C C . LEU D 2 58 ? -19.974 31.829 59.595 1.00 9.39 58 LEU E C 1
ATOM 6678 O O . LEU D 2 58 ? -19.324 32.462 58.762 1.00 10.80 58 LEU E O 1
ATOM 6683 N N . ILE D 2 59 ? -20.696 32.425 60.543 1.00 8.50 59 ILE E N 1
ATOM 6684 C CA . ILE D 2 59 ? -20.612 33.871 60.737 1.00 10.70 59 ILE E CA 1
ATOM 6685 C C . ILE D 2 59 ? -19.232 34.230 61.278 1.00 10.60 59 ILE E C 1
ATOM 6686 O O . ILE D 2 59 ? -18.599 35.178 60.807 1.00 10.64 59 ILE E O 1
ATOM 6691 N N . GLN D 2 60 ? -18.764 33.455 62.253 1.00 10.09 60 GLN E N 1
ATOM 6692 C CA . GLN D 2 60 ? -17.415 33.662 62.782 1.00 12.05 60 GLN E CA 1
ATOM 6693 C C . GLN D 2 60 ? -16.361 33.513 61.679 1.00 13.56 60 GLN E C 1
ATOM 6694 O O . GLN D 2 60 ? -15.415 34.304 61.603 1.00 14.56 60 GLN E O 1
ATOM 6700 N N . ALA D 2 61 ? -16.525 32.502 60.828 1.00 11.64 61 ALA E N 1
ATOM 6701 C CA . ALA D 2 61 ? -15.598 32.274 59.714 1.00 12.35 61 ALA E CA 1
ATOM 6702 C C . ALA D 2 61 ? -15.658 33.408 58.681 1.00 10.94 61 ALA E C 1
ATOM 6703 O O . ALA D 2 61 ? -14.627 33.820 58.140 1.00 14.68 61 ALA E O 1
ATOM 6705 N N . ALA D 2 62 ? -16.864 33.909 58.406 1.00 10.53 62 ALA E N 1
ATOM 6706 C CA . ALA D 2 62 ? -17.025 35.024 57.471 1.00 9.32 62 ALA E CA 1
ATOM 6707 C C . ALA D 2 62 ? -16.257 36.265 57.933 1.00 11.71 62 ALA E C 1
ATOM 6708 O O . ALA D 2 62 ? -15.570 36.903 57.135 1.00 13.14 62 ALA E O 1
ATOM 6710 N N . LEU D 2 63 ? -16.382 36.614 59.211 1.00 10.59 63 LEU E N 1
ATOM 6711 C CA . LEU D 2 63 ? -15.651 37.758 59.751 1.00 11.94 63 LEU E CA 1
ATOM 6712 C C . LEU D 2 63 ? -14.146 37.543 59.627 1.00 13.16 63 LEU E C 1
ATOM 6713 O O . LEU D 2 63 ? -13.416 38.455 59.217 1.00 17.60 63 LEU E O 1
ATOM 6718 N N A LYS D 2 64 ? -13.681 36.345 59.970 0.50 16.14 64 LYS E N 1
ATOM 6719 N N B LYS D 2 64 ? -13.694 36.343 59.973 0.50 16.13 64 LYS E N 1
ATOM 6720 C CA A LYS D 2 64 ? -12.256 36.036 59.877 0.50 18.77 64 LYS E CA 1
ATOM 6721 C CA B LYS D 2 64 ? -12.281 36.001 59.881 0.50 18.81 64 LYS E CA 1
ATOM 6722 C C A LYS D 2 64 ? -11.773 36.101 58.434 0.50 18.05 64 LYS E C 1
ATOM 6723 C C B LYS D 2 64 ? -11.791 36.109 58.443 0.50 18.04 64 LYS E C 1
ATOM 6724 O O A LYS D 2 64 ? -10.709 36.653 58.159 0.50 17.69 64 LYS E O 1
ATOM 6725 O O B LYS D 2 64 ? -10.745 36.700 58.182 0.50 17.68 64 LYS E O 1
ATOM 6730 N N . GLU D 2 65 ? -12.561 35.544 57.518 1.00 15.28 65 GLU E N 1
ATOM 6731 C CA . GLU D 2 65 ? -12.230 35.570 56.084 1.00 17.35 65 GLU E CA 1
ATOM 6732 C C . GLU D 2 65 ? -11.987 36.983 55.577 1.00 22.29 65 GLU E C 1
ATOM 6733 O O . GLU D 2 65 ? -11.023 37.247 54.857 1.00 19.65 65 GLU E O 1
ATOM 6739 N N . ALA D 2 66 ? -12.880 37.879 55.970 1.00 16.57 66 ALA E N 1
ATOM 6740 C CA . ALA D 2 66 ? -12.851 39.266 55.541 1.00 13.70 66 ALA E CA 1
ATOM 6741 C C . ALA D 2 66 ? -11.862 40.112 56.350 1.00 16.04 66 ALA E C 1
ATOM 6742 O O . ALA D 2 66 ? -11.612 41.271 56.020 1.00 18.96 66 ALA E O 1
ATOM 6744 N N . GLY D 2 67 ? -11.310 39.534 57.407 1.00 17.01 67 GLY E N 1
ATOM 6745 C CA . GLY D 2 67 ? -10.437 40.269 58.310 1.00 20.58 67 GLY E CA 1
ATOM 6746 C C . GLY D 2 67 ? -11.177 41.393 59.012 1.00 22.91 67 GLY E C 1
ATOM 6747 O O . GLY D 2 67 ? -10.613 42.454 59.270 1.00 19.91 67 GLY E O 1
ATOM 6748 N N . LEU D 2 68 ? -12.453 41.168 59.315 1.00 17.30 68 LEU E N 1
ATOM 6749 C CA . LEU D 2 68 ? -13.263 42.204 59.955 1.00 14.55 68 LEU E CA 1
ATOM 6750 C C . LEU D 2 68 ? -13.610 41.847 61.395 1.00 16.56 68 LEU E C 1
ATOM 6751 O O . LEU D 2 68 ? -13.549 40.685 61.797 1.00 18.65 68 LEU E O 1
ATOM 6756 N N . THR D 2 69 ? -13.974 42.859 62.169 1.00 17.50 69 THR E N 1
ATOM 6757 C CA . THR D 2 69 ? -14.514 42.633 63.501 1.00 18.09 69 THR E CA 1
ATOM 6758 C C . THR D 2 69 ? -15.967 43.079 63.525 1.00 18.07 69 THR E C 1
ATOM 6759 O O . THR D 2 69 ? -16.464 43.670 62.553 1.00 17.17 69 THR E O 1
ATOM 6763 N N . ALA D 2 70 ? -16.639 42.787 64.637 1.00 19.13 70 ALA E N 1
ATOM 6764 C CA . ALA D 2 70 ? -18.055 43.094 64.786 1.00 22.87 70 ALA E CA 1
ATOM 6765 C C . ALA D 2 70 ? -18.364 44.544 64.410 1.00 18.81 70 ALA E C 1
ATOM 6766 O O . ALA D 2 70 ? -19.345 44.827 63.717 1.00 17.76 70 ALA E O 1
ATOM 6768 N N . SER D 2 71 ? -17.502 45.461 64.847 1.00 18.57 71 SER E N 1
ATOM 6769 C CA . SER D 2 71 ? -17.768 46.882 64.680 1.00 15.84 71 SER E CA 1
ATOM 6770 C C . SER D 2 71 ? -17.743 47.320 63.217 1.00 20.73 71 SER E C 1
ATOM 6771 O O . SER D 2 71 ? -18.245 48.387 62.884 1.00 23.47 71 SER E O 1
ATOM 6774 N N . ASP D 2 72 ? -17.173 46.492 62.344 1.00 14.45 72 ASP E N 1
ATOM 6775 C CA . ASP D 2 72 ? -17.124 46.819 60.917 1.00 12.14 72 ASP E CA 1
ATOM 6776 C C . ASP D 2 72 ? -18.460 46.545 60.224 1.00 15.70 72 ASP E C 1
ATOM 6777 O O . ASP D 2 72 ? -18.637 46.895 59.071 1.00 17.44 72 ASP E O 1
ATOM 6782 N N . ILE D 2 73 ? -19.392 45.901 60.917 1.00 13.46 73 ILE E N 1
ATOM 6783 C CA . ILE D 2 73 ? -20.658 45.544 60.279 1.00 13.85 73 ILE E CA 1
ATOM 6784 C C . ILE D 2 73 ? -21.719 46.611 60.537 1.00 13.36 73 ILE E C 1
ATOM 6785 O O . ILE D 2 73 ? -21.913 47.036 61.668 1.00 14.49 73 ILE E O 1
ATOM 6790 N N . ASP D 2 74 ? -22.406 47.041 59.482 1.00 10.08 74 ASP E N 1
ATOM 6791 C CA . ASP D 2 74 ? -23.387 48.113 59.591 1.00 13.13 74 ASP E CA 1
ATOM 6792 C C . ASP D 2 74 ? -24.842 47.637 59.677 1.00 13.41 74 ASP E C 1
ATOM 6793 O O . ASP D 2 74 ? -25.704 48.382 60.107 1.00 11.59 74 ASP E O 1
ATOM 6798 N N . ALA D 2 75 ? -25.112 46.399 59.262 1.00 11.81 75 ALA E N 1
ATOM 6799 C CA . ALA D 2 75 ? -26.465 45.853 59.334 1.00 9.63 75 ALA E CA 1
ATOM 6800 C C . ALA D 2 75 ? -26.384 44.355 59.171 1.00 11.19 75 ALA E C 1
ATOM 6801 O O . ALA D 2 75 ? -25.436 43.857 58.573 1.00 10.24 75 ALA E O 1
ATOM 6803 N N . VAL D 2 76 ? -27.378 43.647 59.706 1.00 11.50 76 VAL E N 1
ATOM 6804 C CA . VAL D 2 76 ? -27.469 42.202 59.533 1.00 9.17 76 VAL E CA 1
ATOM 6805 C C . VAL D 2 76 ? -28.740 41.904 58.751 1.00 9.92 76 VAL E C 1
ATOM 6806 O O . VAL D 2 76 ? -29.828 42.311 59.150 1.00 11.59 76 VAL E O 1
ATOM 6810 N N . ALA D 2 77 ? -28.598 41.201 57.632 1.00 6.84 77 ALA E N 1
ATOM 6811 C CA . ALA D 2 77 ? -29.741 40.818 56.813 1.00 9.17 77 ALA E CA 1
ATOM 6812 C C . ALA D 2 77 ? -29.917 39.315 56.925 1.00 13.34 77 ALA E C 1
ATOM 6813 O O . ALA D 2 77 ? -28.948 38.584 57.017 1.00 10.52 77 ALA E O 1
ATOM 6815 N N . TYR D 2 78 ? -31.159 38.857 56.930 1.00 10.63 78 TYR E N 1
ATOM 6816 C CA . TYR D 2 78 ? -31.417 37.420 57.034 1.00 8.10 78 TYR E CA 1
ATOM 6817 C C . TYR D 2 78 ? -32.620 37.083 56.189 1.00 9.22 78 TYR E C 1
ATOM 6818 O O . TYR D 2 78 ? -33.549 37.891 56.043 1.00 13.11 78 TYR E O 1
ATOM 6827 N N . THR D 2 79 ? -32.593 35.900 55.592 1.00 11.37 79 THR E N 1
ATOM 6828 C CA . THR D 2 79 ? -33.735 35.450 54.816 1.00 11.23 79 THR E CA 1
ATOM 6829 C C . THR D 2 79 ? -34.909 35.178 55.741 1.00 11.48 79 THR E C 1
ATOM 6830 O O . THR D 2 79 ? -34.807 34.382 56.673 1.00 10.50 79 THR E O 1
ATOM 6834 N N . ALA D 2 80 ? -36.031 35.843 55.482 1.00 11.11 80 ALA E N 1
ATOM 6835 C CA . ALA D 2 80 ? -37.216 35.675 56.320 1.00 9.70 80 ALA E CA 1
ATOM 6836 C C . ALA D 2 80 ? -38.255 34.759 55.691 1.00 11.59 80 ALA E C 1
ATOM 6837 O O . ALA D 2 80 ? -39.192 34.316 56.363 1.00 12.92 80 ALA E O 1
ATOM 6839 N N . GLY D 2 81 ? -38.060 34.440 54.418 1.00 9.17 81 GLY E N 1
ATOM 6840 C CA . GLY D 2 81 ? -38.968 33.570 53.680 1.00 7.86 81 GLY E CA 1
ATOM 6841 C C . GLY D 2 81 ? -38.848 33.913 52.204 1.00 11.52 81 GLY E C 1
ATOM 6842 O O . GLY D 2 81 ? -38.137 34.836 51.849 1.00 12.23 81 GLY E O 1
ATOM 6843 N N . PRO D 2 82 ? -39.491 33.132 51.334 1.00 11.56 82 PRO E N 1
ATOM 6844 C CA . PRO D 2 82 ? -40.194 31.885 51.650 1.00 14.01 82 PRO E CA 1
ATOM 6845 C C . PRO D 2 82 ? -39.196 30.762 51.897 1.00 14.74 82 PRO E C 1
ATOM 6846 O O . PRO D 2 82 ? -37.992 30.928 51.654 1.00 14.78 82 PRO E O 1
ATOM 6850 N N . GLY D 2 83 ? -39.685 29.634 52.394 1.00 12.33 83 GLY E N 1
ATOM 6851 C CA . GLY D 2 83 ? -38.814 28.503 52.657 1.00 10.79 83 GLY E CA 1
ATOM 6852 C C . GLY D 2 83 ? -39.418 27.618 53.717 1.00 11.08 83 GLY E C 1
ATOM 6853 O O . GLY D 2 83 ? -40.619 27.689 53.977 1.00 14.45 83 GLY E O 1
ATOM 6854 N N . LEU D 2 84 ? -38.585 26.786 54.334 1.00 9.72 84 LEU E N 1
ATOM 6855 C CA . LEU D 2 84 ? -39.046 25.909 55.408 1.00 10.11 84 LEU E CA 1
ATOM 6856 C C . LEU D 2 84 ? -39.062 26.669 56.719 1.00 10.47 84 LEU E C 1
ATOM 6857 O O . LEU D 2 84 ? -38.057 27.266 57.099 1.00 10.27 84 LEU E O 1
ATOM 6862 N N . VAL D 2 85 ? -40.188 26.633 57.426 1.00 9.85 85 VAL E N 1
ATOM 6863 C CA . VAL D 2 85 ? -40.352 27.476 58.605 1.00 11.68 85 VAL E CA 1
ATOM 6864 C C . VAL D 2 85 ? -39.257 27.205 59.659 1.00 11.05 85 VAL E C 1
ATOM 6865 O O . VAL D 2 85 ? -38.681 28.132 60.207 1.00 11.58 85 VAL E O 1
ATOM 6869 N N . GLY D 2 86 ? -38.944 25.934 59.881 1.00 10.60 86 GLY E N 1
ATOM 6870 C CA . GLY D 2 86 ? -37.982 25.519 60.891 1.00 12.78 86 GLY E CA 1
ATOM 6871 C C . GLY D 2 86 ? -36.581 25.987 60.556 1.00 13.63 86 GLY E C 1
ATOM 6872 O O . GLY D 2 86 ? -35.813 26.393 61.441 1.00 12.33 86 GLY E O 1
ATOM 6873 N N . ALA D 2 87 ? -36.255 25.952 59.270 1.00 9.30 87 ALA E N 1
ATOM 6874 C CA . ALA D 2 87 ? -34.941 26.368 58.814 1.00 9.11 87 ALA E CA 1
ATOM 6875 C C . ALA D 2 87 ? -34.824 27.895 58.848 1.00 8.61 87 ALA E C 1
ATOM 6876 O O . ALA D 2 87 ? -33.836 28.435 59.345 1.00 9.37 87 ALA E O 1
ATOM 6878 N N . LEU D 2 88 ? -35.832 28.582 58.309 1.00 8.59 88 LEU E N 1
ATOM 6879 C CA . LEU D 2 88 ? -35.880 30.051 58.350 1.00 9.15 88 LEU E CA 1
ATOM 6880 C C . LEU D 2 88 ? -35.690 30.597 59.752 1.00 9.15 88 LEU E C 1
ATOM 6881 O O . LEU D 2 88 ? -34.961 31.566 59.957 1.00 9.53 88 LEU E O 1
ATOM 6886 N N . LEU D 2 89 ? -36.353 29.969 60.726 1.00 10.57 89 LEU E N 1
ATOM 6887 C CA . LEU D 2 89 ? -36.295 30.446 62.099 1.00 8.33 89 LEU E CA 1
ATOM 6888 C C . LEU D 2 89 ? -34.887 30.450 62.684 1.00 10.75 89 LEU E C 1
ATOM 6889 O O . LEU D 2 89 ? -34.578 31.277 63.529 1.00 13.20 89 LEU E O 1
ATOM 6894 N N . VAL D 2 90 ? -34.033 29.531 62.254 1.00 9.03 90 VAL E N 1
ATOM 6895 C CA . VAL D 2 90 ? -32.677 29.517 62.808 1.00 9.52 90 VAL E CA 1
ATOM 6896 C C . VAL D 2 90 ? -31.910 30.770 62.390 1.00 8.81 90 VAL E C 1
ATOM 6897 O O . VAL D 2 90 ? -31.452 31.537 63.226 1.00 9.56 90 VAL E O 1
ATOM 6901 N N . GLY D 2 91 ? -31.808 30.997 61.092 1.00 9.45 91 GLY E N 1
ATOM 6902 C CA . GLY D 2 91 ? -31.099 32.161 60.595 1.00 10.18 91 GLY E CA 1
ATOM 6903 C C . GLY D 2 91 ? -31.724 33.465 61.051 1.00 10.01 91 GLY E C 1
ATOM 6904 O O . GLY D 2 91 ? -31.010 34.429 61.381 1.00 9.94 91 GLY E O 1
ATOM 6905 N N . ALA D 2 92 ? -33.052 33.498 61.088 1.00 8.94 92 ALA E N 1
ATOM 6906 C CA . ALA D 2 92 ? -33.752 34.717 61.484 1.00 9.15 92 ALA E CA 1
ATOM 6907 C C . ALA D 2 92 ? -33.572 35.036 62.971 1.00 10.05 92 ALA E C 1
ATOM 6908 O O . ALA D 2 92 ? -33.376 36.191 63.333 1.00 11.54 92 ALA E O 1
ATOM 6910 N N . THR D 2 93 ? -33.632 34.026 63.841 1.00 10.30 93 THR E N 1
ATOM 6911 C CA . THR D 2 93 ? -33.446 34.302 65.265 1.00 9.10 93 THR E CA 1
ATOM 6912 C C . THR D 2 93 ? -32.013 34.700 65.568 1.00 9.91 93 THR E C 1
ATOM 6913 O O . THR D 2 93 ? -31.787 35.647 66.314 1.00 9.59 93 THR E O 1
ATOM 6917 N N . VAL D 2 94 ? -31.051 33.963 65.015 1.00 7.58 94 VAL E N 1
ATOM 6918 C CA . VAL D 2 94 ? -29.656 34.332 65.188 1.00 7.94 94 VAL E CA 1
ATOM 6919 C C . VAL D 2 94 ? -29.407 35.735 64.631 1.00 11.22 94 VAL E C 1
ATOM 6920 O O . VAL D 2 94 ? -28.803 36.579 65.300 1.00 9.95 94 VAL E O 1
ATOM 6924 N N . GLY D 2 95 ? -29.897 35.985 63.421 1.00 10.88 95 GLY E N 1
ATOM 6925 C CA . GLY D 2 95 ? -29.691 37.271 62.759 1.00 10.94 95 GLY E CA 1
ATOM 6926 C C . GLY D 2 95 ? -30.272 38.448 63.522 1.00 10.67 95 GLY E C 1
ATOM 6927 O O . GLY D 2 95 ? -29.602 39.454 63.723 1.00 10.85 95 GLY E O 1
ATOM 6928 N N . ARG D 2 96 ? -31.529 38.331 63.921 1.00 10.95 96 ARG E N 1
ATOM 6929 C CA . ARG D 2 96 ? -32.218 39.453 64.573 1.00 9.55 96 ARG E CA 1
ATOM 6930 C C . ARG D 2 96 ? -31.595 39.732 65.932 1.00 10.28 96 ARG E C 1
ATOM 6931 O O . ARG D 2 96 ? -31.425 40.895 66.324 1.00 9.37 96 ARG E O 1
ATOM 6939 N N . SER D 2 97 ? -31.264 38.675 66.665 1.00 8.24 97 SER E N 1
ATOM 6940 C CA . SER D 2 97 ? -30.688 38.873 67.990 1.00 9.27 97 SER E CA 1
ATOM 6941 C C . SER D 2 97 ? -29.263 39.413 67.878 1.00 9.36 97 SER E C 1
ATOM 6942 O O . SER D 2 97 ? -28.837 40.225 68.698 1.00 11.60 97 SER E O 1
ATOM 6945 N N . LEU D 2 98 ? -28.527 38.959 66.866 1.00 9.09 98 LEU E N 1
ATOM 6946 C CA . LEU D 2 98 ? -27.191 39.470 66.653 1.00 10.48 98 LEU E CA 1
ATOM 6947 C C . LEU D 2 98 ? -27.257 40.968 66.352 1.00 11.30 98 LEU E C 1
ATOM 6948 O O . LEU D 2 98 ? -26.444 41.757 66.857 1.00 11.87 98 LEU E O 1
ATOM 6953 N N . ALA D 2 99 ? -28.220 41.353 65.522 1.00 8.26 99 ALA E N 1
ATOM 6954 C CA . ALA D 2 99 ? -28.356 42.760 65.150 1.00 8.28 99 ALA E CA 1
ATOM 6955 C C . ALA D 2 99 ? -28.678 43.584 66.396 1.00 11.10 99 ALA E C 1
ATOM 6956 O O . ALA D 2 99 ? -28.154 44.689 66.576 1.00 12.21 99 ALA E O 1
ATOM 6958 N N . PHE D 2 100 ? -29.541 43.040 67.253 1.00 10.30 100 PHE E N 1
ATOM 6959 C CA . PHE D 2 100 ? -29.884 43.700 68.511 1.00 10.62 100 PHE E CA 1
ATOM 6960 C C . PHE D 2 100 ? -28.643 43.896 69.383 1.00 13.51 100 PHE E C 1
ATOM 6961 O O . PHE D 2 100 ? -28.432 44.970 69.948 1.00 14.90 100 PHE E O 1
ATOM 6969 N N . ALA D 2 101 ? -27.820 42.858 69.483 1.00 13.14 101 ALA E N 1
ATOM 6970 C CA . ALA D 2 101 ? -26.636 42.890 70.337 1.00 11.29 101 ALA E CA 1
ATOM 6971 C C . ALA D 2 101 ? -25.578 43.843 69.794 1.00 13.62 101 ALA E C 1
ATOM 6972 O O . ALA D 2 101 ? -24.894 44.516 70.558 1.00 14.24 101 ALA E O 1
ATOM 6974 N N . TRP D 2 102 ? -25.447 43.898 68.472 1.00 11.75 102 TRP E N 1
ATOM 6975 C CA . TRP D 2 102 ? -24.504 44.805 67.827 1.00 11.42 102 TRP E CA 1
ATOM 6976 C C . TRP D 2 102 ? -25.064 46.232 67.721 1.00 14.65 102 TRP E C 1
ATOM 6977 O O . TRP D 2 102 ? -24.342 47.167 67.359 1.00 16.49 102 TRP E O 1
ATOM 6988 N N . ASN D 2 103 ? -26.353 46.382 68.021 1.00 12.51 103 ASN E N 1
ATOM 6989 C CA . ASN D 2 103 ? -27.059 47.659 67.899 1.00 16.06 103 ASN E CA 1
ATOM 6990 C C . ASN D 2 103 ? -27.005 48.186 66.467 1.00 16.14 103 ASN E C 1
ATOM 6991 O O . ASN D 2 103 ? -26.719 49.361 66.228 1.00 18.16 103 ASN E O 1
ATOM 6996 N N . VAL D 2 104 ? -27.253 47.290 65.515 1.00 13.71 104 VAL E N 1
ATOM 6997 C CA . VAL D 2 104 ? -27.344 47.660 64.102 1.00 12.57 104 VAL E CA 1
ATOM 6998 C C . VAL D 2 104 ? -28.709 47.238 63.561 1.00 10.67 104 VAL E C 1
ATOM 6999 O O . VAL D 2 104 ? -29.388 46.390 64.148 1.00 11.80 104 VAL E O 1
ATOM 7003 N N . PRO D 2 105 ? -29.139 47.839 62.449 1.00 9.92 105 PRO E N 1
ATOM 7004 C CA . PRO D 2 105 ? -30.428 47.431 61.886 1.00 10.26 105 PRO E CA 1
ATOM 7005 C C . PRO D 2 105 ? -30.434 45.974 61.410 1.00 9.52 105 PRO E C 1
ATOM 7006 O O . PRO D 2 105 ? -29.401 45.444 60.991 1.00 9.93 105 PRO E O 1
ATOM 7010 N N . ALA D 2 106 ? -31.610 45.370 61.504 1.00 10.30 106 ALA E N 1
ATOM 7011 C CA . ALA D 2 106 ? -31.860 44.019 61.026 1.00 10.18 106 ALA E CA 1
ATOM 7012 C C . ALA D 2 106 ? -32.740 44.115 59.794 1.00 11.20 106 ALA E C 1
ATOM 7013 O O . ALA D 2 106 ? -33.758 44.820 59.790 1.00 12.84 106 ALA E O 1
ATOM 7015 N N . ILE D 2 107 ? -32.338 43.420 58.739 1.00 10.21 107 ILE E N 1
ATOM 7016 C CA . ILE D 2 107 ? -33.028 43.540 57.457 1.00 9.65 107 ILE E CA 1
ATOM 7017 C C . ILE D 2 107 ? -33.598 42.178 57.042 1.00 10.48 107 ILE E C 1
ATOM 7018 O O . ILE D 2 107 ? -32.854 41.279 56.660 1.00 12.47 107 ILE E O 1
ATOM 7023 N N . PRO D 2 108 ? -34.920 42.012 57.128 1.00 11.16 108 PRO E N 1
ATOM 7024 C CA . PRO D 2 108 ? -35.514 40.751 56.671 1.00 9.72 108 PRO E CA 1
ATOM 7025 C C . PRO D 2 108 ? -35.541 40.746 55.142 1.00 14.69 108 PRO E C 1
ATOM 7026 O O . PRO D 2 108 ? -36.014 41.705 54.534 1.00 15.68 108 PRO E O 1
ATOM 7030 N N . VAL D 2 109 ? -35.058 39.668 54.540 1.00 10.18 109 VAL E N 1
ATOM 7031 C CA . VAL D 2 109 ? -34.903 39.592 53.093 1.00 10.66 109 VAL E CA 1
ATOM 7032 C C . VAL D 2 109 ? -35.793 38.503 52.494 1.00 10.79 109 VAL E C 1
ATOM 7033 O O . VAL D 2 109 ? -35.930 37.424 53.063 1.00 11.05 109 VAL E O 1
ATOM 7037 N N . HIS D 2 110 ? -36.404 38.804 51.350 1.00 9.36 110 HIS E N 1
ATOM 7038 C CA . HIS D 2 110 ? -37.155 37.814 50.593 1.00 11.32 110 HIS E CA 1
ATOM 7039 C C . HIS D 2 110 ? -36.195 36.936 49.810 1.00 9.60 110 HIS E C 1
ATOM 7040 O O . HIS D 2 110 ? -35.372 37.443 49.042 1.00 9.76 110 HIS E O 1
ATOM 7047 N N . HIS D 2 111 ? -36.292 35.619 50.015 1.00 9.71 111 HIS E N 1
ATOM 7048 C CA . HIS D 2 111 ? -35.347 34.683 49.414 1.00 9.86 111 HIS E CA 1
ATOM 7049 C C . HIS D 2 111 ? -35.280 34.817 47.890 1.00 10.88 111 HIS E C 1
ATOM 7050 O O . HIS D 2 111 ? -34.200 34.766 47.315 1.00 10.95 111 HIS E O 1
ATOM 7057 N N . MET D 2 112 ? -36.430 34.973 47.246 1.00 10.61 112 MET E N 1
ATOM 7058 C CA . MET D 2 112 ? -36.448 35.063 45.781 1.00 13.64 112 MET E CA 1
ATOM 7059 C C . MET D 2 112 ? -35.930 36.395 45.275 1.00 12.09 112 MET E C 1
ATOM 7060 O O . MET D 2 112 ? -35.376 36.480 44.176 1.00 10.73 112 MET E O 1
ATOM 7065 N N . GLU D 2 113 ? -36.122 37.450 46.053 1.00 11.17 113 GLU E N 1
ATOM 7066 C CA . GLU D 2 113 ? -35.533 38.719 45.661 1.00 13.18 113 GLU E CA 1
ATOM 7067 C C . GLU D 2 113 ? -34.016 38.576 45.717 1.00 13.73 113 GLU E C 1
ATOM 7068 O O . GLU D 2 113 ? -33.297 39.130 44.878 1.00 11.94 113 GLU E O 1
ATOM 7074 N N . GLY D 2 114 ? -33.531 37.839 46.715 1.00 13.13 114 GLY E N 1
ATOM 7075 C CA . GLY D 2 114 ? -32.126 37.488 46.779 1.00 10.09 114 GLY E CA 1
ATOM 7076 C C . GLY D 2 114 ? -31.681 36.821 45.488 1.00 10.18 114 GLY E C 1
ATOM 7077 O O . GLY D 2 114 ? -30.708 37.251 44.859 1.00 11.68 114 GLY E O 1
ATOM 7078 N N . HIS D 2 115 ? -32.378 35.757 45.084 1.00 9.94 115 HIS E N 1
ATOM 7079 C CA . HIS D 2 115 ? -32.045 35.123 43.795 1.00 11.48 115 HIS E CA 1
ATOM 7080 C C . HIS D 2 115 ? -32.026 36.122 42.638 1.00 11.12 115 HIS E C 1
ATOM 7081 O O . HIS D 2 115 ? -31.074 36.163 41.850 1.00 10.75 115 HIS E O 1
ATOM 7088 N N . LEU D 2 116 ? -33.075 36.931 42.552 1.00 11.53 116 LEU E N 1
ATOM 7089 C CA . LEU D 2 116 ? -33.268 37.846 41.432 1.00 11.23 116 LEU E CA 1
ATOM 7090 C C . LEU D 2 116 ? -32.119 38.861 41.320 1.00 13.67 116 LEU E C 1
ATOM 7091 O O . LEU D 2 116 ? -31.691 39.224 40.215 1.00 13.55 116 LEU E O 1
ATOM 7096 N N . LEU D 2 117 ? -31.604 39.291 42.466 1.00 11.15 117 LEU E N 1
ATOM 7097 C CA . LEU D 2 117 ? -30.545 40.297 42.490 1.00 14.65 117 LEU E CA 1
ATOM 7098 C C . LEU D 2 117 ? -29.130 39.715 42.445 1.00 15.56 117 LEU E C 1
ATOM 7099 O O . LEU D 2 117 ? -28.153 40.463 42.328 1.00 15.01 117 LEU E O 1
ATOM 7104 N N . ALA D 2 118 ? -29.010 38.388 42.523 1.00 11.89 118 ALA E N 1
ATOM 7105 C CA . ALA D 2 118 ? -27.695 37.747 42.442 1.00 13.53 118 ALA E CA 1
ATOM 7106 C C . ALA D 2 118 ? -26.836 38.181 41.232 1.00 14.75 118 ALA E C 1
ATOM 7107 O O . ALA D 2 118 ? -25.634 38.365 41.378 1.00 16.19 118 ALA E O 1
ATOM 7109 N N . PRO D 2 119 ? -27.446 38.352 40.040 1.00 14.31 119 PRO E N 1
ATOM 7110 C CA . PRO D 2 119 ? -26.609 38.796 38.913 1.00 12.60 119 PRO E CA 1
ATOM 7111 C C . PRO D 2 119 ? -26.026 40.198 39.107 1.00 15.12 119 PRO E C 1
ATOM 7112 O O . PRO D 2 119 ? -25.078 40.561 38.393 1.00 16.41 119 PRO E O 1
ATOM 7116 N N . MET D 2 120 ? -26.563 40.968 40.054 1.00 12.84 120 MET E N 1
ATOM 7117 C CA . MET D 2 120 ? -26.008 42.287 40.368 1.00 15.49 120 MET E CA 1
ATOM 7118 C C . MET D 2 120 ? -24.614 42.192 40.987 1.00 19.04 120 MET E C 1
ATOM 7119 O O . MET D 2 120 ? -23.885 43.185 41.026 1.00 20.65 120 MET E O 1
ATOM 7124 N N . LEU D 2 121 ? -24.254 41.011 41.490 1.00 14.54 121 LEU E N 1
ATOM 7125 C CA . LEU D 2 121 ? -22.939 40.805 42.091 1.00 13.32 121 LEU E CA 1
ATOM 7126 C C . LEU D 2 121 ? -21.821 40.703 41.050 1.00 22.75 121 LEU E C 1
ATOM 7127 O O . LEU D 2 121 ? -20.641 40.703 41.396 1.00 23.38 121 LEU E O 1
ATOM 7132 N N . GLU D 2 122 ? -22.183 40.614 39.776 1.00 16.80 122 GLU E N 1
ATOM 7133 C CA . GLU D 2 122 ? -21.163 40.417 38.760 1.00 15.26 122 GLU E CA 1
ATOM 7134 C C . GLU D 2 122 ? -20.834 41.751 38.117 1.00 22.26 122 GLU E C 1
ATOM 7135 O O . GLU D 2 122 ? -21.528 42.736 38.348 1.00 23.50 122 GLU E O 1
ATOM 7141 N N . ASP D 2 123 ? -19.774 41.795 37.319 1.00 22.09 123 ASP E N 1
ATOM 7142 C CA . ASP D 2 123 ? -19.483 43.022 36.586 1.00 21.80 123 ASP E CA 1
ATOM 7143 C C . ASP D 2 123 ? -20.552 43.176 35.507 1.00 20.00 123 ASP E C 1
ATOM 7144 O O . ASP D 2 123 ? -21.158 42.190 35.087 1.00 29.91 123 ASP E O 1
ATOM 7149 N N . ASN D 2 124 ? -20.793 44.409 35.070 1.00 31.39 124 ASN E N 1
ATOM 7150 C CA . ASN D 2 124 ? -21.854 44.692 34.097 1.00 26.92 124 ASN E CA 1
ATOM 7151 C C . ASN D 2 124 ? -23.240 44.173 34.534 1.00 34.02 124 ASN E C 1
ATOM 7152 O O . ASN D 2 124 ? -23.833 43.302 33.893 1.00 31.34 124 ASN E O 1
ATOM 7157 N N . PRO D 2 125 ? -23.760 44.709 35.646 1.00 22.17 125 PRO E N 1
ATOM 7158 C CA . PRO D 2 125 ? -25.069 44.247 36.118 1.00 22.07 125 PRO E CA 1
ATOM 7159 C C . PRO D 2 125 ? -26.190 44.824 35.265 1.00 19.29 125 PRO E C 1
ATOM 7160 O O . PRO D 2 125 ? -25.996 45.851 34.602 1.00 21.16 125 PRO E O 1
ATOM 7164 N N . PRO D 2 126 ? -27.359 44.169 35.264 1.00 17.93 126 PRO E N 1
ATOM 7165 C CA . PRO D 2 126 ? -28.478 44.654 34.453 1.00 16.32 126 PRO E CA 1
ATOM 7166 C C . PRO D 2 126 ? -29.093 45.952 34.970 1.00 21.09 126 PRO E C 1
ATOM 7167 O O . PRO D 2 126 ? -29.241 46.128 36.175 1.00 19.82 126 PRO E O 1
ATOM 7171 N N . GLU D 2 127 ? -29.448 46.850 34.056 1.00 19.56 127 GLU E N 1
ATOM 7172 C CA . GLU D 2 127 ? -30.248 48.023 34.401 1.00 18.46 127 GLU E CA 1
ATOM 7173 C C . GLU D 2 127 ? -31.716 47.686 34.217 1.00 17.16 127 GLU E C 1
ATOM 7174 O O . GLU D 2 127 ? -32.058 46.791 33.439 1.00 17.66 127 GLU E O 1
ATOM 7180 N N . PHE D 2 128 ? -32.587 48.401 34.924 1.00 19.65 128 PHE E N 1
ATOM 7181 C CA . PHE D 2 128 ? -34.024 48.240 34.727 1.00 15.42 128 PHE E CA 1
ATOM 7182 C C . PHE D 2 128 ? -34.441 48.919 33.414 1.00 22.44 128 PHE E C 1
ATOM 7183 O O . PHE D 2 128 ? -33.820 49.902 33.005 1.00 22.60 128 PHE E O 1
ATOM 7191 N N . PRO D 2 129 ? -35.497 48.412 32.752 1.00 16.88 129 PRO E N 1
ATOM 7192 C CA . PRO D 2 129 ? -36.259 47.225 33.152 1.00 17.25 129 PRO E CA 1
ATOM 7193 C C . PRO D 2 129 ? -35.682 45.958 32.545 1.00 14.01 129 PRO E C 1
ATOM 7194 O O . PRO D 2 129 ? -34.837 46.015 31.648 1.00 16.49 129 PRO E O 1
ATOM 7198 N N . PHE D 2 130 ? -36.110 44.814 33.068 1.00 15.99 130 PHE E N 1
ATOM 7199 C CA . PHE D 2 130 ? -35.740 43.538 32.480 1.00 11.60 130 PHE E CA 1
ATOM 7200 C C . PHE D 2 130 ? -36.794 42.499 32.776 1.00 9.44 130 PHE E C 1
ATOM 7201 O O . PHE D 2 130 ? -37.604 42.666 33.687 1.00 11.20 130 PHE E O 1
ATOM 7209 N N . VAL D 2 131 ? -36.797 41.436 31.978 1.00 11.70 131 VAL E N 1
ATOM 7210 C CA . VAL D 2 131 ? -37.590 40.252 32.281 1.00 11.08 131 VAL E CA 1
ATOM 7211 C C . VAL D 2 131 ? -36.690 39.356 33.111 1.00 11.22 131 VAL E C 1
ATOM 7212 O O . VAL D 2 131 ? -35.510 39.174 32.783 1.00 13.45 131 VAL E O 1
ATOM 7216 N N . ALA D 2 132 ? -37.231 38.829 34.202 1.00 10.47 132 ALA E N 1
ATOM 7217 C CA . ALA D 2 132 ? -36.473 37.894 35.039 1.00 11.48 132 ALA E CA 1
ATOM 7218 C C . ALA D 2 132 ? -37.110 36.518 34.962 1.00 12.66 132 ALA E C 1
ATOM 7219 O O . ALA D 2 132 ? -38.315 36.370 35.129 1.00 13.70 132 ALA E O 1
ATOM 7221 N N . LEU D 2 133 ? -36.290 35.515 34.682 1.00 10.16 133 LEU E N 1
ATOM 7222 C CA . LEU D 2 133 ? -36.731 34.138 34.782 1.00 12.47 133 LEU E CA 1
ATOM 7223 C C . LEU D 2 133 ? -36.131 33.565 36.061 1.00 11.50 133 LEU E C 1
ATOM 7224 O O . LEU D 2 133 ? -34.911 33.450 36.181 1.00 11.66 133 LEU E O 1
ATOM 7229 N N . LEU D 2 134 ? -36.990 33.246 37.026 1.00 9.44 134 LEU E N 1
ATOM 7230 C CA . LEU D 2 134 ? -36.552 32.639 38.280 1.00 9.36 134 LEU E CA 1
ATOM 7231 C C . LEU D 2 134 ? -36.839 31.155 38.201 1.00 12.69 134 LEU E C 1
ATOM 7232 O O . LEU D 2 134 ? -37.995 30.758 38.094 1.00 13.98 134 LEU E O 1
ATOM 7237 N N . VAL D 2 135 ? -35.790 30.338 38.195 1.00 11.96 135 VAL E N 1
ATOM 7238 C CA . VAL D 2 135 ? -35.954 28.907 37.992 1.00 10.63 135 VAL E CA 1
ATOM 7239 C C . VAL D 2 135 ? -35.148 28.170 39.042 1.00 10.86 135 VAL E C 1
ATOM 7240 O O . VAL D 2 135 ? -33.922 28.107 38.978 1.00 12.14 135 VAL E O 1
ATOM 7244 N N . SER D 2 136 ? -35.848 27.637 40.033 1.00 11.11 136 SER E N 1
ATOM 7245 C CA . SER D 2 136 ? -35.165 27.018 41.153 1.00 14.99 136 SER E CA 1
ATOM 7246 C C . SER D 2 136 ? -35.817 25.686 41.474 1.00 14.43 136 SER E C 1
ATOM 7247 O O . SER D 2 136 ? -36.547 25.140 40.652 1.00 13.45 136 SER E O 1
ATOM 7250 N N . GLY D 2 137 ? -35.538 25.157 42.661 1.00 13.77 137 GLY E N 1
ATOM 7251 C CA . GLY D 2 137 ? -36.109 23.889 43.069 1.00 12.79 137 GLY E CA 1
ATOM 7252 C C . GLY D 2 137 ? -37.620 23.940 43.151 1.00 20.39 137 GLY E C 1
ATOM 7253 O O . GLY D 2 137 ? -38.306 23.040 42.685 1.00 22.68 137 GLY E O 1
ATOM 7254 N N . GLY D 2 138 ? -38.146 25.013 43.720 1.00 14.72 138 GLY E N 1
ATOM 7255 C CA . GLY D 2 138 ? -39.572 25.097 43.967 1.00 18.40 138 GLY E CA 1
ATOM 7256 C C . GLY D 2 138 ? -40.278 26.224 43.245 1.00 20.06 138 GLY E C 1
ATOM 7257 O O . GLY D 2 138 ? -41.504 26.321 43.296 1.00 20.28 138 GLY E O 1
ATOM 7258 N N . HIS D 2 139 ? -39.520 27.072 42.559 1.00 12.81 139 HIS E N 1
ATOM 7259 C CA . HIS D 2 139 ? -40.133 28.169 41.821 1.00 16.28 139 HIS E CA 1
ATOM 7260 C C . HIS D 2 139 ? -39.795 28.102 40.345 1.00 13.00 139 HIS E C 1
ATOM 7261 O O . HIS D 2 139 ? -38.695 27.723 39.968 1.00 14.49 139 HIS E O 1
ATOM 7268 N N . THR D 2 140 ? -40.752 28.481 39.504 1.00 14.12 140 THR E N 1
ATOM 7269 C CA . THR D 2 140 ? -40.444 28.797 38.114 1.00 15.38 140 THR E CA 1
ATOM 7270 C C . THR D 2 140 ? -41.386 29.902 37.686 1.00 17.54 140 THR E C 1
ATOM 7271 O O . THR D 2 140 ? -42.584 29.676 37.519 1.00 18.07 140 THR E O 1
ATOM 7275 N N . GLN D 2 141 ? -40.843 31.108 37.563 1.00 11.90 141 GLN E N 1
ATOM 7276 C CA . GLN D 2 141 ? -41.670 32.286 37.313 1.00 10.09 141 GLN E CA 1
ATOM 7277 C C . GLN D 2 141 ? -41.015 33.208 36.305 1.00 13.66 141 GLN E C 1
ATOM 7278 O O . GLN D 2 141 ? -39.790 33.281 36.227 1.00 13.99 141 GLN E O 1
ATOM 7284 N N . LEU D 2 142 ? -41.841 33.901 35.533 1.00 12.96 142 LEU E N 1
ATOM 7285 C CA . LEU D 2 142 ? -41.380 35.009 34.694 1.00 13.38 142 LEU E CA 1
ATOM 7286 C C . LEU D 2 142 ? -41.911 36.284 35.326 1.00 15.67 142 LEU E C 1
ATOM 7287 O O . LEU D 2 142 ? -43.092 36.373 35.671 1.00 14.64 142 LEU E O 1
ATOM 7292 N N . ILE D 2 143 ? -41.027 37.254 35.512 1.00 13.85 143 ILE E N 1
ATOM 7293 C CA . ILE D 2 143 ? -41.380 38.491 36.190 1.00 16.51 143 ILE E CA 1
ATOM 7294 C C . ILE D 2 143 ? -40.967 39.683 35.342 1.00 17.63 143 ILE E C 1
ATOM 7295 O O . ILE D 2 143 ? -39.897 39.683 34.730 1.00 16.33 143 ILE E O 1
ATOM 7300 N N . SER D 2 144 ? -41.837 40.687 35.280 1.00 13.87 144 SER E N 1
ATOM 7301 C CA . SER D 2 144 ? -41.462 41.969 34.689 1.00 14.91 144 SER E CA 1
ATOM 7302 C C . SER D 2 144 ? -40.903 42.859 35.789 1.00 15.60 144 SER E C 1
ATOM 7303 O O . SER D 2 144 ? -41.615 43.240 36.714 1.00 18.33 144 SER E O 1
ATOM 7306 N N . VAL D 2 145 ? -39.619 43.171 35.697 1.00 12.57 145 VAL E N 1
ATOM 7307 C CA . VAL D 2 145 ? -38.953 43.951 36.727 1.00 13.30 145 VAL E CA 1
ATOM 7308 C C . VAL D 2 145 ? -38.676 45.360 36.223 1.00 17.85 145 VAL E C 1
ATOM 7309 O O . VAL D 2 145 ? -37.870 45.554 35.310 1.00 13.12 145 VAL E O 1
ATOM 7313 N N . THR D 2 146 ? -39.337 46.342 36.823 1.00 15.31 146 THR E N 1
ATOM 7314 C CA . THR D 2 146 ? -39.183 47.729 36.395 1.00 17.32 146 THR E CA 1
ATOM 7315 C C . THR D 2 146 ? -38.417 48.568 37.415 1.00 17.54 146 THR E C 1
ATOM 7316 O O . THR D 2 146 ? -38.133 49.748 37.181 1.00 21.51 146 THR E O 1
ATOM 7320 N N . GLY D 2 147 ? -38.076 47.946 38.541 1.00 19.67 147 GLY E N 1
ATOM 7321 C CA . GLY D 2 147 ? -37.263 48.582 39.560 1.00 19.53 147 GLY E CA 1
ATOM 7322 C C . GLY D 2 147 ? -37.209 47.702 40.793 1.00 19.44 147 GLY E C 1
ATOM 7323 O O . GLY D 2 147 ? -37.844 46.653 40.828 1.00 20.72 147 GLY E O 1
ATOM 7324 N N . ILE D 2 148 ? -36.459 48.121 41.809 1.00 28.29 148 ILE E N 1
ATOM 7325 C CA . ILE D 2 148 ? -36.427 47.369 43.060 1.00 25.53 148 ILE E CA 1
ATOM 7326 C C . ILE D 2 148 ? -37.812 47.340 43.691 1.00 24.54 148 ILE E C 1
ATOM 7327 O O . ILE D 2 148 ? -38.435 48.383 43.904 1.00 26.01 148 ILE E O 1
ATOM 7332 N N . GLY D 2 149 ? -38.305 46.135 43.944 1.00 19.97 149 GLY E N 1
ATOM 7333 C CA . GLY D 2 149 ? -39.610 45.935 44.541 1.00 19.79 149 GLY E CA 1
ATOM 7334 C C . GLY D 2 149 ? -40.745 46.198 43.575 1.00 20.21 149 GLY E C 1
ATOM 7335 O O . GLY D 2 149 ? -41.909 46.251 43.968 1.00 32.41 149 GLY E O 1
ATOM 7336 N N . GLN D 2 150 ? -40.405 46.380 42.304 1.00 21.39 150 GLN E N 1
ATOM 7337 C CA . GLN D 2 150 ? -41.416 46.563 41.272 1.00 19.20 150 GLN E CA 1
ATOM 7338 C C . GLN D 2 150 ? -41.416 45.326 40.397 1.00 22.23 150 GLN E C 1
ATOM 7339 O O . GLN D 2 150 ? -40.781 45.289 39.338 1.00 19.78 150 GLN E O 1
ATOM 7345 N N . TYR D 2 151 ? -42.121 44.304 40.871 1.00 16.14 151 TYR E N 1
ATOM 7346 C CA . TYR D 2 151 ? -42.110 42.989 40.249 1.00 16.04 151 TYR E CA 1
ATOM 7347 C C . TYR D 2 151 ? -43.525 42.623 39.871 1.00 21.36 151 TYR E C 1
ATOM 7348 O O . TYR D 2 151 ? -44.406 42.521 40.732 1.00 28.03 151 TYR E O 1
ATOM 7357 N N . GLU D 2 152 ? -43.757 42.431 38.585 1.00 16.87 152 GLU E N 1
ATOM 7358 C CA . GLU D 2 152 ? -45.064 42.008 38.124 1.00 19.96 152 GLU E CA 1
ATOM 7359 C C . GLU D 2 152 ? -44.980 40.576 37.638 1.00 18.52 152 GLU E C 1
ATOM 7360 O O . GLU D 2 152 ? -44.190 40.259 36.750 1.00 20.26 152 GLU E O 1
ATOM 7366 N N . LEU D 2 153 ? -45.785 39.704 38.226 1.00 16.49 153 LEU E N 1
ATOM 7367 C CA . LEU D 2 153 ? -45.757 38.299 37.848 1.00 16.77 153 LEU E CA 1
ATOM 7368 C C . LEU D 2 153 ? -46.363 38.121 36.466 1.00 22.39 153 LEU E C 1
ATOM 7369 O O . LEU D 2 153 ? -47.527 38.457 36.253 1.00 21.51 153 LEU E O 1
ATOM 7374 N N . LEU D 2 154 ? -45.572 37.603 35.529 1.00 16.58 154 LEU E N 1
ATOM 7375 C CA . LEU D 2 154 ? -46.050 37.349 34.173 1.00 15.60 154 LEU E CA 1
ATOM 7376 C C . LEU D 2 154 ? -46.551 35.928 33.967 1.00 17.94 154 LEU E C 1
ATOM 7377 O O . LEU D 2 154 ? -47.484 35.695 33.206 1.00 17.34 154 LEU E O 1
ATOM 7382 N N . GLY D 2 155 ? -45.925 34.968 34.639 1.00 15.57 155 GLY E N 1
ATOM 7383 C CA . GLY D 2 155 ? -46.320 33.586 34.471 1.00 17.04 155 GLY E CA 1
ATOM 7384 C C . GLY D 2 155 ? -45.563 32.732 35.458 1.00 18.15 155 GLY E C 1
ATOM 7385 O O . GLY D 2 155 ? -44.556 33.165 36.006 1.00 14.37 155 GLY E O 1
ATOM 7386 N N . GLU D 2 156 ? -46.053 31.521 35.682 1.00 15.74 156 GLU E N 1
ATOM 7387 C CA . GLU D 2 156 ? -45.455 30.634 36.669 1.00 16.28 156 GLU E CA 1
ATOM 7388 C C . GLU D 2 156 ? -45.838 29.201 36.366 1.00 13.80 156 GLU E C 1
ATOM 7389 O O . GLU D 2 156 ? -46.756 28.942 35.595 1.00 13.94 156 GLU E O 1
ATOM 7395 N N . SER D 2 157 ? -45.115 28.256 36.950 1.00 14.96 157 SER E N 1
ATOM 7396 C CA . SER D 2 157 ? -45.490 26.862 36.765 1.00 13.50 157 SER E CA 1
ATOM 7397 C C . SER D 2 157 ? -46.767 26.551 37.536 1.00 18.25 157 SER E C 1
ATOM 7398 O O . SER D 2 157 ? -46.959 27.004 38.673 1.00 18.45 157 SER E O 1
ATOM 7401 N N . ILE D 2 158 ? -47.633 25.764 36.909 1.00 15.10 158 ILE E N 1
ATOM 7402 C CA . ILE D 2 158 ? -48.866 25.325 37.549 1.00 16.00 158 ILE E CA 1
ATOM 7403 C C . ILE D 2 158 ? -48.676 23.979 38.250 1.00 18.42 158 ILE E C 1
ATOM 7404 O O . ILE D 2 158 ? -49.593 23.479 38.917 1.00 16.86 158 ILE E O 1
ATOM 7409 N N . ASP D 2 159 ? -47.487 23.393 38.112 1.00 15.68 159 ASP E N 1
ATOM 7410 C CA . ASP D 2 159 ? -47.189 22.150 38.828 1.00 13.48 159 ASP E CA 1
ATOM 7411 C C . ASP D 2 159 ? -45.754 22.079 39.369 1.00 11.03 159 ASP E C 1
ATOM 7412 O O . ASP D 2 159 ? -45.434 22.769 40.348 1.00 15.94 159 ASP E O 1
ATOM 7417 N N . ASP D 2 160 ? -44.924 21.222 38.779 1.00 13.70 160 ASP E N 1
ATOM 7418 C CA . ASP D 2 160 ? -43.512 21.106 39.170 1.00 12.81 160 ASP E CA 1
ATOM 7419 C C . ASP D 2 160 ? -42.760 22.346 38.721 1.00 16.19 160 ASP E C 1
ATOM 7420 O O . ASP D 2 160 ? -42.961 22.826 37.599 1.00 15.07 160 ASP E O 1
ATOM 7425 N N . ALA D 2 161 ? -41.869 22.841 39.573 1.00 14.18 161 ALA E N 1
ATOM 7426 C CA . ALA D 2 161 ? -40.870 23.811 39.122 1.00 15.07 161 ALA E CA 1
ATOM 7427 C C . ALA D 2 161 ? -39.805 23.108 38.263 1.00 12.81 161 ALA E C 1
ATOM 7428 O O . ALA D 2 161 ? -39.656 21.885 38.303 1.00 12.27 161 ALA E O 1
ATOM 7430 N N . ALA D 2 162 ? -39.055 23.888 37.491 1.00 11.90 162 ALA E N 1
ATOM 7431 C CA . ALA D 2 162 ? -38.008 23.310 36.654 1.00 12.53 162 ALA E CA 1
ATOM 7432 C C . ALA D 2 162 ? -36.987 22.493 37.458 1.00 10.55 162 ALA E C 1
ATOM 7433 O O . ALA D 2 162 ? -36.592 21.407 37.033 1.00 11.65 162 ALA E O 1
ATOM 7435 N N . GLY D 2 163 ? -36.557 23.020 38.600 1.00 10.69 163 GLY E N 1
ATOM 7436 C CA . GLY D 2 163 ? -35.570 22.348 39.434 1.00 9.20 163 GLY E CA 1
ATOM 7437 C C . GLY D 2 163 ? -36.054 21.008 39.945 1.00 13.27 163 GLY E C 1
ATOM 7438 O O . GLY D 2 163 ? -35.370 19.992 39.816 1.00 12.25 163 GLY E O 1
ATOM 7439 N N . GLU D 2 164 ? -37.254 20.995 40.506 1.00 12.17 164 GLU E N 1
ATOM 7440 C CA . GLU D 2 164 ? -37.792 19.736 41.001 1.00 12.52 164 GLU E CA 1
ATOM 7441 C C . GLU D 2 164 ? -38.039 18.751 39.857 1.00 11.27 164 GLU E C 1
ATOM 7442 O O . GLU D 2 164 ? -37.863 17.546 40.037 1.00 12.41 164 GLU E O 1
ATOM 7448 N N . ALA D 2 165 ? -38.392 19.250 38.671 1.00 10.68 165 ALA E N 1
ATOM 7449 C CA . ALA D 2 165 ? -38.485 18.381 37.499 1.00 13.43 165 ALA E CA 1
ATOM 7450 C C . ALA D 2 165 ? -37.146 17.700 37.177 1.00 11.92 165 ALA E C 1
ATOM 7451 O O . ALA D 2 165 ? -37.102 16.479 36.954 1.00 10.88 165 ALA E O 1
ATOM 7453 N N . PHE D 2 166 ? -36.063 18.475 37.162 1.00 10.43 166 PHE E N 1
ATOM 7454 C CA . PHE D 2 166 ? -34.725 17.896 37.018 1.00 8.60 166 PHE E CA 1
ATOM 7455 C C . PHE D 2 166 ? -34.481 16.840 38.092 1.00 10.16 166 PHE E C 1
ATOM 7456 O O . PHE D 2 166 ? -34.010 15.741 37.793 1.00 11.63 166 PHE E O 1
ATOM 7464 N N . ASP D 2 167 ? -34.803 17.160 39.343 1.00 7.97 167 ASP E N 1
ATOM 7465 C CA . ASP D 2 167 ? -34.523 16.213 40.435 1.00 9.82 167 ASP E CA 1
ATOM 7466 C C . ASP D 2 167 ? -35.355 14.932 40.336 1.00 10.76 167 ASP E C 1
ATOM 7467 O O . ASP D 2 167 ? -34.871 13.843 40.642 1.00 11.67 167 ASP E O 1
ATOM 7472 N N . LYS D 2 168 ? -36.602 15.052 39.887 1.00 11.80 168 LYS E N 1
ATOM 7473 C CA . LYS D 2 168 ? -37.456 13.868 39.793 1.00 11.34 168 LYS E CA 1
ATOM 7474 C C . LYS D 2 168 ? -37.026 12.945 38.666 1.00 12.15 168 LYS E C 1
ATOM 7475 O O . LYS D 2 168 ? -37.029 11.722 38.821 1.00 14.76 168 LYS E O 1
ATOM 7481 N N . THR D 2 169 ? -36.645 13.512 37.526 1.00 11.30 169 THR E N 1
ATOM 7482 C CA . THR D 2 169 ? -36.146 12.672 36.449 1.00 10.54 169 THR E CA 1
ATOM 7483 C C . THR D 2 169 ? -34.785 12.081 36.804 1.00 11.97 169 THR E C 1
ATOM 7484 O O . THR D 2 169 ? -34.500 10.925 36.484 1.00 13.81 169 THR E O 1
ATOM 7488 N N . ALA D 2 170 ? -33.949 12.859 37.488 1.00 12.41 170 ALA E N 1
ATOM 7489 C CA . ALA D 2 170 ? -32.665 12.335 37.939 1.00 10.89 170 ALA E CA 1
ATOM 7490 C C . ALA D 2 170 ? -32.875 11.125 38.836 1.00 11.54 170 ALA E C 1
ATOM 7491 O O . ALA D 2 170 ? -32.131 10.156 38.752 1.00 12.12 170 ALA E O 1
ATOM 7493 N N . LYS D 2 171 ? -33.907 11.178 39.680 1.00 12.10 171 LYS E N 1
ATOM 7494 C CA . LYS D 2 171 ? -34.196 10.080 40.602 1.00 11.27 171 LYS E CA 1
ATOM 7495 C C . LYS D 2 171 ? -34.558 8.823 39.805 1.00 14.74 171 LYS E C 1
ATOM 7496 O O . LYS D 2 171 ? -34.121 7.713 40.146 1.00 16.43 171 LYS E O 1
ATOM 7502 N N . LEU D 2 172 ? -35.326 9.007 38.729 1.00 13.76 172 LEU E N 1
ATOM 7503 C CA . LEU D 2 172 ? -35.711 7.903 37.846 1.00 14.15 172 LEU E CA 1
ATOM 7504 C C . LEU D 2 172 ? -34.503 7.302 37.144 1.00 14.82 172 LEU E C 1
ATOM 7505 O O . LEU D 2 172 ? -34.512 6.120 36.783 1.00 17.37 172 LEU E O 1
ATOM 7510 N N . LEU D 2 173 ? -33.474 8.125 36.931 1.00 14.29 173 LEU E N 1
ATOM 7511 C CA . LEU D 2 173 ? -32.229 7.667 36.319 1.00 13.05 173 LEU E CA 1
ATOM 7512 C C . LEU D 2 173 ? -31.260 7.054 37.328 1.00 19.82 173 LEU E C 1
ATOM 7513 O O . LEU D 2 173 ? -30.152 6.672 36.966 1.00 20.89 173 LEU E O 1
ATOM 7518 N N . GLY D 2 174 ? -31.665 6.979 38.592 1.00 16.26 174 GLY E N 1
ATOM 7519 C CA . GLY D 2 174 ? -30.873 6.299 39.601 1.00 17.42 174 GLY E CA 1
ATOM 7520 C C . GLY D 2 174 ? -29.820 7.162 40.265 1.00 21.80 174 GLY E C 1
ATOM 7521 O O . GLY D 2 174 ? -28.903 6.649 40.897 1.00 17.37 174 GLY E O 1
ATOM 7522 N N . LEU D 2 175 ? -29.952 8.479 40.129 1.00 16.78 175 LEU E N 1
ATOM 7523 C CA . LEU D 2 175 ? -28.988 9.410 40.707 1.00 14.31 175 LEU E CA 1
ATOM 7524 C C . LEU D 2 175 ? -29.376 9.772 42.136 1.00 15.85 175 LEU E C 1
ATOM 7525 O O . LEU D 2 175 ? -30.541 9.652 42.515 1.00 17.82 175 LEU E O 1
ATOM 7530 N N . ASP D 2 176 ? -28.395 10.205 42.924 1.00 14.29 176 ASP E N 1
ATOM 7531 C CA . ASP D 2 176 ? -28.627 10.616 44.313 1.00 16.01 176 ASP E CA 1
ATOM 7532 C C . ASP D 2 176 ? -29.350 11.960 44.363 1.00 14.19 176 ASP E C 1
ATOM 7533 O O . ASP D 2 176 ? -29.125 12.829 43.508 1.00 15.70 176 ASP E O 1
ATOM 7538 N N . TYR D 2 177 ? -30.193 12.131 45.379 1.00 13.92 177 TYR E N 1
ATOM 7539 C CA . TYR D 2 177 ? -30.969 13.356 45.562 1.00 10.99 177 TYR E CA 1
ATOM 7540 C C . TYR D 2 177 ? -30.108 14.439 46.215 1.00 13.66 177 TYR E C 1
ATOM 7541 O O . TYR D 2 177 ? -29.465 14.184 47.238 1.00 14.33 177 TYR E O 1
ATOM 7550 N N . PRO D 2 178 ? -30.121 15.667 45.657 1.00 12.05 178 PRO E N 1
ATOM 7551 C CA . PRO D 2 178 ? -30.880 16.079 44.470 1.00 10.77 178 PRO E CA 1
ATOM 7552 C C . PRO D 2 178 ? -30.031 15.897 43.218 1.00 18.61 178 PRO E C 1
ATOM 7553 O O . PRO D 2 178 ? -28.884 16.352 43.164 1.00 17.93 178 PRO E O 1
ATOM 7557 N N . GLY D 2 179 ? -30.590 15.238 42.211 1.00 14.60 179 GLY E N 1
ATOM 7558 C CA . GLY D 2 179 ? -29.779 14.783 41.099 1.00 11.20 179 GLY E CA 1
ATOM 7559 C C . GLY D 2 179 ? -29.731 15.704 39.891 1.00 15.36 179 GLY E C 1
ATOM 7560 O O . GLY D 2 179 ? -29.106 15.344 38.892 1.00 13.97 179 GLY E O 1
ATOM 7561 N N . GLY D 2 180 ? -30.396 16.862 39.950 1.00 12.83 180 GLY E N 1
ATOM 7562 C CA . GLY D 2 180 ? -30.385 17.800 38.831 1.00 13.07 180 GLY E CA 1
ATOM 7563 C C . GLY D 2 180 ? -29.041 18.041 38.145 1.00 13.23 180 GLY E C 1
ATOM 7564 O O . GLY D 2 180 ? -28.902 17.865 36.934 1.00 12.92 180 GLY E O 1
ATOM 7565 N N . PRO D 2 181 ? -28.034 18.479 38.911 1.00 11.35 181 PRO E N 1
ATOM 7566 C CA . PRO D 2 181 ? -26.734 18.765 38.294 1.00 16.93 181 PRO E CA 1
ATOM 7567 C C . PRO D 2 181 ? -26.087 17.536 37.668 1.00 12.39 181 PRO E C 1
ATOM 7568 O O . PRO D 2 181 ? -25.456 17.644 36.608 1.00 13.86 181 PRO E O 1
ATOM 7572 N N . MET D 2 182 ? -26.237 16.384 38.319 1.00 11.40 182 MET E N 1
ATOM 7573 C CA . MET D 2 182 ? -25.700 15.139 37.790 1.00 14.77 182 MET E CA 1
ATOM 7574 C C . MET D 2 182 ? -26.414 14.711 36.512 1.00 13.55 182 MET E C 1
ATOM 7575 O O . MET D 2 182 ? -25.788 14.158 35.618 1.00 14.57 182 MET E O 1
ATOM 7580 N N . LEU D 2 183 ? -27.716 14.981 36.416 1.00 12.76 183 LEU E N 1
ATOM 7581 C CA . LEU D 2 183 ? -28.461 14.683 35.184 1.00 11.11 183 LEU E CA 1
ATOM 7582 C C . LEU D 2 183 ? -27.875 15.508 34.042 1.00 11.57 183 LEU E C 1
ATOM 7583 O O . LEU D 2 183 ? -27.711 15.029 32.914 1.00 13.90 183 LEU E O 1
ATOM 7588 N N . SER D 2 184 ? -27.567 16.761 34.341 1.00 9.92 184 SER E N 1
ATOM 7589 C CA . SER D 2 184 ? -26.981 17.645 33.332 1.00 9.60 184 SER E CA 1
ATOM 7590 C C . SER D 2 184 ? -25.616 17.126 32.883 1.00 14.00 184 SER E C 1
ATOM 7591 O O . SER D 2 184 ? -25.284 17.189 31.702 1.00 13.71 184 SER E O 1
ATOM 7594 N N . LYS D 2 185 ? -24.835 16.588 33.814 1.00 12.01 185 LYS E N 1
ATOM 7595 C CA . LYS D 2 185 ? -23.551 15.999 33.444 1.00 11.52 185 LYS E CA 1
ATOM 7596 C C . LYS D 2 185 ? -23.735 14.787 32.521 1.00 14.88 185 LYS E C 1
ATOM 7597 O O . LYS D 2 185 ? -23.035 14.666 31.510 1.00 18.02 185 LYS E O 1
ATOM 7603 N N . MET D 2 186 ? -24.671 13.903 32.862 1.00 16.87 186 MET E N 1
ATOM 7604 C CA . MET D 2 186 ? -25.058 12.804 31.961 1.00 14.45 186 MET E CA 1
ATOM 7605 C C . MET D 2 186 ? -25.460 13.302 30.587 1.00 17.12 186 MET E C 1
ATOM 7606 O O . MET D 2 186 ? -25.008 12.786 29.564 1.00 22.17 186 MET E O 1
ATOM 7611 N N . ALA D 2 187 ? -26.326 14.306 30.569 1.00 13.11 187 ALA E N 1
ATOM 7612 C CA . ALA D 2 187 ? -26.840 14.868 29.330 1.00 14.17 187 ALA E CA 1
ATOM 7613 C C . ALA D 2 187 ? -25.717 15.336 28.418 1.00 15.93 187 ALA E C 1
ATOM 7614 O O . ALA D 2 187 ? -25.853 15.291 27.205 1.00 18.14 187 ALA E O 1
ATOM 7616 N N . SER D 2 188 ? -24.615 15.792 29.009 1.00 15.83 188 SER E N 1
ATOM 7617 C CA . SER D 2 188 ? -23.505 16.322 28.220 1.00 14.92 188 SER E CA 1
ATOM 7618 C C . SER D 2 188 ? -22.913 15.269 27.298 1.00 19.65 188 SER E C 1
ATOM 7619 O O . SER D 2 188 ? -22.291 15.600 26.285 1.00 19.62 188 SER E O 1
ATOM 7622 N N . GLN D 2 189 ? -23.116 14.004 27.645 1.00 17.74 189 GLN E N 1
ATOM 7623 C CA . GLN D 2 189 ? -22.575 12.898 26.864 1.00 16.75 189 GLN E CA 1
ATOM 7624 C C . GLN D 2 189 ? -23.651 12.258 25.996 1.00 26.14 189 GLN E C 1
ATOM 7625 O O . GLN D 2 189 ? -23.428 11.219 25.381 1.00 29.66 189 GLN E O 1
ATOM 7631 N N . GLY D 2 190 ? -24.818 12.892 25.934 1.00 19.40 190 GLY E N 1
ATOM 7632 C CA . GLY D 2 190 ? -25.943 12.315 25.217 1.00 17.13 190 GLY E CA 1
ATOM 7633 C C . GLY D 2 190 ? -25.972 12.704 23.751 1.00 22.12 190 GLY E C 1
ATOM 7634 O O . GLY D 2 190 ? -25.422 13.730 23.354 1.00 20.02 190 GLY E O 1
ATOM 7635 N N . THR D 2 191 ? -26.629 11.878 22.945 1.00 23.24 191 THR E N 1
ATOM 7636 C CA . THR D 2 191 ? -26.755 12.135 21.519 1.00 22.57 191 THR E CA 1
ATOM 7637 C C . THR D 2 191 ? -27.973 12.999 21.249 1.00 22.54 191 THR E C 1
ATOM 7638 O O . THR D 2 191 ? -29.095 12.618 21.588 1.00 23.52 191 THR E O 1
ATOM 7642 N N . ALA D 2 192 ? -27.745 14.154 20.631 1.00 20.41 192 ALA E N 1
ATOM 7643 C CA . ALA D 2 192 ? -28.810 15.105 20.335 1.00 24.16 192 ALA E CA 1
ATOM 7644 C C . ALA D 2 192 ? -29.907 14.477 19.483 1.00 32.99 192 ALA E C 1
ATOM 7645 O O . ALA D 2 192 ? -29.632 13.864 18.453 1.00 26.04 192 ALA E O 1
ATOM 7647 N N . GLY D 2 193 ? -31.148 14.610 19.935 1.00 26.57 193 GLY E N 1
ATOM 7648 C CA . GLY D 2 193 ? -32.298 14.210 19.144 1.00 25.72 193 GLY E CA 1
ATOM 7649 C C . GLY D 2 193 ? -32.692 12.746 19.117 1.00 24.65 193 GLY E C 1
ATOM 7650 O O . GLY D 2 193 ? -33.664 12.401 18.447 1.00 29.47 193 GLY E O 1
ATOM 7651 N N . ARG D 2 194 ? -31.978 11.876 19.831 1.00 25.10 194 ARG E N 1
ATOM 7652 C CA . ARG D 2 194 ? -32.320 10.452 19.777 1.00 28.69 194 ARG E CA 1
ATOM 7653 C C . ARG D 2 194 ? -33.701 10.172 20.356 1.00 31.25 194 ARG E C 1
ATOM 7654 O O . ARG D 2 194 ? -34.461 9.364 19.825 1.00 28.45 194 ARG E O 1
ATOM 7662 N N . PHE D 2 195 ? -34.009 10.835 21.463 1.00 24.32 195 PHE E N 1
ATOM 7663 C CA . PHE D 2 195 ? -35.358 10.841 21.999 1.00 21.68 195 PHE E CA 1
ATOM 7664 C C . PHE D 2 195 ? -35.802 12.288 21.921 1.00 25.76 195 PHE E C 1
ATOM 7665 O O . PHE D 2 195 ? -34.967 13.185 21.873 1.00 21.46 195 PHE E O 1
ATOM 7673 N N . VAL D 2 196 ? -37.109 12.516 21.876 1.00 22.89 196 VAL E N 1
ATOM 7674 C CA . VAL D 2 196 ? -37.645 13.869 21.851 1.00 21.10 196 VAL E CA 1
ATOM 7675 C C . VAL D 2 196 ? -38.779 13.979 22.862 1.00 25.16 196 VAL E C 1
ATOM 7676 O O . VAL D 2 196 ? -39.794 13.297 22.736 1.00 26.14 196 VAL E O 1
ATOM 7680 N N . PHE D 2 197 ? -38.591 14.827 23.867 1.00 19.73 197 PHE E N 1
ATOM 7681 C CA . PHE D 2 197 ? -39.621 15.094 24.869 1.00 20.77 197 PHE E CA 1
ATOM 7682 C C . PHE D 2 197 ? -40.511 16.231 24.383 1.00 17.12 197 PHE E C 1
ATOM 7683 O O . PHE D 2 197 ? -40.083 17.064 23.577 1.00 17.52 197 PHE E O 1
ATOM 7691 N N . PRO D 2 198 ? -41.750 16.299 24.896 1.00 20.54 198 PRO E N 1
ATOM 7692 C CA . PRO D 2 198 ? -42.625 17.432 24.585 1.00 21.48 198 PRO E CA 1
ATOM 7693 C C . PRO D 2 198 ? -42.151 18.722 25.261 1.00 20.24 198 PRO E C 1
ATOM 7694 O O . PRO D 2 198 ? -41.378 18.662 26.224 1.00 18.87 198 PRO E O 1
ATOM 7698 N N . ARG D 2 199 ? -42.595 19.860 24.735 1.00 17.20 199 ARG E N 1
ATOM 7699 C CA . ARG D 2 199 ? -42.389 21.174 25.352 1.00 15.43 199 ARG E CA 1
ATOM 7700 C C . ARG D 2 199 ? -43.748 21.690 25.819 1.00 16.71 199 ARG E C 1
ATOM 7701 O O . ARG D 2 199 ? -44.454 22.375 25.070 1.00 15.34 199 ARG E O 1
ATOM 7709 N N . PRO D 2 200 ? -44.139 21.350 27.053 1.00 16.84 200 PRO E N 1
ATOM 7710 C CA . PRO D 2 200 ? -45.510 21.637 27.491 1.00 16.88 200 PRO E CA 1
ATOM 7711 C C . PRO D 2 200 ? -45.823 23.122 27.547 1.00 14.52 200 PRO E C 1
ATOM 7712 O O . PRO D 2 200 ? -44.952 23.925 27.877 1.00 18.25 200 PRO E O 1
ATOM 7716 N N . MET D 2 201 ? -47.068 23.463 27.209 1.00 15.52 201 MET E N 1
ATOM 7717 C CA . MET D 2 201 ? -47.591 24.827 27.296 1.00 12.38 201 MET E CA 1
ATOM 7718 C C . MET D 2 201 ? -47.006 25.742 26.223 1.00 14.54 201 MET E C 1
ATOM 7719 O O . MET D 2 201 ? -47.154 26.948 26.320 1.00 17.34 201 MET E O 1
ATOM 7724 N N . THR D 2 202 ? -46.349 25.172 25.220 1.00 13.88 202 THR E N 1
ATOM 7725 C CA . THR D 2 202 ? -45.760 26.001 24.159 1.00 18.34 202 THR E CA 1
ATOM 7726 C C . THR D 2 202 ? -46.633 26.083 22.906 1.00 27.04 202 THR E C 1
ATOM 7727 O O . THR D 2 202 ? -46.386 26.915 22.035 1.00 30.93 202 THR E O 1
ATOM 7731 N N . ASP D 2 203 ? -47.644 25.220 22.819 1.00 26.66 203 ASP E N 1
ATOM 7732 C CA . ASP D 2 203 ? -48.568 25.224 21.685 1.00 37.36 203 ASP E CA 1
ATOM 7733 C C . ASP D 2 203 ? -49.673 26.234 21.907 1.00 41.11 203 ASP E C 1
ATOM 7734 O O . ASP D 2 203 ? -50.285 26.725 20.962 1.00 62.36 203 ASP E O 1
ATOM 7739 N N . ARG D 2 204 ? -49.924 26.525 23.176 1.00 38.41 204 ARG E N 1
ATOM 7740 C CA . ARG D 2 204 ? -50.953 27.461 23.587 1.00 36.75 204 ARG E CA 1
ATOM 7741 C C . ARG D 2 204 ? -50.303 28.810 23.858 1.00 43.17 204 ARG E C 1
ATOM 7742 O O . ARG D 2 204 ? -49.080 28.897 23.994 1.00 33.72 204 ARG E O 1
ATOM 7750 N N . PRO D 2 205 ? -51.111 29.877 23.914 1.00 44.19 205 PRO E N 1
ATOM 7751 C CA . PRO D 2 205 ? -50.520 31.166 24.259 1.00 34.71 205 PRO E CA 1
ATOM 7752 C C . PRO D 2 205 ? -50.402 31.280 25.764 1.00 41.47 205 PRO E C 1
ATOM 7753 O O . PRO D 2 205 ? -50.961 30.464 26.499 1.00 42.50 205 PRO E O 1
ATOM 7757 N N . GLY D 2 206 ? -49.686 32.295 26.221 1.00 31.52 206 GLY E N 1
ATOM 7758 C CA . GLY D 2 206 ? -49.570 32.530 27.641 1.00 31.18 206 GLY E CA 1
ATOM 7759 C C . GLY D 2 206 ? -48.162 32.255 28.121 1.00 18.52 206 GLY E C 1
ATOM 7760 O O . GLY D 2 206 ? -47.336 31.716 27.386 1.00 18.24 206 GLY E O 1
ATOM 7761 N N . LEU D 2 207 ? -47.904 32.616 29.368 1.00 18.65 207 LEU E N 1
ATOM 7762 C CA . LEU D 2 207 ? -46.548 32.615 29.887 1.00 14.36 207 LEU E CA 1
ATOM 7763 C C . LEU D 2 207 ? -46.406 31.653 31.052 1.00 17.15 207 LEU E C 1
ATOM 7764 O O . LEU D 2 207 ? -45.401 31.679 31.751 1.00 18.74 207 LEU E O 1
ATOM 7769 N N . ASP D 2 208 ? -47.407 30.806 31.258 1.00 17.18 208 ASP E N 1
ATOM 7770 C CA . ASP D 2 208 ? -47.334 29.821 32.334 1.00 17.42 208 ASP E CA 1
ATOM 7771 C C . ASP D 2 208 ? -46.528 28.579 31.927 1.00 13.50 208 ASP E C 1
ATOM 7772 O O . ASP D 2 208 ? -46.301 28.315 30.737 1.00 16.39 208 ASP E O 1
ATOM 7777 N N . PHE D 2 209 ? -46.095 27.815 32.925 1.00 12.06 209 PHE E N 1
ATOM 7778 C CA . PHE D 2 209 ? -45.266 26.644 32.690 1.00 15.17 209 PHE E CA 1
ATOM 7779 C C . PHE D 2 209 ? -45.921 25.398 33.242 1.00 12.73 209 PHE E C 1
ATOM 7780 O O . PHE D 2 209 ? -46.734 25.471 34.154 1.00 14.70 209 PHE E O 1
ATOM 7788 N N . SER D 2 210 ? -45.519 24.258 32.702 1.00 15.43 210 SER E N 1
ATOM 7789 C CA . SER D 2 210 ? -45.871 22.959 33.261 1.00 15.00 210 SER E CA 1
ATOM 7790 C C . SER D 2 210 ? -44.723 22.006 32.985 1.00 15.43 210 SER E C 1
ATOM 7791 O O . SER D 2 210 ? -44.244 21.926 31.858 1.00 15.34 210 SER E O 1
ATOM 7794 N N . PHE D 2 211 ? -44.267 21.282 34.005 1.00 12.19 211 PHE E N 1
ATOM 7795 C CA . PHE D 2 211 ? -43.177 20.327 33.796 1.00 14.29 211 PHE E CA 1
ATOM 7796 C C . PHE D 2 211 ? -43.466 18.911 34.252 1.00 16.71 211 PHE E C 1
ATOM 7797 O O . PHE D 2 211 ? -42.704 17.988 33.944 1.00 14.63 211 PHE E O 1
ATOM 7805 N N . SER D 2 212 ? -44.561 18.743 34.986 1.00 14.10 212 SER E N 1
ATOM 7806 C CA . SER D 2 212 ? -44.871 17.447 35.575 1.00 15.44 212 SER E CA 1
ATOM 7807 C C . SER D 2 212 ? -44.961 16.367 34.503 1.00 13.38 212 SER E C 1
ATOM 7808 O O . SER D 2 212 ? -44.535 15.221 34.708 1.00 17.11 212 SER E O 1
ATOM 7811 N N . GLY D 2 213 ? -45.480 16.745 33.338 1.00 14.37 213 GLY E N 1
ATOM 7812 C CA . GLY D 2 213 ? -45.630 15.807 32.244 1.00 13.42 213 GLY E CA 1
ATOM 7813 C C . GLY D 2 213 ? -44.307 15.269 31.723 1.00 18.36 213 GLY E C 1
ATOM 7814 O O . GLY D 2 213 ? -44.273 14.240 31.057 1.00 18.28 213 GLY E O 1
ATOM 7815 N N . LEU D 2 214 ? -43.209 15.959 32.025 1.00 20.41 214 LEU E N 1
ATOM 7816 C CA . LEU D 2 214 ? -41.896 15.477 31.603 1.00 20.28 214 LEU E CA 1
ATOM 7817 C C . LEU D 2 214 ? -41.388 14.327 32.472 1.00 18.90 214 LEU E C 1
ATOM 7818 O O . LEU D 2 214 ? -40.648 13.471 31.984 1.00 23.73 214 LEU E O 1
ATOM 7823 N N . LYS D 2 215 ? -41.784 14.292 33.745 1.00 20.27 215 LYS E N 1
ATOM 7824 C CA . LYS D 2 215 ? -41.456 13.154 34.603 1.00 21.29 215 LYS E CA 1
ATOM 7825 C C . LYS D 2 215 ? -42.092 11.896 34.034 1.00 22.17 215 LYS E C 1
ATOM 7826 O O . LYS D 2 215 ? -41.472 10.847 33.967 1.00 19.13 215 LYS E O 1
ATOM 7832 N N . THR D 2 216 ? -43.345 12.020 33.624 1.00 17.95 216 THR E N 1
ATOM 7833 C CA . THR D 2 216 ? -44.079 10.897 33.073 1.00 20.14 216 THR E CA 1
ATOM 7834 C C . THR D 2 216 ? -43.404 10.425 31.791 1.00 16.34 216 THR E C 1
ATOM 7835 O O . THR D 2 216 ? -43.179 9.223 31.587 1.00 19.71 216 THR E O 1
ATOM 7839 N N . PHE D 2 217 ? -43.069 11.375 30.932 1.00 16.63 217 PHE E N 1
ATOM 7840 C CA . PHE D 2 217 ? -42.473 11.037 29.653 1.00 17.96 217 PHE E CA 1
ATOM 7841 C C . PHE D 2 217 ? -41.117 10.356 29.867 1.00 21.53 217 PHE E C 1
ATOM 7842 O O . PHE D 2 217 ? -40.798 9.356 29.214 1.00 18.06 217 PHE E O 1
ATOM 7850 N N . ALA D 2 218 ? -40.328 10.900 30.791 1.00 16.99 218 ALA E N 1
ATOM 7851 C CA . ALA D 2 218 ? -39.060 10.281 31.185 1.00 19.27 218 ALA E CA 1
ATOM 7852 C C . ALA D 2 218 ? -39.230 8.864 31.716 1.00 17.15 218 ALA E C 1
ATOM 7853 O O . ALA D 2 218 ? -38.527 7.948 31.290 1.00 17.56 218 ALA E O 1
ATOM 7855 N N . ALA D 2 219 ? -40.154 8.690 32.656 1.00 17.72 219 ALA E N 1
ATOM 7856 C CA . ALA D 2 219 ? -40.410 7.387 33.254 1.00 17.82 219 ALA E CA 1
ATOM 7857 C C . ALA D 2 219 ? -40.764 6.360 32.187 1.00 21.27 219 ALA E C 1
ATOM 7858 O O . ALA D 2 219 ? -40.219 5.264 32.171 1.00 20.11 219 ALA E O 1
ATOM 7860 N N . ASN D 2 220 ? -41.666 6.727 31.285 1.00 20.17 220 ASN E N 1
ATOM 7861 C CA . ASN D 2 220 ? -42.100 5.797 30.249 1.00 19.38 220 ASN E CA 1
ATOM 7862 C C . ASN D 2 220 ? -40.995 5.501 29.236 1.00 25.96 220 ASN E C 1
ATOM 7863 O O . ASN D 2 220 ? -40.877 4.386 28.733 1.00 22.81 220 ASN E O 1
ATOM 7868 N N . THR D 2 221 ? -40.180 6.506 28.938 1.00 19.26 221 THR E N 1
ATOM 7869 C CA . THR D 2 221 ? -39.056 6.314 28.033 1.00 16.59 221 THR E CA 1
ATOM 7870 C C . THR D 2 221 ? -37.988 5.425 28.662 1.00 24.21 221 THR E C 1
ATOM 7871 O O . THR D 2 221 ? -37.435 4.540 28.004 1.00 22.18 221 THR E O 1
ATOM 7875 N N . ILE D 2 222 ? -37.695 5.659 29.937 1.00 19.52 222 ILE E N 1
ATOM 7876 C CA . ILE D 2 222 ? -36.704 4.846 30.641 1.00 17.10 222 ILE E CA 1
ATOM 7877 C C . ILE D 2 222 ? -37.097 3.372 30.663 1.00 26.72 222 ILE E C 1
ATOM 7878 O O . ILE D 2 222 ? -36.272 2.493 30.417 1.00 26.75 222 ILE E O 1
ATOM 7883 N N . ARG D 2 223 ? -38.363 3.102 30.947 1.00 25.02 223 ARG E N 1
ATOM 7884 C CA . ARG D 2 223 ? -38.796 1.723 31.091 1.00 26.69 223 ARG E CA 1
ATOM 7885 C C . ARG D 2 223 ? -38.953 1.004 29.747 1.00 31.52 223 ARG E C 1
ATOM 7886 O O . ARG D 2 223 ? -38.944 -0.224 29.698 1.00 39.68 223 ARG E O 1
ATOM 7894 N N A SER D 2 224 ? -39.079 1.767 28.665 0.32 26.56 224 SER E N 1
ATOM 7895 N N B SER D 2 224 ? -39.092 1.767 28.666 0.68 26.47 224 SER E N 1
ATOM 7896 C CA A SER D 2 224 ? -39.260 1.184 27.335 0.32 31.40 224 SER E CA 1
ATOM 7897 C CA B SER D 2 224 ? -39.267 1.178 27.338 0.68 31.54 224 SER E CA 1
ATOM 7898 C C A SER D 2 224 ? -37.956 1.028 26.553 0.32 28.11 224 SER E C 1
ATOM 7899 C C B SER D 2 224 ? -37.976 1.143 26.512 0.68 28.17 224 SER E C 1
ATOM 7900 O O A SER D 2 224 ? -37.953 0.510 25.438 0.32 29.29 224 SER E O 1
ATOM 7901 O O B SER D 2 224 ? -38.002 0.822 25.325 0.68 30.60 224 SER E O 1
ATOM 7906 N N . ASN D 2 225 ? -36.852 1.475 27.139 1.00 28.47 225 ASN E N 1
ATOM 7907 C CA . ASN D 2 225 ? -35.557 1.406 26.467 1.00 24.17 225 ASN E CA 1
ATOM 7908 C C . ASN D 2 225 ? -34.508 0.713 27.323 1.00 27.38 225 ASN E C 1
ATOM 7909 O O . ASN D 2 225 ? -34.751 0.412 28.493 1.00 31.27 225 ASN E O 1
ATOM 7914 N N . GLY D 2 226 ? -33.342 0.460 26.738 1.00 22.93 226 GLY E N 1
ATOM 7915 C CA . GLY D 2 226 ? -32.262 -0.219 27.435 1.00 26.51 226 GLY E CA 1
ATOM 7916 C C . GLY D 2 226 ? -31.625 0.610 28.537 1.00 30.33 226 GLY E C 1
ATOM 7917 O O . GLY D 2 226 ? -31.756 1.835 28.558 1.00 34.51 226 GLY E O 1
ATOM 7918 N N . GLY D 2 227 ? -30.925 -0.060 29.448 1.00 29.84 227 GLY E N 1
ATOM 7919 C CA . GLY D 2 227 ? -30.350 0.593 30.610 1.00 25.85 227 GLY E CA 1
ATOM 7920 C C . GLY D 2 227 ? -28.860 0.877 30.531 1.00 25.30 227 GLY E C 1
ATOM 7921 O O . GLY D 2 227 ? -28.220 1.144 31.550 1.00 36.63 227 GLY E O 1
ATOM 7922 N N . ASP D 2 228 ? -28.299 0.822 29.328 1.00 28.71 228 ASP E N 1
ATOM 7923 C CA . ASP D 2 228 ? -26.880 1.116 29.141 1.00 31.69 228 ASP E CA 1
ATOM 7924 C C . ASP D 2 228 ? -26.618 2.602 29.367 1.00 30.89 228 ASP E C 1
ATOM 7925 O O . ASP D 2 228 ? -27.525 3.427 29.225 1.00 27.65 228 ASP E O 1
ATOM 7930 N N . GLU D 2 229 ? -25.382 2.937 29.722 1.00 30.74 229 GLU E N 1
ATOM 7931 C CA . GLU D 2 229 ? -25.030 4.321 30.024 1.00 26.81 229 GLU E CA 1
ATOM 7932 C C . GLU D 2 229 ? -25.339 5.298 28.886 1.00 28.32 229 GLU E C 1
ATOM 7933 O O . GLU D 2 229 ? -25.781 6.422 29.135 1.00 23.99 229 GLU E O 1
ATOM 7939 N N . GLN D 2 230 ? -25.112 4.884 27.641 1.00 23.49 230 GLN E N 1
ATOM 7940 C CA . GLN D 2 230 ? -25.332 5.799 26.529 1.00 18.71 230 GLN E CA 1
ATOM 7941 C C . GLN D 2 230 ? -26.810 6.133 26.345 1.00 20.26 230 GLN E C 1
ATOM 7942 O O . GLN D 2 230 ? -27.174 7.292 26.128 1.00 21.32 230 GLN E O 1
ATOM 7948 N N . THR D 2 231 ? -27.656 5.112 26.421 1.00 22.83 231 THR E N 1
ATOM 7949 C CA . THR D 2 231 ? -29.091 5.312 26.296 1.00 25.18 231 THR E CA 1
ATOM 7950 C C . THR D 2 231 ? -29.583 6.219 27.414 1.00 21.53 231 THR E C 1
ATOM 7951 O O . THR D 2 231 ? -30.397 7.114 27.185 1.00 21.52 231 THR E O 1
ATOM 7955 N N . ARG D 2 232 ? -29.075 5.984 28.618 1.00 18.51 232 ARG E N 1
ATOM 7956 C CA . ARG D 2 232 ? -29.457 6.803 29.765 1.00 21.73 232 ARG E CA 1
ATOM 7957 C C . ARG D 2 232 ? -29.007 8.258 29.585 1.00 16.98 232 ARG E C 1
ATOM 7958 O O . ARG D 2 232 ? -29.750 9.192 29.912 1.00 19.53 232 ARG E O 1
ATOM 7966 N N . ALA D 2 233 ? -27.809 8.452 29.034 1.00 17.41 233 ALA E N 1
ATOM 7967 C CA . ALA D 2 233 ? -27.339 9.805 28.743 1.00 18.26 233 ALA E CA 1
ATOM 7968 C C . ALA D 2 233 ? -28.202 10.457 27.664 1.00 18.27 233 ALA E C 1
ATOM 7969 O O . ALA D 2 233 ? -28.485 11.655 27.728 1.00 15.88 233 ALA E O 1
ATOM 7971 N N . ASP D 2 234 ? -28.613 9.672 26.670 1.00 17.96 234 ASP E N 1
ATOM 7972 C CA . ASP D 2 234 ? -29.498 10.170 25.619 1.00 15.61 234 ASP E CA 1
ATOM 7973 C C . ASP D 2 234 ? -30.858 10.600 26.164 1.00 14.87 234 ASP E C 1
ATOM 7974 O O . ASP D 2 234 ? -31.451 11.557 25.672 1.00 17.65 234 ASP E O 1
ATOM 7979 N N . ILE D 2 235 ? -31.358 9.882 27.171 1.00 15.07 235 ILE E N 1
ATOM 7980 C CA . ILE D 2 235 ? -32.622 10.256 27.807 1.00 13.88 235 ILE E CA 1
ATOM 7981 C C . ILE D 2 235 ? -32.435 11.544 28.608 1.00 12.14 235 ILE E C 1
ATOM 7982 O O . ILE D 2 235 ? -33.235 12.474 28.507 1.00 15.15 235 ILE E O 1
ATOM 7987 N N . ALA D 2 236 ? -31.349 11.610 29.374 1.00 13.31 236 ALA E N 1
ATOM 7988 C CA . ALA D 2 236 ? -31.044 12.826 30.124 1.00 12.76 236 ALA E CA 1
ATOM 7989 C C . ALA D 2 236 ? -30.933 14.039 29.201 1.00 15.69 236 ALA E C 1
ATOM 7990 O O . ALA D 2 236 ? -31.441 15.119 29.514 1.00 14.27 236 ALA E O 1
ATOM 7992 N N . ARG D 2 237 ? -30.271 13.871 28.058 1.00 12.33 237 ARG E N 1
ATOM 7993 C CA . ARG D 2 237 ? -30.132 14.981 27.133 1.00 13.95 237 ARG E CA 1
ATOM 7994 C C . ARG D 2 237 ? -31.466 15.402 26.543 1.00 15.02 237 ARG E C 1
ATOM 7995 O O . ARG D 2 237 ? -31.744 16.591 26.410 1.00 12.98 237 ARG E O 1
ATOM 8003 N N . ALA D 2 238 ? -32.302 14.433 26.190 1.00 14.46 238 ALA E N 1
ATOM 8004 C CA . ALA D 2 238 ? -33.600 14.787 25.615 1.00 14.19 238 ALA E CA 1
ATOM 8005 C C . ALA D 2 238 ? -34.467 15.533 26.641 1.00 13.38 238 ALA E C 1
ATOM 8006 O O . ALA D 2 238 ? -35.189 16.479 26.299 1.00 14.67 238 ALA E O 1
ATOM 8008 N N . PHE D 2 239 ? -34.376 15.122 27.903 1.00 13.06 239 PHE E N 1
ATOM 8009 C CA . PHE D 2 239 ? -35.064 15.833 28.973 1.00 12.64 239 PHE E CA 1
ATOM 8010 C C . PHE D 2 239 ? -34.557 17.262 29.100 1.00 11.08 239 PHE E C 1
ATOM 8011 O O . PHE D 2 239 ? -35.337 18.218 29.104 1.00 11.73 239 PHE E O 1
ATOM 8019 N N . GLU D 2 240 ? -33.244 17.402 29.235 1.00 10.05 240 GLU E N 1
ATOM 8020 C CA . GLU D 2 240 ? -32.653 18.724 29.417 1.00 9.39 240 GLU E CA 1
ATOM 8021 C C . GLU D 2 240 ? -32.976 19.653 28.244 1.00 10.24 240 GLU E C 1
ATOM 8022 O O . GLU D 2 240 ? -33.330 20.814 28.443 1.00 12.56 240 GLU E O 1
ATOM 8028 N N . ASP D 2 241 ? -32.840 19.131 27.030 1.00 13.28 241 ASP E N 1
ATOM 8029 C CA . ASP D 2 241 ? -33.097 19.930 25.836 1.00 12.72 241 ASP E CA 1
ATOM 8030 C C . ASP D 2 241 ? -34.555 20.404 25.807 1.00 12.19 241 ASP E C 1
ATOM 8031 O O . ASP D 2 241 ? -34.840 21.535 25.434 1.00 15.49 241 ASP E O 1
ATOM 8036 N N . ALA D 2 242 ? -35.477 19.547 26.236 1.00 11.31 242 ALA E N 1
ATOM 8037 C CA . ALA D 2 242 ? -36.883 19.928 26.270 1.00 11.08 242 ALA E CA 1
ATOM 8038 C C . ALA D 2 242 ? -37.176 20.998 27.323 1.00 11.80 242 ALA E C 1
ATOM 8039 O O . ALA D 2 242 ? -37.916 21.930 27.055 1.00 11.21 242 ALA E O 1
ATOM 8041 N N . VAL D 2 243 ? -36.584 20.882 28.512 1.00 9.48 243 VAL E N 1
ATOM 8042 C CA . VAL D 2 243 ? -36.780 21.916 29.529 1.00 10.42 243 VAL E CA 1
ATOM 8043 C C . VAL D 2 243 ? -36.216 23.245 29.055 1.00 12.58 243 VAL E C 1
ATOM 8044 O O . VAL D 2 243 ? -36.870 24.276 29.172 1.00 10.91 243 VAL E O 1
ATOM 8048 N N . VAL D 2 244 ? -35.001 23.209 28.518 1.00 10.48 244 VAL E N 1
ATOM 8049 C CA . VAL D 2 244 ? -34.322 24.427 28.068 1.00 9.68 244 VAL E CA 1
ATOM 8050 C C . VAL D 2 244 ? -35.104 25.103 26.930 1.00 12.58 244 VAL E C 1
ATOM 8051 O O . VAL D 2 244 ? -35.309 26.326 26.938 1.00 12.24 244 VAL E O 1
ATOM 8055 N N . ASP D 2 245 ? -35.580 24.299 25.981 1.00 13.62 245 ASP E N 1
ATOM 8056 C CA . ASP D 2 245 ? -36.336 24.833 24.842 1.00 13.78 245 ASP E CA 1
ATOM 8057 C C . ASP D 2 245 ? -37.631 25.482 25.330 1.00 13.50 245 ASP E C 1
ATOM 8058 O O . ASP D 2 245 ? -38.013 26.549 24.853 1.00 12.77 245 ASP E O 1
ATOM 8063 N N . THR D 2 246 ? -38.288 24.851 26.301 1.00 12.93 246 THR E N 1
ATOM 8064 C CA . THR D 2 246 ? -39.509 25.391 26.899 1.00 12.51 246 THR E CA 1
ATOM 8065 C C . THR D 2 246 ? -39.264 26.726 27.595 1.00 13.52 246 THR E C 1
ATOM 8066 O O . THR D 2 246 ? -40.010 27.688 27.398 1.00 13.12 246 THR E O 1
ATOM 8070 N N . LEU D 2 247 ? -38.223 26.784 28.421 1.00 11.85 247 LEU E N 1
ATOM 8071 C CA . LEU D 2 247 ? -37.877 28.024 29.104 1.00 10.41 247 LEU E CA 1
ATOM 8072 C C . LEU D 2 247 ? -37.535 29.129 28.102 1.00 10.74 247 LEU E C 1
ATOM 8073 O O . LEU D 2 247 ? -37.940 30.279 28.276 1.00 12.37 247 LEU E O 1
ATOM 8078 N N A MET D 2 248 ? -36.787 28.772 27.062 0.44 11.86 248 MET E N 1
ATOM 8079 N N B MET D 2 248 ? -36.794 28.776 27.058 0.56 11.84 248 MET E N 1
ATOM 8080 C CA A MET D 2 248 ? -36.391 29.740 26.042 0.44 11.43 248 MET E CA 1
ATOM 8081 C CA B MET D 2 248 ? -36.396 29.766 26.061 0.56 11.41 248 MET E CA 1
ATOM 8082 C C A MET D 2 248 ? -37.621 30.327 25.358 0.44 15.10 248 MET E C 1
ATOM 8083 C C B MET D 2 248 ? -37.617 30.333 25.340 0.56 15.13 248 MET E C 1
ATOM 8084 O O A MET D 2 248 ? -37.743 31.544 25.220 0.44 13.85 248 MET E O 1
ATOM 8085 O O B MET D 2 248 ? -37.732 31.543 25.160 0.56 13.82 248 MET E O 1
ATOM 8092 N N . ILE D 2 249 ? -38.530 29.456 24.934 1.00 12.64 249 ILE E N 1
ATOM 8093 C CA . ILE D 2 249 ? -39.757 29.898 24.246 1.00 11.64 249 ILE E CA 1
ATOM 8094 C C . ILE D 2 249 ? -40.569 30.853 25.126 1.00 12.11 249 ILE E C 1
ATOM 8095 O O . ILE D 2 249 ? -41.029 31.914 24.681 1.00 14.19 249 ILE E O 1
ATOM 8100 N N . LYS D 2 250 ? -40.711 30.496 26.398 1.00 11.42 250 LYS E N 1
ATOM 8101 C CA . LYS D 2 250 ? -41.462 31.327 27.317 1.00 13.11 250 LYS E CA 1
ATOM 8102 C C . LYS D 2 250 ? -40.761 32.662 27.580 1.00 14.74 250 LYS E C 1
ATOM 8103 O O . LYS D 2 250 ? -41.412 33.698 27.661 1.00 13.58 250 LYS E O 1
ATOM 8109 N N . CYS D 2 251 ? -39.437 32.640 27.700 1.00 13.35 251 CYS E N 1
ATOM 8110 C CA . CYS D 2 251 ? -38.685 33.883 27.873 1.00 11.44 251 CYS E CA 1
ATOM 8111 C C . CYS D 2 251 ? -38.860 34.790 26.659 1.00 11.40 251 CYS E C 1
ATOM 8112 O O . CYS D 2 251 ? -39.039 36.004 26.801 1.00 12.77 251 CYS E O 1
ATOM 8115 N N . LYS D 2 252 ? -38.790 34.194 25.473 1.00 13.62 252 LYS E N 1
ATOM 8116 C CA . LYS D 2 252 ? -39.002 34.950 24.245 1.00 13.90 252 LYS E CA 1
ATOM 8117 C C . LYS D 2 252 ? -40.362 35.632 24.260 1.00 17.54 252 LYS E C 1
ATOM 8118 O O . LYS D 2 252 ? -40.468 36.822 23.982 1.00 15.01 252 LYS E O 1
ATOM 8124 N N . ARG D 2 253 ? -41.404 34.887 24.617 1.00 15.15 253 ARG E N 1
ATOM 8125 C CA . ARG D 2 253 ? -42.743 35.462 24.673 1.00 15.40 253 ARG E CA 1
ATOM 8126 C C . ARG D 2 253 ? -42.867 36.559 25.728 1.00 14.72 253 ARG E C 1
ATOM 8127 O O . ARG D 2 253 ? -43.614 37.519 25.550 1.00 16.04 253 ARG E O 1
ATOM 8135 N N . ALA D 2 254 ? -42.138 36.424 26.833 1.00 14.30 254 ALA E N 1
ATOM 8136 C CA . ALA D 2 254 ? -42.141 37.467 27.858 1.00 12.55 254 ALA E CA 1
ATOM 8137 C C . ALA D 2 254 ? -41.459 38.745 27.370 1.00 14.64 254 ALA E C 1
ATOM 8138 O O . ALA D 2 254 ? -41.885 39.851 27.690 1.00 16.19 254 ALA E O 1
ATOM 8140 N N . LEU D 2 255 ? -40.381 38.578 26.615 1.00 12.49 255 LEU E N 1
ATOM 8141 C CA . LEU D 2 255 ? -39.666 39.709 26.045 1.00 13.11 255 LEU E CA 1
ATOM 8142 C C . LEU D 2 255 ? -40.543 40.395 25.007 1.00 14.07 255 LEU E C 1
ATOM 8143 O O . LEU D 2 255 ? -40.538 41.621 24.898 1.00 15.66 255 LEU E O 1
ATOM 8148 N N . GLU D 2 256 ? -41.313 39.601 24.270 1.00 15.50 256 GLU E N 1
ATOM 8149 C CA . GLU D 2 256 ? -42.265 40.151 23.303 1.00 20.19 256 GLU E CA 1
ATOM 8150 C C . GLU D 2 256 ? -43.368 40.951 23.994 1.00 21.51 256 GLU E C 1
ATOM 8151 O O . GLU D 2 256 ? -43.676 42.074 23.599 1.00 25.83 256 GLU E O 1
ATOM 8157 N N . SER D 2 257 ? -43.949 40.369 25.036 1.00 15.94 257 SER E N 1
ATOM 8158 C CA . SER D 2 257 ? -45.013 41.003 25.803 1.00 19.05 257 SER E CA 1
ATOM 8159 C C . SER D 2 257 ? -44.605 42.340 26.440 1.00 24.18 257 SER E C 1
ATOM 8160 O O . SER D 2 257 ? -45.352 43.313 26.394 1.00 22.43 257 SER E O 1
ATOM 8163 N N . THR D 2 258 ? -43.418 42.386 27.030 1.00 16.70 258 THR E N 1
ATOM 8164 C CA . THR D 2 258 ? -42.949 43.580 27.726 1.00 15.09 258 THR E CA 1
ATOM 8165 C C . THR D 2 258 ? -42.263 44.600 26.819 1.00 14.54 258 THR E C 1
ATOM 8166 O O . THR D 2 258 ? -42.244 45.794 27.124 1.00 19.30 258 THR E O 1
ATOM 8170 N N . GLY D 2 259 ? -41.673 44.123 25.729 1.00 16.16 259 GLY E N 1
ATOM 8171 C CA . GLY D 2 259 ? -40.854 44.956 24.868 1.00 16.71 259 GLY E CA 1
ATOM 8172 C C . GLY D 2 259 ? -39.438 45.137 25.393 1.00 15.95 259 GLY E C 1
ATOM 8173 O O . GLY D 2 259 ? -38.662 45.924 24.856 1.00 16.58 259 GLY E O 1
ATOM 8174 N N . PHE D 2 260 ? -39.086 44.406 26.448 1.00 14.27 260 PHE E N 1
ATOM 8175 C CA . PHE D 2 260 ? -37.778 44.595 27.075 1.00 13.91 260 PHE E CA 1
ATOM 8176 C C . PHE D 2 260 ? -36.629 43.984 26.271 1.00 13.72 260 PHE E C 1
ATOM 8177 O O . PHE D 2 260 ? -36.831 43.051 25.487 1.00 15.54 260 PHE E O 1
ATOM 8185 N N A LYS D 2 261 ? -35.421 44.499 26.490 0.54 12.83 261 LYS E N 1
ATOM 8186 N N B LYS D 2 261 ? -35.422 44.502 26.491 0.46 12.85 261 LYS E N 1
ATOM 8187 C CA A LYS D 2 261 ? -34.252 44.051 25.743 0.54 14.23 261 LYS E CA 1
ATOM 8188 C CA B LYS D 2 261 ? -34.247 44.064 25.748 0.46 14.25 261 LYS E CA 1
ATOM 8189 C C A LYS D 2 261 ? -33.264 43.297 26.626 0.54 14.99 261 LYS E C 1
ATOM 8190 C C B LYS D 2 261 ? -33.213 43.420 26.662 0.46 14.87 261 LYS E C 1
ATOM 8191 O O A LYS D 2 261 ? -32.224 42.844 26.155 0.54 12.34 261 LYS E O 1
ATOM 8192 O O B LYS D 2 261 ? -32.080 43.182 26.254 0.46 13.13 261 LYS E O 1
ATOM 8197 N N . ARG D 2 262 ? -33.608 43.148 27.900 1.00 12.49 262 ARG E N 1
ATOM 8198 C CA . ARG D 2 262 ? -32.724 42.488 28.858 1.00 14.21 262 ARG E CA 1
ATOM 8199 C C . ARG D 2 262 ? -33.447 41.323 29.516 1.00 9.46 262 ARG E C 1
ATOM 8200 O O . ARG D 2 262 ? -34.604 41.447 29.898 1.00 10.84 262 ARG E O 1
ATOM 8208 N N . LEU D 2 263 ? -32.739 40.201 29.637 1.00 11.00 263 LEU E N 1
ATOM 8209 C CA . LEU D 2 263 ? -33.247 38.999 30.292 1.00 11.07 263 LEU E CA 1
ATOM 8210 C C . LEU D 2 263 ? -32.277 38.590 31.403 1.00 10.93 263 LEU E C 1
ATOM 8211 O O . LEU D 2 263 ? -31.083 38.383 31.165 1.00 13.21 263 LEU E O 1
ATOM 8216 N N . VAL D 2 264 ? -32.803 38.486 32.616 1.00 10.49 264 VAL E N 1
ATOM 8217 C CA . VAL D 2 264 ? -32.021 38.071 33.768 1.00 9.49 264 VAL E CA 1
ATOM 8218 C C . VAL D 2 264 ? -32.498 36.693 34.172 1.00 9.63 264 VAL E C 1
ATOM 8219 O O . VAL D 2 264 ? -33.700 36.441 34.217 1.00 14.28 264 VAL E O 1
ATOM 8223 N N A MET D 2 265 ? -31.566 35.774 34.420 0.54 9.12 265 MET E N 1
ATOM 8224 N N B MET D 2 265 ? -31.549 35.821 34.472 0.46 9.16 265 MET E N 1
ATOM 8225 C CA A MET D 2 265 ? -31.919 34.422 34.860 0.54 11.67 265 MET E CA 1
ATOM 8226 C CA B MET D 2 265 ? -31.855 34.480 34.904 0.46 11.71 265 MET E CA 1
ATOM 8227 C C A MET D 2 265 ? -31.284 34.124 36.219 0.54 11.24 265 MET E C 1
ATOM 8228 C C B MET D 2 265 ? -31.340 34.301 36.315 0.46 11.18 265 MET E C 1
ATOM 8229 O O A MET D 2 265 ? -30.111 34.423 36.444 0.54 10.91 265 MET E O 1
ATOM 8230 O O B MET D 2 265 ? -30.294 34.844 36.669 0.46 11.00 265 MET E O 1
ATOM 8239 N N . ALA D 2 266 ? -32.064 33.536 37.122 1.00 9.16 266 ALA E N 1
ATOM 8240 C CA . ALA D 2 266 ? -31.594 33.275 38.477 1.00 10.90 266 ALA E CA 1
ATOM 8241 C C . ALA D 2 266 ? -32.258 32.040 39.056 1.00 12.05 266 ALA E C 1
ATOM 8242 O O . ALA D 2 266 ? -33.224 31.517 38.499 1.00 11.82 266 ALA E O 1
ATOM 8244 N N . GLY D 2 267 ? -31.757 31.602 40.208 1.00 10.38 267 GLY E N 1
ATOM 8245 C CA . GLY D 2 267 ? -32.236 30.370 40.822 1.00 12.02 267 GLY E CA 1
ATOM 8246 C C . GLY D 2 267 ? -31.337 29.216 40.406 1.00 11.39 267 GLY E C 1
ATOM 8247 O O . GLY D 2 267 ? -30.578 29.331 39.443 1.00 11.52 267 GLY E O 1
ATOM 8248 N N . GLY D 2 268 ? -31.407 28.095 41.116 1.00 8.88 268 GLY E N 1
ATOM 8249 C CA . GLY D 2 268 ? -30.464 27.015 40.866 1.00 12.11 268 GLY E CA 1
ATOM 8250 C C . GLY D 2 268 ? -30.375 26.509 39.432 1.00 13.62 268 GLY E C 1
ATOM 8251 O O . GLY D 2 268 ? -29.293 26.180 38.944 1.00 10.64 268 GLY E O 1
ATOM 8252 N N . VAL D 2 269 ? -31.504 26.460 38.733 1.00 9.84 269 VAL E N 1
ATOM 8253 C CA . VAL D 2 269 ? -31.514 25.919 37.376 1.00 8.76 269 VAL E CA 1
ATOM 8254 C C . VAL D 2 269 ? -30.769 26.843 36.423 1.00 9.61 269 VAL E C 1
ATOM 8255 O O . VAL D 2 269 ? -30.309 26.417 35.352 1.00 10.46 269 VAL E O 1
ATOM 8259 N N . SER D 2 270 ? -30.610 28.099 36.822 1.00 10.16 270 SER E N 1
ATOM 8260 C CA . SER D 2 270 ? -29.846 29.035 35.976 1.00 8.67 270 SER E CA 1
ATOM 8261 C C . SER D 2 270 ? -28.347 28.711 35.945 1.00 9.44 270 SER E C 1
ATOM 8262 O O . SER D 2 270 ? -27.592 29.307 35.171 1.00 9.45 270 SER E O 1
ATOM 8265 N N . ALA D 2 271 ? -27.921 27.753 36.762 1.00 8.81 271 ALA E N 1
ATOM 8266 C CA . ALA D 2 271 ? -26.560 27.232 36.685 1.00 9.87 271 ALA E CA 1
ATOM 8267 C C . ALA D 2 271 ? -26.394 26.269 35.501 1.00 12.85 271 ALA E C 1
ATOM 8268 O O . ALA D 2 271 ? -25.272 25.908 35.144 1.00 12.15 271 ALA E O 1
ATOM 8270 N N . ASN D 2 272 ? -27.510 25.847 34.897 1.00 10.84 272 ASN E N 1
ATOM 8271 C CA . ASN D 2 272 ? -27.458 24.817 33.855 1.00 10.95 272 ASN E CA 1
ATOM 8272 C C . ASN D 2 272 ? -26.684 25.291 32.621 1.00 10.53 272 ASN E C 1
ATOM 8273 O O . ASN D 2 272 ? -26.984 26.340 32.072 1.00 9.83 272 ASN E O 1
ATOM 8278 N N . ARG D 2 273 ? -25.702 24.504 32.197 1.00 10.49 273 ARG E N 1
ATOM 8279 C CA . ARG D 2 273 ? -24.824 24.892 31.079 1.00 11.00 273 ARG E CA 1
ATOM 8280 C C . ARG D 2 273 ? -25.594 25.123 29.772 1.00 12.84 273 ARG E C 1
ATOM 8281 O O . ARG D 2 273 ? -25.336 26.094 29.042 1.00 12.42 273 ARG E O 1
ATOM 8289 N N . THR D 2 274 ? -26.548 24.241 29.490 1.00 10.95 274 THR E N 1
ATOM 8290 C CA . THR D 2 274 ? -27.329 24.332 28.265 1.00 12.50 274 THR E CA 1
ATOM 8291 C C . THR D 2 274 ? -28.259 25.537 28.285 1.00 16.35 274 THR E C 1
ATOM 8292 O O . THR D 2 274 ? -28.402 26.238 27.285 1.00 12.38 274 THR E O 1
ATOM 8296 N N . LEU D 2 275 ? -28.875 25.799 29.430 1.00 11.59 275 LEU E N 1
ATOM 8297 C CA . LEU D 2 275 ? -29.761 26.950 29.542 1.00 12.87 275 LEU E CA 1
ATOM 8298 C C . LEU D 2 275 ? -28.998 28.265 29.373 1.00 10.57 275 LEU E C 1
ATOM 8299 O O . LEU D 2 275 ? -29.450 29.164 28.668 1.00 12.63 275 LEU E O 1
ATOM 8304 N N . ARG D 2 276 ? -27.848 28.375 30.027 1.00 11.41 276 ARG E N 1
ATOM 8305 C CA . ARG D 2 276 ? -27.032 29.587 29.931 1.00 11.41 276 ARG E CA 1
ATOM 8306 C C . ARG D 2 276 ? -26.627 29.854 28.476 1.00 11.10 276 ARG E C 1
ATOM 8307 O O . ARG D 2 276 ? -26.700 30.981 28.002 1.00 11.98 276 ARG E O 1
ATOM 8315 N N . ALA D 2 277 ? -26.221 28.806 27.777 1.00 10.22 277 ALA E N 1
ATOM 8316 C CA . ALA D 2 277 ? -25.791 28.947 26.376 1.00 11.83 277 ALA E CA 1
ATOM 8317 C C . ALA D 2 277 ? -26.950 29.323 25.454 1.00 16.90 277 ALA E C 1
ATOM 8318 O O . ALA D 2 277 ? -26.807 30.191 24.576 1.00 14.76 277 ALA E O 1
ATOM 8320 N N . LYS D 2 278 ? -28.092 28.665 25.641 1.00 12.87 278 LYS E N 1
ATOM 8321 C CA . LYS D 2 278 ? -29.233 28.889 24.753 1.00 15.72 278 LYS E CA 1
ATOM 8322 C C . LYS D 2 278 ? -29.862 30.271 24.953 1.00 16.20 278 LYS E C 1
ATOM 8323 O O . LYS D 2 278 ? -30.244 30.939 23.979 1.00 14.29 278 LYS E O 1
ATOM 8329 N N . LEU D 2 279 ? -29.967 30.723 26.200 1.00 12.82 279 LEU E N 1
ATOM 8330 C CA . LEU D 2 279 ? -30.502 32.061 26.437 1.00 12.33 279 LEU E CA 1
ATOM 8331 C C . LEU D 2 279 ? -29.529 33.146 25.961 1.00 12.90 279 LEU E C 1
ATOM 8332 O O . LEU D 2 279 ? -29.953 34.173 25.431 1.00 15.07 279 LEU E O 1
ATOM 8337 N N . ALA D 2 280 ? -28.229 32.917 26.141 1.00 10.96 280 ALA E N 1
ATOM 8338 C CA . ALA D 2 280 ? -27.229 33.854 25.629 1.00 9.43 280 ALA E CA 1
ATOM 8339 C C . ALA D 2 280 ? -27.338 33.977 24.118 1.00 14.22 280 ALA E C 1
ATOM 8340 O O . ALA D 2 280 ? -27.325 35.087 23.570 1.00 14.17 280 ALA E O 1
ATOM 8342 N N . GLU D 2 281 ? -27.449 32.831 23.461 1.00 14.63 281 GLU E N 1
ATOM 8343 C CA . GLU D 2 281 ? -27.579 32.804 22.006 1.00 15.10 281 GLU E CA 1
ATOM 8344 C C . GLU D 2 281 ? -28.840 33.530 21.561 1.00 16.24 281 GLU E C 1
ATOM 8345 O O . GLU D 2 281 ? -28.809 34.302 20.585 1.00 15.98 281 GLU E O 1
ATOM 8351 N N . MET D 2 282 ? -29.952 33.279 22.251 1.00 16.03 282 MET E N 1
ATOM 8352 C CA . MET D 2 282 ? -31.195 33.971 21.931 1.00 14.58 282 MET E CA 1
ATOM 8353 C C . MET D 2 282 ? -31.043 35.484 22.063 1.00 19.45 282 MET E C 1
ATOM 8354 O O . MET D 2 282 ? -31.449 36.242 21.174 1.00 17.23 282 MET E O 1
ATOM 8359 N N . MET D 2 283 ? -30.449 35.934 23.168 1.00 11.48 283 MET E N 1
ATOM 8360 C CA . MET D 2 283 ? -30.344 37.370 23.384 1.00 12.96 283 MET E CA 1
ATOM 8361 C C . MET D 2 283 ? -29.405 37.996 22.364 1.00 15.96 283 MET E C 1
ATOM 8362 O O . MET D 2 283 ? -29.630 39.127 21.941 1.00 14.57 283 MET E O 1
ATOM 8367 N N . GLN D 2 284 ? -28.370 37.262 21.964 1.00 13.04 284 GLN E N 1
ATOM 8368 C CA . GLN D 2 284 ? -27.477 37.741 20.903 1.00 12.77 284 GLN E CA 1
ATOM 8369 C C . GLN D 2 284 ? -28.265 37.966 19.610 1.00 18.51 284 GLN E C 1
ATOM 8370 O O . GLN D 2 284 ? -28.157 39.025 18.984 1.00 19.11 284 GLN E O 1
ATOM 8373 N N . LYS D 2 285 ? -29.061 36.976 19.221 1.00 17.35 285 LYS E N 1
ATOM 8374 C CA . LYS D 2 285 ? -29.863 37.081 17.996 1.00 19.79 285 LYS E CA 1
ATOM 8375 C C . LYS D 2 285 ? -30.918 38.189 18.065 1.00 21.13 285 LYS E C 1
ATOM 8376 O O . LYS D 2 285 ? -31.291 38.768 17.037 1.00 19.41 285 LYS E O 1
ATOM 8382 N N . ARG D 2 286 ? -31.419 38.474 19.263 1.00 16.69 286 ARG E N 1
ATOM 8383 C CA . ARG D 2 286 ? -32.390 39.553 19.456 1.00 16.26 286 ARG E CA 1
ATOM 8384 C C . ARG D 2 286 ? -31.737 40.943 19.564 1.00 14.43 286 ARG E C 1
ATOM 8385 O O . ARG D 2 286 ? -32.438 41.954 19.677 1.00 15.74 286 ARG E O 1
ATOM 8393 N N . ARG D 2 287 ? -30.404 40.979 19.548 1.00 15.35 287 ARG E N 1
ATOM 8394 C CA . ARG D 2 287 ? -29.638 42.196 19.861 1.00 14.64 287 ARG E CA 1
ATOM 8395 C C . ARG D 2 287 ? -30.026 42.769 21.217 1.00 17.15 287 ARG E C 1
ATOM 8396 O O . ARG D 2 287 ? -30.131 43.983 21.405 1.00 18.98 287 ARG E O 1
ATOM 8401 N N . GLY D 2 288 ? -30.222 41.868 22.174 1.00 15.65 288 GLY E N 1
ATOM 8402 C CA . GLY D 2 288 ? -30.453 42.260 23.547 1.00 14.50 288 GLY E CA 1
ATOM 8403 C C . GLY D 2 288 ? -29.311 41.739 24.393 1.00 14.78 288 GLY E C 1
ATOM 8404 O O . GLY D 2 288 ? -28.217 41.486 23.884 1.00 16.17 288 GLY E O 1
ATOM 8405 N N . GLU D 2 289 ? -29.565 41.569 25.687 1.00 11.69 289 GLU E N 1
ATOM 8406 C CA . GLU D 2 289 ? -28.530 41.131 26.607 1.00 13.48 289 GLU E CA 1
ATOM 8407 C C . GLU D 2 289 ? -29.092 40.151 27.606 1.00 12.93 289 GLU E C 1
ATOM 8408 O O . GLU D 2 289 ? -30.215 40.324 28.074 1.00 13.12 289 GLU E O 1
ATOM 8414 N N . VAL D 2 290 ? -28.282 39.160 27.960 1.00 13.16 290 VAL E N 1
ATOM 8415 C CA . VAL D 2 290 ? -28.628 38.225 29.027 1.00 11.35 290 VAL E CA 1
ATOM 8416 C C . VAL D 2 290 ? -27.758 38.513 30.247 1.00 11.60 290 VAL E C 1
ATOM 8417 O O . VAL D 2 290 ? -26.636 39.026 30.116 1.00 13.66 290 VAL E O 1
ATOM 8421 N N . PHE D 2 291 ? -28.270 38.195 31.436 1.00 10.66 291 PHE E N 1
ATOM 8422 C CA . PHE D 2 291 ? -27.523 38.404 32.672 1.00 11.06 291 PHE E CA 1
ATOM 8423 C C . PHE D 2 291 ? -27.767 37.218 33.579 1.00 10.71 291 PHE E C 1
ATOM 8424 O O . PHE D 2 291 ? -28.902 36.758 33.727 1.00 14.07 291 PHE E O 1
ATOM 8432 N N . TYR D 2 292 ? -26.695 36.710 34.166 1.00 13.67 292 TYR E N 1
ATOM 8433 C CA . TYR D 2 292 ? -26.835 35.641 35.149 1.00 11.94 292 TYR E CA 1
ATOM 8434 C C . TYR D 2 292 ? -25.776 35.772 36.206 1.00 13.47 292 TYR E C 1
ATOM 8435 O O . TYR D 2 292 ? -24.802 36.499 36.042 1.00 16.00 292 TYR E O 1
ATOM 8444 N N . ALA D 2 293 ? -25.983 35.058 37.298 1.00 10.32 293 ALA E N 1
ATOM 8445 C CA . ALA D 2 293 ? -25.002 35.025 38.372 1.00 11.19 293 ALA E CA 1
ATOM 8446 C C . ALA D 2 293 ? -23.928 33.989 38.049 1.00 10.09 293 ALA E C 1
ATOM 8447 O O . ALA D 2 293 ? -24.149 33.083 37.237 1.00 11.34 293 ALA E O 1
ATOM 8449 N N . ARG D 2 294 ? -22.776 34.092 38.703 1.00 10.45 294 ARG E N 1
ATOM 8450 C CA . ARG D 2 294 ? -21.813 33.007 38.649 1.00 10.46 294 ARG E CA 1
ATOM 8451 C C . ARG D 2 294 ? -22.510 31.735 39.141 1.00 11.88 294 ARG E C 1
ATOM 8452 O O . ARG D 2 294 ? -23.446 31.804 39.936 1.00 12.29 294 ARG E O 1
ATOM 8460 N N . PRO D 2 295 ? -22.078 30.572 38.644 1.00 10.35 295 PRO E N 1
ATOM 8461 C CA . PRO D 2 295 ? -22.797 29.323 38.918 1.00 13.73 295 PRO E CA 1
ATOM 8462 C C . PRO D 2 295 ? -23.043 29.101 40.397 1.00 13.88 295 PRO E C 1
ATOM 8463 O O . PRO D 2 295 ? -24.144 28.688 40.753 1.00 13.87 295 PRO E O 1
ATOM 8467 N N . GLU D 2 296 ? -22.077 29.424 41.254 1.00 12.47 296 GLU E N 1
ATOM 8468 C CA . GLU D 2 296 ? -22.284 29.195 42.685 1.00 10.58 296 GLU E CA 1
ATOM 8469 C C . GLU D 2 296 ? -23.248 30.170 43.355 1.00 15.84 296 GLU E C 1
ATOM 8470 O O . GLU D 2 296 ? -23.647 29.950 44.506 1.00 15.67 296 GLU E O 1
ATOM 8476 N N . PHE D 2 297 ? -23.634 31.242 42.669 1.00 10.45 297 PHE E N 1
ATOM 8477 C CA . PHE D 2 297 ? -24.635 32.132 43.241 1.00 10.45 297 PHE E CA 1
ATOM 8478 C C . PHE D 2 297 ? -26.005 31.926 42.590 1.00 11.84 297 PHE E C 1
ATOM 8479 O O . PHE D 2 297 ? -26.934 32.678 42.853 1.00 14.20 297 PHE E O 1
ATOM 8487 N N . CYS D 2 298 ? -26.117 30.915 41.730 1.00 10.70 298 CYS E N 1
ATOM 8488 C CA . CYS D 2 298 ? -27.415 30.540 41.171 1.00 8.75 298 CYS E CA 1
ATOM 8489 C C . CYS D 2 298 ? -28.216 29.760 42.206 1.00 12.04 298 CYS E C 1
ATOM 8490 O O . CYS D 2 298 ? -29.379 30.046 42.449 1.00 10.62 298 CYS E O 1
ATOM 8493 N N . THR D 2 299 ? -27.578 28.758 42.795 1.00 9.13 299 THR E N 1
ATOM 8494 C CA . THR D 2 299 ? -28.171 28.011 43.889 1.00 7.70 299 THR E CA 1
ATOM 8495 C C . THR D 2 299 ? -28.045 28.792 45.180 1.00 13.86 299 THR E C 1
ATOM 8496 O O . THR D 2 299 ? -27.332 29.797 45.241 1.00 15.66 299 THR E O 1
ATOM 8500 N N . ASP D 2 300 ? -28.710 28.305 46.226 1.00 11.27 300 ASP E N 1
ATOM 8501 C CA . ASP D 2 300 ? -28.760 29.025 47.503 1.00 12.19 300 ASP E CA 1
ATOM 8502 C C . ASP D 2 300 ? -27.399 29.385 48.093 1.00 10.30 300 ASP E C 1
ATOM 8503 O O . ASP D 2 300 ? -26.484 28.561 48.170 1.00 13.43 300 ASP E O 1
ATOM 8508 N N . ASN D 2 301 ? -27.276 30.637 48.522 1.00 11.55 301 ASN E N 1
ATOM 8509 C CA . ASN D 2 301 ? -26.021 31.138 49.052 1.00 10.97 301 ASN E CA 1
ATOM 8510 C C . ASN D 2 301 ? -26.307 32.384 49.874 1.00 8.32 301 ASN E C 1
ATOM 8511 O O . ASN D 2 301 ? -27.402 32.941 49.798 1.00 10.45 301 ASN E O 1
ATOM 8516 N N . GLY D 2 302 ? -25.325 32.805 50.667 1.00 9.31 302 GLY E N 1
ATOM 8517 C CA . GLY D 2 302 ? -25.470 33.972 51.503 1.00 9.63 302 GLY E CA 1
ATOM 8518 C C . GLY D 2 302 ? -25.155 35.275 50.797 1.00 10.25 302 GLY E C 1
ATOM 8519 O O . GLY D 2 302 ? -25.609 36.326 51.231 1.00 9.41 302 GLY E O 1
ATOM 8520 N N . ALA D 2 303 ? -24.361 35.207 49.729 1.00 10.13 303 ALA E N 1
ATOM 8521 C CA . ALA D 2 303 ? -23.943 36.425 49.032 1.00 11.47 303 ALA E CA 1
ATOM 8522 C C . ALA D 2 303 ? -25.142 37.211 48.510 1.00 9.73 303 ALA E C 1
ATOM 8523 O O . ALA D 2 303 ? -25.195 38.431 48.623 1.00 10.05 303 ALA E O 1
ATOM 8525 N N . MET D 2 304 ? -26.120 36.511 47.948 1.00 9.08 304 MET E N 1
ATOM 8526 C CA . MET D 2 304 ? -27.279 37.191 47.395 1.00 11.14 304 MET E CA 1
ATOM 8527 C C . MET D 2 304 ? -28.128 37.849 48.482 1.00 11.31 304 MET E C 1
ATOM 8528 O O . MET D 2 304 ? -28.802 38.835 48.222 1.00 11.87 304 MET E O 1
ATOM 8533 N N . ILE D 2 305 ? -28.082 37.303 49.697 1.00 11.49 305 ILE E N 1
ATOM 8534 C CA . ILE D 2 305 ? -28.845 37.866 50.800 1.00 9.43 305 ILE E CA 1
ATOM 8535 C C . ILE D 2 305 ? -28.141 39.104 51.366 1.00 7.55 305 ILE E C 1
ATOM 8536 O O . ILE D 2 305 ? -28.801 40.088 51.700 1.00 12.83 305 ILE E O 1
ATOM 8541 N N . ALA D 2 306 ? -26.810 39.044 51.472 1.00 8.55 306 ALA E N 1
ATOM 8542 C CA . ALA D 2 306 ? -26.056 40.222 51.899 1.00 8.56 306 ALA E CA 1
ATOM 8543 C C . ALA D 2 306 ? -26.303 41.367 50.918 1.00 13.32 306 ALA E C 1
ATOM 8544 O O . ALA D 2 306 ? -26.508 42.508 51.332 1.00 12.02 306 ALA E O 1
ATOM 8546 N N . TYR D 2 307 ? -26.318 41.052 49.623 1.00 11.03 307 TYR E N 1
ATOM 8547 C CA . TYR D 2 307 ? -26.548 42.066 48.594 1.00 12.21 307 TYR E CA 1
ATOM 8548 C C . TYR D 2 307 ? -27.973 42.597 48.664 1.00 12.35 307 TYR E C 1
ATOM 8549 O O . TYR D 2 307 ? -28.191 43.805 48.737 1.00 11.95 307 TYR E O 1
ATOM 8558 N N . ALA D 2 308 ? -28.957 41.705 48.640 1.00 9.89 308 ALA E N 1
ATOM 8559 C CA . ALA D 2 308 ? -30.344 42.157 48.694 1.00 13.45 308 ALA E CA 1
ATOM 8560 C C . ALA D 2 308 ? -30.645 42.907 50.005 1.00 14.49 308 ALA E C 1
ATOM 8561 O O . ALA D 2 308 ? -31.430 43.869 50.018 1.00 12.76 308 ALA E O 1
ATOM 8563 N N . GLY D 2 309 ? -30.009 42.473 51.092 1.00 12.73 309 GLY E N 1
ATOM 8564 C CA . GLY D 2 309 ? -30.145 43.141 52.377 1.00 13.29 309 GLY E CA 1
ATOM 8565 C C . GLY D 2 309 ? -29.646 44.578 52.310 1.00 13.67 309 GLY E C 1
ATOM 8566 O O . GLY D 2 309 ? -30.258 45.488 52.855 1.00 14.88 309 GLY E O 1
ATOM 8567 N N A MET D 2 310 ? -28.518 44.774 51.636 0.60 11.04 310 MET E N 1
ATOM 8568 N N B MET D 2 310 ? -28.523 44.775 51.637 0.40 11.11 310 MET E N 1
ATOM 8569 C CA A MET D 2 310 ? -27.966 46.118 51.442 0.60 14.39 310 MET E CA 1
ATOM 8570 C CA B MET D 2 310 ? -27.989 46.118 51.455 0.40 14.37 310 MET E CA 1
ATOM 8571 C C A MET D 2 310 ? -28.934 47.005 50.665 0.60 13.98 310 MET E C 1
ATOM 8572 C C B MET D 2 310 ? -28.955 47.001 50.676 0.40 13.98 310 MET E C 1
ATOM 8573 O O A MET D 2 310 ? -29.192 48.155 51.045 0.60 12.86 310 MET E O 1
ATOM 8574 O O B MET D 2 310 ? -29.225 48.144 51.062 0.40 12.88 310 MET E O 1
ATOM 8583 N N . VAL D 2 311 ? -29.472 46.464 49.575 1.00 12.30 311 VAL E N 1
ATOM 8584 C CA . VAL D 2 311 ? -30.447 47.172 48.759 1.00 11.91 311 VAL E CA 1
ATOM 8585 C C . VAL D 2 311 ? -31.675 47.554 49.581 1.00 14.93 311 VAL E C 1
ATOM 8586 O O . VAL D 2 311 ? -32.169 48.689 49.510 1.00 13.91 311 VAL E O 1
ATOM 8590 N N . ARG D 2 312 ? -32.156 46.608 50.381 1.00 13.25 312 ARG E N 1
ATOM 8591 C CA . ARG D 2 312 ? -33.360 46.841 51.165 1.00 13.80 312 ARG E CA 1
ATOM 8592 C C . ARG D 2 312 ? -33.141 47.841 52.298 1.00 15.24 312 ARG E C 1
ATOM 8593 O O . ARG D 2 312 ? -33.995 48.682 52.550 1.00 17.54 312 ARG E O 1
ATOM 8601 N N . PHE D 2 313 ? -31.996 47.753 52.960 1.00 14.22 313 PHE E N 1
ATOM 8602 C CA . PHE D 2 313 ? -31.647 48.717 54.000 1.00 13.36 313 PHE E CA 1
ATOM 8603 C C . PHE D 2 313 ? -31.633 50.127 53.415 1.00 20.51 313 PHE E C 1
ATOM 8604 O O . PHE D 2 313 ? -32.185 51.057 53.993 1.00 16.75 313 PHE E O 1
ATOM 8612 N N . LYS D 2 314 ? -31.018 50.266 52.250 1.00 14.92 314 LYS E N 1
ATOM 8613 C CA . LYS D 2 314 ? -30.963 51.560 51.573 1.00 16.90 314 LYS E CA 1
ATOM 8614 C C . LYS D 2 314 ? -32.333 52.077 51.155 1.00 19.39 314 LYS E C 1
ATOM 8615 O O . LYS D 2 314 ? -32.539 53.293 51.051 1.00 20.76 314 LYS E O 1
ATOM 8621 N N . ALA D 2 315 ? -33.263 51.158 50.918 1.00 18.03 315 ALA E N 1
ATOM 8622 C CA . ALA D 2 315 ? -34.636 51.509 50.571 1.00 20.05 315 ALA E CA 1
ATOM 8623 C C . ALA D 2 315 ? -35.514 51.782 51.799 1.00 21.36 315 ALA E C 1
ATOM 8624 O O . ALA D 2 315 ? -36.684 52.128 51.662 1.00 27.35 315 ALA E O 1
ATOM 8626 N N . GLY D 2 316 ? -34.957 51.604 52.995 1.00 19.66 316 GLY E N 1
ATOM 8627 C CA . GLY D 2 316 ? -35.666 51.961 54.212 1.00 21.09 316 GLY E CA 1
ATOM 8628 C C . GLY D 2 316 ? -36.343 50.798 54.921 1.00 25.32 316 GLY E C 1
ATOM 8629 O O . GLY D 2 316 ? -37.187 51.000 55.799 1.00 31.14 316 GLY E O 1
ATOM 8630 N N . VAL D 2 317 ? -35.964 49.577 54.559 1.00 19.01 317 VAL E N 1
ATOM 8631 C CA . VAL D 2 317 ? -36.587 48.385 55.135 1.00 17.44 317 VAL E CA 1
ATOM 8632 C C . VAL D 2 317 ? -35.776 47.891 56.321 1.00 23.45 317 VAL E C 1
ATOM 8633 O O . VAL D 2 317 ? -34.609 47.529 56.161 1.00 22.40 317 VAL E O 1
ATOM 8637 N N . THR D 2 318 ? -36.383 47.901 57.510 1.00 18.86 318 THR E N 1
ATOM 8638 C CA . THR D 2 318 ? -35.744 47.364 58.709 1.00 20.29 318 THR E CA 1
ATOM 8639 C C . THR D 2 318 ? -36.778 46.621 59.554 1.00 18.75 318 THR E C 1
ATOM 8640 O O . THR D 2 318 ? -37.985 46.790 59.373 1.00 26.21 318 THR E O 1
ATOM 8644 N N . ALA D 2 319 ? -36.299 45.813 60.493 1.00 17.17 319 ALA E N 1
ATOM 8645 C CA . ALA D 2 319 ? -37.203 45.036 61.330 1.00 20.40 319 ALA E CA 1
ATOM 8646 C C . ALA D 2 319 ? -37.355 45.646 62.710 1.00 15.59 319 ALA E C 1
ATOM 8647 O O . ALA D 2 319 ? -36.371 46.116 63.294 1.00 17.86 319 ALA E O 1
ATOM 8649 N N . ASP D 2 320 ? -38.568 45.589 63.262 1.00 16.32 320 ASP E N 1
ATOM 8650 C CA . ASP D 2 320 ? -38.732 45.829 64.696 1.00 18.26 320 ASP E CA 1
ATOM 8651 C C . ASP D 2 320 ? -38.179 44.626 65.467 1.00 12.43 320 ASP E C 1
ATOM 8652 O O . ASP D 2 320 ? -37.541 43.765 64.872 1.00 13.82 320 ASP E O 1
ATOM 8657 N N . LEU D 2 321 ? -38.398 44.578 66.780 1.00 14.80 321 LEU E N 1
ATOM 8658 C CA . LEU D 2 321 ? -37.774 43.526 67.609 1.00 15.76 321 LEU E CA 1
ATOM 8659 C C . LEU D 2 321 ? -38.359 42.119 67.444 1.00 16.44 321 LEU E C 1
ATOM 8660 O O . LEU D 2 321 ? -37.759 41.134 67.882 1.00 14.87 321 LEU E O 1
ATOM 8665 N N . GLY D 2 322 ? -39.533 42.017 66.840 1.00 16.65 322 GLY E N 1
ATOM 8666 C CA . GLY D 2 322 ? -40.088 40.717 66.514 1.00 15.60 322 GLY E CA 1
ATOM 8667 C C . GLY D 2 322 ? -39.256 39.991 65.471 1.00 23.86 322 GLY E C 1
ATOM 8668 O O . GLY D 2 322 ? -38.646 40.610 64.589 1.00 22.62 322 GLY E O 1
ATOM 8669 N N . VAL D 2 323 ? -39.200 38.671 65.586 1.00 18.84 323 VAL E N 1
ATOM 8670 C CA . VAL D 2 323 ? -38.607 37.838 64.548 1.00 19.16 323 VAL E CA 1
ATOM 8671 C C . VAL D 2 323 ? -39.755 37.248 63.747 1.00 23.69 323 VAL E C 1
ATOM 8672 O O . VAL D 2 323 ? -40.469 36.373 64.222 1.00 24.13 323 VAL E O 1
ATOM 8676 N N . THR D 2 324 ? -39.958 37.739 62.537 1.00 14.90 324 THR E N 1
ATOM 8677 C CA . THR D 2 324 ? -41.074 37.258 61.741 1.00 17.56 324 THR E CA 1
ATOM 8678 C C . THR D 2 324 ? -40.553 36.481 60.539 1.00 16.51 324 THR E C 1
ATOM 8679 O O . THR D 2 324 ? -39.755 37.005 59.767 1.00 20.91 324 THR E O 1
ATOM 8683 N N . VAL D 2 325 ? -40.969 35.223 60.404 1.00 16.60 325 VAL E N 1
ATOM 8684 C CA . VAL D 2 325 ? -40.670 34.469 59.191 1.00 13.56 325 VAL E CA 1
ATOM 8685 C C . VAL D 2 325 ? -41.963 34.204 58.440 1.00 18.84 325 VAL E C 1
ATOM 8686 O O . VAL D 2 325 ? -43.039 34.148 59.036 1.00 17.98 325 VAL E O 1
ATOM 8690 N N . ARG D 2 326 ? -41.853 34.078 57.126 1.00 12.91 326 ARG E N 1
ATOM 8691 C CA . ARG D 2 326 ? -43.027 33.902 56.276 1.00 13.99 326 ARG E CA 1
ATOM 8692 C C . ARG D 2 326 ? -42.719 32.803 55.269 1.00 14.68 326 ARG E C 1
ATOM 8693 O O . ARG D 2 326 ? -42.124 33.050 54.232 1.00 14.85 326 ARG E O 1
ATOM 8701 N N . PRO D 2 327 ? -43.116 31.572 55.585 1.00 14.41 327 PRO E N 1
ATOM 8702 C CA . PRO D 2 327 ? -42.738 30.428 54.748 1.00 15.86 327 PRO E CA 1
ATOM 8703 C C . PRO D 2 327 ? -43.308 30.496 53.329 1.00 16.17 327 PRO E C 1
ATOM 8704 O O . PRO D 2 327 ? -42.688 29.953 52.421 1.00 15.71 327 PRO E O 1
ATOM 8708 N N . ARG D 2 328 ? -44.454 31.154 53.156 1.00 18.04 328 ARG E N 1
ATOM 8709 C CA . ARG D 2 328 ? -45.009 31.437 51.829 1.00 17.58 328 ARG E CA 1
ATOM 8710 C C . ARG D 2 328 ? -45.143 32.949 51.677 1.00 24.47 328 ARG E C 1
ATOM 8711 O O . ARG D 2 328 ? -45.855 33.594 52.439 1.00 39.80 328 ARG E O 1
ATOM 8714 N N . TRP D 2 329 ? -44.460 33.511 50.690 1.00 32.91 329 TRP E N 1
ATOM 8715 C CA . TRP D 2 329 ? -44.325 34.959 50.585 1.00 22.93 329 TRP E CA 1
ATOM 8716 C C . TRP D 2 329 ? -44.164 35.282 49.115 1.00 19.98 329 TRP E C 1
ATOM 8717 O O . TRP D 2 329 ? -43.098 35.082 48.549 1.00 24.10 329 TRP E O 1
ATOM 8728 N N . PRO D 2 330 ? -45.252 35.743 48.471 1.00 32.26 330 PRO E N 1
ATOM 8729 C CA . PRO D 2 330 ? -45.221 36.029 47.036 1.00 30.12 330 PRO E CA 1
ATOM 8730 C C . PRO D 2 330 ? -44.324 37.213 46.742 1.00 23.55 330 PRO E C 1
ATOM 8731 O O . PRO D 2 330 ? -44.397 38.232 47.430 1.00 26.51 330 PRO E O 1
ATOM 8735 N N . LEU D 2 331 ? -43.496 37.078 45.716 1.00 28.41 331 LEU E N 1
ATOM 8736 C CA . LEU D 2 331 ? -42.541 38.116 45.365 1.00 23.21 331 LEU E CA 1
ATOM 8737 C C . LEU D 2 331 ? -43.249 39.410 44.959 1.00 27.88 331 LEU E C 1
ATOM 8738 O O . LEU D 2 331 ? -42.782 40.510 45.261 1.00 29.18 331 LEU E O 1
ATOM 8743 N N . ALA D 2 332 ? -44.395 39.280 44.299 1.00 47.17 332 ALA E N 1
ATOM 8744 C CA . ALA D 2 332 ? -45.121 40.451 43.807 1.00 40.44 332 ALA E CA 1
ATOM 8745 C C . ALA D 2 332 ? -45.648 41.370 44.923 1.00 39.70 332 ALA E C 1
ATOM 8746 O O . ALA D 2 332 ? -46.011 42.518 44.667 1.00 41.32 332 ALA E O 1
ATOM 8748 N N . GLU D 2 333 ? -45.667 40.878 46.159 1.00 31.18 333 GLU E N 1
ATOM 8749 C CA . GLU D 2 333 ? -46.193 41.662 47.281 1.00 31.78 333 GLU E CA 1
ATOM 8750 C C . GLU D 2 333 ? -45.185 42.583 47.977 1.00 39.21 333 GLU E C 1
ATOM 8751 O O . GLU D 2 333 ? -45.541 43.289 48.923 1.00 43.82 333 GLU E O 1
ATOM 8757 N N . LEU D 2 334 ? -43.932 42.579 47.531 1.00 35.48 334 LEU E N 1
ATOM 8758 C CA . LEU D 2 334 ? -42.907 43.410 48.168 1.00 28.55 334 LEU E CA 1
ATOM 8759 C C . LEU D 2 334 ? -43.078 44.887 47.808 1.00 34.78 334 LEU E C 1
ATOM 8760 O O . LEU D 2 334 ? -43.464 45.211 46.686 1.00 36.93 334 LEU E O 1
ATOM 8765 N N . PRO D 2 335 ? -42.782 45.787 48.759 1.00 37.68 335 PRO E N 1
ATOM 8766 C CA . PRO D 2 335 ? -42.904 47.232 48.513 1.00 36.49 335 PRO E CA 1
ATOM 8767 C C . PRO D 2 335 ? -41.899 47.747 47.487 1.00 35.70 335 PRO E C 1
ATOM 8768 O O . PRO D 2 335 ? -40.764 47.271 47.432 1.00 33.18 335 PRO E O 1
ATOM 8772 N N . ALA D 2 336 ? -42.321 48.721 46.689 1.00 31.81 336 ALA E N 1
ATOM 8773 C CA . ALA D 2 336 ? -41.462 49.301 45.665 1.00 38.52 336 ALA E CA 1
ATOM 8774 C C . ALA D 2 336 ? -40.330 50.119 46.271 1.00 44.06 336 ALA E C 1
ATOM 8775 O O . ALA D 2 336 ? -40.469 50.699 47.349 1.00 53.34 336 ALA E O 1
ATOM 8777 N N . ALA D 2 337 ? -39.205 50.145 45.566 1.00 40.25 337 ALA E N 1
ATOM 8778 C CA . ALA D 2 337 ? -38.091 51.024 45.895 1.00 36.53 337 ALA E CA 1
ATOM 8779 C C . ALA D 2 337 ? -37.505 51.590 44.603 1.00 40.22 337 ALA E C 1
ATOM 8780 O O . ALA D 2 337 ? -38.035 51.349 43.512 1.00 43.16 337 ALA E O 1
#

Foldseek 3Di:
DWEWEWFQQEQKTKIWICDPNDIDIDIDRHHPHNVVVRVVRVVVNCVVRVHDLLRHAEYEFAQDDHHPVRNCVGLVVSLVSCVVNVHWYHHDHFQVLLVLLLCVPPVFFWEWEWECLPPQKTFTWIWGQDPVRATPTPVRTAIGHLVVLCVVLLVDEEEYEYEECRCVVPVCSPPPSHYHYHHSPYHGGYRVSVVVVRVVCVVVVVTHGSVPRHHDHNPDDDPDDDDPPD/DKEWFFEQFFFKTWIWIADPVPGTQFIDMDGRQVVCQVVLDGDLVVSLVVCLVVHVVVNVVRCVSNVHDLLVHAEYEYAQDQHRNSRSCSRLVCRLVSCVVSVHFYFHFHQQLLFQCQLVRDPPRDDDWAWEFEAAQAWTFIWTRGAALRTHTFETEPDGTPQVLLQLLLVLLVHTPSCNVVLLVLLVLEDPPPDADAQPPLPPLGQYHYRPVLSVVSNVLCVVDDSDSHSSSNSSNNSVVSSLVNVQSSSVSVCVVVVDLEYEYAYQCCLRPVNVVVNQVVSVVVVGHYTYHHNVSRYDHRSSRRVSRVVVVVVPGGDDSDRHHDNDDDSNPGDGD/DWEKEWFQQEQKTKIWIDDPNDIDMDIDRHHVCNVVVHVVRVVVRCVVVVHDLLNGAEYEWAQDDHHPVRNCVGLVVSLVSCVVNVHWYHHDHFQVLLVLLLCVVPVFFWEWEWECLPPQKTFTWIWGQDPVRDTPTPVRTAIGHLVVLCVVLLVDEEEYEYEECRCVVPVCSPPPNHYHYDHSVYHGGYRSSVVVVVVVCVVVVNTHGSVPRHHDHNDDDDPDDDDPPD/DKEWFFEQFFFKTWIWIADPVPGTQFIDMDGCQVVCQVVLDGDLVVSLVVCLVPHVVRSVVNCVSNVHDLLVHAEYEYAQDAHRNSRRCSRLVVRLVSCVVSVHFYFHDHQVLLFQCQLVRDPPRDDDFAWEFEAAQAWTWIWTRGAALQTHTFETEPDGTPQVLLQLLLVLLVHTPSCNVVLLVLLVLEDPPPDADAQPPLVPDGQYHYRPVLSVVSNVLCVPDDNDSHSSSNSSNNSVVSSLVNSLSSSVNVCVVVVDLEYEYAYQCCLRPVNVVVNQVVSVVVVGHYTYHHNVSRYDHRSSRRVSRVVCVVVPGGDDSDRHHDNDDDSSPGDGD

B-factor: mean 19.74, std 9.45, range [5.46, 76.77]